Protein AF-A0A3M6UKH3-F1 (afdb_monomer_lite)

pLDDT: mean 84.62, std 15.56, range [28.66, 98.56]

InterPro domains:
  IPR002159 CD36 family [PF01130] (22-497)
  IPR002159 CD36 family [PF01130] (542-1011)
  IPR002159 CD36 family [PR01609] (586-607)
  IPR002159 CD36 family [PR01609] (612-624)
  IPR002159 CD36 family [PR01609] (640-659)
  IPR002159 CD36 family [PR01609] (793-817)
  IPR002159 CD36 family [PR01609] (868-892)
  IPR002159 CD36 family [PR01609] (916-937)
  IPR002159 CD36 family [PTHR11923] (18-507)
  IPR005428 CD36/scavenger receptor class B member 1 [PR01610] (11-32)
  IPR005428 CD36/scavenger receptor class B member 1 [PR01610] (76-98)
  IPR005428 CD36/scavenger receptor class B member 1 [PR01610] (381-399)
  IPR005428 CD36/scavenger receptor class B member 1 [PR01610] (472-494)

Sequence (1050 aa):
MESRRRCCGCCSRRVLIISFAITGVFLLVAGLVLDVGGVFSNIIKNKVDQSVELKPGGLVYEEWVKTSLPVYMKYYVFDLKNHEEVMTGKAVPAVEQKGPYSYRELRSNEVLNWTSDRSIVTFMPNRTYVFDPETSCEGCDDRNDTFMSVNIPLMTLALWVRNNNYDKKHEFCFLGMLIEAELYKVKLFQRKTVYDILWGYKDPFLEFLVKATQGIHIPIIDKNITCPGQDGLTDFVQLQYNNTYYGISAVNSGQTDINKLEQFTMWRGESHLSWWSDKYANMINGTDGTQFSPGVDKQATLYAFSPEVCRSLFFVYESDQTVKDIKLYRFTAPEKLYLNGDTYKPNKGFCMPSGCLPTGLLNISRCQPLNPPVVLSPPHFYQSDKSLLEAVHGLNPEKSKHETYVDIEPITGIVMRAAKRIQINIAVEPVKMFAPTNGKFSKVFLPVMYASESFVITDGKAADFRHKVYLPITITEVIQYFLMGLGALFILVALLLLILTANKKKNDLELRVNEGDGHVRDDERQPLVTDGRRVFITSLTVFGLILLVSGTILTASHVFSKLIKDKVNEDVQLKPGSTVYKEWVNSSVPFYKKFYMFNLTNPEEVMNGNATPNVEQIGPYSYRELRSNKVLKWTDDDSIVTFMPNRTYIFDPETSCAGCHDKNDTFVNVNIPLLTLALWLRNTNYTKEQPKVCSAGIKATVDKFKLKLFRRKTVYDILWGYQDEFLKFLLKISKLTGCPAREGITTFIQLQYNNTFYGISSVNTGRTDISKLEQFTMWRNESHLSWWSDKYANMINGTDATQFAPDVDKENKFYVFSPGICRSVHFTYEKEVTLKDIKLYRVTISDEVFKSGDVYPPNRGFCITPGCLPTGLLNISLCQPMNPPVVTSPPHFYQSDKSLLQTVHGLKPEKSEHETFLEIEPITGIVMRGAQRVQINIALESVDVLPQTKGSFEKVFLPFMFASEVAEITDEKASDFREKFSKMNTAMKITKMFEYSLIVIGAFLLGVVLLLPCFDNDKKVQENGTKIEEKDEKHPLIDSSRKTFAHQST

Foldseek 3Di:
DDDDDDDDPPVVLVCLLVVLQVLLVVLQVVLCCLVVVCPVVVVLLVVLLVQLFCDPPHPVVVCAQWNPFFWKKWKKFWFWDPVVCQQAANDFTATAIAKGFIWGKTKGWAWDDADPVRFKTKTWIWIATHTDQVPMPVPDDQQPDKGKDFPQVVQLQLVVCVVVVVCVVPVPVLVVLQVLCVVLVPARIDMDGNCCAAAKDFAPSLVVVVVLQVWDQDPVVRDTHRRDDQPPRDRIHHDYHHGDIQAMWMATRSPVPLQRHQWTCGGNNHRWADQWDDRLFGHRTAHQQQFGRFQDDQQDWHWHDDLSLPGIFIWHWDDWDADLNAIWTKTWRDLLRQQWCVVVVSCQRQQPDDGTDWGFWGAPLRSDPSSGQKIKGFALNASTDVVQPVSYHHRDDDCVPGIWIFIARRRNRGTAKTKDKMWIWGFQAASCSRVSRNGPHHTHGHTGMMIITITHHDNVRSVVCCVVNVVVVVVSVVSSVVSSVSSVVSSVVSVVSVVVVVVVVVVVVVVVVDDDDDDDDDDDDDDPPPPVVVVVLVVLLVLLVCLQVVLVCCVVVCVVVVVLLVVLLVQLFCDVPHPNVVCAQWNPFWKKKWKKFWFFDPVPCQQAANDFTETAIAKGFIWTKTKHWAWDDAPPLNFKTKTWIWIATHTDQVPMPVPDDQQPDKGKDFPLVVQLVLVVCVVVVLCPPDPVVLLVVLQVLCVVVVDFRIDMDGNCCQAAWDQQPSLVVSVVVCVVVVPDDDPQDDRIHHLYHHRDTQAMWMATRCSVPLQRHQWTCDGNNHRWADQWQDPVFGHRTAHCQQFGRFQDDQQDWHWHGDVSQPGIFTWHFDDWDADLNAIWTKTFTDLLRQQWCVRVVVCNRQADPPGTDFRFKGQSQRVDGSSTQKIKGFALSASTDPVQPVNYHDGDHDCVPGTWIFTARRGNRGTQKTKDKMWIWGQQAQRPSHPSRHGPHHTHGHTGMMMIIITHHDSVRVVVVCVVVVVSVVVVVVVNVSSVVSSVSSVVSVVVSVCVVVVVVVVVVPPDDDDDDDDDDDDDDDDDDDDDDDDDDD

Radius of gyration: 42.41 Å; chains: 1; bounding box: 104×118×140 Å

Secondary structure (DSSP, 8-state):
-------SSHHHHHHHHHHHHHHHHHHHHHHHHHHHT-HHHHHHHHHHHHHHS--TT-HHHHHHHB--S-EEEEEEEEEES-HHHHHHTSS--BEEEEEEEEEEEEEEEEEEEE-TTS-EEEEEEEEEEEE-GGGSPTT--TTT-EEEEE-HHHHHHHHHHHHHTHHHH-HHHHHHHHHHHHHTT--SEEEEEHHHHHH-EE-HHHHHHHHHHH-EEETTTTEEE-----TT--SEE-SS-SSEE---EEEE-SSS-GGGTT-EEEBTTBSB-SSSSSTTTTB--SB-SSB--SS--TT-EEEEEEGGGTEEEEEEEEEEEEETTEEEEEEE--HHHHS-TTTSGGGGGG-TTTSPPPTT-EE-GGGSTT---EEEESGGGTTS-HHHHHSSBT----HHHH--EEEE-TTT-BEEEEEEEEEEEEEE---TTSGGG--SPPPEEEEEEEEEEEEE--HHHHHHHIIIIIHHHHHHHHHHHHHHHHHHHHHHHHHHHHHHHHHHHHHHHHHTTT-------------TTSHHHHHHHHHHHHHHHHHHHHHHHHHHHTHHHHHHHHHHHHHHS--TTSHHHHHHHB--S-EEEEEEEEEES-HHHHHTTSS--BEEEEEEEEEEEEEEEEEEEE-TTS-EEEEEEEEEEEE-SSSSPTT--TTT-EEEEE-HHHHHHHHHHHHTTHHHHS-HHHHHHHHHHHHHTT--SEEEEEHHHHHH-EE-HHHHHHHHHHHHHTPPPPTT--SEE-SS-SSEE---EEEE-SSS-GGGTT-EEEBTTBSB-SSSSSTTTTB--SB-SSB--SS--TTS-EEEEEGGGTEEEEEEEEEEEEETTEEEEEEEE-TTTTS-TTTSGGGGGGPPSS-PPPTT-EE-GGGSTT--SEEEESGGGTTS-HHHHHSSBT----HHHH--EEEE-TTT-BEEEEEEEEEEEEEE---TTSGGG--S---EEEEEEEEEEEEE--HHHHHHHHHHHHHHHHHHHHHHHHHHHHHHHHHHHHHHHHHTTGGGTTTSSSS---------------------------

Organism: Pocillopora damicornis (NCBI:txid46731)

Structure (mmCIF, N/CA/C/O backbone):
data_AF-A0A3M6UKH3-F1
#
_entry.id   AF-A0A3M6UKH3-F1
#
loop_
_atom_site.group_PDB
_atom_site.id
_atom_site.type_symbol
_atom_site.label_atom_id
_atom_site.label_alt_id
_atom_site.label_comp_id
_atom_site.label_asym_id
_atom_site.label_entity_id
_atom_site.label_seq_id
_atom_site.pdbx_PDB_ins_code
_atom_site.Cartn_x
_atom_site.Cartn_y
_atom_site.Cartn_z
_atom_site.occupancy
_atom_site.B_iso_or_equiv
_atom_site.auth_seq_id
_atom_site.auth_comp_id
_atom_site.auth_asym_id
_atom_site.auth_atom_id
_atom_site.pdbx_PDB_model_num
ATOM 1 N N . MET A 1 1 ? -63.617 14.668 78.576 1.00 34.41 1 MET A N 1
ATOM 2 C CA . MET A 1 1 ? -63.605 14.321 77.139 1.00 34.41 1 MET A CA 1
ATOM 3 C C . MET A 1 1 ? -62.241 13.744 76.795 1.00 34.41 1 MET A C 1
ATOM 5 O O . MET A 1 1 ? -61.306 14.472 76.490 1.00 34.41 1 MET A O 1
ATOM 9 N N . GLU A 1 2 ? -62.122 12.429 76.945 1.00 39.44 2 GLU A N 1
ATOM 10 C CA . GLU A 1 2 ? -61.046 11.623 76.371 1.00 39.44 2 GLU A CA 1
ATOM 11 C C . GLU A 1 2 ? -61.156 11.647 74.845 1.00 39.44 2 GLU A C 1
ATOM 13 O O . GLU A 1 2 ? -62.263 11.510 74.331 1.00 39.44 2 GLU A O 1
ATOM 18 N N . SER A 1 3 ? -60.038 11.786 74.123 1.00 31.98 3 SER A N 1
ATOM 19 C CA . SER A 1 3 ? -59.843 11.186 72.790 1.00 31.98 3 SER A CA 1
ATOM 20 C C . SER A 1 3 ? -58.561 11.692 72.111 1.00 31.98 3 SER A C 1
ATOM 22 O O . SER A 1 3 ? -58.433 12.867 71.779 1.00 31.98 3 SER A O 1
ATOM 24 N N . ARG A 1 4 ? -57.691 10.725 71.780 1.00 35.38 4 ARG A N 1
ATOM 25 C CA . ARG A 1 4 ? -56.728 10.706 70.656 1.00 35.38 4 ARG A CA 1
ATOM 26 C C . ARG A 1 4 ? -55.446 11.545 70.753 1.00 35.38 4 ARG A C 1
ATOM 28 O O . ARG A 1 4 ? -55.263 12.523 70.039 1.00 35.38 4 ARG A O 1
ATOM 35 N N . ARG A 1 5 ? -54.443 10.976 71.432 1.00 37.19 5 ARG A N 1
ATOM 36 C CA . ARG A 1 5 ? -53.032 11.013 70.982 1.00 37.19 5 ARG A CA 1
ATOM 37 C C . ARG A 1 5 ? -52.329 9.676 71.240 1.00 37.19 5 ARG A C 1
ATOM 39 O O . ARG A 1 5 ? -51.478 9.572 72.109 1.00 37.19 5 ARG A O 1
ATOM 46 N N . ARG A 1 6 ? -52.674 8.633 70.481 1.00 42.78 6 ARG A N 1
ATOM 47 C CA . ARG A 1 6 ? -51.838 7.428 70.303 1.00 42.78 6 ARG A CA 1
ATOM 48 C C . ARG A 1 6 ? -52.151 6.806 68.948 1.00 42.78 6 ARG A C 1
ATOM 50 O O . ARG A 1 6 ? -53.141 6.101 68.838 1.00 42.78 6 ARG A O 1
ATOM 57 N N . CYS A 1 7 ? -51.330 7.086 67.938 1.00 36.28 7 CYS A N 1
ATOM 58 C CA . CYS A 1 7 ? -51.087 6.233 66.765 1.00 36.28 7 CYS A CA 1
ATOM 59 C C . CYS A 1 7 ? -50.076 6.933 65.845 1.00 36.28 7 CYS A C 1
ATOM 61 O O . CYS A 1 7 ? -50.459 7.778 65.050 1.00 36.28 7 CYS A O 1
ATOM 63 N N . CYS A 1 8 ? -48.789 6.591 65.948 1.00 37.31 8 CYS A N 1
ATOM 64 C CA . CYS A 1 8 ? -47.844 6.834 64.843 1.00 37.31 8 CYS A CA 1
ATOM 65 C C . CYS A 1 8 ? -46.693 5.804 64.782 1.00 37.31 8 CYS A C 1
ATOM 67 O O . CYS A 1 8 ? -46.130 5.580 63.721 1.00 37.31 8 CYS A O 1
ATOM 69 N N . GLY A 1 9 ? -46.396 5.069 65.867 1.00 41.28 9 GLY A N 1
ATOM 70 C CA . GLY A 1 9 ? -45.307 4.072 65.875 1.00 41.28 9 GLY A CA 1
ATOM 71 C C . GLY A 1 9 ? -45.646 2.654 65.372 1.00 41.28 9 GLY A C 1
ATOM 72 O O . GLY A 1 9 ? -44.752 1.939 64.930 1.00 41.28 9 GLY A O 1
ATOM 73 N N . CYS A 1 10 ? -46.914 2.215 65.412 1.00 39.84 10 CYS A N 1
ATOM 74 C CA . CYS A 1 10 ? -47.285 0.809 65.138 1.00 39.84 10 CYS A CA 1
ATOM 75 C C . CYS A 1 10 ? -47.646 0.512 63.666 1.00 39.84 10 CYS A C 1
ATOM 77 O O . CYS A 1 10 ? -47.487 -0.620 63.213 1.00 39.84 10 CYS A O 1
ATOM 79 N N . CYS A 1 11 ? -48.085 1.518 62.898 1.00 44.34 11 CYS A N 1
ATOM 80 C CA . CYS A 1 11 ? -48.412 1.356 61.473 1.00 44.34 11 CYS A CA 1
ATOM 81 C C . CYS A 1 11 ? -47.153 1.206 60.597 1.00 44.34 11 CYS A C 1
ATOM 83 O O . CYS A 1 11 ? -47.170 0.495 59.599 1.00 44.34 11 CYS A O 1
ATOM 85 N N . SER A 1 12 ? -46.030 1.797 61.016 1.00 56.88 12 SER A N 1
ATOM 86 C CA . SER A 1 12 ? -44.761 1.780 60.274 1.00 56.88 12 SER A CA 1
ATOM 87 C C . SER A 1 12 ? -44.159 0.367 60.126 1.00 56.88 12 SER A C 1
ATOM 89 O O . SER A 1 12 ? -43.700 0.005 59.046 1.00 56.88 12 SER A O 1
ATOM 91 N N . ARG A 1 13 ? -44.233 -0.491 61.157 1.00 57.28 13 ARG A N 1
ATOM 92 C CA . ARG A 1 13 ? -43.575 -1.818 61.140 1.00 57.28 13 ARG A CA 1
ATOM 93 C C . ARG A 1 13 ? -44.251 -2.872 60.262 1.00 57.28 13 ARG A C 1
ATOM 95 O O . ARG A 1 13 ? -43.552 -3.647 59.618 1.00 57.28 13 ARG A O 1
ATOM 102 N N . ARG A 1 14 ? -45.588 -2.929 60.228 1.00 61.56 14 ARG A N 1
ATOM 103 C CA . ARG A 1 14 ? -46.310 -3.879 59.354 1.00 61.56 14 ARG A CA 1
ATOM 104 C C . ARG A 1 14 ? -46.171 -3.502 57.883 1.00 61.56 14 ARG A C 1
ATOM 106 O O . ARG A 1 14 ? -45.972 -4.382 57.054 1.00 61.56 14 ARG A O 1
ATOM 113 N N . VAL A 1 15 ? -46.214 -2.202 57.590 1.00 67.50 15 VAL A N 1
ATOM 114 C CA . VAL A 1 15 ? -45.964 -1.665 56.247 1.00 67.50 15 VAL A CA 1
ATOM 115 C C . VAL A 1 15 ? -44.544 -2.006 55.790 1.00 67.50 15 VAL A C 1
ATO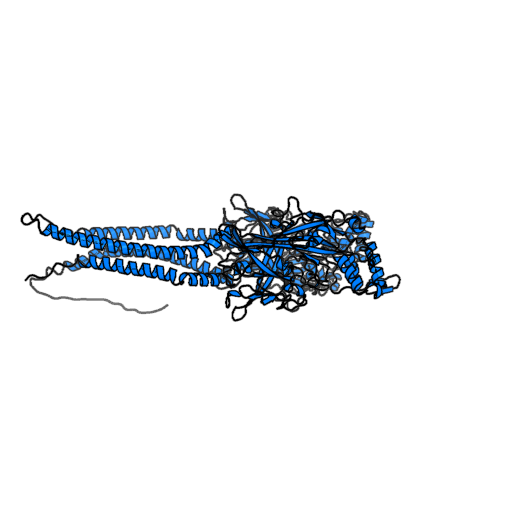M 117 O O . VAL A 1 15 ? -44.363 -2.425 54.652 1.00 67.50 15 VAL A O 1
ATOM 120 N N . LEU A 1 16 ? -43.556 -1.935 56.688 1.00 67.25 16 LEU A N 1
ATOM 121 C CA . LEU A 1 16 ? -42.174 -2.314 56.390 1.00 67.25 16 LEU A CA 1
ATOM 122 C C . LEU A 1 16 ? -42.037 -3.802 56.007 1.00 67.25 16 LEU A C 1
ATOM 124 O O . LEU A 1 16 ? -41.438 -4.109 54.983 1.00 67.25 16 LEU A O 1
ATOM 128 N N . ILE A 1 17 ? -42.622 -4.723 56.786 1.00 74.69 17 ILE A N 1
ATOM 129 C CA . ILE A 1 17 ? -42.556 -6.176 56.518 1.00 74.69 17 ILE A CA 1
ATOM 130 C C . ILE A 1 17 ? -43.223 -6.526 55.182 1.00 74.69 17 ILE A C 1
ATOM 132 O O . ILE A 1 17 ? -42.651 -7.265 54.383 1.00 74.69 17 ILE A O 1
ATOM 136 N N . ILE A 1 18 ? -44.416 -5.979 54.928 1.00 74.38 18 ILE A N 1
ATOM 137 C CA . ILE A 1 18 ? -45.152 -6.210 53.676 1.00 74.38 18 ILE A CA 1
ATOM 138 C C . ILE A 1 18 ? -44.373 -5.633 52.487 1.00 74.38 18 ILE A C 1
ATOM 140 O O . ILE A 1 18 ? -44.271 -6.288 51.454 1.00 74.38 18 ILE A O 1
ATOM 144 N N . SER A 1 19 ? -43.766 -4.453 52.650 1.00 72.06 19 SER A N 1
ATOM 145 C CA . SER A 1 19 ? -42.924 -3.833 51.624 1.00 72.06 19 SER A CA 1
ATOM 146 C C . SER A 1 19 ? -41.709 -4.701 51.274 1.00 72.06 19 SER A C 1
ATOM 148 O O . SER A 1 19 ? -41.485 -4.979 50.096 1.00 72.06 19 SER A O 1
ATOM 150 N N . PHE A 1 20 ? -40.974 -5.218 52.269 1.00 76.25 20 PHE A N 1
ATOM 151 C CA . PHE A 1 20 ? -39.838 -6.119 52.028 1.00 76.25 20 PHE A CA 1
ATOM 152 C C . PHE A 1 20 ? -40.259 -7.442 51.375 1.00 76.25 20 PHE A C 1
ATOM 154 O O . PHE A 1 20 ? -39.579 -7.902 50.461 1.00 76.25 20 PHE A O 1
ATOM 161 N N . ALA A 1 21 ? -41.390 -8.028 51.783 1.00 78.50 21 ALA A N 1
ATOM 162 C CA . ALA A 1 21 ? -41.890 -9.271 51.197 1.00 78.50 21 ALA A CA 1
ATOM 163 C C . ALA A 1 21 ? -42.322 -9.093 49.730 1.00 78.50 21 ALA A C 1
ATOM 165 O O . ALA A 1 21 ? -41.903 -9.869 48.874 1.00 78.50 21 ALA A O 1
ATOM 166 N N . ILE A 1 22 ? -43.110 -8.055 49.420 1.00 81.06 22 ILE A N 1
ATOM 167 C CA . ILE A 1 22 ? -43.567 -7.777 48.047 1.00 81.06 22 ILE A CA 1
ATOM 168 C C . ILE A 1 22 ? -42.379 -7.426 47.149 1.00 81.06 22 ILE A C 1
ATOM 170 O O . ILE A 1 22 ? -42.259 -7.969 46.053 1.00 81.06 22 ILE A O 1
ATOM 174 N N . THR A 1 23 ? -41.475 -6.566 47.626 1.00 78.75 23 THR A N 1
ATOM 175 C CA . THR A 1 23 ? -40.274 -6.180 46.871 1.00 78.75 23 THR A CA 1
ATOM 176 C C . THR A 1 23 ? -39.362 -7.385 46.645 1.00 78.75 23 THR A C 1
ATOM 178 O O . THR A 1 23 ? -38.864 -7.574 45.541 1.00 78.75 23 THR A O 1
ATOM 181 N N . GLY A 1 24 ? -39.187 -8.243 47.655 1.00 83.25 24 GLY A N 1
ATOM 182 C CA . GLY A 1 24 ? -38.393 -9.466 47.545 1.00 83.25 24 GLY A CA 1
ATOM 183 C C . GLY A 1 24 ? -38.959 -10.459 46.525 1.00 83.25 24 GLY A C 1
ATOM 184 O O . GLY A 1 24 ? -38.216 -10.943 45.674 1.00 83.25 24 GLY A O 1
ATOM 185 N N . VAL A 1 25 ? -40.275 -10.707 46.550 1.00 87.38 25 VAL A N 1
ATOM 186 C CA . VAL A 1 25 ? -40.952 -11.568 45.560 1.00 87.38 25 VAL A CA 1
ATOM 187 C C . VAL A 1 25 ? -40.855 -10.970 44.158 1.00 87.38 25 VAL A C 1
ATOM 189 O O . VAL A 1 25 ? -40.539 -11.693 43.219 1.00 87.38 25 VAL A O 1
ATOM 192 N N . PHE A 1 26 ? -41.066 -9.661 44.008 1.00 86.69 26 PHE A N 1
ATOM 193 C CA . PHE A 1 26 ? -40.937 -8.986 42.717 1.00 86.69 26 PHE A CA 1
ATOM 194 C C . PHE A 1 26 ? -39.525 -9.124 42.134 1.00 86.69 26 PHE A C 1
ATOM 196 O O . PHE A 1 26 ? -39.390 -9.508 40.978 1.00 86.69 26 PHE A O 1
ATOM 203 N N . LEU A 1 27 ? -38.478 -8.867 42.928 1.00 87.19 27 LEU A N 1
ATOM 204 C CA . LEU A 1 27 ? -37.083 -8.986 42.483 1.00 87.19 27 LEU A CA 1
ATOM 205 C C . LEU A 1 27 ? -36.710 -10.429 42.117 1.00 87.19 27 LEU A C 1
ATOM 207 O O . LEU A 1 27 ? -36.011 -10.646 41.129 1.00 87.19 27 LEU A O 1
ATOM 211 N N . LEU A 1 28 ? -37.209 -11.411 42.873 1.00 88.00 28 LEU A N 1
ATOM 212 C CA . LEU A 1 28 ? -36.952 -12.827 42.618 1.00 88.00 28 LEU A CA 1
ATOM 213 C C . LEU A 1 28 ? -37.675 -13.323 41.356 1.00 88.00 28 LEU A C 1
ATOM 215 O O . LEU A 1 28 ? -37.069 -14.007 40.535 1.00 88.00 28 LEU A O 1
ATOM 219 N N . VAL A 1 29 ? -38.936 -12.925 41.161 1.00 85.12 29 VAL A N 1
ATOM 220 C CA . VAL A 1 29 ? -39.689 -13.209 39.928 1.00 85.12 29 VAL A CA 1
ATOM 221 C C . VAL A 1 29 ? -39.062 -12.489 38.737 1.00 85.12 29 VAL A C 1
ATOM 223 O O . VAL A 1 29 ? -38.917 -13.100 37.685 1.00 85.12 29 VAL A O 1
ATOM 226 N N . ALA A 1 30 ? -38.636 -11.233 38.891 1.00 82.62 30 ALA A N 1
ATOM 227 C CA . ALA A 1 30 ? -37.924 -10.507 37.845 1.00 82.62 30 ALA A CA 1
ATOM 228 C C . ALA A 1 30 ? -36.629 -11.236 37.456 1.00 82.62 30 ALA A C 1
ATOM 230 O O . ALA A 1 30 ? -36.424 -11.494 36.276 1.00 82.62 30 ALA A O 1
ATOM 231 N N . GLY A 1 31 ? -35.806 -11.648 38.427 1.00 82.31 31 GLY A N 1
ATOM 232 C CA . GLY A 1 31 ? -34.600 -12.445 38.177 1.00 82.31 31 GLY A CA 1
ATOM 233 C C . GLY A 1 31 ? -34.882 -13.771 37.456 1.00 82.31 31 GLY A C 1
ATOM 234 O O . GLY A 1 31 ? -34.208 -14.083 36.481 1.00 82.31 31 GLY A O 1
ATOM 235 N N . LEU A 1 32 ? -35.922 -14.508 37.865 1.00 82.62 32 LEU A N 1
ATOM 236 C CA . LEU A 1 32 ? -36.320 -15.778 37.236 1.00 82.62 32 LEU A CA 1
ATOM 237 C C . LEU A 1 32 ? -36.911 -15.613 35.831 1.00 82.62 32 LEU A C 1
ATOM 239 O O . LEU A 1 32 ? -36.649 -16.438 34.964 1.00 82.62 32 LEU A O 1
ATOM 243 N N . VAL A 1 33 ? -37.711 -14.573 35.584 1.00 80.50 33 VAL A N 1
ATOM 244 C CA . VAL A 1 33 ? -38.248 -14.273 34.243 1.00 80.50 33 VAL A CA 1
ATOM 245 C C . VAL A 1 33 ? -37.119 -13.881 33.292 1.00 80.50 33 VAL A C 1
ATOM 247 O O . VAL A 1 33 ? -37.146 -14.245 32.118 1.00 80.50 33 VAL A O 1
ATOM 250 N N . LEU A 1 34 ? -36.119 -13.162 33.802 1.00 75.56 34 LEU A N 1
ATOM 251 C CA . LEU A 1 34 ? -34.928 -12.789 33.051 1.00 75.56 34 LEU A CA 1
ATOM 252 C C . LEU A 1 34 ? -34.055 -14.009 32.692 1.00 75.56 34 LEU A C 1
ATOM 254 O O . LEU A 1 34 ? -33.537 -14.040 31.576 1.00 75.56 34 LEU A O 1
ATOM 258 N N . ASP A 1 35 ? -33.969 -15.005 33.582 1.00 71.69 35 ASP A N 1
ATOM 259 C CA . ASP A 1 35 ? -33.216 -16.260 33.408 1.00 71.69 35 ASP A CA 1
ATOM 260 C C . ASP A 1 35 ? -33.978 -17.301 32.551 1.00 71.69 35 ASP A C 1
ATOM 262 O O . ASP A 1 35 ? -33.573 -17.643 31.440 1.00 71.69 35 ASP A O 1
ATOM 266 N N . VAL A 1 36 ? -35.159 -17.742 33.000 1.00 67.19 36 VAL A N 1
ATOM 267 C CA . VAL A 1 36 ? -35.959 -18.811 32.363 1.00 67.19 36 VAL A CA 1
ATOM 268 C C . VAL A 1 36 ? -36.706 -18.328 31.114 1.00 67.19 36 VAL A C 1
ATOM 270 O O . VAL A 1 36 ? -36.963 -19.108 30.198 1.00 67.19 36 VAL A O 1
ATOM 273 N N . GLY A 1 37 ? -37.061 -17.042 31.044 1.00 60.41 37 GLY A N 1
ATOM 274 C CA . GLY A 1 37 ? -37.818 -16.477 29.922 1.00 60.41 37 GLY A CA 1
ATOM 275 C C . GLY A 1 37 ? -36.991 -16.217 28.660 1.00 60.41 37 GLY A C 1
ATOM 276 O O . GLY A 1 37 ? -37.551 -15.772 27.659 1.00 60.41 37 GLY A O 1
ATOM 277 N N . GLY A 1 38 ? -35.670 -16.433 28.693 1.00 65.12 38 GLY A N 1
ATOM 278 C CA . GLY A 1 38 ? -34.781 -16.209 27.545 1.00 65.12 38 GLY A CA 1
ATOM 279 C C . GLY A 1 38 ? -34.694 -14.746 27.085 1.00 65.12 38 GLY A C 1
ATOM 280 O O . GLY A 1 38 ? -34.148 -14.468 26.018 1.00 65.12 38 GLY A O 1
ATOM 281 N N . VAL A 1 39 ? -35.218 -13.797 27.870 1.00 70.44 39 VAL A N 1
ATOM 282 C CA . VAL A 1 39 ? -35.303 -12.375 27.501 1.00 70.44 39 VAL A CA 1
ATOM 283 C C . VAL A 1 39 ? -33.908 -11.769 27.369 1.00 70.44 39 VAL A C 1
ATOM 285 O O . VAL A 1 39 ? -33.618 -11.147 26.348 1.00 70.44 39 VAL A O 1
ATOM 288 N N . PHE A 1 40 ? -33.013 -11.996 28.339 1.00 69.62 40 PHE A N 1
ATOM 289 C CA . PHE A 1 40 ? -31.629 -11.525 28.221 1.00 69.62 40 PHE A CA 1
ATOM 290 C C . PHE A 1 40 ? -30.872 -12.237 27.106 1.00 69.62 40 PHE A C 1
ATOM 292 O O . PHE A 1 40 ? -30.159 -11.572 26.367 1.00 69.62 40 PHE A O 1
ATOM 299 N N . SER A 1 41 ? -31.071 -13.545 26.928 1.00 71.12 41 SER A N 1
ATOM 300 C CA . SER A 1 41 ? -30.435 -14.293 25.837 1.00 71.12 41 SER A CA 1
ATOM 301 C C . SER A 1 41 ? -30.812 -13.723 24.462 1.00 71.12 41 SER A C 1
ATOM 303 O O . SER A 1 41 ? -29.930 -13.455 23.649 1.00 71.12 41 SER A O 1
ATOM 305 N N . ASN A 1 42 ? -32.094 -13.412 24.233 1.00 79.44 42 ASN A N 1
ATOM 306 C CA . ASN A 1 42 ? -32.548 -12.764 22.999 1.00 79.44 42 ASN A CA 1
ATOM 307 C C . ASN A 1 42 ? -32.041 -11.321 22.858 1.00 79.44 42 ASN A C 1
ATOM 309 O O . ASN A 1 42 ? -31.680 -10.913 21.757 1.00 79.44 42 ASN A O 1
ATOM 313 N N . ILE A 1 43 ? -31.990 -10.542 23.944 1.00 77.88 43 ILE A N 1
ATOM 314 C CA . ILE A 1 43 ? -31.432 -9.179 23.914 1.00 77.88 43 ILE A CA 1
ATOM 315 C C . ILE A 1 43 ? -29.938 -9.218 23.582 1.00 77.88 43 ILE A C 1
ATOM 317 O O . ILE A 1 43 ? -29.488 -8.445 22.739 1.00 77.88 43 ILE A O 1
ATOM 321 N N . ILE A 1 44 ? -29.182 -10.116 24.215 1.00 77.75 44 ILE A N 1
ATOM 322 C CA . ILE A 1 44 ? -27.751 -10.313 23.971 1.00 77.75 44 ILE A CA 1
ATOM 323 C C . ILE A 1 44 ? -27.541 -10.743 22.526 1.00 77.75 44 ILE A C 1
ATOM 325 O O . ILE A 1 44 ? -26.753 -10.106 21.836 1.00 77.75 44 ILE A O 1
ATOM 329 N N . LYS A 1 45 ? -28.286 -11.744 22.042 1.00 82.94 45 LYS A N 1
ATOM 330 C CA . LYS A 1 45 ? -28.215 -12.195 20.649 1.00 82.94 45 LYS A CA 1
ATOM 331 C C . LYS A 1 45 ? -28.490 -11.050 19.676 1.00 82.94 45 LYS A C 1
ATOM 333 O O . LYS A 1 45 ? -27.646 -10.755 18.844 1.00 82.94 45 LYS A O 1
ATOM 338 N N . ASN A 1 46 ? -29.595 -10.325 19.849 1.00 85.00 46 ASN A N 1
ATOM 339 C CA . ASN A 1 46 ? -29.914 -9.175 19.001 1.00 85.00 46 ASN A CA 1
ATOM 340 C C . ASN A 1 46 ? -28.833 -8.088 19.069 1.00 85.00 46 ASN A C 1
ATOM 342 O O . ASN A 1 46 ? -28.557 -7.423 18.073 1.00 85.00 46 ASN A O 1
ATOM 346 N N . LYS A 1 47 ? -28.219 -7.879 20.240 1.00 84.75 47 LYS A N 1
ATOM 347 C CA . LYS A 1 47 ? -27.161 -6.880 20.402 1.00 84.75 47 LYS A CA 1
ATOM 348 C C . LYS A 1 47 ? -25.855 -7.314 19.742 1.00 84.75 47 LYS A C 1
ATOM 350 O O . LYS A 1 47 ? -25.183 -6.466 19.158 1.00 84.75 47 LYS A O 1
ATOM 355 N N . VAL A 1 48 ? -25.525 -8.601 19.827 1.00 86.56 48 VAL A N 1
ATOM 356 C CA . VAL A 1 48 ? -24.410 -9.230 19.115 1.00 86.56 48 VAL A CA 1
ATOM 357 C C . VAL A 1 48 ? -24.633 -9.105 17.615 1.00 86.56 48 VAL A C 1
ATOM 359 O O . VAL A 1 48 ? -23.780 -8.514 16.958 1.00 86.56 48 VAL A O 1
ATOM 362 N N . ASP A 1 49 ? -25.787 -9.539 17.102 1.00 90.44 49 ASP A N 1
ATOM 363 C CA . ASP A 1 49 ? -26.150 -9.474 15.681 1.00 90.44 49 ASP A CA 1
ATOM 364 C C . ASP A 1 49 ? -25.999 -8.035 15.160 1.00 90.44 49 ASP A C 1
ATOM 366 O O . ASP A 1 49 ? -25.234 -7.777 14.232 1.00 90.44 49 ASP A O 1
ATOM 370 N N . GLN A 1 50 ? -26.584 -7.057 15.862 1.00 87.44 50 GLN A N 1
ATOM 371 C CA . GLN A 1 50 ? -26.445 -5.635 15.529 1.00 87.44 50 GLN A CA 1
ATOM 372 C C . GLN A 1 50 ? -25.009 -5.099 15.605 1.00 87.44 50 GLN A C 1
ATOM 374 O O . GLN A 1 50 ? -24.726 -4.057 15.008 1.00 87.44 50 GLN A O 1
ATOM 379 N N . SER A 1 51 ? -24.128 -5.716 16.394 1.00 85.88 51 SER A N 1
ATOM 380 C CA . SER A 1 51 ? -22.731 -5.282 16.527 1.00 85.88 51 SER A CA 1
ATOM 381 C C . SER A 1 51 ? -21.833 -5.811 15.410 1.00 85.88 51 SER A C 1
ATOM 383 O O . SER A 1 51 ? -20.862 -5.132 15.066 1.00 85.88 51 SER A O 1
ATOM 385 N N . VAL A 1 52 ? -22.169 -6.979 14.847 1.00 92.06 52 VAL A N 1
ATOM 386 C CA . VAL A 1 52 ? -21.395 -7.646 13.788 1.00 92.06 52 VAL A CA 1
ATOM 387 C C . VAL A 1 52 ? -21.920 -7.364 12.383 1.00 92.06 52 VAL A C 1
ATOM 389 O O . VAL A 1 52 ? -21.190 -7.578 11.423 1.00 92.06 52 VAL A O 1
ATOM 392 N N . GLU A 1 53 ? -23.144 -6.839 12.253 1.00 94.06 53 GLU A N 1
ATOM 393 C CA . GLU A 1 53 ? -23.642 -6.251 11.006 1.00 94.06 53 GLU A CA 1
ATOM 394 C C . GLU A 1 53 ? -22.586 -5.353 10.349 1.00 94.06 53 GLU A C 1
ATOM 396 O O . GLU A 1 53 ? -22.024 -4.442 10.973 1.00 94.06 53 GLU A O 1
ATOM 401 N N . LEU A 1 54 ? -22.375 -5.560 9.053 1.00 94.19 54 LEU A N 1
ATOM 402 C CA . LEU A 1 54 ? -21.476 -4.744 8.262 1.00 94.19 54 LEU A CA 1
ATOM 403 C C . LEU A 1 54 ? -22.166 -3.414 7.944 1.00 94.19 54 LEU A C 1
ATOM 405 O O . LEU A 1 54 ? -22.916 -3.279 6.973 1.00 94.19 54 LEU A O 1
ATOM 409 N N . LYS A 1 55 ? -21.934 -2.426 8.810 1.00 90.69 55 LYS A N 1
ATOM 410 C CA . LYS A 1 55 ? -22.470 -1.067 8.694 1.00 90.69 55 LYS A CA 1
ATOM 411 C C . LYS A 1 55 ? -21.451 -0.019 9.148 1.00 90.69 55 LYS A C 1
ATOM 413 O O . LYS A 1 55 ? -20.705 -0.296 10.088 1.00 90.69 55 LYS A O 1
ATOM 418 N N . PRO A 1 56 ? -21.454 1.187 8.551 1.00 84.31 56 PRO A N 1
ATOM 419 C CA . PRO A 1 56 ? -20.575 2.279 8.971 1.00 84.31 56 PRO A CA 1
ATOM 420 C C . PRO A 1 56 ? -20.613 2.524 10.487 1.00 84.31 56 PRO A C 1
ATOM 422 O O . PRO A 1 56 ? -21.695 2.597 11.076 1.00 84.31 56 PRO A O 1
ATOM 425 N N . GLY A 1 57 ? -19.438 2.604 11.121 1.00 78.69 57 GLY A N 1
ATOM 426 C CA . GLY A 1 57 ? -19.279 2.738 12.576 1.00 78.69 57 GLY A CA 1
ATOM 427 C C . GLY A 1 57 ? -19.526 1.462 13.401 1.00 78.69 57 GLY A C 1
ATOM 428 O O . GLY A 1 57 ? -19.471 1.512 14.632 1.00 78.69 57 GLY A O 1
ATOM 429 N N . GLY A 1 58 ? -19.820 0.323 12.761 1.00 81.38 58 GLY A N 1
ATOM 430 C CA . GLY A 1 58 ? -19.956 -0.989 13.405 1.00 81.38 58 GLY A CA 1
ATOM 431 C C . GLY A 1 58 ? -18.612 -1.602 13.822 1.00 81.38 58 GLY A C 1
ATOM 432 O O . GLY A 1 58 ? -17.558 -1.213 13.325 1.00 81.38 58 GLY A O 1
ATOM 433 N N . LEU A 1 59 ? -18.640 -2.595 14.723 1.00 82.25 59 LEU A N 1
ATOM 434 C CA . LEU A 1 59 ? -17.424 -3.227 15.265 1.00 82.25 59 LEU A CA 1
ATOM 435 C C . LEU A 1 59 ? -16.584 -3.905 14.173 1.00 82.25 59 LEU A C 1
ATOM 437 O O . LEU A 1 59 ? -15.363 -3.770 14.168 1.00 82.25 59 LEU A O 1
ATOM 441 N N . VAL A 1 60 ? -17.248 -4.636 13.274 1.00 87.38 60 VAL A N 1
ATOM 442 C CA . VAL A 1 60 ? -16.609 -5.419 12.204 1.00 87.38 60 VAL A CA 1
ATOM 443 C C . VAL A 1 60 ? -16.266 -4.541 10.997 1.00 87.38 60 VAL A C 1
ATOM 445 O O . VAL A 1 60 ? -15.233 -4.737 10.363 1.00 87.38 60 VAL A O 1
ATOM 448 N N . TYR A 1 61 ? -17.076 -3.512 10.725 1.00 90.00 61 TYR A N 1
ATOM 449 C CA . TYR A 1 61 ? -16.922 -2.646 9.553 1.00 90.00 61 TYR A CA 1
ATOM 450 C C . TYR A 1 61 ? -15.564 -1.950 9.477 1.00 90.00 61 TYR A C 1
ATOM 452 O O . TYR A 1 61 ? -14.948 -1.939 8.416 1.00 90.00 61 TYR A O 1
ATOM 460 N N . GLU A 1 62 ? -15.066 -1.417 10.593 1.00 86.38 62 GLU A N 1
ATOM 461 C CA . GLU A 1 62 ? -13.769 -0.730 10.618 1.00 86.38 62 GLU A CA 1
ATOM 462 C C . GLU A 1 62 ? -12.614 -1.667 10.227 1.00 86.38 62 GLU A C 1
ATOM 464 O O . GLU A 1 62 ? -11.747 -1.300 9.434 1.00 86.38 62 GLU A O 1
ATOM 469 N N . GLU A 1 63 ? -12.624 -2.906 10.729 1.00 87.81 63 GLU A N 1
ATOM 470 C CA . GLU A 1 63 ? -11.602 -3.903 10.385 1.00 87.81 63 GLU A CA 1
ATOM 471 C C . GLU A 1 63 ? -11.772 -4.443 8.961 1.00 87.81 63 GLU A C 1
ATOM 473 O O . GLU A 1 63 ? -10.775 -4.739 8.299 1.00 87.81 63 GLU A O 1
ATOM 478 N N . TRP A 1 64 ? -13.014 -4.538 8.479 1.00 91.88 64 TRP A N 1
ATOM 479 C CA . TRP A 1 64 ? -13.328 -4.958 7.116 1.00 91.88 64 TRP A CA 1
ATOM 480 C C . TRP A 1 64 ? -12.901 -3.911 6.077 1.00 91.88 64 TRP A C 1
ATOM 482 O O . TRP A 1 64 ? -12.310 -4.262 5.054 1.00 91.88 64 TRP A O 1
ATOM 492 N N . VAL A 1 65 ? -13.129 -2.617 6.338 1.00 89.25 65 VAL A N 1
ATOM 493 C CA . VAL A 1 65 ? -12.647 -1.522 5.478 1.00 89.25 65 VAL A CA 1
ATOM 494 C C . VAL A 1 65 ? -11.126 -1.477 5.482 1.00 89.25 65 VAL A C 1
ATOM 496 O O . VAL A 1 65 ? -10.513 -1.282 4.431 1.00 89.25 65 VAL A O 1
ATOM 499 N N . LYS A 1 66 ? -10.491 -1.636 6.647 1.00 87.12 66 LYS A N 1
ATOM 500 C CA . LYS A 1 66 ? -9.035 -1.553 6.763 1.00 87.12 66 LYS A CA 1
ATOM 501 C C . LYS A 1 66 ? -8.546 -2.293 7.995 1.00 87.12 66 LYS A C 1
ATOM 503 O O . LYS A 1 66 ? -8.615 -1.789 9.115 1.00 87.12 66 LYS A O 1
ATOM 508 N N . THR A 1 67 ? -7.967 -3.468 7.775 1.00 84.44 67 THR A N 1
ATOM 509 C CA . THR A 1 67 ? -7.537 -4.300 8.896 1.00 84.44 67 THR A CA 1
ATOM 510 C C . THR A 1 67 ? -6.376 -3.659 9.649 1.00 84.44 67 THR A C 1
ATOM 512 O O . THR A 1 67 ? -5.382 -3.206 9.069 1.00 84.44 67 THR A O 1
ATOM 515 N N . SER A 1 68 ? -6.493 -3.642 10.972 1.00 83.38 68 SER A N 1
ATOM 516 C CA . SER A 1 68 ? -5.418 -3.230 11.873 1.00 83.38 68 SER A CA 1
ATOM 517 C C . SER A 1 68 ? -4.572 -4.411 12.360 1.00 83.38 68 SER A C 1
ATOM 519 O O . SER A 1 68 ? -3.523 -4.207 12.981 1.00 83.38 68 SER A O 1
ATOM 521 N N . LEU A 1 69 ? -5.009 -5.644 12.079 1.00 87.50 69 LEU A N 1
ATOM 522 C CA . LEU A 1 69 ? -4.303 -6.858 12.460 1.00 87.50 69 LEU A CA 1
ATOM 523 C C . LEU A 1 69 ? -3.074 -7.080 11.563 1.00 87.50 69 LEU A C 1
ATOM 525 O O . LEU A 1 69 ? -3.134 -6.863 10.352 1.00 87.50 69 LEU A O 1
ATOM 529 N N . PRO A 1 70 ? -1.939 -7.520 12.131 1.00 87.19 70 PRO A N 1
ATOM 530 C CA . PRO A 1 70 ? -0.774 -7.877 11.340 1.00 87.19 70 PRO A CA 1
ATOM 531 C C . PRO A 1 70 ? -1.023 -9.224 10.647 1.00 87.19 70 PRO A C 1
ATOM 533 O O . PRO A 1 70 ? -0.877 -10.286 11.253 1.00 87.19 70 PRO A O 1
ATOM 536 N N . VAL A 1 71 ? -1.419 -9.168 9.376 1.00 93.12 71 VAL A N 1
ATOM 537 C CA . VAL A 1 71 ? -1.523 -10.343 8.505 1.00 93.12 71 VAL A CA 1
ATOM 538 C C . VAL A 1 71 ? -0.176 -10.568 7.826 1.00 93.12 71 VAL A C 1
ATOM 540 O O . VAL A 1 71 ? 0.405 -9.639 7.261 1.00 93.12 71 VAL A O 1
ATOM 543 N N . TYR A 1 72 ? 0.326 -11.799 7.890 1.00 95.50 72 TYR A N 1
ATOM 544 C CA . TYR A 1 72 ? 1.589 -12.183 7.268 1.00 95.50 72 TYR A CA 1
ATOM 545 C C . TYR A 1 72 ? 1.361 -13.231 6.189 1.00 95.50 72 TYR A C 1
ATOM 547 O O . TYR A 1 72 ? 0.820 -14.307 6.458 1.00 95.50 72 TYR A O 1
ATOM 555 N N . MET A 1 73 ? 1.848 -12.927 4.992 1.00 96.06 73 MET A N 1
ATOM 556 C CA . MET A 1 73 ? 1.980 -13.860 3.886 1.00 96.06 73 MET A CA 1
ATOM 557 C C . MET A 1 73 ? 3.414 -14.393 3.876 1.00 96.06 73 MET A C 1
ATOM 559 O O . MET A 1 73 ? 4.355 -13.671 3.542 1.00 96.06 73 MET A O 1
ATOM 563 N N . LYS A 1 74 ? 3.592 -15.651 4.283 1.00 97.75 74 LYS A N 1
ATOM 564 C CA . LYS A 1 74 ? 4.904 -16.303 4.383 1.00 97.75 74 LYS A CA 1
ATOM 565 C C . LYS A 1 74 ? 5.109 -17.276 3.235 1.00 97.75 74 LYS A C 1
ATOM 567 O O . LYS A 1 74 ? 4.303 -18.187 3.069 1.00 97.75 74 LYS A O 1
ATOM 572 N N . TYR A 1 75 ? 6.202 -17.128 2.500 1.00 97.94 75 TYR A N 1
ATOM 573 C CA . TYR A 1 75 ? 6.563 -18.017 1.401 1.00 97.94 75 TYR A CA 1
ATOM 574 C C . TYR A 1 75 ? 7.714 -18.938 1.789 1.00 97.94 75 TYR A C 1
ATOM 576 O O . TYR A 1 75 ? 8.713 -18.502 2.360 1.00 97.94 75 TYR A O 1
ATOM 584 N N . TYR A 1 76 ? 7.585 -20.209 1.439 1.00 98.06 76 TYR A N 1
ATOM 585 C CA . TYR A 1 76 ? 8.612 -21.225 1.610 1.00 98.06 76 TYR A CA 1
ATOM 586 C C . TYR A 1 76 ? 8.905 -21.821 0.240 1.00 98.06 76 TYR A C 1
ATOM 588 O O . TYR A 1 76 ? 8.021 -22.420 -0.369 1.00 98.06 76 TYR A O 1
ATOM 596 N N . VAL A 1 77 ? 10.114 -21.611 -0.273 1.00 98.12 77 VAL A N 1
ATOM 597 C CA . VAL A 1 77 ? 10.513 -22.031 -1.622 1.00 98.12 77 VAL A CA 1
ATOM 598 C C . VAL A 1 77 ? 11.187 -23.394 -1.591 1.00 98.12 77 VAL A C 1
ATOM 600 O O . VAL A 1 77 ? 11.905 -23.709 -0.645 1.00 98.12 77 VAL A O 1
ATOM 603 N N . PHE A 1 78 ? 10.979 -24.193 -2.631 1.00 98.38 78 PHE A N 1
ATOM 604 C CA . PHE A 1 78 ? 11.608 -25.501 -2.790 1.00 98.38 78 PHE A CA 1
ATOM 605 C C . PHE A 1 78 ? 12.776 -25.397 -3.777 1.00 98.38 78 PHE A C 1
ATOM 607 O O . PHE A 1 78 ? 12.580 -25.253 -4.981 1.00 98.38 78 PHE A O 1
ATOM 614 N N . ASP A 1 79 ? 14.005 -25.444 -3.261 1.00 98.19 79 ASP A N 1
ATOM 615 C CA . ASP A 1 79 ? 15.244 -25.379 -4.041 1.00 98.19 79 ASP A CA 1
ATOM 616 C C . ASP A 1 79 ? 15.596 -26.764 -4.600 1.00 98.19 79 ASP A C 1
ATOM 618 O O . ASP A 1 79 ? 15.969 -27.667 -3.845 1.00 98.19 79 ASP A O 1
ATOM 622 N N . LEU A 1 80 ? 15.480 -26.939 -5.919 1.00 98.19 80 LEU A N 1
ATOM 623 C CA . LEU A 1 80 ? 15.779 -28.198 -6.606 1.00 98.19 80 LEU A CA 1
ATOM 624 C C . LEU A 1 80 ? 17.292 -28.463 -6.667 1.00 98.19 80 LEU A C 1
ATOM 626 O O . LEU A 1 80 ? 18.041 -27.730 -7.317 1.00 98.19 80 LEU A O 1
ATOM 630 N N . LYS A 1 81 ? 17.747 -29.556 -6.046 1.00 97.88 81 LYS A N 1
ATOM 631 C CA . LYS A 1 81 ? 19.182 -29.847 -5.871 1.00 97.88 81 LYS A CA 1
ATOM 632 C C . LYS A 1 81 ? 19.810 -30.672 -6.983 1.00 97.88 81 LYS A C 1
ATOM 634 O O . LYS A 1 81 ? 20.980 -30.478 -7.289 1.00 97.88 81 LYS A O 1
ATOM 639 N N . ASN A 1 82 ? 19.048 -31.566 -7.603 1.00 96.94 82 ASN A N 1
ATOM 640 C CA . ASN A 1 82 ? 19.557 -32.564 -8.549 1.00 96.94 82 ASN A CA 1
ATOM 641 C C . ASN A 1 82 ? 18.996 -32.387 -9.974 1.00 96.94 82 ASN A C 1
ATOM 643 O O . ASN A 1 82 ? 18.736 -33.361 -10.678 1.00 96.94 82 ASN A O 1
ATOM 647 N N . HIS A 1 83 ? 18.814 -31.141 -10.426 1.00 95.38 83 HIS A N 1
ATOM 648 C CA . HIS A 1 83 ? 18.173 -30.820 -11.710 1.00 95.38 83 HIS A CA 1
ATOM 649 C C . HIS A 1 83 ? 18.811 -31.506 -12.940 1.00 95.38 83 HIS A C 1
ATOM 651 O O . HIS A 1 83 ? 18.090 -31.914 -13.848 1.00 95.38 83 HIS A O 1
ATOM 657 N N . GLU A 1 84 ? 20.136 -31.690 -12.974 1.00 94.75 84 GLU A N 1
ATOM 658 C CA . GLU A 1 84 ? 20.826 -32.397 -14.073 1.00 94.75 84 GLU A CA 1
ATOM 659 C C . GLU A 1 84 ? 20.524 -33.911 -14.088 1.00 94.75 84 GLU A C 1
ATOM 661 O O . GLU A 1 84 ? 20.324 -34.522 -15.144 1.00 94.75 84 GLU A O 1
ATOM 666 N N . GLU A 1 85 ? 20.443 -34.541 -12.913 1.00 95.56 85 GLU A N 1
ATOM 667 C CA . GLU A 1 85 ? 20.088 -35.961 -12.788 1.00 95.56 85 GLU A CA 1
ATOM 668 C C . GLU A 1 85 ? 18.629 -36.203 -13.177 1.00 95.56 85 GLU A C 1
ATOM 670 O O . GLU A 1 85 ? 18.331 -37.183 -13.866 1.00 95.56 85 GLU A O 1
ATOM 675 N N . VAL A 1 86 ? 17.745 -35.265 -12.820 1.00 94.94 86 VAL A N 1
ATOM 676 C CA . VAL A 1 86 ? 16.346 -35.258 -13.261 1.00 94.94 86 VAL A CA 1
ATOM 677 C C . VAL A 1 86 ? 16.281 -35.180 -14.787 1.00 94.94 86 VAL A C 1
ATOM 679 O O . VAL A 1 86 ? 15.661 -36.038 -15.410 1.00 94.94 86 VAL A O 1
ATOM 682 N N . MET A 1 87 ? 16.984 -34.235 -15.426 1.00 93.50 87 MET A N 1
ATOM 683 C CA . MET A 1 87 ? 16.985 -34.103 -16.895 1.00 93.50 87 MET A CA 1
ATOM 684 C C . MET A 1 87 ? 17.404 -35.388 -17.619 1.00 93.50 87 MET A C 1
ATOM 686 O O . MET A 1 87 ? 16.850 -35.725 -18.671 1.00 93.50 87 MET A O 1
ATOM 690 N N . THR A 1 88 ? 18.358 -36.127 -17.050 1.00 93.69 88 THR A N 1
ATOM 691 C CA . THR A 1 88 ? 18.873 -37.378 -17.626 1.00 93.69 88 THR A CA 1
ATOM 692 C C . THR A 1 88 ? 18.055 -38.620 -17.263 1.00 93.69 88 THR A C 1
ATOM 694 O O . THR A 1 88 ? 18.314 -39.686 -17.828 1.00 93.69 88 THR A O 1
ATOM 697 N N . GLY A 1 89 ? 17.055 -38.492 -16.383 1.00 91.38 89 GLY A N 1
ATOM 698 C CA . GLY A 1 89 ? 16.228 -39.602 -15.899 1.00 91.38 89 GLY A CA 1
ATOM 699 C C . GLY A 1 89 ? 16.959 -40.540 -14.932 1.00 91.38 89 GLY A C 1
ATOM 700 O O . GLY A 1 89 ? 16.547 -41.686 -14.773 1.00 91.38 89 GLY A O 1
ATOM 701 N N . LYS A 1 90 ? 18.062 -40.087 -14.318 1.00 93.00 90 LYS A N 1
ATOM 702 C CA . LYS A 1 90 ? 18.860 -40.885 -13.370 1.00 93.00 90 LYS A CA 1
ATOM 703 C C . LYS A 1 90 ? 18.284 -40.886 -11.954 1.00 93.00 90 LYS A C 1
ATOM 705 O O . LYS A 1 90 ? 18.533 -41.832 -11.215 1.00 93.00 90 LYS A O 1
ATOM 710 N N . ALA A 1 91 ? 17.542 -39.843 -11.588 1.00 94.25 91 ALA A N 1
ATOM 711 C CA . ALA A 1 91 ? 16.934 -39.684 -10.273 1.00 94.25 91 ALA A CA 1
ATOM 712 C C . ALA A 1 91 ? 15.598 -38.933 -10.371 1.00 94.25 91 ALA A C 1
ATOM 714 O O . ALA A 1 91 ? 15.354 -38.195 -11.330 1.00 94.25 91 ALA A O 1
ATOM 715 N N . VAL A 1 92 ? 14.746 -39.103 -9.358 1.00 95.31 92 VAL A N 1
ATOM 716 C CA . VAL A 1 92 ? 13.561 -38.256 -9.156 1.00 95.31 92 VAL A CA 1
ATOM 717 C C . VAL A 1 92 ? 13.970 -36.904 -8.546 1.00 95.31 92 VAL A C 1
ATOM 719 O O . VAL A 1 92 ? 15.040 -36.818 -7.936 1.00 95.31 92 VAL A O 1
ATOM 722 N N . PRO A 1 93 ? 13.167 -35.833 -8.693 1.00 97.31 93 PRO A N 1
ATOM 723 C CA . PRO A 1 93 ? 13.486 -34.529 -8.114 1.00 97.31 93 PRO A CA 1
ATOM 724 C C . PRO A 1 93 ? 13.700 -34.580 -6.598 1.00 97.31 93 PRO A C 1
ATOM 726 O O . PRO A 1 93 ? 12.894 -35.157 -5.873 1.00 97.31 93 PRO A O 1
ATOM 729 N N . ALA A 1 94 ? 14.767 -33.941 -6.124 1.00 97.88 94 ALA A N 1
ATOM 730 C CA . ALA A 1 94 ? 15.077 -33.751 -4.712 1.00 97.88 94 ALA A CA 1
ATOM 731 C C . ALA A 1 94 ? 15.096 -32.252 -4.390 1.00 97.88 94 ALA A C 1
ATOM 733 O O . ALA A 1 94 ? 15.882 -31.493 -4.968 1.00 97.88 94 ALA A O 1
ATOM 734 N N . VAL A 1 95 ? 14.224 -31.828 -3.477 1.00 98.06 95 VAL A N 1
ATOM 735 C CA . VAL A 1 95 ? 14.047 -30.421 -3.106 1.00 98.06 95 VAL A CA 1
ATOM 736 C C . VAL A 1 95 ? 14.439 -30.164 -1.656 1.00 98.06 95 VAL A C 1
ATOM 738 O O . VAL A 1 95 ? 14.271 -31.016 -0.788 1.00 98.06 95 VAL A O 1
ATOM 741 N N . GLU A 1 96 ? 14.930 -28.959 -1.388 1.00 97.94 96 GLU A N 1
ATOM 742 C CA . GLU A 1 96 ? 15.159 -28.452 -0.035 1.00 97.94 96 GLU A CA 1
ATOM 743 C C . GLU A 1 96 ? 14.306 -27.203 0.193 1.00 97.94 96 GLU A C 1
ATOM 745 O O . GLU A 1 96 ? 14.336 -26.269 -0.609 1.00 97.94 96 GLU A O 1
ATOM 750 N N . GLN A 1 97 ? 13.549 -27.170 1.285 1.00 97.38 97 GLN A N 1
ATOM 751 C CA . GLN A 1 97 ? 12.751 -26.003 1.647 1.00 97.38 97 GLN A CA 1
ATOM 752 C C . GLN A 1 97 ? 13.646 -24.872 2.186 1.00 97.38 97 GLN A C 1
ATOM 754 O O . GLN A 1 97 ? 14.420 -25.090 3.115 1.00 97.38 97 GLN A O 1
ATOM 759 N N . LYS A 1 98 ? 13.463 -23.644 1.690 1.00 96.88 98 LYS A N 1
ATOM 760 C CA . LYS A 1 98 ? 14.015 -22.405 2.267 1.00 96.88 98 LYS A CA 1
ATOM 761 C C . LYS A 1 98 ? 12.890 -21.447 2.648 1.00 96.88 98 LYS A C 1
ATOM 763 O O . LYS A 1 98 ? 11.890 -21.360 1.937 1.00 96.88 98 LYS A O 1
ATOM 768 N N . GLY A 1 99 ? 13.048 -20.715 3.746 1.00 95.44 99 GLY A N 1
ATOM 769 C CA . GLY A 1 99 ? 12.053 -19.758 4.234 1.00 95.44 99 GLY A CA 1
ATOM 770 C C . GLY A 1 99 ? 11.789 -19.871 5.743 1.00 95.44 99 GLY A C 1
ATOM 771 O O . GLY A 1 99 ? 12.413 -20.689 6.422 1.00 95.44 99 GLY A O 1
ATOM 772 N N . PRO A 1 100 ? 10.842 -19.081 6.278 1.00 97.62 100 PRO A N 1
ATOM 773 C CA . PRO A 1 100 ? 9.908 -18.243 5.527 1.00 97.62 100 PRO A CA 1
ATOM 774 C C . PRO A 1 100 ? 10.526 -16.946 4.997 1.00 97.62 100 PRO A C 1
ATOM 776 O O . PRO A 1 100 ? 11.254 -16.267 5.710 1.00 97.62 100 PRO A O 1
ATOM 779 N N . TYR A 1 101 ? 10.124 -16.552 3.794 1.00 97.75 101 TYR A N 1
ATOM 780 C CA . TYR A 1 101 ? 10.188 -15.175 3.308 1.00 97.75 101 TYR A CA 1
ATOM 781 C C . TYR A 1 101 ? 8.850 -14.513 3.631 1.00 97.75 101 TYR A C 1
ATOM 783 O O . TYR A 1 101 ? 7.825 -14.841 3.025 1.00 97.75 101 TYR A O 1
ATOM 791 N N . SER A 1 102 ? 8.834 -13.657 4.645 1.00 96.81 102 SER A N 1
ATOM 792 C CA . SER A 1 102 ? 7.616 -13.096 5.221 1.00 96.81 102 SER A CA 1
ATOM 793 C C . SER A 1 102 ? 7.317 -11.717 4.651 1.00 96.81 102 SER A C 1
ATOM 795 O O . SER A 1 102 ? 8.188 -10.856 4.565 1.00 96.81 102 SER A O 1
ATOM 797 N N . TYR A 1 103 ? 6.060 -11.498 4.280 1.00 94.06 103 TYR A N 1
ATOM 798 C CA . TYR A 1 103 ? 5.551 -10.207 3.844 1.00 94.06 103 TYR A CA 1
ATOM 799 C C . TYR A 1 103 ? 4.373 -9.818 4.720 1.00 94.06 103 TYR A C 1
ATOM 801 O O . TYR A 1 103 ? 3.428 -10.590 4.892 1.00 94.06 103 TYR A O 1
ATOM 809 N N . ARG A 1 104 ? 4.393 -8.591 5.232 1.00 91.31 104 ARG A N 1
ATOM 810 C CA . ARG A 1 104 ? 3.218 -7.981 5.837 1.00 91.31 104 ARG A CA 1
ATOM 811 C C . ARG A 1 104 ? 2.217 -7.644 4.741 1.00 91.31 104 ARG A C 1
ATOM 813 O O . ARG A 1 104 ? 2.524 -6.878 3.827 1.00 91.31 104 ARG A O 1
ATOM 820 N N . GLU A 1 105 ? 1.025 -8.201 4.859 1.00 89.25 105 GLU A N 1
ATOM 821 C CA . GLU A 1 105 ? -0.090 -7.934 3.964 1.00 89.25 105 GLU A CA 1
ATOM 822 C C . GLU A 1 105 ? -0.951 -6.803 4.536 1.00 89.25 105 GLU A C 1
ATOM 824 O O . GLU A 1 105 ? -1.439 -6.863 5.665 1.00 89.25 105 GLU A O 1
ATOM 829 N N . LEU A 1 106 ? -1.130 -5.751 3.746 1.00 85.31 106 LEU A N 1
ATOM 830 C CA . LEU A 1 106 ? -2.004 -4.626 4.039 1.00 85.31 106 LEU A CA 1
ATOM 831 C C . LEU A 1 106 ? -3.288 -4.800 3.235 1.00 85.31 106 LEU A C 1
ATOM 833 O O . LEU A 1 106 ? -3.256 -4.862 2.004 1.00 85.31 106 LEU A O 1
ATOM 837 N N . ARG A 1 107 ? -4.412 -4.881 3.948 1.00 86.75 107 ARG A N 1
ATOM 838 C CA . ARG A 1 107 ? -5.741 -5.102 3.380 1.00 86.75 107 ARG A CA 1
ATOM 839 C C . ARG A 1 107 ? -6.603 -3.868 3.560 1.00 86.75 107 ARG A C 1
ATOM 841 O O . ARG A 1 107 ? -6.727 -3.365 4.678 1.00 86.75 107 ARG A O 1
ATOM 848 N N . SER A 1 108 ? -7.241 -3.432 2.483 1.00 84.31 108 SER A N 1
ATOM 849 C CA . SER A 1 108 ? -8.327 -2.461 2.562 1.00 84.31 108 SER A CA 1
ATOM 850 C C . SER A 1 108 ? -9.426 -2.767 1.555 1.00 84.31 108 SER A C 1
ATOM 852 O O . SER A 1 108 ? -9.146 -3.296 0.481 1.00 84.31 108 SER A O 1
ATOM 854 N N . ASN A 1 109 ? -10.653 -2.392 1.886 1.00 86.19 109 ASN A N 1
ATOM 855 C CA . ASN A 1 109 ? -11.819 -2.469 1.022 1.00 86.19 109 ASN A CA 1
ATOM 856 C C . ASN A 1 109 ? -12.352 -1.051 0.811 1.00 86.19 109 ASN A C 1
ATOM 858 O O . ASN A 1 109 ? -12.728 -0.362 1.758 1.00 86.19 109 ASN A O 1
ATOM 862 N N . GLU A 1 110 ? -12.363 -0.606 -0.440 1.00 81.38 110 GLU A N 1
ATOM 863 C CA . GLU A 1 110 ? -12.961 0.668 -0.817 1.00 81.38 110 GLU A CA 1
ATOM 864 C C . GLU A 1 110 ? -14.444 0.462 -1.117 1.00 81.38 110 GLU A C 1
ATOM 866 O O . GLU A 1 110 ? -14.799 -0.260 -2.047 1.00 81.38 110 GLU A O 1
ATOM 871 N N . VAL A 1 111 ? -15.316 1.063 -0.311 1.00 86.56 111 VAL A N 1
ATOM 872 C CA . VAL A 1 111 ? -16.766 0.953 -0.493 1.00 86.56 111 VAL A CA 1
ATOM 873 C C . VAL A 1 111 ? -17.197 1.789 -1.691 1.00 86.56 111 VAL A C 1
ATOM 875 O O . VAL A 1 111 ? -16.923 2.983 -1.743 1.00 86.56 111 VAL A O 1
ATOM 878 N N . LEU A 1 112 ? -17.894 1.154 -2.632 1.00 74.50 112 LEU A N 1
ATOM 879 C CA . LEU A 1 112 ? -18.383 1.796 -3.850 1.00 74.50 112 LEU A CA 1
ATOM 880 C C . LEU A 1 112 ? -19.856 2.184 -3.721 1.00 74.50 112 LEU A C 1
ATOM 882 O O . LEU A 1 112 ? -20.227 3.315 -4.015 1.00 74.50 112 LEU A O 1
ATOM 886 N N . ASN A 1 113 ? -20.710 1.245 -3.301 1.00 82.00 113 ASN A N 1
ATOM 887 C CA . ASN A 1 113 ? -22.150 1.483 -3.202 1.00 82.00 113 ASN A CA 1
ATOM 888 C C . ASN A 1 113 ? -22.838 0.506 -2.235 1.00 82.00 113 ASN A C 1
ATOM 890 O O . ASN A 1 113 ? -22.331 -0.584 -1.970 1.00 82.00 113 ASN A O 1
ATOM 894 N N . TRP A 1 114 ? -24.034 0.875 -1.780 1.00 89.50 114 TRP A N 1
ATOM 895 C CA . TRP A 1 114 ? -24.960 0.027 -1.033 1.00 89.50 114 TRP A CA 1
ATOM 896 C C . TRP A 1 114 ? -26.273 -0.108 -1.803 1.00 89.50 114 TRP A C 1
ATOM 898 O O . TRP A 1 114 ? -26.709 0.826 -2.477 1.00 89.50 114 TRP A O 1
ATOM 908 N N . THR A 1 115 ? -26.944 -1.250 -1.685 1.00 88.25 115 THR A N 1
ATOM 909 C CA . THR A 1 115 ? -28.331 -1.360 -2.157 1.00 88.25 115 THR A CA 1
ATOM 910 C C . THR A 1 115 ? -29.260 -0.458 -1.340 1.00 88.25 115 THR A C 1
ATOM 912 O O . THR A 1 115 ? -28.958 -0.088 -0.204 1.00 88.25 115 THR A O 1
ATOM 915 N N . SER A 1 116 ? -30.417 -0.091 -1.901 1.00 87.62 116 SER A N 1
ATOM 916 C CA . SER A 1 116 ? -31.375 0.820 -1.250 1.00 87.62 116 SER A CA 1
ATOM 917 C C . SER A 1 116 ? -31.895 0.304 0.096 1.00 87.62 116 SER A C 1
ATOM 919 O O . SER A 1 116 ? -32.176 1.089 0.996 1.00 87.62 116 SER A O 1
ATOM 921 N N . ASP A 1 117 ? -32.004 -1.016 0.240 1.00 90.12 117 ASP A N 1
ATOM 922 C CA . ASP A 1 117 ? -32.381 -1.722 1.471 1.00 90.12 117 ASP A CA 1
ATOM 923 C C . ASP A 1 117 ? -31.184 -2.014 2.397 1.00 90.12 117 ASP A C 1
ATOM 925 O O . ASP A 1 117 ? -31.352 -2.638 3.442 1.00 90.12 117 ASP A O 1
ATOM 929 N N . ARG A 1 118 ? -29.974 -1.580 2.013 1.00 90.81 118 ARG A N 1
ATOM 930 C CA . ARG A 1 118 ? -28.692 -1.830 2.689 1.00 90.81 118 ARG A CA 1
ATOM 931 C C . ARG A 1 118 ? -28.330 -3.307 2.860 1.00 90.81 118 ARG A C 1
ATOM 933 O O . ARG A 1 118 ? -27.441 -3.607 3.653 1.00 90.81 118 ARG A O 1
ATOM 940 N N . SER A 1 119 ? -28.965 -4.229 2.135 1.00 93.06 119 SER A N 1
ATOM 941 C CA . SER A 1 119 ? -28.689 -5.668 2.247 1.00 93.06 119 SER A CA 1
ATOM 942 C C . SER A 1 119 ? -27.344 -6.085 1.653 1.00 93.06 119 SER A C 1
ATOM 944 O O . SER A 1 119 ? -26.741 -7.043 2.134 1.00 93.06 119 SER A O 1
ATOM 946 N N . ILE A 1 120 ? -26.851 -5.368 0.641 1.00 94.62 120 ILE A N 1
ATOM 947 C CA . ILE A 1 120 ? -25.616 -5.693 -0.078 1.00 94.62 120 ILE A CA 1
ATOM 948 C C . ILE A 1 120 ? -24.711 -4.462 -0.123 1.00 94.62 120 ILE A C 1
ATOM 950 O O . ILE A 1 120 ? -25.161 -3.352 -0.422 1.00 94.62 120 ILE A O 1
ATOM 954 N N . VAL A 1 121 ? -23.420 -4.682 0.124 1.00 94.12 121 VAL A N 1
ATOM 955 C CA . VAL A 1 121 ? -22.357 -3.698 -0.097 1.00 94.12 121 VAL A CA 1
ATOM 956 C C . VAL A 1 121 ? -21.509 -4.114 -1.291 1.00 94.12 121 VAL A C 1
ATOM 958 O O . VAL A 1 121 ? -21.079 -5.261 -1.400 1.00 94.12 121 VAL A O 1
ATOM 961 N N . THR A 1 122 ? -21.269 -3.169 -2.194 1.00 85.38 122 THR A N 1
ATOM 962 C CA . THR A 1 122 ? -20.343 -3.305 -3.321 1.00 85.38 122 THR A CA 1
ATOM 963 C C . THR A 1 122 ? -19.053 -2.573 -2.984 1.00 85.38 122 THR A C 1
ATOM 965 O O . THR A 1 122 ? -19.088 -1.427 -2.531 1.00 85.38 122 THR A O 1
ATOM 968 N N . PHE A 1 123 ? -17.915 -3.221 -3.201 1.00 85.69 123 PHE A N 1
ATOM 969 C CA . PHE A 1 123 ? -16.609 -2.722 -2.792 1.00 85.69 123 PHE A CA 1
ATOM 970 C C . PHE A 1 123 ? -15.496 -3.168 -3.742 1.00 85.69 123 PHE A C 1
ATOM 972 O O . PHE A 1 123 ? -15.656 -4.085 -4.552 1.00 85.69 123 PHE A O 1
ATOM 979 N N . MET A 1 124 ? -14.345 -2.514 -3.622 1.00 79.81 124 MET A N 1
ATOM 980 C CA . MET A 1 124 ? -13.135 -2.826 -4.363 1.00 79.81 124 MET A CA 1
ATOM 981 C C . MET A 1 124 ? -12.004 -3.178 -3.377 1.00 79.81 124 MET A C 1
ATOM 983 O O . MET A 1 124 ? -11.514 -2.300 -2.662 1.00 79.81 124 MET A O 1
ATOM 987 N N . PRO A 1 125 ? -11.584 -4.454 -3.298 1.00 81.88 125 PRO A N 1
ATOM 988 C CA . PRO A 1 125 ? -10.505 -4.871 -2.413 1.00 81.88 125 PRO A CA 1
ATOM 989 C C . PRO A 1 125 ? -9.145 -4.451 -2.971 1.00 81.88 125 PRO A C 1
ATOM 991 O O . PRO A 1 125 ? -8.861 -4.669 -4.149 1.00 81.88 125 PRO A O 1
ATOM 994 N N . ASN A 1 126 ? -8.285 -3.920 -2.105 1.00 79.31 126 ASN A N 1
ATOM 995 C CA . ASN A 1 126 ? -6.880 -3.628 -2.372 1.00 79.31 126 ASN A CA 1
ATOM 996 C C . ASN A 1 126 ? -5.989 -4.468 -1.445 1.00 79.31 126 ASN A C 1
ATOM 998 O O . ASN A 1 126 ? -6.302 -4.651 -0.255 1.00 79.31 126 ASN A O 1
ATOM 1002 N N . ARG A 1 127 ? -4.892 -4.990 -2.002 1.00 80.56 127 ARG A N 1
ATOM 1003 C CA . ARG A 1 127 ? -3.863 -5.738 -1.275 1.00 80.56 127 ARG A CA 1
ATOM 1004 C C . ARG A 1 127 ? -2.473 -5.226 -1.638 1.00 80.56 127 ARG A C 1
ATOM 1006 O O . ARG A 1 127 ? -2.109 -5.142 -2.815 1.00 80.56 127 ARG A O 1
ATOM 1013 N N . THR A 1 128 ? -1.683 -4.973 -0.601 1.00 80.69 128 THR A N 1
ATOM 1014 C CA . THR A 1 128 ? -0.277 -4.577 -0.713 1.00 80.69 128 THR A CA 1
ATOM 1015 C C . THR A 1 128 ? 0.575 -5.459 0.183 1.00 80.69 128 THR A C 1
ATOM 1017 O O . THR A 1 128 ? 0.222 -5.708 1.332 1.00 80.69 128 THR A O 1
ATOM 1020 N N . TYR A 1 129 ? 1.718 -5.900 -0.325 1.00 85.44 129 TYR A N 1
ATOM 1021 C CA . TYR A 1 129 ? 2.654 -6.765 0.380 1.00 85.44 129 TYR A CA 1
ATOM 1022 C C . TYR A 1 129 ? 3.974 -6.028 0.589 1.00 85.44 129 TYR A C 1
ATOM 1024 O O . TYR A 1 129 ? 4.560 -5.487 -0.353 1.00 85.44 129 TYR A O 1
ATOM 1032 N N . VAL A 1 130 ? 4.445 -6.012 1.834 1.00 83.88 130 VAL A N 1
ATOM 1033 C CA . VAL A 1 130 ? 5.701 -5.367 2.233 1.00 83.88 130 VAL A CA 1
ATOM 1034 C C . VAL A 1 130 ? 6.590 -6.409 2.887 1.00 83.88 130 VAL A C 1
ATOM 1036 O O . VAL A 1 130 ? 6.191 -6.986 3.894 1.00 83.88 130 VAL A O 1
ATOM 1039 N N . PHE A 1 131 ? 7.780 -6.645 2.331 1.00 87.31 131 PHE A N 1
ATOM 1040 C CA . PHE A 1 131 ? 8.730 -7.600 2.903 1.00 87.31 131 PHE A CA 1
ATOM 1041 C C . PHE A 1 131 ? 9.054 -7.230 4.355 1.00 87.31 131 PHE A C 1
ATOM 1043 O O . PHE A 1 131 ? 9.294 -6.058 4.675 1.00 87.31 131 PHE A O 1
ATOM 1050 N N . ASP A 1 132 ? 9.012 -8.229 5.230 1.00 85.75 132 ASP A N 1
ATOM 1051 C CA . ASP A 1 132 ? 9.247 -8.083 6.656 1.00 85.75 132 ASP A CA 1
ATOM 1052 C C . ASP A 1 132 ? 10.401 -8.995 7.104 1.00 85.75 132 ASP A C 1
ATOM 1054 O O . ASP A 1 132 ? 10.202 -10.200 7.307 1.00 85.75 132 ASP A O 1
ATOM 1058 N N . PRO A 1 133 ? 11.619 -8.444 7.252 1.00 83.31 133 PRO A N 1
ATOM 1059 C CA . PRO A 1 133 ? 12.788 -9.237 7.611 1.00 83.31 133 PRO A CA 1
ATOM 1060 C C . PRO A 1 133 ? 12.689 -9.815 9.029 1.00 83.31 133 PRO A C 1
ATOM 1062 O O . PRO A 1 133 ? 13.230 -10.886 9.275 1.00 83.31 133 PRO A O 1
ATOM 1065 N N . GLU A 1 134 ? 11.963 -9.169 9.948 1.00 88.25 134 GLU A N 1
ATOM 1066 C CA . GLU A 1 134 ? 11.857 -9.614 11.348 1.00 88.25 134 GLU A CA 1
ATOM 1067 C C . GLU A 1 134 ? 11.070 -10.919 11.496 1.00 88.25 134 GLU A C 1
ATOM 1069 O O . GLU A 1 134 ? 11.358 -11.736 12.368 1.00 88.25 134 GLU A O 1
ATOM 1074 N N . THR A 1 135 ? 10.065 -11.126 10.641 1.00 90.88 135 THR A N 1
ATOM 1075 C CA . THR A 1 135 ? 9.243 -12.345 10.644 1.00 90.88 135 THR A CA 1
ATOM 1076 C C . THR A 1 135 ? 9.663 -13.363 9.580 1.00 90.88 135 THR A C 1
ATOM 1078 O O . THR A 1 135 ? 9.020 -14.415 9.450 1.00 90.88 135 THR A O 1
ATOM 1081 N N . SER A 1 136 ? 10.733 -13.058 8.841 1.00 94.50 136 SER A N 1
ATOM 1082 C CA . SER A 1 136 ? 11.413 -13.960 7.908 1.00 94.50 136 SER A CA 1
ATOM 1083 C C . SER A 1 136 ? 12.457 -14.826 8.630 1.00 94.50 136 SER A C 1
ATOM 1085 O O . SER A 1 136 ? 12.742 -14.622 9.809 1.00 94.50 136 SER A O 1
ATOM 1087 N N . CYS A 1 137 ? 13.006 -15.836 7.953 1.00 93.94 137 CYS A N 1
ATOM 1088 C CA . CYS A 1 137 ? 14.139 -16.596 8.485 1.00 93.94 137 CYS A CA 1
ATOM 1089 C C . CYS A 1 137 ? 15.385 -15.715 8.675 1.00 93.94 137 CYS A C 1
ATOM 1091 O O . CYS A 1 137 ? 15.583 -14.732 7.963 1.00 93.94 137 CYS A O 1
ATOM 1093 N N . GLU A 1 138 ? 16.229 -16.074 9.645 1.00 93.12 138 GLU A N 1
ATOM 1094 C CA . GLU A 1 138 ? 17.455 -15.333 9.946 1.00 93.12 138 GLU A CA 1
ATOM 1095 C C . GLU A 1 138 ? 18.368 -15.266 8.712 1.00 93.12 138 GLU A C 1
ATOM 1097 O O . GLU A 1 138 ? 18.704 -16.290 8.118 1.00 93.12 138 GLU A O 1
ATOM 1102 N N . GLY A 1 139 ? 18.744 -14.046 8.316 1.00 88.75 139 GLY A N 1
ATOM 1103 C CA . GLY A 1 139 ? 19.578 -13.789 7.138 1.00 88.75 139 GLY A CA 1
ATOM 1104 C C . GLY A 1 139 ? 18.856 -13.862 5.788 1.00 88.75 139 GLY A C 1
ATOM 1105 O O . GLY A 1 139 ? 19.502 -13.636 4.770 1.00 88.75 139 GLY A O 1
ATOM 1106 N N . CYS A 1 140 ? 17.551 -14.145 5.759 1.00 91.88 140 CYS A N 1
ATOM 1107 C CA . CYS A 1 140 ? 16.803 -14.269 4.512 1.00 91.88 140 CYS A CA 1
ATOM 1108 C C . CYS A 1 140 ? 16.518 -12.908 3.865 1.00 91.88 140 CYS A C 1
ATOM 1110 O O . CYS A 1 140 ? 15.987 -11.994 4.501 1.00 91.88 140 CYS A O 1
ATOM 1112 N N . ASP A 1 141 ? 16.821 -12.805 2.574 1.00 90.12 141 ASP A N 1
ATOM 1113 C CA . ASP A 1 141 ? 16.640 -11.605 1.753 1.00 90.12 141 ASP A CA 1
ATOM 1114 C C . ASP A 1 141 ? 15.945 -12.006 0.450 1.00 90.12 141 ASP A C 1
ATOM 1116 O O . ASP A 1 141 ? 16.490 -12.755 -0.360 1.00 90.12 141 ASP A O 1
ATOM 1120 N N . ASP A 1 142 ? 14.724 -11.518 0.235 1.00 91.38 142 ASP A N 1
ATOM 1121 C CA . ASP A 1 142 ? 13.913 -11.887 -0.924 1.00 91.38 142 ASP A CA 1
ATOM 1122 C C . ASP A 1 142 ? 14.542 -11.481 -2.267 1.00 91.38 142 ASP A C 1
ATOM 1124 O O . ASP A 1 142 ? 14.299 -12.142 -3.283 1.00 91.38 142 ASP A O 1
ATOM 1128 N N . ARG A 1 143 ? 15.359 -10.425 -2.290 1.00 89.75 143 ARG A N 1
ATOM 1129 C CA . ARG A 1 143 ? 15.997 -9.891 -3.501 1.00 89.75 143 ARG A CA 1
ATOM 1130 C C . ARG A 1 143 ? 17.335 -10.540 -3.810 1.00 89.75 143 ARG A C 1
ATOM 1132 O O . ARG A 1 143 ? 17.736 -10.528 -4.971 1.00 89.75 143 ARG A O 1
ATOM 1139 N N . ASN A 1 144 ? 18.012 -11.092 -2.808 1.00 89.88 144 ASN A N 1
ATOM 1140 C CA . ASN A 1 144 ? 19.330 -11.703 -2.979 1.00 89.88 144 ASN A CA 1
ATOM 1141 C C . ASN A 1 144 ? 19.282 -13.235 -2.963 1.00 89.88 144 ASN A C 1
ATOM 1143 O O . ASN A 1 144 ? 20.036 -13.882 -3.698 1.00 89.88 144 ASN A O 1
ATOM 1147 N N . ASP A 1 145 ? 18.387 -13.830 -2.178 1.00 93.06 145 ASP A N 1
ATOM 1148 C CA . ASP A 1 145 ? 18.308 -15.277 -2.053 1.00 93.06 145 ASP A CA 1
ATOM 1149 C C . ASP A 1 145 ? 17.740 -15.904 -3.315 1.00 93.06 145 ASP A C 1
ATOM 1151 O O . ASP A 1 145 ? 16.630 -15.599 -3.756 1.00 93.06 145 ASP A O 1
ATOM 1155 N N . THR A 1 146 ? 18.498 -16.844 -3.875 1.00 96.56 146 THR A N 1
ATOM 1156 C CA . THR A 1 146 ? 18.095 -17.572 -5.074 1.00 96.56 146 THR A CA 1
ATOM 1157 C C . THR A 1 146 ? 17.825 -19.044 -4.804 1.00 96.56 146 THR A C 1
ATOM 1159 O O . THR A 1 146 ? 18.451 -19.697 -3.957 1.00 96.56 146 THR A O 1
ATOM 1162 N N . PHE A 1 147 ? 16.932 -19.603 -5.610 1.00 97.19 147 PHE A N 1
ATOM 1163 C CA . PHE A 1 147 ? 16.647 -21.029 -5.634 1.00 97.19 147 PHE A CA 1
ATOM 1164 C C . PHE A 1 147 ? 16.478 -21.516 -7.074 1.00 97.19 147 PHE A C 1
ATOM 1166 O O . PHE A 1 147 ? 16.160 -20.744 -7.984 1.00 97.19 147 PHE A O 1
ATOM 1173 N N . MET A 1 148 ? 16.783 -22.792 -7.287 1.00 97.94 148 MET A N 1
ATOM 1174 C CA . MET A 1 148 ? 16.589 -23.480 -8.552 1.00 97.94 148 MET A CA 1
ATOM 1175 C C . MET A 1 148 ? 15.142 -23.962 -8.633 1.00 97.94 148 MET A C 1
ATOM 1177 O O . MET A 1 148 ? 14.689 -24.718 -7.776 1.00 97.94 148 MET A O 1
ATOM 1181 N N . SER A 1 149 ? 14.437 -23.545 -9.679 1.00 95.50 149 SER A N 1
ATOM 1182 C CA . SER A 1 149 ? 13.041 -23.902 -9.926 1.00 95.50 149 SER A CA 1
ATOM 1183 C C . SER A 1 149 ? 12.815 -24.196 -11.407 1.00 95.50 149 SER A C 1
ATOM 1185 O O . SER A 1 149 ? 13.660 -23.909 -12.258 1.00 95.50 149 SER A O 1
ATOM 1187 N N . VAL A 1 150 ? 11.668 -24.781 -11.737 1.00 95.75 150 VAL A N 1
ATOM 1188 C CA . VAL A 1 150 ? 11.253 -24.947 -13.130 1.00 95.75 150 VAL A CA 1
ATOM 1189 C C . VAL A 1 150 ? 10.962 -23.590 -13.773 1.00 95.75 150 VAL A C 1
ATOM 1191 O O . VAL A 1 150 ? 10.389 -22.680 -13.173 1.00 95.75 150 VAL A O 1
ATOM 1194 N N . ASN A 1 151 ? 11.348 -23.455 -15.033 1.00 95.38 151 ASN A N 1
ATOM 1195 C CA . ASN A 1 151 ? 11.003 -22.335 -15.882 1.00 95.38 151 ASN A CA 1
ATOM 1196 C C . ASN A 1 151 ? 9.527 -22.454 -16.297 1.00 95.38 151 ASN A C 1
ATOM 1198 O O . ASN A 1 151 ? 9.188 -23.105 -17.286 1.00 95.38 151 ASN A O 1
ATOM 1202 N N . ILE A 1 152 ? 8.645 -21.863 -15.483 1.00 92.94 152 ILE A N 1
ATOM 1203 C CA . ILE A 1 152 ? 7.186 -21.917 -15.659 1.00 92.94 152 ILE A CA 1
ATOM 1204 C C . ILE A 1 152 ? 6.768 -21.399 -17.045 1.00 92.94 152 ILE A C 1
ATOM 1206 O O . ILE A 1 152 ? 6.069 -22.139 -17.737 1.00 92.94 152 ILE A O 1
ATOM 1210 N N . PRO A 1 153 ? 7.208 -20.207 -17.507 1.00 91.88 153 PRO A N 1
ATOM 1211 C CA . PRO A 1 153 ? 6.854 -19.728 -18.844 1.00 91.88 153 PRO A CA 1
ATOM 1212 C C . PRO A 1 153 ? 7.281 -20.672 -19.965 1.00 91.88 153 PRO A C 1
ATOM 1214 O O . PRO A 1 153 ? 6.509 -20.918 -20.890 1.00 91.88 153 PRO A O 1
ATOM 1217 N N . LEU A 1 154 ? 8.484 -21.244 -19.863 1.00 93.44 154 LEU A N 1
ATOM 1218 C CA . LEU A 1 154 ? 8.986 -22.191 -20.852 1.00 93.44 154 LEU A CA 1
ATOM 1219 C C . LEU A 1 154 ? 8.117 -23.444 -20.938 1.00 93.44 154 LEU A C 1
ATOM 1221 O O . LEU A 1 154 ? 7.803 -23.903 -22.035 1.00 93.44 154 LEU A O 1
ATOM 1225 N N . MET A 1 155 ? 7.721 -23.992 -19.787 1.00 94.81 155 MET A N 1
ATOM 1226 C CA . MET A 1 155 ? 6.856 -25.168 -19.743 1.00 94.81 155 MET A CA 1
ATOM 1227 C C . MET A 1 155 ? 5.462 -24.854 -20.295 1.00 94.81 155 MET A C 1
ATOM 1229 O O . MET A 1 155 ? 4.933 -25.629 -21.090 1.00 94.81 155 MET A O 1
ATOM 1233 N N . THR A 1 156 ? 4.898 -23.693 -19.953 1.00 93.00 156 THR A N 1
ATOM 1234 C CA . THR A 1 156 ? 3.634 -23.205 -20.529 1.00 93.00 156 THR A CA 1
ATOM 1235 C C . THR A 1 156 ? 3.713 -23.123 -22.051 1.00 93.00 156 THR A C 1
ATOM 1237 O O . THR A 1 156 ? 2.858 -23.677 -22.743 1.00 93.00 156 THR A O 1
ATOM 1240 N N . LEU A 1 157 ? 4.774 -22.507 -22.580 1.00 92.56 157 LEU A N 1
ATOM 1241 C CA . LEU A 1 157 ? 4.982 -22.362 -24.018 1.00 92.56 157 LEU A CA 1
ATOM 1242 C C . LEU A 1 157 ? 5.147 -23.718 -24.714 1.00 92.56 157 LEU A C 1
ATOM 1244 O O . LEU A 1 157 ? 4.502 -23.964 -25.730 1.00 92.56 157 LEU A O 1
ATOM 1248 N N . ALA A 1 158 ? 5.970 -24.615 -24.167 1.00 93.62 158 ALA A N 1
ATOM 1249 C CA . ALA A 1 158 ? 6.209 -25.931 -24.755 1.00 93.62 158 ALA A CA 1
ATOM 1250 C C . ALA A 1 158 ? 4.913 -26.759 -24.845 1.00 93.62 158 ALA A C 1
ATOM 1252 O O . ALA A 1 158 ? 4.626 -27.375 -25.877 1.00 93.62 158 ALA A O 1
ATOM 1253 N N . LEU A 1 159 ? 4.090 -26.732 -23.791 1.00 93.06 159 LEU A N 1
ATOM 1254 C CA . LEU A 1 159 ? 2.781 -27.387 -23.787 1.00 93.06 159 LEU A CA 1
ATOM 1255 C C . LEU A 1 159 ? 1.813 -26.727 -24.777 1.00 93.06 159 LEU A C 1
ATOM 1257 O O . LEU A 1 159 ? 1.096 -27.438 -25.483 1.00 93.06 159 LEU A O 1
ATOM 1261 N N . TRP A 1 160 ? 1.811 -25.394 -24.876 1.00 92.81 160 TRP A N 1
ATOM 1262 C CA . TRP A 1 160 ? 0.986 -24.662 -25.841 1.00 92.81 160 TRP A CA 1
ATOM 1263 C C . TRP A 1 160 ? 1.356 -25.002 -27.291 1.00 92.81 160 TRP A C 1
ATOM 1265 O O . TRP A 1 160 ? 0.463 -25.319 -28.081 1.00 92.81 160 TRP A O 1
ATOM 1275 N N . VAL A 1 161 ? 2.653 -25.023 -27.622 1.00 92.50 161 VAL A N 1
ATOM 1276 C CA . VAL A 1 161 ? 3.173 -25.418 -28.944 1.00 92.50 161 VAL A CA 1
ATOM 1277 C C . VAL A 1 161 ? 2.674 -26.811 -29.315 1.00 92.50 161 VAL A C 1
ATOM 1279 O O . VAL A 1 161 ? 2.100 -26.999 -30.391 1.00 92.50 161 VAL A O 1
ATOM 1282 N N . ARG A 1 162 ? 2.843 -27.777 -28.403 1.00 92.50 162 ARG A N 1
ATOM 1283 C CA . ARG A 1 162 ? 2.428 -29.167 -28.614 1.00 92.50 162 ARG A CA 1
ATOM 1284 C C . ARG A 1 162 ? 0.916 -29.285 -28.798 1.00 92.50 162 ARG A C 1
ATOM 1286 O O . ARG A 1 162 ? 0.462 -29.913 -29.749 1.00 92.50 162 ARG A O 1
ATOM 1293 N N . ASN A 1 163 ? 0.132 -28.676 -27.911 1.00 91.19 163 ASN A N 1
ATOM 1294 C CA . ASN A 1 163 ? -1.325 -28.822 -27.907 1.00 91.19 163 ASN A CA 1
ATOM 1295 C C . ASN A 1 163 ? -1.992 -28.141 -29.118 1.00 91.19 163 ASN A C 1
ATOM 1297 O O . ASN A 1 163 ? -3.065 -28.569 -29.539 1.00 91.19 163 ASN A O 1
ATOM 1301 N N . ASN A 1 164 ? -1.358 -27.121 -29.708 1.00 90.81 164 ASN A N 1
ATOM 1302 C CA . ASN A 1 164 ? -1.871 -26.427 -30.894 1.00 90.81 164 ASN A CA 1
ATOM 1303 C C . ASN A 1 164 ? -1.319 -26.966 -32.225 1.00 90.81 164 ASN A C 1
ATOM 1305 O O . ASN A 1 164 ? -1.749 -26.496 -33.286 1.00 90.81 164 ASN A O 1
ATOM 1309 N N . ASN A 1 165 ? -0.417 -27.958 -32.184 1.00 92.69 165 ASN A N 1
ATOM 1310 C CA . ASN A 1 165 ? 0.379 -28.419 -33.330 1.00 92.69 165 ASN A CA 1
ATOM 1311 C C . ASN A 1 165 ? 1.084 -27.244 -34.039 1.00 92.69 165 ASN A C 1
ATOM 1313 O O . ASN A 1 165 ? 1.039 -27.125 -35.267 1.00 92.69 165 ASN A O 1
ATOM 1317 N N . TYR A 1 166 ? 1.648 -26.320 -33.251 1.00 91.25 166 TYR A N 1
ATOM 1318 C CA . TYR A 1 166 ? 2.230 -25.074 -33.759 1.00 91.25 166 TYR A CA 1
ATOM 1319 C C . TYR A 1 166 ? 3.440 -25.328 -34.660 1.00 91.25 166 TYR A C 1
ATOM 1321 O O . TYR A 1 166 ? 3.594 -24.665 -35.681 1.00 91.25 166 TYR A O 1
ATOM 1329 N N . ASP A 1 167 ? 4.244 -26.336 -34.323 1.00 88.38 167 ASP A N 1
ATOM 1330 C CA . ASP A 1 167 ? 5.362 -26.819 -35.132 1.00 88.38 167 ASP A CA 1
ATOM 1331 C C . ASP A 1 167 ? 4.942 -27.151 -36.566 1.00 88.38 167 ASP A C 1
ATOM 1333 O O . ASP A 1 167 ? 5.632 -26.762 -37.497 1.00 88.38 167 ASP A O 1
ATOM 1337 N N . LYS A 1 168 ? 3.784 -27.798 -36.747 1.00 90.94 168 LYS A N 1
ATOM 1338 C CA . LYS A 1 168 ? 3.267 -28.194 -38.067 1.00 90.94 168 LYS A CA 1
ATOM 1339 C C . LYS A 1 168 ? 2.542 -27.065 -38.790 1.00 90.94 168 LYS A C 1
ATOM 1341 O O . LYS A 1 168 ? 2.554 -27.006 -40.013 1.00 90.94 168 LYS A O 1
ATOM 1346 N N . LYS A 1 169 ? 1.850 -26.193 -38.052 1.00 92.69 169 LYS A N 1
ATOM 1347 C CA . LYS A 1 169 ? 1.071 -25.089 -38.643 1.00 92.69 169 LYS A CA 1
ATOM 1348 C C . LYS A 1 169 ? 1.939 -23.887 -39.017 1.00 92.69 169 LYS A C 1
ATOM 1350 O O . LYS A 1 169 ? 1.602 -23.164 -39.951 1.00 92.69 169 LYS A O 1
ATOM 1355 N N . HIS A 1 170 ? 3.029 -23.664 -38.285 1.00 90.38 170 HIS A N 1
ATOM 1356 C CA . HIS A 1 170 ? 3.875 -22.477 -38.381 1.00 90.38 170 HIS A CA 1
ATOM 1357 C C . HIS A 1 170 ? 5.364 -22.849 -38.292 1.00 90.38 170 HIS A C 1
ATOM 1359 O O . HIS A 1 170 ? 6.107 -22.285 -37.488 1.00 90.38 170 HIS A O 1
ATOM 1365 N N . GLU A 1 171 ? 5.806 -23.780 -39.145 1.00 87.50 171 GLU A N 1
ATOM 1366 C CA . GLU A 1 171 ? 7.164 -24.356 -39.155 1.00 87.50 171 GLU A CA 1
ATOM 1367 C C . GLU A 1 171 ? 8.281 -23.303 -39.080 1.00 87.50 171 GLU A C 1
ATOM 1369 O O . GLU A 1 171 ? 9.195 -23.421 -38.266 1.00 87.50 171 GLU A O 1
ATOM 1374 N N . PHE A 1 172 ? 8.187 -22.232 -39.877 1.00 84.94 172 PHE A N 1
ATOM 1375 C CA . PHE A 1 172 ? 9.181 -21.154 -39.884 1.00 84.94 172 PHE A CA 1
ATOM 1376 C C . PHE A 1 172 ? 9.288 -20.438 -38.527 1.00 84.94 172 PHE A C 1
ATOM 1378 O O . PHE A 1 172 ? 10.384 -20.227 -38.009 1.00 84.94 172 PHE A O 1
ATOM 1385 N N . CYS A 1 173 ? 8.149 -20.085 -37.929 1.00 87.31 173 CYS A N 1
ATOM 1386 C CA . CYS A 1 173 ? 8.103 -19.412 -36.632 1.00 87.31 173 CYS A CA 1
ATOM 1387 C C . CYS A 1 173 ? 8.572 -20.326 -35.503 1.00 87.31 173 CYS A C 1
ATOM 1389 O O . CYS A 1 173 ? 9.256 -19.884 -34.580 1.00 87.31 173 CYS A O 1
ATOM 1391 N N . PHE A 1 174 ? 8.246 -21.613 -35.601 1.00 90.44 174 PHE A N 1
ATOM 1392 C CA . PHE A 1 174 ? 8.727 -22.618 -34.671 1.00 90.44 174 PHE A CA 1
ATOM 1393 C C . PHE A 1 174 ? 10.250 -22.797 -34.752 1.00 90.44 174 PHE A C 1
ATOM 1395 O O . PHE A 1 174 ? 10.918 -22.820 -33.720 1.00 90.44 174 PHE A O 1
ATOM 1402 N N . LEU A 1 175 ? 10.822 -22.833 -35.960 1.00 85.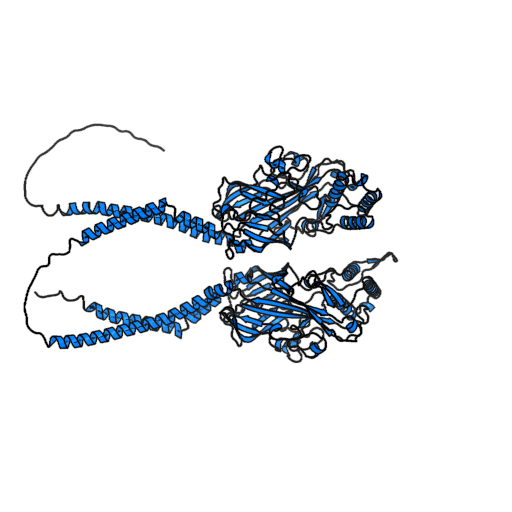19 175 LEU A N 1
ATOM 1403 C CA . LEU A 1 175 ? 12.273 -22.870 -36.148 1.00 85.19 175 LEU A CA 1
ATOM 1404 C C . LEU A 1 175 ? 12.953 -21.628 -35.550 1.00 85.19 175 LEU A C 1
ATOM 1406 O O . LEU A 1 175 ? 13.942 -21.767 -34.832 1.00 85.19 175 LEU A O 1
ATOM 1410 N N . GLY A 1 176 ? 12.402 -20.432 -35.786 1.00 85.19 176 GLY A N 1
ATOM 1411 C CA . GLY A 1 176 ? 12.897 -19.192 -35.179 1.00 85.19 176 GLY A CA 1
ATOM 1412 C C . GLY A 1 176 ? 12.872 -19.238 -33.648 1.00 85.19 176 GLY A C 1
ATOM 1413 O O . GLY A 1 176 ? 13.858 -18.894 -33.003 1.00 85.19 176 GLY A O 1
ATOM 1414 N N . MET A 1 177 ? 11.789 -19.758 -33.065 1.00 89.50 177 MET A N 1
ATOM 1415 C CA . MET A 1 177 ? 11.669 -19.964 -31.620 1.00 89.50 177 MET A CA 1
ATOM 1416 C C . MET A 1 177 ? 12.750 -20.908 -31.068 1.00 89.50 177 MET A C 1
ATOM 1418 O O . MET A 1 177 ? 13.308 -20.626 -30.010 1.00 89.50 177 MET A O 1
ATOM 1422 N N . LEU A 1 178 ? 13.067 -22.005 -31.766 1.00 88.50 178 LEU A N 1
ATOM 1423 C CA . LEU A 1 178 ? 14.121 -22.940 -31.349 1.00 88.50 178 LEU A CA 1
ATOM 1424 C C . LEU A 1 178 ? 15.519 -22.313 -31.420 1.00 88.50 178 LEU A C 1
ATOM 1426 O O . LEU A 1 178 ? 16.313 -22.499 -30.499 1.00 88.50 178 LEU A O 1
ATOM 1430 N N . ILE A 1 179 ? 15.808 -21.558 -32.485 1.00 84.31 179 ILE A N 1
ATOM 1431 C CA . ILE A 1 179 ? 17.084 -20.843 -32.643 1.00 84.31 179 ILE A CA 1
ATOM 1432 C C . ILE A 1 179 ? 17.268 -19.843 -31.500 1.00 84.31 179 ILE A C 1
ATOM 1434 O O . ILE A 1 179 ? 18.317 -19.816 -30.862 1.00 84.31 179 ILE A O 1
ATOM 1438 N N . GLU A 1 180 ? 16.241 -19.052 -31.202 1.00 87.31 180 GLU A N 1
ATOM 1439 C CA . GLU A 1 180 ? 16.309 -18.031 -30.154 1.00 87.31 180 GLU A CA 1
ATOM 1440 C C . GLU A 1 180 ? 16.382 -18.646 -28.757 1.00 87.31 180 GLU A C 1
ATOM 1442 O O . GLU A 1 180 ? 17.156 -18.182 -27.921 1.00 87.31 180 GLU A O 1
ATOM 1447 N N . ALA A 1 181 ? 15.664 -19.744 -28.506 1.00 90.38 181 ALA A N 1
ATOM 1448 C CA . ALA A 1 181 ? 15.803 -20.484 -27.254 1.00 90.38 181 ALA A CA 1
ATOM 1449 C C . ALA A 1 181 ? 17.257 -20.946 -27.020 1.00 90.38 181 ALA A C 1
ATOM 1451 O O . ALA A 1 181 ? 17.749 -20.862 -25.892 1.00 90.38 181 ALA A O 1
ATOM 1452 N N . GLU A 1 182 ? 17.962 -21.371 -28.073 1.00 86.06 182 GLU A N 1
ATOM 1453 C CA . GLU A 1 182 ? 19.381 -21.737 -28.005 1.00 86.06 182 GLU A CA 1
ATOM 1454 C C . GLU A 1 182 ? 20.287 -20.506 -27.809 1.00 86.06 182 GLU A C 1
ATOM 1456 O O . GLU A 1 182 ? 21.174 -20.522 -26.951 1.00 86.06 182 GLU A O 1
ATOM 1461 N N . LEU A 1 183 ? 20.036 -19.402 -28.527 1.00 85.94 183 LEU A N 1
ATOM 1462 C CA . LEU A 1 183 ? 20.796 -18.148 -28.394 1.00 85.94 183 LEU A CA 1
ATOM 1463 C C . LEU A 1 183 ? 20.717 -17.567 -26.976 1.00 85.94 183 LEU A C 1
ATOM 1465 O O . LEU A 1 183 ? 21.737 -17.169 -26.405 1.00 85.94 183 LEU A O 1
ATOM 1469 N N . TYR A 1 184 ? 19.521 -17.567 -26.387 1.00 88.25 184 TYR A N 1
ATOM 1470 C CA . TYR A 1 184 ? 19.289 -17.139 -25.007 1.00 88.25 184 TYR A CA 1
ATOM 1471 C C . TYR A 1 184 ? 19.661 -18.210 -23.969 1.00 88.25 184 TYR A C 1
ATOM 1473 O O . TYR A 1 184 ? 19.589 -17.939 -22.768 1.00 88.25 184 TYR A O 1
ATOM 1481 N N . LYS A 1 185 ? 20.099 -19.403 -24.403 1.00 91.19 185 LYS A N 1
ATOM 1482 C CA . LYS A 1 185 ? 20.453 -20.551 -23.548 1.00 91.19 185 LYS A CA 1
ATOM 1483 C C . LYS A 1 185 ? 19.343 -20.899 -22.555 1.00 91.19 185 LYS A C 1
ATOM 1485 O O . LYS A 1 185 ? 19.598 -21.127 -21.368 1.00 91.19 185 LYS A O 1
ATOM 1490 N N . VAL A 1 186 ? 18.106 -20.906 -23.039 1.00 93.06 186 VAL A N 1
ATOM 1491 C CA . VAL A 1 186 ? 16.914 -21.162 -22.233 1.00 93.06 186 VAL A CA 1
ATOM 1492 C C . VAL A 1 186 ? 16.925 -22.613 -21.751 1.00 93.06 186 VAL A C 1
ATOM 1494 O O . VAL A 1 186 ? 17.113 -23.544 -22.532 1.00 93.06 186 VAL A O 1
ATOM 1497 N N . LYS A 1 187 ? 16.715 -22.818 -20.449 1.00 94.06 187 LYS A N 1
ATOM 1498 C CA . LYS A 1 187 ? 16.723 -24.139 -19.804 1.00 94.06 187 LYS A CA 1
ATOM 1499 C C . LYS A 1 187 ? 15.412 -24.414 -19.077 1.00 94.06 187 LYS A C 1
ATOM 1501 O O . LYS A 1 187 ? 14.774 -23.483 -18.581 1.00 94.06 187 LYS A O 1
ATOM 1506 N N . LEU A 1 188 ? 15.062 -25.701 -18.957 1.00 95.12 188 LEU A N 1
ATOM 1507 C CA . LEU A 1 188 ? 13.912 -26.160 -18.169 1.00 95.12 188 LEU A CA 1
ATOM 1508 C C . LEU A 1 188 ? 13.991 -25.729 -16.707 1.00 95.12 188 LEU A C 1
ATOM 1510 O O . LEU A 1 188 ? 12.975 -25.362 -16.132 1.00 95.12 188 LEU A O 1
ATOM 1514 N N . PHE A 1 189 ? 15.176 -25.777 -16.109 1.00 96.19 189 PHE A N 1
ATOM 1515 C CA . PHE A 1 189 ? 15.399 -25.335 -14.739 1.00 96.19 189 PHE A CA 1
ATOM 1516 C C . PHE A 1 189 ? 16.206 -24.044 -14.746 1.00 96.19 189 PHE A C 1
ATOM 1518 O O . PHE A 1 189 ? 17.191 -23.920 -15.479 1.00 96.19 189 PHE A O 1
ATOM 1525 N N . GLN A 1 190 ? 15.770 -23.080 -13.944 1.00 94.62 190 GLN A N 1
ATOM 1526 C CA . GLN A 1 190 ? 16.373 -21.762 -13.847 1.00 94.62 190 GLN A CA 1
ATOM 1527 C C . GLN A 1 190 ? 16.520 -21.323 -12.395 1.00 94.62 190 GLN A C 1
ATOM 1529 O O . GLN A 1 190 ? 15.734 -21.689 -11.520 1.00 94.62 190 GLN A O 1
ATOM 1534 N N . ARG A 1 191 ? 17.532 -20.489 -12.161 1.00 96.00 191 ARG A N 1
ATOM 1535 C CA . ARG A 1 191 ? 17.766 -19.842 -10.876 1.00 96.00 191 ARG A CA 1
ATOM 1536 C C . ARG A 1 191 ? 17.144 -18.452 -10.893 1.00 96.00 191 ARG A C 1
ATOM 1538 O O . ARG A 1 191 ? 17.435 -17.666 -11.794 1.00 96.00 191 ARG A O 1
ATOM 1545 N N . LYS A 1 192 ? 16.312 -18.159 -9.900 1.00 94.69 192 LYS A N 1
ATOM 1546 C CA . LYS A 1 192 ? 15.688 -16.845 -9.700 1.00 94.69 192 LYS A CA 1
ATOM 1547 C C . LYS A 1 192 ? 15.693 -16.483 -8.225 1.00 94.69 192 LYS A C 1
ATOM 1549 O O . LYS A 1 192 ? 15.845 -17.363 -7.375 1.00 94.69 192 LYS A O 1
ATOM 1554 N N . THR A 1 193 ? 15.560 -15.192 -7.950 1.00 96.56 193 THR A N 1
ATOM 1555 C CA . THR A 1 193 ? 15.348 -14.697 -6.591 1.00 96.56 193 THR A CA 1
ATOM 1556 C C . THR A 1 193 ? 13.900 -14.949 -6.172 1.00 96.56 193 THR A C 1
ATOM 1558 O O . THR A 1 193 ? 13.023 -15.181 -7.015 1.00 96.56 193 THR A O 1
ATOM 1561 N N . VAL A 1 194 ? 13.635 -14.918 -4.867 1.00 95.06 194 VAL A N 1
ATOM 1562 C CA . VAL A 1 194 ? 12.261 -15.014 -4.350 1.00 95.06 194 VAL A CA 1
ATOM 1563 C C . VAL A 1 194 ? 11.428 -13.819 -4.822 1.00 95.06 194 VAL A C 1
ATOM 1565 O O . VAL A 1 194 ? 10.293 -14.000 -5.263 1.00 95.06 194 VAL A O 1
ATOM 1568 N N . TYR A 1 195 ? 12.018 -12.622 -4.807 1.00 93.62 195 TYR A N 1
ATOM 1569 C CA . TYR A 1 195 ? 11.407 -11.383 -5.277 1.00 93.62 195 TYR A CA 1
ATOM 1570 C C . TYR A 1 195 ? 11.006 -11.471 -6.754 1.00 93.62 195 TYR A C 1
ATOM 1572 O O . TYR A 1 195 ? 9.855 -11.192 -7.085 1.00 93.62 195 TYR A O 1
ATOM 1580 N N . ASP A 1 196 ? 11.919 -11.917 -7.624 1.00 93.19 196 ASP A N 1
ATOM 1581 C CA . ASP A 1 196 ? 11.671 -12.024 -9.064 1.00 93.19 196 ASP A CA 1
ATOM 1582 C C . ASP A 1 196 ? 10.506 -12.973 -9.356 1.00 93.19 196 ASP A C 1
ATOM 1584 O O . ASP A 1 196 ? 9.636 -12.655 -10.159 1.00 93.19 196 ASP A O 1
ATOM 1588 N N . ILE A 1 197 ? 10.458 -14.145 -8.713 1.00 91.88 197 ILE A N 1
ATOM 1589 C CA . ILE A 1 197 ? 9.380 -15.115 -8.958 1.00 91.88 197 ILE A CA 1
ATOM 1590 C C . ILE A 1 197 ? 8.023 -14.596 -8.463 1.00 91.88 197 ILE A C 1
ATOM 1592 O O . ILE A 1 197 ? 7.013 -14.808 -9.137 1.00 91.88 197 ILE A O 1
ATOM 1596 N N . LEU A 1 198 ? 7.982 -13.930 -7.305 1.00 91.25 198 LEU A N 1
ATOM 1597 C CA . LEU A 1 198 ? 6.733 -13.434 -6.727 1.00 91.25 198 LEU A CA 1
ATOM 1598 C C . LEU A 1 198 ? 6.222 -12.188 -7.453 1.00 91.25 198 LEU A C 1
ATOM 1600 O O . LEU A 1 198 ? 5.115 -12.210 -7.983 1.00 91.25 198 LEU A O 1
ATOM 1604 N N . TRP A 1 199 ? 7.023 -11.125 -7.487 1.00 87.88 199 TRP A N 1
ATOM 1605 C CA . TRP A 1 199 ? 6.608 -9.779 -7.916 1.00 87.88 199 TRP A CA 1
ATOM 1606 C C . TRP A 1 199 ? 6.950 -9.469 -9.364 1.00 87.88 199 TRP A C 1
ATOM 1608 O O . TRP A 1 199 ? 6.422 -8.527 -9.949 1.00 87.88 199 TRP A O 1
ATOM 1618 N N . GLY A 1 200 ? 7.819 -10.289 -9.932 1.00 86.94 200 GLY A N 1
ATOM 1619 C CA . GLY A 1 200 ? 7.970 -10.443 -11.351 1.00 86.94 200 GLY A CA 1
ATOM 1620 C C . GLY A 1 200 ? 9.328 -10.052 -11.899 1.00 86.94 200 GLY A C 1
ATOM 1621 O O . GLY A 1 200 ? 10.073 -9.254 -11.332 1.00 86.94 200 GLY A O 1
ATOM 1622 N N . TYR A 1 201 ? 9.634 -10.629 -13.053 1.00 88.50 201 TYR A N 1
ATOM 1623 C CA . TYR A 1 201 ? 10.833 -10.347 -13.823 1.00 88.50 201 TYR A CA 1
ATOM 1624 C C . TYR A 1 201 ? 10.502 -10.260 -15.305 1.00 88.50 201 TYR A C 1
ATOM 1626 O O . TYR A 1 201 ? 9.551 -10.868 -15.802 1.00 88.50 201 TYR A O 1
ATOM 1634 N N . LYS A 1 202 ? 11.345 -9.523 -16.026 1.00 87.81 202 LYS A N 1
ATOM 1635 C CA . LYS A 1 202 ? 11.313 -9.495 -17.481 1.00 87.81 202 LYS A CA 1
ATOM 1636 C C . LYS A 1 202 ? 12.097 -10.678 -18.047 1.00 87.81 202 LYS A C 1
ATOM 1638 O O . LYS A 1 202 ? 13.262 -10.866 -17.687 1.00 87.81 202 LYS A O 1
ATOM 1643 N N . ASP A 1 203 ? 11.477 -11.459 -18.924 1.00 87.94 203 ASP A N 1
ATOM 1644 C CA . ASP A 1 203 ? 12.108 -12.599 -19.584 1.00 87.94 203 ASP A CA 1
ATOM 1645 C C . ASP A 1 203 ? 12.568 -12.226 -21.010 1.00 87.94 203 ASP A C 1
ATOM 1647 O O . ASP A 1 203 ? 11.735 -11.882 -21.853 1.00 87.94 203 ASP A O 1
ATOM 1651 N N . PRO A 1 204 ? 13.882 -12.276 -21.312 1.00 88.56 204 PRO A N 1
ATOM 1652 C CA . PRO A 1 204 ? 14.401 -11.894 -22.627 1.00 88.56 204 PRO A CA 1
ATOM 1653 C C . PRO A 1 204 ? 13.890 -12.764 -23.781 1.00 88.56 204 PRO A C 1
ATOM 1655 O O . PRO A 1 204 ? 13.729 -12.266 -24.895 1.00 88.56 204 PRO A O 1
ATOM 1658 N N . PHE A 1 205 ? 13.634 -14.049 -23.524 1.00 89.88 205 PHE A N 1
ATOM 1659 C CA . PHE A 1 205 ? 13.128 -14.964 -24.538 1.00 89.88 205 PHE A CA 1
ATOM 1660 C C . PHE A 1 205 ? 11.654 -14.667 -24.835 1.00 89.88 205 PHE A C 1
ATOM 1662 O O . PHE A 1 205 ? 11.276 -14.568 -26.001 1.00 89.88 205 PHE A O 1
ATOM 1669 N N . LEU A 1 206 ? 10.835 -14.406 -23.812 1.00 89.94 206 LEU A N 1
ATOM 1670 C CA . LEU A 1 206 ? 9.459 -13.943 -24.028 1.00 89.94 206 LEU A CA 1
ATOM 1671 C C . LEU A 1 206 ? 9.403 -12.567 -24.708 1.00 89.94 206 LEU A C 1
ATOM 1673 O O . LEU A 1 206 ? 8.543 -12.361 -25.560 1.00 89.94 206 LEU A O 1
ATOM 1677 N N . GLU A 1 207 ? 10.325 -11.647 -24.402 1.00 89.25 207 GLU A N 1
ATOM 1678 C CA . GLU A 1 207 ? 10.420 -10.351 -25.097 1.00 89.25 207 GLU A CA 1
ATOM 1679 C C . GLU A 1 207 ? 10.631 -10.528 -26.603 1.00 89.25 207 GLU A C 1
ATOM 1681 O O . GLU A 1 207 ? 9.988 -9.846 -27.407 1.00 89.25 207 GLU A O 1
ATOM 1686 N N . PHE A 1 208 ? 11.507 -11.455 -26.998 1.00 88.12 208 PHE A N 1
ATOM 1687 C CA . PHE A 1 208 ? 11.666 -11.810 -28.403 1.00 88.12 208 PHE A CA 1
ATOM 1688 C C . PHE A 1 208 ? 10.351 -12.338 -28.995 1.00 88.12 208 PHE A C 1
ATOM 1690 O O . PHE A 1 208 ? 9.932 -11.877 -30.058 1.00 88.12 208 PHE A O 1
ATOM 1697 N N . LEU A 1 209 ? 9.667 -13.255 -28.302 1.00 88.62 209 LEU A N 1
ATOM 1698 C CA . LEU A 1 209 ? 8.417 -13.837 -28.797 1.00 88.62 209 LEU A CA 1
ATOM 1699 C C . LEU A 1 209 ? 7.311 -12.790 -28.960 1.00 88.62 209 LEU A C 1
ATOM 1701 O O . LEU A 1 209 ? 6.630 -12.795 -29.980 1.00 88.62 209 LEU A O 1
ATOM 1705 N N . VAL A 1 210 ? 7.173 -11.850 -28.021 1.00 88.62 210 VAL A N 1
ATOM 1706 C CA . VAL A 1 210 ? 6.228 -10.725 -28.135 1.00 88.62 210 VAL A CA 1
ATOM 1707 C C . VAL A 1 210 ? 6.565 -9.839 -29.338 1.00 88.62 210 VAL A C 1
ATOM 1709 O O . VAL A 1 210 ? 5.670 -9.403 -30.057 1.00 88.62 210 VAL A O 1
ATOM 1712 N N . LYS A 1 211 ? 7.846 -9.600 -29.633 1.00 86.75 211 LYS A N 1
ATOM 1713 C CA . LYS A 1 211 ? 8.232 -8.872 -30.856 1.00 86.75 211 LYS A CA 1
ATOM 1714 C C . LYS A 1 211 ? 7.915 -9.675 -32.117 1.00 86.75 211 LYS A C 1
ATOM 1716 O O . LYS A 1 211 ? 7.465 -9.104 -33.106 1.00 86.75 211 LYS A O 1
ATOM 1721 N N . ALA A 1 212 ? 8.090 -10.995 -32.079 1.00 85.88 212 ALA A N 1
ATOM 1722 C CA . ALA A 1 212 ? 7.748 -11.879 -33.189 1.00 85.88 212 ALA A CA 1
ATOM 1723 C C . ALA A 1 212 ? 6.253 -11.834 -33.538 1.00 85.88 212 ALA A C 1
ATOM 1725 O O . ALA A 1 212 ? 5.911 -11.872 -34.723 1.00 85.88 212 ALA A O 1
ATOM 1726 N N . THR A 1 213 ? 5.368 -11.673 -32.547 1.00 84.62 213 THR A N 1
ATOM 1727 C CA . THR A 1 213 ? 3.923 -11.497 -32.791 1.00 84.62 213 THR A CA 1
ATOM 1728 C C . THR A 1 213 ? 3.554 -10.125 -33.348 1.00 84.62 213 THR A C 1
ATOM 1730 O O . THR A 1 213 ? 2.505 -9.987 -33.972 1.00 84.62 213 THR A O 1
ATOM 1733 N N . GLN A 1 214 ? 4.416 -9.122 -33.178 1.00 84.31 214 GLN A N 1
ATOM 1734 C CA . GLN A 1 214 ? 4.224 -7.764 -33.701 1.00 84.31 214 GLN A CA 1
ATOM 1735 C C . GLN A 1 214 ? 4.848 -7.561 -35.093 1.00 84.31 214 GLN A C 1
ATOM 1737 O O . GLN A 1 214 ? 4.535 -6.585 -35.773 1.00 84.31 214 GLN A O 1
ATOM 1742 N N . GLY A 1 215 ? 5.680 -8.504 -35.541 1.00 81.50 215 GLY A N 1
ATOM 1743 C CA . GLY A 1 215 ? 6.363 -8.480 -36.830 1.00 81.50 215 GLY A CA 1
ATOM 1744 C C . GLY A 1 215 ? 7.855 -8.192 -36.682 1.00 81.50 215 GLY A C 1
ATOM 1745 O O . GLY A 1 215 ? 8.258 -7.156 -36.156 1.00 81.50 215 GLY A O 1
ATOM 1746 N N . ILE A 1 216 ? 8.687 -9.101 -37.191 1.00 74.75 216 ILE A N 1
ATOM 1747 C CA . ILE A 1 216 ? 10.146 -8.949 -37.227 1.00 74.75 216 ILE A CA 1
ATOM 1748 C C . ILE A 1 216 ? 10.583 -8.739 -38.673 1.00 74.75 216 ILE A C 1
ATOM 1750 O O . ILE A 1 216 ? 10.231 -9.516 -39.562 1.00 74.75 216 ILE A O 1
ATOM 1754 N N . HIS A 1 217 ? 11.378 -7.695 -38.895 1.00 74.75 217 HIS A N 1
ATOM 1755 C CA . HIS A 1 217 ? 12.042 -7.469 -40.169 1.00 74.75 217 HIS A CA 1
ATOM 1756 C C . HIS A 1 217 ? 13.246 -8.403 -40.305 1.00 74.75 217 HIS A C 1
ATOM 1758 O O . HIS A 1 217 ? 14.162 -8.341 -39.482 1.00 74.75 217 HIS A O 1
ATOM 1764 N N . ILE A 1 218 ? 13.258 -9.253 -41.334 1.00 66.38 218 ILE A N 1
ATOM 1765 C CA . ILE A 1 218 ? 14.372 -10.164 -41.616 1.00 66.38 218 ILE A CA 1
ATOM 1766 C C . ILE A 1 218 ? 15.209 -9.586 -42.763 1.00 66.38 218 ILE A C 1
ATOM 1768 O O . ILE A 1 218 ? 14.788 -9.683 -43.919 1.00 66.38 218 ILE A O 1
ATOM 1772 N N . PRO A 1 219 ? 16.413 -9.044 -42.486 1.00 54.47 219 PRO A N 1
ATOM 1773 C CA . PRO A 1 219 ? 17.198 -8.304 -43.478 1.00 54.47 219 PRO A CA 1
ATOM 1774 C C . PRO A 1 219 ? 17.604 -9.129 -44.705 1.00 54.47 219 PRO A C 1
ATOM 1776 O O . PRO A 1 219 ? 17.790 -8.586 -45.784 1.00 54.47 219 PRO A O 1
ATOM 1779 N N . ILE A 1 220 ? 17.742 -10.449 -44.547 1.00 56.69 220 ILE A N 1
ATOM 1780 C CA . ILE A 1 220 ? 18.219 -11.357 -45.604 1.00 56.69 220 ILE A CA 1
ATOM 1781 C C . ILE A 1 220 ? 17.174 -11.531 -46.717 1.00 56.69 220 ILE A C 1
ATOM 1783 O O . ILE A 1 220 ? 17.530 -11.784 -47.864 1.00 56.69 220 ILE A O 1
ATOM 1787 N N . ILE A 1 221 ? 15.888 -11.402 -46.386 1.00 60.19 221 ILE A N 1
ATOM 1788 C CA . ILE A 1 221 ? 14.771 -11.613 -47.320 1.00 60.19 221 ILE A CA 1
ATOM 1789 C C . ILE A 1 221 ? 13.905 -10.361 -47.501 1.00 60.19 221 ILE A C 1
ATOM 1791 O O . ILE A 1 221 ? 12.873 -10.452 -48.161 1.00 60.19 221 ILE A O 1
ATOM 1795 N N . ASP A 1 222 ? 14.306 -9.235 -46.899 1.00 65.00 222 ASP A N 1
ATOM 1796 C CA . ASP A 1 222 ? 13.615 -7.936 -46.918 1.00 65.00 222 ASP A CA 1
ATOM 1797 C C . ASP A 1 222 ? 12.096 -8.055 -46.687 1.00 65.00 222 ASP A C 1
ATOM 1799 O O . ASP A 1 222 ? 11.262 -7.477 -47.384 1.00 65.00 222 ASP A O 1
ATOM 1803 N N . LYS A 1 223 ? 11.714 -8.894 -45.716 1.00 71.00 223 LYS A N 1
ATOM 1804 C CA . LYS A 1 223 ? 10.313 -9.157 -45.372 1.00 71.00 223 LYS A CA 1
ATOM 1805 C C . LYS A 1 223 ? 10.080 -9.009 -43.883 1.00 71.00 223 LYS A C 1
ATOM 1807 O O . LYS A 1 223 ? 10.865 -9.486 -43.063 1.00 71.00 223 LYS A O 1
ATOM 1812 N N . ASN A 1 224 ? 8.943 -8.404 -43.557 1.00 77.94 224 ASN A N 1
ATOM 1813 C CA . ASN A 1 224 ? 8.380 -8.451 -42.218 1.00 77.94 224 ASN A CA 1
ATOM 1814 C C . ASN A 1 224 ? 7.578 -9.742 -42.080 1.00 77.94 224 ASN A C 1
ATOM 1816 O O . ASN A 1 224 ? 6.614 -9.957 -42.817 1.00 77.94 224 ASN A O 1
ATOM 1820 N N . ILE A 1 225 ? 7.992 -10.602 -41.153 1.00 78.31 225 ILE A N 1
ATOM 1821 C CA . ILE A 1 225 ? 7.279 -11.835 -40.823 1.00 78.31 225 ILE A CA 1
ATOM 1822 C C . ILE A 1 225 ? 6.638 -11.665 -39.454 1.00 78.31 225 ILE A C 1
ATOM 1824 O O . ILE A 1 225 ? 7.310 -11.307 -38.487 1.00 78.31 225 ILE A O 1
ATOM 1828 N N . THR A 1 226 ? 5.341 -11.947 -39.383 1.00 85.94 226 THR A N 1
ATOM 1829 C CA . THR A 1 226 ? 4.574 -11.969 -38.140 1.00 85.94 226 THR A CA 1
ATOM 1830 C C . THR A 1 226 ? 4.305 -13.413 -37.753 1.00 85.94 226 THR A C 1
ATOM 1832 O O . THR A 1 226 ? 3.736 -14.175 -38.537 1.00 85.94 226 THR A O 1
ATOM 1835 N N . CYS A 1 227 ? 4.714 -13.791 -36.548 1.00 86.06 227 CYS A N 1
ATOM 1836 C CA . CYS A 1 227 ? 4.518 -15.131 -36.018 1.00 86.06 227 CYS A CA 1
ATOM 1837 C C . CYS A 1 227 ? 3.331 -15.149 -35.058 1.00 86.06 227 CYS A C 1
ATOM 1839 O O . CYS A 1 227 ? 3.382 -14.447 -34.051 1.00 86.06 227 CYS A O 1
ATOM 1841 N N . PRO A 1 228 ? 2.272 -15.939 -35.312 1.00 86.94 228 PRO A N 1
ATOM 1842 C CA . PRO A 1 228 ? 1.161 -16.050 -34.373 1.00 86.94 228 PRO A CA 1
ATOM 1843 C C . PRO A 1 228 ? 1.677 -16.515 -33.010 1.00 86.94 228 PRO A C 1
ATOM 1845 O O . PRO A 1 228 ? 2.442 -17.476 -32.943 1.00 86.94 228 PRO A O 1
ATOM 1848 N N . GLY A 1 229 ? 1.289 -15.832 -31.939 1.00 82.62 229 GLY A N 1
ATOM 1849 C CA . GLY A 1 229 ? 1.633 -16.212 -30.570 1.00 82.62 229 GLY A CA 1
ATOM 1850 C C . GLY A 1 229 ? 0.393 -16.573 -29.771 1.00 82.62 229 GLY A C 1
ATOM 1851 O O . GLY A 1 229 ? -0.729 -16.482 -30.262 1.00 82.62 229 GLY A O 1
ATOM 1852 N N . GLN A 1 230 ? 0.600 -16.989 -28.527 1.00 83.31 230 GLN A N 1
ATOM 1853 C CA . GLN A 1 230 ? -0.497 -17.178 -27.590 1.00 83.31 230 GLN A CA 1
ATOM 1854 C C . GLN A 1 230 ? -1.126 -15.822 -27.234 1.00 83.31 230 GLN A C 1
ATOM 1856 O O . GLN A 1 230 ? -0.410 -14.867 -26.927 1.00 83.31 230 GLN A O 1
ATOM 1861 N N . ASP A 1 231 ? -2.456 -15.737 -27.247 1.00 77.62 231 ASP A N 1
ATOM 1862 C CA . ASP A 1 231 ? -3.166 -14.516 -26.858 1.00 77.62 231 ASP A CA 1
ATOM 1863 C C . ASP A 1 231 ? -2.828 -14.113 -25.420 1.00 77.62 231 ASP A C 1
ATOM 1865 O O . ASP A 1 231 ? -2.849 -14.940 -24.507 1.00 77.62 231 ASP A O 1
ATOM 1869 N N . GLY A 1 232 ? -2.526 -12.827 -25.223 1.00 74.12 232 GLY A N 1
ATOM 1870 C CA . GLY A 1 232 ? -2.133 -12.277 -23.925 1.00 74.12 232 GLY A CA 1
ATOM 1871 C C . GLY A 1 232 ? -0.687 -12.570 -23.518 1.00 74.12 232 GLY A C 1
ATOM 1872 O O . GLY A 1 232 ? -0.352 -12.357 -22.356 1.00 74.12 232 GLY A O 1
ATOM 1873 N N . LEU A 1 233 ? 0.162 -13.078 -24.424 1.00 82.25 233 LEU A N 1
ATOM 1874 C CA . LEU A 1 233 ? 1.585 -13.291 -24.149 1.00 82.25 233 LEU A CA 1
ATOM 1875 C C . LEU A 1 233 ? 2.254 -11.975 -23.724 1.00 82.25 233 LEU A C 1
ATOM 1877 O O . LEU A 1 233 ? 2.177 -10.970 -24.431 1.00 82.25 233 LEU A O 1
ATOM 1881 N N . THR A 1 234 ? 2.947 -12.006 -22.589 1.00 83.38 234 THR A N 1
ATOM 1882 C CA . THR A 1 234 ? 3.711 -10.881 -22.044 1.00 83.38 234 THR A CA 1
ATOM 1883 C C . THR A 1 234 ? 5.176 -11.263 -21.885 1.00 83.38 234 THR A C 1
ATOM 1885 O O . THR A 1 234 ? 5.519 -12.433 -21.723 1.00 83.38 234 THR A O 1
ATOM 1888 N N . ASP A 1 235 ? 6.050 -10.260 -21.896 1.00 85.44 235 ASP A N 1
ATOM 1889 C CA . ASP A 1 235 ? 7.472 -10.415 -21.580 1.00 85.44 235 ASP A CA 1
ATOM 1890 C C . ASP A 1 235 ? 7.766 -10.306 -20.073 1.00 85.44 235 ASP A C 1
ATOM 1892 O O . ASP A 1 235 ? 8.899 -10.508 -19.640 1.00 85.44 235 ASP A O 1
ATOM 1896 N N . PHE A 1 236 ? 6.741 -10.012 -19.270 1.00 83.06 236 PHE A N 1
ATOM 1897 C CA . PHE A 1 236 ? 6.799 -9.920 -17.817 1.00 83.06 236 PHE A CA 1
ATOM 1898 C C . PHE A 1 236 ? 6.097 -11.114 -17.164 1.00 83.06 236 PHE A C 1
ATOM 1900 O O . PHE A 1 236 ? 4.956 -11.428 -17.508 1.00 83.06 236 PHE A O 1
ATOM 1907 N N . VAL A 1 237 ? 6.776 -11.762 -16.218 1.00 84.50 237 VAL A N 1
ATOM 1908 C CA . VAL A 1 237 ? 6.330 -12.986 -15.536 1.00 84.50 237 VAL A CA 1
ATOM 1909 C C . VAL A 1 237 ? 6.242 -12.700 -14.048 1.00 84.50 237 VAL A C 1
ATOM 1911 O O . VAL A 1 237 ? 7.242 -12.278 -13.490 1.00 84.50 237 VAL A O 1
ATOM 1914 N N . GLN A 1 238 ? 5.107 -12.978 -13.404 1.00 85.19 238 GLN A N 1
ATOM 1915 C CA . GLN A 1 238 ? 4.920 -12.838 -11.952 1.00 85.19 238 GLN A CA 1
ATOM 1916 C C . GLN A 1 238 ? 3.929 -13.888 -11.429 1.00 85.19 238 GLN A C 1
ATOM 1918 O O . GLN A 1 238 ? 3.035 -14.304 -12.169 1.00 85.19 238 GLN A O 1
ATOM 1923 N N . LEU A 1 239 ? 4.074 -14.310 -10.168 1.00 85.12 239 LEU A N 1
ATOM 1924 C CA . LEU A 1 239 ? 3.123 -15.213 -9.499 1.00 85.12 239 LEU A CA 1
ATOM 1925 C C . LEU A 1 239 ? 2.162 -14.488 -8.553 1.00 85.12 239 LEU A C 1
ATOM 1927 O O . LEU A 1 239 ? 1.128 -15.049 -8.195 1.00 85.12 239 LEU A O 1
ATOM 1931 N N . GLN A 1 240 ? 2.498 -13.268 -8.139 1.00 84.19 240 GLN A N 1
ATOM 1932 C CA . GLN A 1 240 ? 1.704 -12.477 -7.216 1.00 84.19 240 GLN A CA 1
ATOM 1933 C C . GLN A 1 240 ? 1.607 -11.023 -7.676 1.00 84.19 240 GLN A C 1
ATOM 1935 O O . GLN A 1 240 ? 2.493 -10.490 -8.342 1.00 84.19 240 GLN A O 1
ATOM 1940 N N . TYR A 1 241 ? 0.508 -10.376 -7.300 1.00 75.50 241 TYR A N 1
ATOM 1941 C CA . TYR A 1 241 ? 0.226 -8.993 -7.650 1.00 75.50 241 TYR A CA 1
ATOM 1942 C C . TYR A 1 241 ? 0.375 -8.105 -6.416 1.00 75.50 241 TYR A C 1
ATOM 1944 O O . TYR A 1 241 ? -0.296 -8.309 -5.402 1.00 75.50 241 TYR A O 1
ATOM 1952 N N . ASN A 1 242 ? 1.247 -7.100 -6.502 1.00 70.94 242 ASN A N 1
ATOM 1953 C CA . ASN A 1 242 ? 1.445 -6.132 -5.426 1.00 70.94 242 ASN A CA 1
ATOM 1954 C C . ASN A 1 242 ? 0.791 -4.791 -5.759 1.00 70.94 242 ASN A C 1
ATOM 1956 O O . ASN A 1 242 ? 0.906 -4.324 -6.890 1.00 70.94 242 ASN A O 1
ATOM 1960 N N . ASN A 1 243 ? 0.161 -4.162 -4.763 1.00 64.69 243 ASN A N 1
ATOM 1961 C CA . ASN A 1 243 ? -0.522 -2.875 -4.894 1.00 64.69 243 ASN A CA 1
ATOM 1962 C C . ASN A 1 243 ? -1.581 -2.910 -6.007 1.00 64.69 243 ASN A C 1
ATOM 1964 O O . ASN A 1 243 ? -1.570 -2.104 -6.939 1.00 64.69 243 ASN A O 1
ATOM 1968 N N . THR A 1 244 ? -2.457 -3.913 -5.940 1.00 53.69 244 THR A N 1
ATOM 1969 C CA . THR A 1 244 ? -3.471 -4.145 -6.971 1.00 53.69 244 THR A CA 1
ATOM 1970 C C . THR A 1 244 ? -4.865 -4.225 -6.384 1.00 53.69 244 THR A C 1
ATOM 1972 O O . THR A 1 244 ? -5.085 -4.746 -5.289 1.00 53.69 244 THR A O 1
ATOM 1975 N N . TYR A 1 245 ? -5.819 -3.723 -7.163 1.00 62.53 245 TYR A N 1
ATOM 1976 C CA . TYR A 1 245 ? -7.231 -3.908 -6.900 1.00 62.53 245 TYR A CA 1
ATOM 1977 C C . TYR A 1 245 ? -7.692 -5.250 -7.463 1.00 62.53 245 TYR A C 1
ATOM 1979 O O . TYR A 1 245 ? -7.436 -5.583 -8.620 1.00 62.53 245 TYR A O 1
ATOM 1987 N N . TYR A 1 246 ? -8.407 -6.019 -6.647 1.00 63.22 246 TYR A N 1
ATOM 1988 C CA . TYR A 1 246 ? -8.820 -7.386 -6.977 1.00 63.22 246 TYR A CA 1
ATOM 1989 C C . TYR A 1 246 ? -10.161 -7.443 -7.727 1.00 63.22 246 TYR A C 1
ATOM 1991 O O . TYR A 1 246 ? -10.684 -8.532 -7.960 1.00 63.22 246 TYR A O 1
ATOM 1999 N N . GLY A 1 247 ? -10.652 -6.287 -8.186 1.00 65.19 247 GLY A N 1
ATOM 2000 C CA . GLY A 1 247 ? -11.874 -6.105 -8.967 1.00 65.19 247 GLY A CA 1
ATOM 2001 C C . GLY A 1 247 ? -13.134 -5.932 -8.116 1.00 65.19 247 GLY A C 1
ATOM 2002 O O . GLY A 1 247 ? -13.177 -6.307 -6.945 1.00 65.19 247 GLY A O 1
ATOM 2003 N N . ILE A 1 248 ? -14.164 -5.334 -8.720 1.00 74.25 248 ILE A N 1
ATOM 2004 C CA . ILE A 1 248 ? -15.418 -4.982 -8.041 1.00 74.25 248 ILE A CA 1
ATOM 2005 C C . ILE A 1 248 ? -16.119 -6.250 -7.548 1.00 74.25 248 ILE A C 1
ATOM 2007 O O . ILE A 1 248 ? -16.396 -7.163 -8.326 1.00 74.25 248 ILE A O 1
ATOM 2011 N N . SER A 1 249 ? -16.403 -6.295 -6.251 1.00 86.50 249 SER A N 1
ATOM 2012 C CA . SER A 1 249 ? -17.027 -7.430 -5.569 1.00 86.50 249 SER A CA 1
ATOM 2013 C C . SER A 1 249 ? -18.198 -6.950 -4.715 1.00 86.50 249 SER A C 1
ATOM 2015 O O . SER A 1 249 ? -18.297 -5.764 -4.400 1.00 86.50 249 SER A O 1
ATOM 2017 N N . ALA A 1 250 ? -19.098 -7.857 -4.350 1.00 89.38 250 ALA A N 1
ATOM 2018 C CA . ALA A 1 250 ? -20.211 -7.542 -3.469 1.00 89.38 250 ALA A CA 1
ATOM 2019 C C . ALA A 1 250 ? -20.473 -8.668 -2.467 1.00 89.38 250 ALA A C 1
ATOM 2021 O O . ALA A 1 250 ? -20.367 -9.853 -2.800 1.00 89.38 250 ALA A O 1
ATOM 2022 N N . VAL A 1 251 ? -20.807 -8.276 -1.237 1.00 96.88 251 VAL A N 1
ATOM 2023 C CA . VAL A 1 251 ? -21.140 -9.178 -0.126 1.00 96.88 251 VAL A CA 1
ATOM 2024 C C . VAL A 1 251 ? -22.414 -8.704 0.568 1.00 96.88 251 VAL A C 1
ATOM 2026 O O . VAL A 1 251 ? -22.781 -7.527 0.501 1.00 96.88 251 VAL A O 1
ATOM 2029 N N . ASN A 1 252 ? -23.098 -9.619 1.245 1.00 97.75 252 ASN A N 1
ATOM 2030 C CA . ASN A 1 252 ? -24.241 -9.277 2.085 1.00 97.75 252 ASN A CA 1
ATOM 2031 C C . ASN A 1 252 ? -23.772 -8.549 3.354 1.00 97.75 252 ASN A C 1
ATOM 2033 O O . ASN A 1 252 ? -22.815 -8.961 4.007 1.00 97.75 252 ASN A O 1
ATOM 2037 N N . SER A 1 253 ? -24.485 -7.499 3.746 1.00 95.75 253 SER A N 1
ATOM 2038 C CA . SER A 1 253 ? -24.151 -6.693 4.922 1.00 95.75 253 SER A CA 1
ATOM 2039 C C . SER A 1 253 ? -24.594 -7.313 6.251 1.00 95.75 253 SER A C 1
ATOM 2041 O O . SER A 1 253 ? -24.184 -6.861 7.315 1.00 95.75 253 SER A O 1
ATOM 2043 N N . GLY A 1 254 ? -25.489 -8.303 6.208 1.00 95.25 254 GLY A N 1
ATOM 2044 C CA . GLY A 1 254 ? -26.124 -8.877 7.396 1.00 95.25 254 GLY A CA 1
ATOM 2045 C C . GLY A 1 254 ? -27.224 -8.014 8.032 1.00 95.25 254 GLY A C 1
ATOM 2046 O O . GLY A 1 254 ? -27.876 -8.492 8.951 1.00 95.25 254 GLY A O 1
ATOM 2047 N N . GLN A 1 255 ? -27.486 -6.793 7.539 1.00 93.25 255 GLN A N 1
ATOM 2048 C CA . GLN A 1 255 ? -28.499 -5.886 8.119 1.00 93.25 255 GLN A CA 1
ATOM 2049 C C . GLN A 1 255 ? -29.947 -6.359 7.898 1.00 93.25 255 GLN A C 1
ATOM 2051 O O . GLN A 1 255 ? -30.833 -6.025 8.679 1.00 93.25 255 GLN A O 1
ATOM 2056 N N . THR A 1 256 ? -30.206 -7.116 6.827 1.00 93.25 256 THR A N 1
ATOM 2057 C CA . THR A 1 256 ? -31.531 -7.697 6.540 1.00 93.25 256 THR A CA 1
ATOM 2058 C C . THR A 1 256 ? -31.631 -9.168 6.940 1.00 93.25 256 THR A C 1
ATOM 2060 O O . THR A 1 256 ? -32.684 -9.611 7.389 1.00 93.25 256 THR A O 1
ATOM 2063 N N . ASP A 1 257 ? -30.543 -9.925 6.785 1.00 94.69 257 ASP A N 1
ATOM 2064 C CA . ASP A 1 257 ? -30.435 -11.333 7.169 1.00 94.69 257 ASP A CA 1
ATOM 2065 C C . ASP A 1 257 ? -29.023 -11.620 7.688 1.00 94.69 257 ASP A C 1
ATOM 2067 O O . ASP A 1 257 ? -28.068 -11.758 6.917 1.00 94.69 257 ASP A O 1
ATOM 2071 N N . ILE A 1 258 ? -28.896 -11.724 9.011 1.00 94.69 258 ILE A N 1
ATOM 2072 C CA . ILE A 1 258 ? -27.611 -11.921 9.689 1.00 94.69 258 ILE A CA 1
ATOM 2073 C C . ILE A 1 258 ? -26.951 -13.266 9.336 1.00 94.69 258 ILE A C 1
ATOM 2075 O O . ILE A 1 258 ? -25.725 -13.397 9.357 1.00 94.69 258 ILE A O 1
ATOM 2079 N N . ASN A 1 259 ? -27.739 -14.257 8.902 1.00 94.94 259 ASN A N 1
ATOM 2080 C CA . ASN A 1 259 ? -27.226 -15.564 8.475 1.00 94.94 259 ASN A CA 1
ATOM 2081 C C . ASN A 1 259 ? -26.509 -15.505 7.121 1.00 94.94 259 ASN A C 1
ATOM 2083 O O . ASN A 1 259 ? -25.905 -16.491 6.700 1.00 94.94 259 ASN A O 1
ATOM 2087 N N . LYS A 1 260 ? -26.587 -14.365 6.426 1.00 95.81 260 LYS A N 1
ATOM 2088 C CA . LYS A 1 260 ? -25.859 -14.107 5.183 1.00 95.81 260 LYS A CA 1
ATOM 2089 C C . LYS A 1 260 ? -24.672 -13.176 5.368 1.00 95.81 260 LYS A C 1
ATOM 2091 O O . LYS A 1 260 ? -24.008 -12.912 4.376 1.00 95.81 260 LYS A O 1
ATOM 2096 N N . LEU A 1 261 ? -24.407 -12.682 6.580 1.00 96.38 261 LEU A N 1
ATOM 2097 C CA . LEU A 1 261 ? -23.332 -11.725 6.862 1.00 96.38 261 LEU A CA 1
ATOM 2098 C C . LEU A 1 261 ? -22.033 -12.078 6.117 1.00 96.38 261 LEU A C 1
ATOM 2100 O O . LEU A 1 261 ? -21.528 -13.193 6.225 1.00 96.38 261 LEU A O 1
ATOM 2104 N N . GLU A 1 262 ? -21.544 -11.115 5.335 1.00 95.75 262 GLU A N 1
ATOM 2105 C CA . GLU A 1 262 ? -20.326 -11.168 4.520 1.00 95.75 262 GLU A CA 1
ATOM 2106 C C . GLU A 1 262 ? -20.256 -12.278 3.462 1.00 95.75 262 GLU A C 1
ATOM 2108 O O . GLU A 1 262 ? -19.229 -12.451 2.806 1.00 95.75 262 GLU A O 1
ATOM 2113 N N . GLN A 1 263 ? -21.347 -13.006 3.214 1.00 97.25 263 GLN A N 1
ATOM 2114 C CA . GLN A 1 263 ? -21.379 -13.973 2.123 1.00 97.25 263 GLN A CA 1
ATOM 2115 C C . GLN A 1 263 ? -21.340 -13.248 0.780 1.00 97.25 263 GLN A C 1
ATOM 2117 O O . GLN A 1 263 ? -22.110 -12.304 0.555 1.00 97.25 263 GLN A O 1
ATOM 2122 N N . PHE A 1 264 ? -20.470 -13.712 -0.115 1.00 95.94 264 PHE A N 1
ATOM 2123 C CA . PHE A 1 264 ? -20.330 -13.159 -1.455 1.00 95.94 264 PHE A CA 1
ATOM 2124 C C . PHE A 1 264 ? -21.631 -13.288 -2.251 1.00 95.94 264 PHE A C 1
ATOM 2126 O O . PHE A 1 264 ? -22.270 -14.339 -2.285 1.00 95.94 264 PHE A O 1
ATOM 2133 N N . THR A 1 265 ? -21.994 -12.211 -2.940 1.00 94.69 265 THR A N 1
ATOM 2134 C CA . THR A 1 265 ? -23.033 -12.205 -3.981 1.00 94.69 265 THR A CA 1
ATOM 2135 C C . THR A 1 265 ? -22.424 -12.079 -5.373 1.00 94.69 265 THR A C 1
ATOM 2137 O O . THR A 1 265 ? -23.016 -12.535 -6.350 1.00 94.69 265 THR A O 1
ATOM 2140 N N . MET A 1 266 ? -21.237 -11.469 -5.463 1.00 88.69 266 MET A N 1
ATOM 2141 C CA . MET A 1 266 ? -20.537 -11.203 -6.713 1.00 88.69 266 MET A CA 1
ATOM 2142 C C . MET A 1 266 ? -19.028 -11.068 -6.478 1.00 88.69 266 MET A C 1
ATOM 2144 O O . MET A 1 266 ? -18.597 -10.433 -5.514 1.00 88.69 266 MET A O 1
ATOM 2148 N N . TRP A 1 267 ? -18.221 -11.586 -7.400 1.00 84.81 267 TRP A N 1
ATOM 2149 C CA . TRP A 1 267 ? -16.775 -11.385 -7.454 1.00 84.81 267 TRP A CA 1
ATOM 2150 C C . TRP A 1 267 ? -16.354 -10.996 -8.873 1.00 84.81 267 TRP A C 1
ATOM 2152 O O . TRP A 1 267 ? -16.710 -11.669 -9.837 1.00 84.81 267 TRP A O 1
ATOM 2162 N N . ARG A 1 268 ? -15.601 -9.898 -9.007 1.00 75.81 268 ARG A N 1
ATOM 2163 C CA . ARG A 1 268 ? -15.172 -9.326 -10.301 1.00 75.81 268 ARG A CA 1
ATOM 2164 C C . ARG A 1 268 ? -16.310 -9.125 -11.310 1.00 75.81 268 ARG A C 1
ATOM 2166 O O . ARG A 1 268 ? -16.134 -9.360 -12.499 1.00 75.81 268 ARG A O 1
ATOM 2173 N N . GLY A 1 269 ? -17.466 -8.671 -10.832 1.00 75.81 269 GLY A N 1
ATOM 2174 C CA . GLY A 1 269 ? -18.650 -8.464 -11.673 1.00 75.81 269 GLY A CA 1
ATOM 2175 C C . GLY A 1 269 ? -19.475 -9.726 -11.956 1.00 75.81 269 GLY A C 1
ATOM 2176 O O . GLY A 1 269 ? -20.557 -9.613 -12.521 1.00 75.81 269 GLY A O 1
ATOM 2177 N N . GLU A 1 270 ? -19.015 -10.906 -11.532 1.00 81.06 270 GLU A N 1
ATOM 2178 C CA . GLU A 1 270 ? -19.664 -12.186 -11.820 1.00 81.06 270 GLU A CA 1
ATOM 2179 C C . GLU A 1 270 ? -20.277 -12.814 -10.562 1.00 81.06 270 GLU A C 1
ATOM 2181 O O . GLU A 1 270 ? -19.698 -12.784 -9.477 1.00 81.06 270 GLU A O 1
ATOM 2186 N N . SER A 1 271 ? -21.458 -13.416 -10.702 1.00 87.00 271 SER A N 1
ATOM 2187 C CA . SER A 1 271 ? -22.164 -14.113 -9.606 1.00 87.00 271 SER A CA 1
ATOM 2188 C C . SER A 1 271 ? -21.746 -15.579 -9.440 1.00 87.00 271 SER A C 1
ATOM 2190 O O . SER A 1 271 ? -22.122 -16.241 -8.474 1.00 87.00 271 SER A O 1
ATOM 2192 N N . HIS A 1 272 ? -20.989 -16.106 -10.401 1.00 91.50 272 HIS A N 1
ATOM 2193 C CA . HIS A 1 272 ? -20.482 -17.471 -10.428 1.00 91.50 272 HIS A CA 1
ATOM 2194 C C . HIS A 1 272 ? -19.184 -17.520 -11.238 1.00 91.50 272 HIS A C 1
ATOM 2196 O O . HIS A 1 272 ? -18.892 -16.634 -12.036 1.00 91.50 272 HIS A O 1
ATOM 2202 N N . LEU A 1 273 ? -18.393 -18.565 -11.027 1.00 92.62 273 LEU A N 1
ATOM 2203 C CA . LEU A 1 273 ? -17.170 -18.811 -11.785 1.00 92.62 273 LEU A CA 1
ATOM 2204 C C . LEU A 1 273 ? -17.500 -19.469 -13.134 1.00 92.62 273 LEU A C 1
ATOM 2206 O O . LEU A 1 273 ? -18.584 -20.013 -13.333 1.00 92.62 273 LEU A O 1
ATOM 2210 N N . SER A 1 274 ? -16.547 -19.461 -14.063 1.00 90.81 274 SER A N 1
ATOM 2211 C CA . SER A 1 274 ? -16.701 -20.070 -15.397 1.00 90.81 274 SER A CA 1
ATOM 2212 C C . SER A 1 274 ? -15.603 -21.088 -15.734 1.00 90.81 274 SER A C 1
ATOM 2214 O O . SER A 1 274 ? -15.477 -21.550 -16.871 1.00 90.81 274 SER A O 1
ATOM 2216 N N . TRP A 1 275 ? -14.785 -21.457 -14.746 1.00 90.81 275 TRP A N 1
ATOM 2217 C CA . TRP A 1 275 ? -13.595 -22.287 -14.952 1.00 90.81 275 TRP A CA 1
ATOM 2218 C C . TRP A 1 275 ? -13.871 -23.791 -14.856 1.00 90.81 275 TRP A C 1
ATOM 2220 O O . TRP A 1 275 ? -13.144 -24.590 -15.461 1.00 90.81 275 TRP A O 1
ATOM 2230 N N . TRP A 1 276 ? -14.916 -24.183 -14.130 1.00 94.62 276 TRP A N 1
ATOM 2231 C CA . TRP A 1 276 ? -15.205 -25.575 -13.783 1.00 94.62 276 TRP A CA 1
ATOM 2232 C C . TRP A 1 276 ? -16.313 -26.171 -14.659 1.00 94.62 276 TRP A C 1
ATOM 2234 O O . TRP A 1 276 ? -17.019 -25.440 -15.354 1.00 94.62 276 TRP A O 1
ATOM 2244 N N . SER A 1 277 ? -16.445 -27.500 -14.685 1.00 91.69 277 SER A N 1
ATOM 2245 C CA . SER A 1 277 ? -17.354 -28.182 -15.625 1.00 91.69 277 SER A CA 1
ATOM 2246 C C . SER A 1 277 ? -18.807 -28.256 -15.172 1.00 91.69 277 SER A C 1
ATOM 2248 O O . SER A 1 277 ? -19.686 -28.427 -16.015 1.00 91.69 277 SER A O 1
ATOM 2250 N N . ASP A 1 278 ? -19.074 -28.132 -13.873 1.00 90.19 278 ASP A N 1
ATOM 2251 C CA . ASP A 1 278 ? -20.426 -28.203 -13.328 1.00 90.19 278 ASP A CA 1
ATOM 2252 C C . ASP A 1 278 ? -20.832 -26.916 -12.595 1.00 90.19 278 ASP A C 1
ATOM 2254 O O . ASP A 1 278 ? -20.014 -26.052 -12.265 1.00 90.19 278 ASP A O 1
ATOM 2258 N N . LYS A 1 279 ? -22.141 -26.766 -12.370 1.00 93.06 279 LYS A N 1
ATOM 2259 C CA . LYS A 1 279 ? -22.706 -25.583 -11.713 1.00 93.06 279 LYS A CA 1
ATOM 2260 C C . LYS A 1 279 ? -22.252 -25.465 -10.257 1.00 93.06 279 LYS A C 1
ATOM 2262 O O . LYS A 1 279 ? -22.047 -24.351 -9.797 1.00 93.06 279 LYS A O 1
ATOM 2267 N N . TYR A 1 280 ? -22.104 -26.587 -9.552 1.00 93.25 280 TYR A N 1
ATOM 2268 C CA . TYR A 1 280 ? -21.735 -26.621 -8.136 1.00 93.25 280 TYR A CA 1
ATOM 2269 C C . TYR A 1 280 ? -20.308 -26.103 -7.912 1.00 93.25 280 TYR A C 1
ATOM 2271 O O . TYR A 1 280 ? -20.079 -25.250 -7.061 1.00 93.25 280 TYR A O 1
ATOM 2279 N N . ALA A 1 281 ? -19.360 -26.562 -8.722 1.00 94.38 281 ALA A N 1
ATOM 2280 C CA . ALA A 1 281 ? -17.960 -26.181 -8.676 1.00 94.38 281 ALA A CA 1
ATOM 2281 C C . ALA A 1 281 ? -17.738 -24.705 -9.016 1.00 94.38 281 ALA A C 1
ATOM 2283 O O . ALA A 1 281 ? -16.794 -24.088 -8.529 1.00 94.38 281 ALA A O 1
ATOM 2284 N N . ASN A 1 282 ? -18.638 -24.133 -9.814 1.00 95.31 282 ASN A N 1
ATOM 2285 C CA . ASN A 1 282 ? -18.640 -22.723 -10.170 1.00 95.31 282 ASN A CA 1
ATOM 2286 C C . ASN A 1 282 ? -19.371 -21.817 -9.159 1.00 95.31 282 ASN A C 1
ATOM 2288 O O . ASN A 1 282 ? -19.415 -20.605 -9.365 1.00 95.31 282 ASN A O 1
ATOM 2292 N N . MET A 1 283 ? -19.941 -22.351 -8.073 1.00 96.06 283 MET A N 1
ATOM 2293 C CA . MET A 1 283 ? -20.582 -21.518 -7.051 1.00 96.06 283 MET A CA 1
ATOM 2294 C C . MET A 1 283 ? -19.546 -20.734 -6.240 1.00 96.06 283 MET A C 1
ATOM 2296 O O . MET A 1 283 ? -18.541 -21.285 -5.789 1.00 96.06 283 MET A O 1
ATOM 2300 N N . ILE A 1 284 ? -19.845 -19.459 -5.996 1.00 95.44 284 ILE A N 1
ATOM 2301 C CA . ILE A 1 284 ? -19.127 -18.614 -5.041 1.00 95.44 284 ILE A CA 1
ATOM 2302 C C . ILE A 1 284 ? -19.883 -18.712 -3.712 1.00 95.44 284 ILE A C 1
ATOM 2304 O O . ILE A 1 284 ? -20.838 -17.984 -3.466 1.00 95.44 284 ILE A O 1
ATOM 2308 N N . ASN A 1 285 ? -19.497 -19.680 -2.883 1.00 95.19 285 ASN A N 1
ATOM 2309 C CA . ASN A 1 285 ? -20.126 -19.945 -1.591 1.00 95.19 285 ASN A CA 1
ATOM 2310 C C . ASN A 1 285 ? -19.335 -19.331 -0.435 1.00 95.19 285 ASN A C 1
ATOM 2312 O O . ASN A 1 285 ? -18.110 -19.488 -0.369 1.00 95.19 285 ASN A O 1
ATOM 2316 N N . GLY A 1 286 ? -20.074 -18.772 0.524 1.00 95.31 286 GLY A N 1
ATOM 2317 C CA . GLY A 1 286 ? -19.549 -18.347 1.816 1.00 95.31 286 GLY A CA 1
ATOM 2318 C C . GLY A 1 286 ? -18.941 -16.950 1.825 1.00 95.31 286 GLY A C 1
ATOM 2319 O O . GLY A 1 286 ? -19.198 -16.145 0.930 1.00 95.31 286 GLY A O 1
ATOM 2320 N N . THR A 1 287 ? -18.170 -16.668 2.873 1.00 95.75 287 THR A N 1
ATOM 2321 C CA . THR A 1 287 ? -17.497 -15.378 3.098 1.00 95.75 287 THR A CA 1
ATOM 2322 C C . THR A 1 287 ? -16.067 -15.409 2.547 1.00 95.75 287 THR A C 1
ATOM 2324 O O . THR A 1 287 ? -15.712 -16.319 1.796 1.00 95.75 287 THR A O 1
ATOM 2327 N N . ASP A 1 288 ? -15.219 -14.443 2.896 1.00 92.62 288 ASP A N 1
ATOM 2328 C CA . ASP A 1 288 ? -13.776 -14.500 2.608 1.00 92.62 288 ASP A CA 1
ATOM 2329 C C . ASP A 1 288 ? -12.971 -15.274 3.676 1.00 92.62 288 ASP A C 1
ATOM 2331 O O . ASP A 1 288 ? -11.750 -15.408 3.570 1.00 92.62 288 ASP A O 1
ATOM 2335 N N . GLY A 1 289 ? -13.653 -15.807 4.698 1.00 93.06 289 GLY A N 1
ATOM 2336 C CA . GLY A 1 289 ? -13.052 -16.549 5.803 1.00 93.06 289 GLY A CA 1
ATOM 2337 C C . GLY A 1 289 ? -12.502 -15.687 6.943 1.00 93.06 289 GLY A C 1
ATOM 2338 O O . GLY A 1 289 ? -11.834 -16.237 7.818 1.00 93.06 289 GLY A O 1
ATOM 2339 N N . THR A 1 290 ? -12.752 -14.372 6.957 1.00 92.50 290 THR A N 1
ATOM 2340 C CA . THR A 1 290 ? -12.382 -13.478 8.078 1.00 92.50 290 THR A CA 1
ATOM 2341 C C . THR A 1 290 ? -13.523 -13.252 9.075 1.00 92.50 290 THR A C 1
ATOM 2343 O O . THR A 1 290 ? -13.277 -13.085 10.272 1.00 92.50 290 THR A O 1
ATOM 2346 N N . GLN A 1 291 ? -14.763 -13.338 8.599 1.00 95.00 291 GLN A N 1
ATOM 2347 C CA . GLN A 1 291 ? -15.994 -13.247 9.375 1.00 95.00 291 GLN A CA 1
ATOM 2348 C C . GLN A 1 291 ? -16.962 -14.338 8.905 1.00 95.00 291 GLN A C 1
ATOM 2350 O O . GLN A 1 291 ? -17.060 -14.621 7.710 1.00 95.00 291 GLN A O 1
ATOM 2355 N N . PHE A 1 292 ? -17.692 -14.945 9.835 1.00 96.62 292 PHE A N 1
ATOM 2356 C CA . PHE A 1 292 ? -18.836 -15.816 9.558 1.00 96.62 292 PHE A CA 1
ATOM 2357 C C . PHE A 1 292 ? -20.085 -15.279 10.264 1.00 96.62 292 PHE A C 1
ATOM 2359 O O . PHE A 1 292 ? -20.009 -14.355 11.070 1.00 96.62 292 PHE A O 1
ATOM 2366 N N . SER A 1 293 ? -21.255 -15.842 9.978 1.00 95.00 293 SER A N 1
ATOM 2367 C CA . SER A 1 293 ? -22.469 -15.476 10.711 1.00 95.00 293 SER A CA 1
ATOM 2368 C C . SER A 1 293 ? -22.344 -15.787 12.216 1.00 95.00 293 SER A C 1
ATOM 2370 O O . SER A 1 293 ? -21.706 -16.782 12.574 1.00 95.00 293 SER A O 1
ATOM 2372 N N . PRO A 1 294 ? -22.939 -14.959 13.097 1.00 94.88 294 PRO A N 1
ATOM 2373 C CA . PRO A 1 294 ? -22.917 -15.169 14.544 1.00 94.88 294 PRO A CA 1
ATOM 2374 C C . PRO A 1 294 ? -23.661 -16.449 14.950 1.00 94.88 294 PRO A C 1
ATOM 2376 O O . PRO A 1 294 ? -24.517 -16.950 14.219 1.00 94.88 294 PRO A O 1
ATOM 2379 N N . GLY A 1 295 ? -23.350 -16.975 16.138 1.00 93.81 295 GLY A N 1
ATOM 2380 C CA . GLY A 1 295 ? -23.935 -18.224 16.638 1.00 93.81 295 GLY A CA 1
ATOM 2381 C C . GLY A 1 295 ? -23.415 -19.468 15.911 1.00 93.81 295 GLY A C 1
ATOM 2382 O O . GLY A 1 295 ? -24.200 -20.318 15.489 1.00 93.81 295 GLY A O 1
ATOM 2383 N N . VAL A 1 296 ? -22.095 -19.573 15.752 1.00 96.19 296 VAL A N 1
ATOM 2384 C CA . VAL A 1 296 ? -21.438 -20.679 15.046 1.00 96.19 296 VAL A CA 1
ATOM 2385 C C . VAL A 1 296 ? -21.623 -21.992 15.807 1.00 96.19 296 VAL A C 1
ATOM 2387 O O . VAL A 1 296 ? -21.149 -22.153 16.932 1.00 96.19 296 VAL A O 1
ATOM 2390 N N . ASP A 1 297 ? -22.273 -22.956 15.158 1.00 94.75 297 ASP A N 1
ATOM 2391 C CA . ASP A 1 297 ? -22.513 -24.294 15.699 1.00 94.75 297 ASP A CA 1
ATOM 2392 C C . ASP A 1 297 ? -21.381 -25.274 15.342 1.00 94.75 297 ASP A C 1
ATOM 2394 O O . ASP A 1 297 ? -20.816 -25.227 14.248 1.00 94.75 297 ASP A O 1
ATOM 2398 N N . LYS A 1 298 ? -21.071 -26.217 16.241 1.00 96.88 298 LYS A N 1
ATOM 2399 C CA . LYS A 1 298 ? -20.022 -27.233 16.022 1.00 96.88 298 LYS A CA 1
ATOM 2400 C C . LYS A 1 298 ? -20.352 -28.227 14.896 1.00 96.88 298 LYS A C 1
ATOM 2402 O O . LYS A 1 298 ? -19.455 -28.885 14.385 1.00 96.88 298 LYS A O 1
ATOM 2407 N N . GLN A 1 299 ? -21.614 -28.363 14.503 1.00 96.88 299 GLN A N 1
ATOM 2408 C CA . GLN A 1 299 ? -22.064 -29.209 13.392 1.00 96.88 299 GLN A CA 1
ATOM 2409 C C . GLN A 1 299 ? -22.118 -28.440 12.063 1.00 96.88 299 GLN A C 1
ATOM 2411 O O . GLN A 1 299 ? -22.368 -29.042 11.016 1.00 96.88 299 GLN A O 1
ATOM 2416 N N . ALA A 1 300 ? -21.887 -27.122 12.080 1.00 94.06 300 ALA A N 1
ATOM 2417 C CA . ALA A 1 300 ? -21.924 -26.304 10.880 1.00 94.06 300 ALA A CA 1
ATOM 2418 C C . ALA A 1 300 ? -20.797 -26.680 9.905 1.00 94.06 300 ALA A C 1
ATOM 2420 O O . ALA A 1 300 ? -19.677 -27.011 10.291 1.00 94.06 300 ALA A O 1
ATOM 2421 N N . THR A 1 301 ? -21.093 -26.587 8.609 1.00 96.62 301 THR A N 1
ATOM 2422 C CA . THR A 1 301 ? -20.075 -26.569 7.554 1.00 96.62 301 THR A CA 1
ATOM 2423 C C . THR A 1 301 ? -19.936 -25.135 7.074 1.00 96.62 301 THR A C 1
ATOM 2425 O O . THR A 1 301 ? -20.886 -24.568 6.534 1.00 96.62 301 THR A O 1
ATOM 2428 N N . LEU A 1 302 ? -18.766 -24.543 7.292 1.00 97.50 302 LEU A N 1
ATOM 2429 C CA . LEU A 1 302 ? -18.513 -23.139 6.981 1.00 97.50 302 LEU A CA 1
ATOM 2430 C C . LEU A 1 302 ? -17.825 -23.027 5.628 1.00 97.50 302 LEU A C 1
ATOM 2432 O O . LEU A 1 302 ? -16.824 -23.697 5.397 1.00 97.50 302 LEU A O 1
ATOM 2436 N N . TYR A 1 303 ? -18.345 -22.185 4.740 1.00 97.31 303 TYR A N 1
ATOM 2437 C CA . TYR A 1 303 ? -17.782 -21.978 3.407 1.00 97.31 303 TYR A CA 1
ATOM 2438 C C . TYR A 1 303 ? -16.996 -20.670 3.350 1.00 97.31 303 TYR A C 1
ATOM 2440 O O . TYR A 1 303 ? -17.441 -19.663 3.897 1.00 97.31 303 TYR A O 1
ATOM 2448 N N . ALA A 1 304 ? -15.868 -20.676 2.642 1.00 96.88 304 ALA A N 1
ATOM 2449 C CA . ALA A 1 304 ? -15.136 -19.460 2.303 1.00 96.88 304 ALA A CA 1
ATOM 2450 C C . ALA A 1 304 ? -14.671 -19.505 0.847 1.00 96.88 304 ALA A C 1
ATOM 2452 O O . ALA A 1 304 ? -14.127 -20.514 0.390 1.00 96.88 304 ALA A O 1
ATOM 2453 N N . PHE A 1 305 ? -14.864 -18.417 0.115 1.00 95.88 305 PHE A N 1
ATOM 2454 C CA . PHE A 1 305 ? -14.371 -18.268 -1.245 1.00 95.88 305 PHE A CA 1
ATOM 2455 C C . PHE A 1 305 ? -12.940 -17.720 -1.244 1.00 95.88 305 PHE A C 1
ATOM 2457 O O . PHE A 1 305 ? -12.675 -16.663 -0.678 1.00 95.88 305 PHE A O 1
ATOM 2464 N N . SER A 1 306 ? -12.014 -18.430 -1.899 1.00 93.06 306 SER A N 1
ATOM 2465 C CA . SER A 1 306 ? -10.627 -17.982 -2.074 1.00 93.06 306 SER A CA 1
ATOM 2466 C C . SER A 1 306 ? -10.322 -17.810 -3.564 1.00 93.06 306 SER A C 1
ATOM 2468 O O . SER A 1 306 ? -10.217 -18.809 -4.288 1.00 93.06 306 SER A O 1
ATOM 2470 N N . PRO A 1 307 ? -10.139 -16.561 -4.035 1.00 87.56 307 PRO A N 1
ATOM 2471 C CA . PRO A 1 307 ? -9.740 -16.281 -5.410 1.00 87.56 307 PRO A CA 1
ATOM 2472 C C . PRO A 1 307 ? -8.431 -16.969 -5.809 1.00 87.56 307 PRO A C 1
ATOM 2474 O O . PRO A 1 307 ? -8.297 -17.410 -6.946 1.00 87.56 307 PRO A O 1
ATOM 2477 N N . GLU A 1 308 ? -7.489 -17.119 -4.873 1.00 86.88 308 GLU A N 1
ATOM 2478 C CA . GLU A 1 308 ? -6.178 -17.732 -5.126 1.00 86.88 308 GLU A CA 1
ATOM 2479 C C . GLU A 1 308 ? -6.273 -19.238 -5.414 1.00 86.88 308 GLU A C 1
ATOM 2481 O O . GLU A 1 308 ? -5.435 -19.789 -6.125 1.00 86.88 308 GLU A O 1
ATOM 2486 N N . VAL A 1 309 ? -7.300 -19.905 -4.875 1.00 92.25 309 VAL A N 1
ATOM 2487 C CA . VAL A 1 309 ? -7.575 -21.337 -5.099 1.00 92.25 309 VAL A CA 1
ATOM 2488 C C . VAL A 1 309 ? -8.608 -21.545 -6.214 1.00 92.25 309 VAL A C 1
ATOM 2490 O O . VAL A 1 309 ? -8.873 -22.674 -6.627 1.00 92.25 309 VAL A O 1
ATOM 2493 N N . CYS A 1 310 ? -9.181 -20.458 -6.736 1.00 91.56 310 CYS A N 1
ATOM 2494 C CA . CYS A 1 310 ? -10.169 -20.452 -7.811 1.00 91.56 310 CYS A CA 1
ATOM 2495 C C . CYS A 1 310 ? -11.460 -21.230 -7.506 1.00 91.56 310 CYS A C 1
ATOM 2497 O O . CYS A 1 310 ? -12.143 -21.679 -8.426 1.00 91.56 310 CYS A O 1
ATOM 2499 N N . ARG A 1 311 ? -11.811 -21.407 -6.226 1.00 95.06 311 ARG A N 1
ATOM 2500 C CA . ARG A 1 311 ? -13.056 -22.061 -5.786 1.00 95.06 311 ARG A CA 1
ATOM 2501 C C . ARG A 1 311 ? -13.390 -21.718 -4.337 1.00 95.06 311 ARG A C 1
ATOM 2503 O O . ARG A 1 311 ? -12.536 -21.252 -3.583 1.00 95.06 311 ARG A O 1
ATOM 2510 N N . SER A 1 312 ? -14.612 -22.041 -3.925 1.00 95.81 312 SER A N 1
ATOM 2511 C CA . SER A 1 312 ? -14.961 -22.088 -2.506 1.00 95.81 312 SER A CA 1
ATOM 2512 C C . SER A 1 312 ? -14.402 -23.331 -1.816 1.00 95.81 312 SER A C 1
ATOM 2514 O O . SER A 1 312 ? -14.433 -24.450 -2.349 1.00 95.81 312 SER A O 1
ATOM 2516 N N . LEU A 1 313 ? -13.896 -23.101 -0.609 1.00 95.44 313 LEU A N 1
ATOM 2517 C CA . LEU A 1 313 ? -13.451 -24.084 0.367 1.00 95.44 313 LEU A CA 1
ATOM 2518 C C . LEU A 1 313 ? -14.543 -24.270 1.421 1.00 95.44 313 LEU A C 1
ATOM 2520 O O . LEU A 1 313 ? -15.418 -23.416 1.577 1.00 95.44 313 LEU A O 1
ATOM 2524 N N . PHE A 1 314 ? -14.478 -25.378 2.153 1.00 96.56 314 PHE A N 1
ATOM 2525 C CA . PHE A 1 314 ? -15.343 -25.609 3.301 1.00 96.56 314 PHE A CA 1
ATOM 2526 C C . PHE A 1 314 ? -14.551 -26.151 4.485 1.00 96.56 314 PHE A C 1
ATOM 2528 O O . PHE A 1 314 ? -13.566 -26.870 4.307 1.00 96.56 314 PHE A O 1
ATOM 2535 N N . PHE A 1 315 ? -15.005 -25.804 5.683 1.00 97.75 315 PHE A N 1
ATOM 2536 C CA . PHE A 1 315 ? -14.371 -26.145 6.944 1.00 97.75 315 PHE A CA 1
ATOM 2537 C C . PHE A 1 315 ? -15.362 -26.832 7.878 1.00 97.75 315 PHE A C 1
ATOM 2539 O O . PHE A 1 315 ? -16.557 -26.520 7.873 1.00 97.75 315 PHE A O 1
ATOM 2546 N N . VAL A 1 316 ? -14.850 -27.750 8.694 1.00 98.06 316 VAL A N 1
ATOM 2547 C CA . VAL A 1 316 ? -15.621 -28.489 9.703 1.00 98.06 316 VAL A CA 1
ATOM 2548 C C . VAL A 1 316 ? -14.957 -28.358 11.066 1.00 98.06 316 VAL A C 1
ATOM 2550 O O . VAL A 1 316 ? -13.736 -28.225 11.148 1.00 98.06 316 VAL A O 1
ATOM 2553 N N . TYR A 1 317 ? -15.759 -28.374 12.128 1.00 98.38 317 TYR A N 1
ATOM 2554 C CA . TYR A 1 317 ? -15.259 -28.279 13.494 1.00 98.38 317 TYR A CA 1
ATOM 2555 C C . TYR A 1 317 ? -14.336 -29.456 13.831 1.00 98.38 317 TYR A C 1
ATOM 2557 O O . TYR A 1 317 ? -14.623 -30.609 13.502 1.00 98.38 317 TYR A O 1
ATOM 2565 N N . GLU A 1 318 ? -13.263 -29.159 14.554 1.00 96.94 318 GLU A N 1
ATOM 2566 C CA . GLU A 1 318 ? -12.325 -30.149 15.070 1.00 96.94 318 GLU A CA 1
ATOM 2567 C C . GLU A 1 318 ? -12.222 -30.101 16.598 1.00 96.94 318 GLU A C 1
ATOM 2569 O O . GLU A 1 318 ? -12.344 -31.130 17.263 1.00 96.94 318 GLU A O 1
ATOM 2574 N N . SER A 1 319 ? -11.954 -28.925 17.173 1.00 97.69 319 SER A N 1
ATOM 2575 C CA . SER A 1 319 ? -11.624 -28.806 18.597 1.00 97.69 319 SER A CA 1
ATOM 2576 C C . SER A 1 319 ? -11.913 -27.422 19.176 1.00 97.69 319 SER A C 1
ATOM 2578 O O . SER A 1 319 ? -12.009 -26.433 18.452 1.00 97.69 319 SER A O 1
ATOM 2580 N N . ASP A 1 320 ? -12.006 -27.349 20.503 1.00 98.00 320 ASP A N 1
ATOM 2581 C CA . ASP A 1 320 ? -12.030 -26.082 21.231 1.00 98.00 320 ASP A CA 1
ATOM 2582 C C . ASP A 1 320 ? -10.596 -25.570 21.426 1.00 98.00 320 ASP A C 1
ATOM 2584 O O . ASP A 1 320 ? -9.673 -26.336 21.713 1.00 98.00 320 ASP A O 1
ATOM 2588 N N . GLN A 1 321 ? -10.408 -24.264 21.278 1.00 97.12 321 GLN A N 1
ATOM 2589 C CA . GLN A 1 321 ? -9.132 -23.574 21.438 1.00 97.12 321 GLN A CA 1
ATOM 2590 C C . GLN A 1 321 ? -9.295 -22.399 22.401 1.00 97.12 321 GLN A C 1
ATOM 2592 O O . GLN A 1 321 ? -10.366 -21.806 22.502 1.00 97.12 321 GLN A O 1
ATOM 2597 N N . THR A 1 322 ? -8.209 -22.016 23.065 1.00 96.81 322 THR A N 1
ATOM 2598 C CA . THR A 1 322 ? -8.160 -20.779 23.851 1.00 96.81 322 THR A CA 1
ATOM 2599 C C . THR A 1 322 ? -6.987 -19.941 23.376 1.00 96.81 322 THR A C 1
ATOM 2601 O O . THR A 1 322 ? -5.844 -20.401 23.383 1.00 96.81 322 THR A O 1
ATOM 2604 N N . VAL A 1 323 ? -7.259 -18.707 22.956 1.00 95.19 323 VAL A N 1
ATOM 2605 C CA . VAL A 1 323 ? -6.241 -17.749 22.507 1.00 95.19 323 VAL A CA 1
ATOM 2606 C C . VAL A 1 323 ? -6.482 -16.437 23.230 1.00 95.19 323 VAL A C 1
ATOM 2608 O O . VAL A 1 323 ? -7.559 -15.865 23.106 1.00 95.19 323 VAL A O 1
ATOM 2611 N N . LYS A 1 324 ? -5.487 -15.962 23.991 1.00 94.81 324 LYS A N 1
ATOM 2612 C CA . LYS A 1 324 ? -5.564 -14.692 24.740 1.00 94.81 324 LYS A CA 1
ATOM 2613 C C . LYS A 1 324 ? -6.841 -14.603 25.589 1.00 94.81 324 LYS A C 1
ATOM 2615 O O . LYS A 1 324 ? -7.594 -13.639 25.508 1.00 94.81 324 LYS A O 1
ATOM 2620 N N . ASP A 1 325 ? -7.110 -15.666 26.346 1.00 93.69 325 ASP A N 1
ATOM 2621 C CA . ASP A 1 325 ? -8.301 -15.879 27.188 1.00 93.69 325 ASP A CA 1
ATOM 2622 C C . ASP A 1 325 ? -9.656 -15.765 26.464 1.00 93.69 325 ASP A C 1
ATOM 2624 O O . ASP A 1 325 ? -10.688 -15.531 27.092 1.00 93.69 325 ASP A O 1
ATOM 2628 N N . ILE A 1 326 ? -9.675 -15.940 25.142 1.00 95.62 326 ILE A N 1
ATOM 2629 C CA . ILE A 1 326 ? -10.895 -16.038 24.341 1.00 95.62 326 ILE A CA 1
ATOM 2630 C C . ILE A 1 326 ? -11.057 -17.496 23.911 1.00 95.62 326 ILE A C 1
ATOM 2632 O O . ILE A 1 326 ? -10.137 -18.089 23.343 1.00 95.62 326 ILE A O 1
ATOM 2636 N N . LYS A 1 327 ? -12.221 -18.081 24.214 1.00 96.00 327 LYS A N 1
ATOM 2637 C CA . LYS A 1 327 ? -12.601 -19.425 23.761 1.00 96.00 327 LYS A CA 1
ATOM 2638 C C . LYS A 1 327 ? -13.014 -19.368 22.294 1.00 96.00 327 LYS A C 1
ATOM 2640 O O . LYS A 1 327 ? -13.847 -18.545 21.932 1.00 96.00 327 LYS A O 1
ATOM 2645 N N . LEU A 1 328 ? -12.443 -20.246 21.482 1.00 98.00 328 LEU A N 1
ATOM 2646 C CA . LEU A 1 328 ? -12.634 -20.305 20.038 1.00 98.00 328 LEU A CA 1
ATOM 2647 C C . LEU A 1 328 ? -12.957 -21.737 19.609 1.00 98.00 328 LEU A C 1
ATOM 2649 O O . LEU A 1 328 ? -12.504 -22.699 20.231 1.00 98.00 328 LEU A O 1
ATOM 2653 N N . TYR A 1 329 ? -13.680 -21.877 18.507 1.00 98.56 329 TYR A N 1
ATOM 2654 C CA . TYR A 1 329 ? -13.876 -23.143 17.810 1.00 98.56 329 TYR A CA 1
ATOM 2655 C C . TYR A 1 329 ? -12.905 -23.235 16.639 1.00 98.56 329 TYR A C 1
ATOM 2657 O O . TYR A 1 329 ? -12.894 -22.367 15.765 1.00 98.56 329 TYR A O 1
ATOM 2665 N N . ARG A 1 330 ? -12.094 -24.295 16.617 1.00 98.38 330 ARG A N 1
ATOM 2666 C CA . ARG A 1 330 ? -11.219 -24.613 15.492 1.00 98.38 330 ARG A CA 1
ATOM 2667 C C . ARG A 1 330 ? -12.005 -25.336 14.418 1.00 98.38 330 ARG A C 1
ATOM 2669 O O . ARG A 1 330 ? -12.501 -26.438 14.649 1.00 98.38 330 ARG A O 1
ATOM 2676 N N . PHE A 1 331 ? -12.026 -24.739 13.238 1.00 98.50 331 PHE A N 1
ATOM 2677 C CA . PHE A 1 331 ? -12.530 -25.333 12.014 1.00 98.50 331 PHE A CA 1
ATOM 2678 C C . PHE A 1 331 ? -11.363 -25.589 11.057 1.00 98.50 331 PHE A C 1
ATOM 2680 O O . PHE A 1 331 ? -10.538 -24.703 10.819 1.00 98.50 331 PHE A O 1
ATOM 2687 N N . THR A 1 332 ? -11.278 -26.797 10.505 1.00 97.75 332 THR A N 1
ATOM 2688 C CA . THR A 1 332 ? -10.189 -27.209 9.607 1.00 97.75 332 THR A CA 1
ATOM 2689 C C . THR A 1 332 ? -10.724 -27.615 8.242 1.00 97.75 332 THR A C 1
ATOM 2691 O O . THR A 1 332 ? -11.896 -27.970 8.090 1.00 97.75 332 THR A O 1
ATOM 2694 N N . ALA A 1 333 ? -9.867 -27.523 7.227 1.00 96.19 333 ALA A N 1
ATOM 2695 C CA . ALA A 1 333 ? -10.159 -28.051 5.902 1.00 96.19 333 ALA A CA 1
ATOM 2696 C C . ALA A 1 333 ? -10.133 -29.596 5.952 1.00 96.19 333 ALA A C 1
ATOM 2698 O O . ALA A 1 333 ? -9.059 -30.170 6.159 1.00 96.19 333 ALA A O 1
ATOM 2699 N N . PRO A 1 334 ? -11.276 -30.288 5.781 1.00 95.94 334 PRO A N 1
ATOM 2700 C CA . PRO A 1 334 ? -11.339 -31.734 5.959 1.00 95.94 334 PRO A CA 1
ATOM 2701 C C . PRO A 1 334 ? -10.743 -32.487 4.768 1.00 95.94 334 PRO A C 1
ATOM 2703 O O . PRO A 1 334 ? -10.764 -31.997 3.643 1.00 95.94 334 PRO A O 1
ATOM 2706 N N . GLU A 1 335 ? -10.360 -33.749 4.980 1.00 94.38 335 GLU A N 1
ATOM 2707 C CA . GLU A 1 335 ? -9.828 -34.640 3.932 1.00 94.38 335 GLU A CA 1
ATOM 2708 C C . GLU A 1 335 ? -10.723 -34.692 2.679 1.00 94.38 335 GLU A C 1
ATOM 2710 O O . GLU A 1 335 ? -10.235 -34.657 1.551 1.00 94.38 335 GLU A O 1
ATOM 2715 N N . LYS A 1 336 ? -12.054 -34.675 2.863 1.00 95.38 336 LYS A N 1
ATOM 2716 C CA . LYS A 1 336 ? -13.042 -34.669 1.768 1.00 95.38 336 LYS A CA 1
ATOM 2717 C C . LYS A 1 336 ? -12.869 -33.509 0.784 1.00 95.38 336 LYS A C 1
ATOM 2719 O O . LYS A 1 336 ? -13.244 -33.654 -0.377 1.00 95.38 336 LYS A O 1
ATOM 2724 N N . LEU A 1 337 ? -12.324 -32.373 1.223 1.00 95.00 337 LEU A N 1
ATOM 2725 C CA . LEU A 1 337 ? -12.028 -31.237 0.348 1.00 95.00 337 LEU A CA 1
ATOM 2726 C C . LEU A 1 337 ? -10.981 -31.610 -0.712 1.00 95.00 337 LEU A C 1
ATOM 2728 O O . LEU A 1 337 ? -11.090 -31.166 -1.853 1.00 95.00 337 LEU A O 1
ATOM 2732 N N . TYR A 1 338 ? -10.018 -32.457 -0.344 1.00 95.12 338 TYR A N 1
ATOM 2733 C CA . TYR A 1 338 ? -8.850 -32.814 -1.150 1.00 95.12 338 TYR A CA 1
ATOM 2734 C C . TYR A 1 338 ? -9.013 -34.116 -1.946 1.00 95.12 338 TYR A C 1
ATOM 2736 O O . TYR A 1 338 ? -8.203 -34.392 -2.832 1.00 95.12 338 TYR A O 1
ATOM 2744 N N . LEU A 1 339 ? -10.043 -34.919 -1.661 1.00 96.19 339 LEU A N 1
ATOM 2745 C CA . LEU A 1 339 ? -10.292 -36.180 -2.363 1.00 96.19 339 LEU A CA 1
ATOM 2746 C C . LEU A 1 339 ? -10.499 -35.978 -3.870 1.00 96.19 339 LEU A C 1
ATOM 2748 O O . LEU A 1 339 ? -11.217 -35.076 -4.308 1.00 96.19 339 LEU A O 1
ATOM 2752 N N . ASN A 1 340 ? -9.923 -36.885 -4.659 1.00 93.81 340 ASN A N 1
ATOM 2753 C CA . ASN A 1 340 ? -10.165 -36.987 -6.096 1.00 93.81 340 ASN A CA 1
ATOM 2754 C C . ASN A 1 340 ? -11.677 -37.146 -6.399 1.00 93.81 340 ASN A C 1
ATOM 2756 O O . ASN A 1 340 ? -12.400 -37.826 -5.668 1.00 93.81 340 ASN A O 1
ATOM 2760 N N . GLY A 1 341 ? -12.156 -36.530 -7.488 1.00 92.88 341 GLY A N 1
ATOM 2761 C CA . GLY A 1 341 ? -13.571 -36.529 -7.887 1.00 92.88 341 GLY A CA 1
ATOM 2762 C C . GLY A 1 341 ? -14.168 -37.887 -8.288 1.00 92.88 341 GLY A C 1
ATOM 2763 O O . GLY A 1 341 ? -15.387 -38.044 -8.269 1.00 92.88 341 GLY A O 1
ATOM 2764 N N . ASP A 1 342 ? -13.340 -38.872 -8.629 1.00 92.50 342 ASP A N 1
ATOM 2765 C CA . ASP A 1 342 ? -13.727 -40.275 -8.819 1.00 92.50 342 ASP A CA 1
ATOM 2766 C C . ASP A 1 342 ? -14.038 -40.962 -7.483 1.00 92.50 342 ASP A C 1
ATOM 2768 O O . ASP A 1 342 ? -14.964 -41.770 -7.403 1.00 92.50 342 ASP A O 1
ATOM 2772 N N . THR A 1 343 ? -13.320 -40.591 -6.418 1.00 93.69 343 THR A N 1
ATOM 2773 C CA . THR A 1 343 ? -13.542 -41.091 -5.053 1.00 93.69 343 THR A CA 1
ATOM 2774 C C . THR A 1 343 ? -14.677 -40.336 -4.361 1.00 93.69 343 THR A C 1
ATOM 2776 O O . THR A 1 343 ? -15.573 -40.939 -3.770 1.00 93.69 343 THR A O 1
ATOM 2779 N N . TYR A 1 344 ? -14.670 -39.004 -4.448 1.00 95.19 344 TYR A N 1
ATOM 2780 C CA . TYR A 1 344 ? -15.686 -38.129 -3.873 1.00 95.19 344 TYR A CA 1
ATOM 2781 C C . TYR A 1 344 ? -16.422 -37.379 -4.982 1.00 95.19 344 TYR A C 1
ATOM 2783 O O . TYR A 1 344 ? -15.994 -36.316 -5.428 1.00 95.19 344 T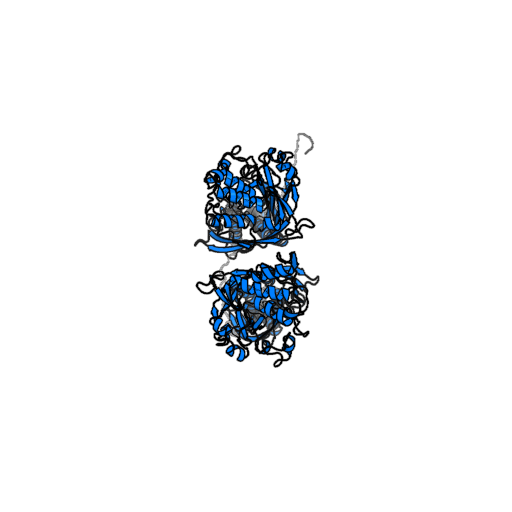YR A O 1
ATOM 2791 N N . LYS A 1 345 ? -17.564 -37.934 -5.409 1.00 94.75 345 LYS A N 1
ATOM 2792 C CA . LYS A 1 345 ? -18.358 -37.442 -6.552 1.00 94.75 345 LYS A CA 1
ATOM 2793 C C . LYS A 1 345 ? -18.604 -35.921 -6.580 1.00 94.75 345 LYS A C 1
ATOM 2795 O O . LYS A 1 345 ? -18.523 -35.363 -7.671 1.00 94.75 345 LYS A O 1
ATOM 2800 N N . PRO A 1 346 ? -18.857 -35.214 -5.456 1.00 93.62 346 PRO A N 1
ATOM 2801 C CA . PRO A 1 346 ? -19.015 -33.755 -5.478 1.00 93.62 346 PRO A CA 1
ATOM 2802 C C . PRO A 1 346 ? -17.784 -32.978 -5.970 1.00 93.62 346 PRO A C 1
ATOM 2804 O O . PRO A 1 346 ? -17.918 -31.828 -6.374 1.00 93.62 346 PRO A O 1
ATOM 2807 N N . ASN A 1 347 ? -16.591 -33.583 -5.969 1.00 95.31 347 ASN A N 1
ATOM 2808 C CA . ASN A 1 347 ? -15.384 -32.962 -6.512 1.00 95.31 347 ASN A CA 1
ATOM 2809 C C . ASN A 1 347 ? -15.206 -33.177 -8.029 1.00 95.31 347 ASN A C 1
ATOM 2811 O O . ASN A 1 347 ? -14.250 -32.659 -8.607 1.00 95.31 347 ASN A O 1
ATOM 2815 N N . LYS A 1 348 ? -16.110 -33.907 -8.700 1.00 94.50 348 LYS A N 1
ATOM 2816 C CA . LYS A 1 348 ? -15.981 -34.235 -10.130 1.00 94.50 348 LYS A CA 1
ATOM 2817 C C . LYS A 1 348 ? -15.951 -32.992 -11.032 1.00 94.50 348 LYS A C 1
ATOM 2819 O O . LYS A 1 348 ? -15.205 -32.987 -12.010 1.00 94.50 348 LYS A O 1
ATOM 2824 N N . GLY A 1 349 ? -16.671 -31.926 -10.670 1.00 93.62 349 GLY A N 1
ATOM 2825 C CA . GLY A 1 349 ? -16.675 -30.642 -11.383 1.00 93.62 349 GLY A CA 1
ATOM 2826 C C . GLY A 1 349 ? -15.324 -29.930 -11.469 1.00 93.62 349 GLY A C 1
ATOM 2827 O O . GLY A 1 349 ? -15.089 -29.141 -12.385 1.00 93.62 349 GLY A O 1
ATOM 2828 N N . PHE A 1 350 ? -14.408 -30.234 -10.545 1.00 94.25 350 PHE A N 1
ATOM 2829 C CA . PHE A 1 350 ? -13.071 -29.634 -10.491 1.00 94.25 350 PHE A CA 1
ATOM 2830 C C . PHE A 1 350 ? -12.033 -30.389 -11.337 1.00 94.25 350 PHE A C 1
ATOM 2832 O O . PHE A 1 350 ? -10.881 -29.972 -11.438 1.00 94.25 350 PHE A O 1
ATOM 2839 N N . CYS A 1 351 ? -12.426 -31.497 -11.971 1.00 92.38 351 CYS A N 1
ATOM 2840 C CA . CYS A 1 351 ? -11.548 -32.348 -12.771 1.00 92.38 351 CYS A CA 1
ATOM 2841 C C . CYS A 1 351 ? -11.425 -31.851 -14.223 1.00 92.38 351 CYS A C 1
ATOM 2843 O O . CYS A 1 351 ? -11.866 -32.523 -15.157 1.00 92.38 351 CYS A O 1
ATOM 2845 N N . MET A 1 352 ? -10.850 -30.659 -14.413 1.00 87.38 352 MET A N 1
ATOM 2846 C CA . MET A 1 352 ? -10.668 -30.022 -15.725 1.00 87.38 352 MET A CA 1
ATOM 2847 C C . MET A 1 352 ? -9.190 -29.709 -16.015 1.00 87.38 352 MET A C 1
ATOM 2849 O O . MET A 1 352 ? -8.437 -29.414 -15.087 1.00 87.38 352 MET A O 1
ATOM 2853 N N . PRO A 1 353 ? -8.743 -29.724 -17.290 1.00 80.56 353 PRO A N 1
ATOM 2854 C CA . PRO A 1 353 ? -9.454 -30.179 -18.494 1.00 80.56 353 PRO A CA 1
ATOM 2855 C C . PRO A 1 353 ? -9.352 -31.699 -18.749 1.00 80.56 353 PRO A C 1
ATOM 2857 O O . PRO A 1 353 ? -10.075 -32.218 -19.593 1.00 80.56 353 PRO A O 1
ATOM 2860 N N . SER A 1 354 ? -8.463 -32.411 -18.047 1.00 71.25 354 SER A N 1
ATOM 2861 C CA . SER A 1 354 ? -8.015 -33.764 -18.417 1.00 71.25 354 SER A CA 1
ATOM 2862 C C . SER A 1 354 ? -8.184 -34.770 -17.275 1.00 71.25 354 SER A C 1
ATOM 2864 O O . SER A 1 354 ? -7.198 -35.222 -16.697 1.00 71.25 354 SER A O 1
ATOM 2866 N N . GLY A 1 355 ? -9.429 -35.126 -16.947 1.00 86.69 355 GLY A N 1
ATOM 2867 C CA . GLY A 1 355 ? -9.727 -36.096 -15.887 1.00 86.69 355 GLY A CA 1
ATOM 2868 C C . GLY A 1 355 ? -9.337 -35.616 -14.483 1.00 86.69 355 GLY A C 1
ATOM 2869 O O . GLY A 1 355 ? -8.870 -34.493 -14.291 1.00 86.69 355 GLY A O 1
ATOM 2870 N N . CYS A 1 356 ? -9.587 -36.450 -13.472 1.00 92.50 356 CYS A N 1
ATOM 2871 C CA . CYS A 1 356 ? -9.277 -36.098 -12.089 1.00 92.50 356 CYS A CA 1
ATOM 2872 C C . CYS A 1 356 ? -7.797 -36.361 -11.779 1.00 92.50 356 CYS A C 1
ATOM 2874 O O . CYS A 1 356 ? -7.287 -37.450 -12.036 1.00 92.50 356 CYS A O 1
ATOM 2876 N N . LEU A 1 357 ? -7.117 -35.366 -11.203 1.00 94.75 357 LEU A N 1
ATOM 2877 C CA . LEU A 1 357 ? -5.765 -35.530 -10.663 1.00 94.75 357 LEU A CA 1
ATOM 2878 C C . LEU A 1 357 ? -5.790 -36.366 -9.369 1.00 94.75 357 LEU A C 1
ATOM 2880 O O . LEU A 1 357 ? -6.841 -36.444 -8.728 1.00 94.75 357 LEU A O 1
ATOM 2884 N N . PRO A 1 358 ? -4.666 -36.983 -8.958 1.00 95.38 358 PRO A N 1
ATOM 2885 C CA . PRO A 1 358 ? -4.564 -37.668 -7.668 1.00 95.38 358 PRO A CA 1
ATOM 2886 C C . PRO A 1 358 ? -5.084 -36.833 -6.487 1.00 95.38 358 PRO A C 1
ATOM 2888 O O . PRO A 1 358 ? -5.028 -35.602 -6.512 1.00 95.38 358 PRO A O 1
ATOM 2891 N N . THR A 1 359 ? -5.578 -37.509 -5.444 1.00 96.81 359 THR A N 1
ATOM 2892 C CA . THR A 1 359 ? -6.038 -36.866 -4.200 1.00 96.81 359 THR A CA 1
ATOM 2893 C C . THR A 1 359 ? -4.981 -35.897 -3.670 1.00 96.81 359 THR A C 1
ATOM 2895 O O . THR A 1 359 ? -3.797 -36.231 -3.616 1.00 96.81 359 THR A O 1
ATOM 2898 N N . GLY A 1 360 ? -5.418 -34.701 -3.275 1.00 95.44 360 GLY A N 1
ATOM 2899 C CA . GLY A 1 360 ? -4.554 -33.613 -2.819 1.00 95.44 360 GLY A CA 1
ATOM 2900 C C . GLY A 1 360 ? -4.214 -32.571 -3.881 1.00 95.44 360 GLY A C 1
ATOM 2901 O O . GLY A 1 360 ? -3.695 -31.518 -3.521 1.00 95.44 360 GLY A O 1
ATOM 2902 N N . LEU A 1 361 ? -4.518 -32.819 -5.160 1.00 96.56 361 LEU A N 1
ATOM 2903 C CA . LEU A 1 361 ? -4.185 -31.911 -6.260 1.00 96.56 361 LEU A CA 1
ATOM 2904 C C . LEU A 1 361 ? -5.415 -31.217 -6.857 1.00 96.56 361 LEU A C 1
ATOM 2906 O O . LEU A 1 361 ? -6.422 -31.854 -7.164 1.00 96.56 361 LEU A O 1
ATOM 2910 N N . LEU A 1 362 ? -5.292 -29.914 -7.116 1.00 95.69 362 LEU A N 1
ATOM 2911 C CA . LEU A 1 362 ? -6.283 -29.111 -7.832 1.00 95.69 362 LEU A CA 1
ATOM 2912 C C . LEU A 1 362 ? -5.629 -28.404 -9.020 1.00 95.69 362 LEU A C 1
ATOM 2914 O O . LEU A 1 362 ? -4.743 -27.570 -8.844 1.00 95.69 362 LEU A O 1
ATOM 2918 N N . ASN A 1 363 ? -6.076 -28.714 -10.236 1.00 95.19 363 ASN A N 1
ATOM 2919 C CA . ASN A 1 363 ? -5.598 -28.026 -11.432 1.00 95.19 363 ASN A CA 1
ATOM 2920 C C . ASN A 1 363 ? -6.249 -26.643 -11.540 1.00 95.19 363 ASN A C 1
ATOM 2922 O O . ASN A 1 363 ? -7.458 -26.551 -11.745 1.00 95.19 363 ASN A O 1
ATOM 2926 N N . ILE A 1 364 ? -5.446 -25.584 -11.441 1.00 94.12 364 ILE A N 1
ATOM 2927 C CA . ILE A 1 364 ? -5.929 -24.202 -11.529 1.00 94.12 364 ILE A CA 1
ATOM 2928 C C . ILE A 1 364 ? -5.520 -23.508 -12.829 1.00 94.12 364 ILE A C 1
ATOM 2930 O O . ILE A 1 364 ? -5.766 -22.316 -12.976 1.00 94.12 364 ILE A O 1
ATOM 2934 N N . SER A 1 365 ? -4.941 -24.222 -13.804 1.00 91.88 365 SER A N 1
ATOM 2935 C CA . SER A 1 365 ? -4.491 -23.633 -15.072 1.00 91.88 365 SER A CA 1
ATOM 2936 C C . SER A 1 365 ? -5.535 -22.699 -15.689 1.00 91.88 365 SER A C 1
ATOM 2938 O O . SER A 1 365 ? -5.210 -21.576 -16.043 1.00 91.88 365 SER A O 1
ATOM 2940 N N . ARG A 1 366 ? -6.807 -23.118 -15.748 1.00 90.06 366 ARG A N 1
ATOM 2941 C CA . ARG A 1 366 ? -7.880 -22.371 -16.433 1.00 90.06 366 ARG A CA 1
ATOM 2942 C C . ARG A 1 366 ? -8.238 -21.018 -15.819 1.00 90.06 366 ARG A C 1
ATOM 2944 O O . ARG A 1 366 ? -8.817 -20.193 -16.519 1.00 90.06 366 ARG A O 1
ATOM 2951 N N . CYS A 1 367 ? -7.960 -20.812 -14.534 1.00 86.75 367 CYS A N 1
ATOM 2952 C CA . CYS A 1 367 ? -8.225 -19.531 -13.876 1.00 86.75 367 CYS A CA 1
ATOM 2953 C C . CYS A 1 367 ? -7.000 -18.608 -13.867 1.00 86.75 367 CYS A C 1
ATOM 2955 O O . CYS A 1 367 ? -7.089 -17.482 -13.382 1.00 86.75 367 CYS A O 1
ATOM 2957 N N . GLN A 1 368 ? -5.866 -19.073 -14.399 1.00 86.06 368 GLN A N 1
ATOM 2958 C CA . GLN A 1 368 ? -4.634 -18.306 -14.499 1.00 86.06 368 GLN A CA 1
ATOM 2959 C C . GLN A 1 368 ? -4.456 -17.757 -15.924 1.00 86.06 368 GLN A C 1
ATOM 2961 O O . GLN A 1 368 ? -4.759 -18.457 -16.898 1.00 86.06 368 GLN A O 1
ATOM 2966 N N . PRO A 1 369 ? -3.938 -16.526 -16.090 1.00 78.25 369 PRO A N 1
ATOM 2967 C CA . PRO A 1 369 ? -3.606 -15.988 -17.408 1.00 78.25 369 PRO A CA 1
ATOM 2968 C C . PRO A 1 369 ? -2.676 -16.940 -18.164 1.00 78.25 369 PRO A C 1
ATOM 2970 O O . PRO A 1 369 ? -1.751 -17.480 -17.570 1.00 78.25 369 PRO A O 1
ATOM 2973 N N . LEU A 1 370 ? -2.903 -17.139 -19.466 1.00 82.50 370 LEU A N 1
ATOM 2974 C CA . LEU A 1 370 ? -2.126 -18.043 -20.338 1.00 82.50 370 LEU A CA 1
ATOM 2975 C C . LEU A 1 370 ? -2.229 -19.548 -20.030 1.00 82.50 370 LEU A C 1
ATOM 2977 O O . LEU A 1 370 ? -1.560 -20.344 -20.687 1.00 82.50 370 LEU A O 1
ATOM 2981 N N . ASN A 1 371 ? -3.092 -19.967 -19.104 1.00 88.69 371 ASN A N 1
ATOM 2982 C CA . ASN A 1 371 ? -3.282 -21.372 -18.735 1.00 88.69 371 ASN A CA 1
ATOM 2983 C C . ASN A 1 371 ? -1.985 -22.146 -18.388 1.00 88.69 371 ASN A C 1
ATOM 2985 O O . ASN A 1 371 ? -1.798 -23.261 -18.887 1.00 88.69 371 ASN A O 1
ATOM 2989 N N . PRO A 1 372 ? -1.075 -21.604 -17.552 1.00 91.81 372 PRO A N 1
ATOM 2990 C CA . PRO A 1 372 ? 0.145 -22.295 -17.154 1.00 91.81 372 PRO A CA 1
ATOM 2991 C C . PRO A 1 372 ? -0.185 -23.601 -16.419 1.00 91.81 372 PRO A C 1
ATOM 2993 O O . PRO A 1 372 ? -1.236 -23.685 -15.780 1.00 91.81 372 PRO A O 1
ATOM 2996 N N . PRO A 1 373 ? 0.696 -24.616 -16.441 1.00 94.50 373 PRO A N 1
ATOM 2997 C CA . PRO A 1 373 ? 0.453 -25.935 -15.846 1.00 94.50 373 PRO A CA 1
ATOM 2998 C C . PRO A 1 373 ? 0.566 -25.934 -14.305 1.00 94.50 373 PRO A C 1
ATOM 3000 O O . PRO A 1 373 ? 1.272 -26.755 -13.722 1.00 94.50 373 PRO A O 1
ATOM 3003 N N . VAL A 1 374 ? -0.103 -24.989 -13.640 1.00 94.81 374 VAL A N 1
ATOM 3004 C CA . VAL A 1 374 ? -0.098 -24.797 -12.187 1.00 94.81 374 VAL A CA 1
ATOM 3005 C C . VAL A 1 374 ? -1.140 -25.693 -11.522 1.00 94.81 374 VAL A C 1
ATOM 3007 O O . VAL A 1 374 ? -2.317 -25.707 -11.891 1.00 94.81 374 VAL A O 1
ATOM 3010 N N . VAL A 1 375 ? -0.699 -26.414 -10.495 1.00 96.38 375 VAL A N 1
ATOM 3011 C CA . VAL A 1 375 ? -1.508 -27.338 -9.703 1.00 96.38 375 VAL A CA 1
ATOM 3012 C C . VAL A 1 375 ? -1.308 -27.029 -8.224 1.00 96.38 375 VAL A C 1
ATOM 3014 O O . VAL A 1 375 ? -0.181 -27.024 -7.727 1.00 96.38 375 VAL A O 1
ATOM 3017 N N . LEU A 1 376 ? -2.398 -26.785 -7.505 1.00 97.06 376 LEU A N 1
ATOM 3018 C CA . LEU A 1 376 ? -2.360 -26.527 -6.071 1.00 97.06 376 LEU A CA 1
ATOM 3019 C C . LEU A 1 376 ? -2.418 -27.820 -5.264 1.00 97.06 376 LEU A C 1
ATOM 3021 O O . LEU A 1 376 ? -3.032 -28.797 -5.693 1.00 97.06 376 LEU A O 1
ATOM 3025 N N . SER A 1 377 ? -1.818 -27.796 -4.079 1.00 97.75 377 SER A N 1
ATOM 3026 C CA . SER A 1 377 ? -1.949 -28.840 -3.061 1.00 97.75 377 SER A CA 1
ATOM 3027 C C . SER A 1 377 ? -1.829 -28.254 -1.654 1.00 97.75 377 SER A C 1
ATOM 3029 O O . SER A 1 377 ? -1.443 -27.094 -1.504 1.00 97.75 377 SER A O 1
ATOM 3031 N N . PRO A 1 378 ? -2.088 -29.024 -0.591 1.00 97.44 378 PRO A N 1
ATOM 3032 C CA . PRO A 1 378 ? -1.584 -28.684 0.735 1.00 97.44 378 PRO A CA 1
ATOM 3033 C C . PRO A 1 378 ? -0.042 -28.727 0.772 1.00 97.44 378 PRO A C 1
ATOM 3035 O O . PRO A 1 378 ? 0.570 -29.453 -0.027 1.00 97.44 378 PRO A O 1
ATOM 3038 N N . PRO A 1 379 ? 0.611 -27.985 1.688 1.00 98.19 379 PRO A N 1
ATOM 3039 C CA . PRO A 1 379 ? 2.063 -28.018 1.837 1.00 98.19 379 PRO A CA 1
ATOM 3040 C C . PRO A 1 379 ? 2.609 -29.420 2.098 1.00 98.19 379 PRO A C 1
ATOM 3042 O O . PRO A 1 379 ? 2.028 -30.206 2.849 1.00 98.19 379 PRO A O 1
ATOM 3045 N N . HIS A 1 380 ? 3.739 -29.723 1.462 1.00 98.12 380 HIS A N 1
ATOM 3046 C CA . HIS A 1 380 ? 4.435 -31.009 1.505 1.00 98.12 380 HIS A CA 1
ATOM 3047 C C . HIS A 1 380 ? 3.535 -32.185 1.106 1.00 98.12 380 HIS A C 1
ATOM 3049 O O . HIS A 1 380 ? 3.748 -33.301 1.571 1.00 98.12 380 HIS A O 1
ATOM 3055 N N . PHE A 1 381 ? 2.511 -31.931 0.281 1.00 97.88 381 PHE A N 1
ATOM 3056 C CA . PHE A 1 381 ? 1.484 -32.915 -0.068 1.00 97.88 381 PHE A CA 1
ATOM 3057 C C . PHE A 1 381 ? 0.781 -33.515 1.167 1.00 97.88 381 PHE A C 1
ATOM 3059 O O . PHE A 1 381 ? 0.398 -34.686 1.191 1.00 97.88 381 PHE A O 1
ATOM 3066 N N . TYR A 1 382 ? 0.582 -32.707 2.215 1.00 97.25 382 TYR A N 1
ATOM 3067 C CA . TYR A 1 382 ? -0.246 -33.080 3.364 1.00 97.25 382 TYR A CA 1
ATOM 3068 C C . TYR A 1 382 ? -1.652 -33.526 2.903 1.00 97.25 382 TYR A C 1
ATOM 3070 O O . TYR A 1 382 ? -2.220 -32.936 1.990 1.00 97.25 382 TYR A O 1
ATOM 3078 N N . GLN A 1 383 ? -2.190 -34.607 3.485 1.00 94.31 383 GLN A N 1
ATOM 3079 C CA . GLN A 1 383 ? -3.467 -35.242 3.084 1.00 94.31 383 GLN A CA 1
ATOM 3080 C C . GLN A 1 383 ? -3.577 -35.625 1.590 1.00 94.31 383 GLN A C 1
ATOM 3082 O O . GLN A 1 383 ? -4.676 -35.706 1.045 1.00 94.31 383 GLN A O 1
ATOM 3087 N N . SER A 1 384 ? -2.451 -35.848 0.911 1.00 96.19 384 SER A N 1
ATOM 3088 C CA . SER A 1 384 ? -2.431 -36.191 -0.515 1.00 96.19 384 SER A CA 1
ATOM 3089 C C . SER A 1 384 ? -2.035 -37.653 -0.755 1.00 96.19 384 SER A C 1
ATOM 3091 O O . SER A 1 384 ? -1.624 -38.367 0.163 1.00 96.19 384 SER A O 1
ATOM 3093 N N . ASP A 1 385 ? -2.166 -38.106 -2.002 1.00 95.75 385 ASP A N 1
ATOM 3094 C CA . ASP A 1 385 ? -1.796 -39.463 -2.411 1.00 95.75 385 ASP A CA 1
ATOM 3095 C C . ASP A 1 385 ? -0.298 -39.761 -2.177 1.00 95.75 385 ASP A C 1
ATOM 3097 O O . ASP A 1 385 ? 0.569 -38.933 -2.474 1.00 95.75 385 ASP A O 1
ATOM 3101 N N . LYS A 1 386 ? 0.022 -40.961 -1.670 1.00 94.38 386 LYS A N 1
ATOM 3102 C CA . LYS A 1 386 ? 1.404 -41.370 -1.350 1.00 94.38 386 LYS A CA 1
ATOM 3103 C C . LYS A 1 386 ? 2.327 -41.356 -2.570 1.00 94.38 386 LYS A C 1
ATOM 3105 O O . LYS A 1 386 ? 3.504 -41.035 -2.424 1.00 94.38 386 LYS A O 1
ATOM 3110 N N . SER A 1 387 ? 1.791 -41.615 -3.763 1.00 95.44 387 SER A N 1
ATOM 3111 C CA . SER A 1 387 ? 2.557 -41.568 -5.016 1.00 95.44 387 SER A CA 1
ATOM 3112 C C . SER A 1 387 ? 3.203 -40.201 -5.281 1.00 95.44 387 SER A C 1
ATOM 3114 O O . SER A 1 387 ? 4.247 -40.130 -5.926 1.00 95.44 387 SER A O 1
ATOM 3116 N N . LEU A 1 388 ? 2.639 -39.109 -4.749 1.00 95.94 388 LEU A N 1
ATOM 3117 C CA . LEU A 1 388 ? 3.200 -37.759 -4.884 1.00 95.94 388 LEU A CA 1
ATOM 3118 C C . LEU A 1 388 ? 4.445 -37.558 -4.012 1.00 95.94 388 LEU A C 1
ATOM 3120 O O . LEU A 1 388 ? 5.367 -36.853 -4.416 1.00 95.94 388 LEU A O 1
ATOM 3124 N N . LEU A 1 389 ? 4.487 -38.200 -2.840 1.00 94.38 389 LEU A N 1
ATOM 3125 C CA . LEU A 1 389 ? 5.643 -38.187 -1.936 1.00 94.38 389 LEU A CA 1
ATOM 3126 C C . LEU A 1 389 ? 6.777 -39.076 -2.459 1.00 94.38 389 LEU A C 1
ATOM 3128 O O . LEU A 1 389 ? 7.947 -38.767 -2.266 1.00 94.38 389 LEU A O 1
ATOM 3132 N N . GLU A 1 390 ? 6.438 -40.167 -3.146 1.00 94.25 390 GLU A N 1
ATOM 3133 C CA . GLU A 1 390 ? 7.414 -41.052 -3.794 1.00 94.25 390 GLU A CA 1
ATOM 3134 C C . GLU A 1 390 ? 8.037 -40.408 -5.044 1.00 94.25 390 GLU A C 1
ATOM 3136 O O . GLU A 1 390 ? 9.178 -40.704 -5.396 1.00 94.25 390 GLU A O 1
ATOM 3141 N N . ALA A 1 391 ? 7.313 -39.495 -5.700 1.00 95.50 391 ALA A N 1
ATOM 3142 C CA . ALA A 1 391 ? 7.771 -38.811 -6.906 1.00 95.50 391 ALA A CA 1
ATOM 3143 C C . ALA A 1 391 ? 8.746 -37.646 -6.644 1.00 95.50 391 ALA A C 1
ATOM 3145 O O . ALA A 1 391 ? 9.385 -37.186 -7.592 1.00 95.50 391 ALA A O 1
ATOM 3146 N N . VAL A 1 392 ? 8.853 -37.144 -5.404 1.00 96.69 392 VAL A N 1
ATOM 3147 C CA . VAL A 1 392 ? 9.721 -36.009 -5.039 1.00 96.69 392 VAL A CA 1
ATOM 3148 C C . VAL A 1 392 ? 10.345 -36.224 -3.656 1.00 96.69 392 VAL A C 1
ATOM 3150 O O . VAL A 1 392 ? 9.654 -36.240 -2.640 1.00 96.69 392 VAL A O 1
ATOM 3153 N N . HIS A 1 393 ? 11.673 -36.309 -3.596 1.00 97.00 393 HIS A N 1
ATOM 3154 C CA . HIS A 1 393 ? 12.413 -36.406 -2.337 1.00 97.00 393 HIS A CA 1
ATOM 3155 C C . HIS A 1 393 ? 12.551 -35.046 -1.635 1.00 97.00 393 HIS A C 1
ATOM 3157 O O . HIS A 1 393 ? 12.696 -34.010 -2.282 1.00 97.00 393 HIS A O 1
ATOM 3163 N N . GLY A 1 394 ? 12.569 -35.063 -0.297 1.00 95.94 394 GLY A N 1
ATOM 3164 C CA . GLY A 1 394 ? 12.759 -33.871 0.547 1.00 95.94 394 GLY A CA 1
ATOM 3165 C C . GLY A 1 394 ? 11.474 -33.276 1.135 1.00 95.94 394 GLY A C 1
ATOM 3166 O O . GLY A 1 394 ? 11.535 -32.326 1.912 1.00 95.94 394 GLY A O 1
ATOM 3167 N N . LEU A 1 395 ? 10.311 -33.852 0.817 1.00 97.38 395 LEU A N 1
ATOM 3168 C CA . LEU A 1 395 ? 9.025 -33.459 1.393 1.00 97.38 395 LEU A CA 1
ATOM 3169 C C . LEU A 1 395 ? 8.754 -34.195 2.711 1.00 97.38 395 LEU A C 1
ATOM 3171 O O . LEU A 1 395 ? 9.043 -35.379 2.858 1.00 97.38 395 LEU A O 1
ATOM 3175 N N . ASN A 1 396 ? 8.166 -33.481 3.666 1.00 96.31 396 ASN A N 1
ATOM 3176 C CA . ASN A 1 396 ? 7.857 -33.982 5.009 1.00 96.31 396 ASN A CA 1
ATOM 3177 C C . ASN A 1 396 ? 6.505 -33.431 5.501 1.00 96.31 396 ASN A C 1
ATOM 3179 O O . ASN A 1 396 ? 6.490 -32.353 6.096 1.00 96.31 396 ASN A O 1
ATOM 3183 N N . PRO A 1 397 ? 5.366 -34.076 5.194 1.00 96.81 397 PRO A N 1
ATOM 3184 C CA . PRO A 1 397 ? 4.047 -33.583 5.579 1.00 96.81 397 PRO A CA 1
ATOM 3185 C C . PRO A 1 397 ? 3.808 -33.681 7.091 1.00 96.81 397 PRO A C 1
ATOM 3187 O O . PRO A 1 397 ? 3.802 -34.768 7.660 1.00 96.81 397 PRO A O 1
ATOM 3190 N N . GLU A 1 398 ? 3.517 -32.550 7.738 1.00 96.81 398 GLU A N 1
ATOM 3191 C CA . GLU A 1 398 ? 3.202 -32.479 9.165 1.00 96.81 398 GLU A CA 1
ATOM 3192 C C . GLU A 1 398 ? 1.910 -31.684 9.392 1.00 96.81 398 GLU A C 1
ATOM 3194 O O . GLU A 1 398 ? 1.798 -30.531 8.974 1.00 96.81 398 GLU A O 1
ATOM 3199 N N . LYS A 1 399 ? 0.935 -32.276 10.096 1.00 95.31 399 LYS A N 1
ATOM 3200 C CA . LYS A 1 399 ? -0.379 -31.657 10.344 1.00 95.31 399 LYS A CA 1
ATOM 3201 C C . LYS A 1 399 ? -0.263 -30.270 10.992 1.00 95.31 399 LYS A C 1
ATOM 3203 O O . LYS A 1 399 ? -0.792 -29.298 10.466 1.00 95.31 399 LYS A O 1
ATOM 3208 N N . SER A 1 400 ? 0.501 -30.156 12.079 1.00 94.44 400 SER A N 1
ATOM 3209 C CA . SER A 1 400 ? 0.687 -28.907 12.841 1.00 94.44 400 SER A CA 1
ATOM 3210 C C . SER A 1 400 ? 1.181 -27.731 11.970 1.00 94.44 400 SER A C 1
ATOM 3212 O O . SER A 1 400 ? 0.764 -26.579 12.152 1.00 94.44 400 SER A O 1
ATOM 3214 N N . LYS A 1 401 ? 2.036 -28.022 10.982 1.00 95.31 401 LYS A N 1
ATOM 3215 C CA . LYS A 1 401 ? 2.678 -27.032 10.110 1.00 95.31 401 LYS A CA 1
ATOM 3216 C C . LYS A 1 401 ? 1.949 -26.797 8.796 1.00 95.31 401 LYS A C 1
ATOM 3218 O O . LYS A 1 401 ? 2.090 -25.709 8.248 1.00 95.31 401 LYS A O 1
ATOM 3223 N N . HIS A 1 402 ? 1.197 -27.773 8.290 1.00 97.19 402 HIS A N 1
ATOM 3224 C CA . HIS A 1 402 ? 0.668 -27.746 6.919 1.00 97.19 402 HIS A CA 1
ATOM 3225 C C . HIS A 1 402 ? -0.859 -27.751 6.831 1.00 97.19 402 HIS A C 1
ATOM 3227 O O . HIS A 1 402 ? -1.403 -27.528 5.753 1.00 97.19 402 HIS A O 1
ATOM 3233 N N . GLU A 1 403 ? -1.567 -27.943 7.942 1.00 96.75 403 GLU A N 1
ATOM 3234 C CA . GLU A 1 403 ? -3.027 -27.865 7.963 1.00 96.75 403 GLU A CA 1
ATOM 3235 C C . GLU A 1 403 ? -3.529 -26.427 7.782 1.00 96.75 403 GLU A C 1
ATOM 3237 O O . GLU A 1 403 ? -2.943 -25.480 8.313 1.00 96.75 403 GLU A O 1
ATOM 3242 N N . THR A 1 404 ? -4.628 -26.276 7.045 1.00 97.12 404 THR A N 1
ATOM 3243 C CA . THR A 1 404 ? -5.354 -25.012 6.902 1.00 97.12 404 THR A CA 1
ATOM 3244 C C . THR A 1 404 ? -6.509 -24.979 7.898 1.00 97.12 404 THR A C 1
ATOM 3246 O O . THR A 1 404 ? -7.324 -25.905 7.926 1.00 97.12 404 THR A O 1
ATOM 3249 N N . TYR A 1 405 ? -6.577 -23.924 8.713 1.00 97.38 405 TYR A N 1
ATOM 3250 C CA . TYR A 1 405 ? -7.571 -23.790 9.779 1.00 97.38 405 TYR A CA 1
ATOM 3251 C C . TYR A 1 405 ? -7.985 -22.335 10.021 1.00 97.38 405 TYR A C 1
ATOM 3253 O O . TYR A 1 405 ? -7.235 -21.395 9.734 1.00 97.38 405 TYR A O 1
ATOM 3261 N N . VAL A 1 406 ? -9.160 -22.178 10.624 1.00 97.81 406 VAL A N 1
ATOM 3262 C CA . VAL A 1 406 ? -9.686 -20.925 11.168 1.00 97.81 406 VAL A CA 1
ATOM 3263 C C . VAL A 1 406 ? -10.185 -21.178 12.591 1.00 97.81 406 VAL A C 1
ATOM 3265 O O . VAL A 1 406 ? -10.869 -22.165 12.853 1.00 97.81 406 VAL A O 1
ATOM 3268 N N . ASP A 1 407 ? -9.819 -20.304 13.522 1.00 98.31 407 ASP A N 1
ATOM 3269 C CA . ASP A 1 407 ? -10.288 -20.336 14.904 1.00 98.31 407 ASP A CA 1
ATOM 3270 C C . ASP A 1 407 ? -11.250 -19.167 15.123 1.00 98.31 407 ASP A C 1
ATOM 3272 O O . ASP A 1 407 ? -10.870 -17.993 15.020 1.00 98.31 407 ASP A O 1
ATOM 3276 N N . ILE A 1 408 ? -12.501 -19.513 15.404 1.00 98.19 408 ILE A N 1
ATOM 3277 C CA . ILE A 1 408 ? -13.651 -18.613 15.330 1.00 98.19 408 ILE A CA 1
ATOM 3278 C C . ILE A 1 408 ? -14.228 -18.411 16.725 1.00 98.19 408 ILE A C 1
ATOM 3280 O O . ILE A 1 408 ? -14.406 -19.379 17.466 1.00 98.19 408 ILE A O 1
ATOM 3284 N N . GLU A 1 409 ? -14.541 -17.172 17.091 1.00 97.00 409 GLU A N 1
ATOM 3285 C CA . GLU A 1 409 ? -15.303 -16.904 18.307 1.00 97.00 409 GLU A CA 1
ATOM 3286 C C . GLU A 1 409 ? -16.787 -17.227 18.052 1.00 97.00 409 GLU A C 1
ATOM 3288 O O . GLU A 1 409 ? -17.389 -16.652 17.142 1.00 97.00 409 GLU A O 1
ATOM 3293 N N . PRO A 1 410 ? -17.383 -18.176 18.794 1.00 95.44 410 PRO A N 1
ATOM 3294 C CA . PRO A 1 410 ? -18.659 -18.774 18.411 1.00 95.44 410 PRO A CA 1
ATOM 3295 C C . PRO A 1 410 ? -19.866 -17.840 18.522 1.00 95.44 410 PRO A C 1
ATOM 3297 O O . PRO A 1 410 ? -20.836 -18.026 17.789 1.00 95.44 410 PRO A O 1
ATOM 3300 N N . ILE A 1 411 ? -19.841 -16.846 19.412 1.00 92.94 411 ILE A N 1
ATOM 3301 C CA . ILE A 1 411 ? -20.974 -15.935 19.610 1.00 92.94 411 ILE A CA 1
ATOM 3302 C C . ILE A 1 411 ? -21.072 -14.962 18.431 1.00 92.94 411 ILE A C 1
ATOM 3304 O O . ILE A 1 411 ? -22.144 -14.798 17.854 1.00 92.94 411 ILE A O 1
ATOM 3308 N N . THR A 1 412 ? -19.954 -14.353 18.047 1.00 94.25 412 THR A N 1
ATOM 3309 C CA . THR A 1 412 ? -19.885 -13.290 17.032 1.00 94.25 412 THR A CA 1
ATOM 3310 C C . THR A 1 412 ? -19.589 -13.791 15.623 1.00 94.25 412 THR A C 1
ATOM 3312 O O . THR A 1 412 ? -19.881 -13.082 14.664 1.00 94.25 412 THR A O 1
ATOM 3315 N N . GLY A 1 413 ? -18.990 -14.975 15.474 1.00 95.38 413 GLY A N 1
ATOM 3316 C CA . GLY A 1 413 ? -18.517 -15.488 14.185 1.00 95.38 413 GLY A CA 1
ATOM 3317 C C . GLY A 1 413 ? -17.208 -14.856 13.690 1.00 95.38 413 GLY A C 1
ATOM 3318 O O . GLY A 1 413 ? -16.780 -15.155 12.574 1.00 95.38 413 GLY A O 1
ATOM 3319 N N . ILE A 1 414 ? -16.550 -14.010 14.496 1.00 95.62 414 ILE A N 1
ATOM 3320 C CA . ILE A 1 414 ? -15.278 -13.357 14.146 1.00 95.62 414 ILE A CA 1
ATOM 3321 C C . ILE A 1 414 ? -14.135 -14.380 14.165 1.00 95.62 414 ILE A C 1
ATOM 3323 O O . ILE A 1 414 ? -13.941 -15.100 15.151 1.00 95.62 414 ILE A O 1
ATOM 3327 N N . VAL A 1 415 ? -13.314 -14.402 13.112 1.00 96.62 415 VAL A N 1
ATOM 3328 C CA . VAL A 1 415 ? -12.095 -15.222 13.072 1.00 96.62 415 VAL A CA 1
ATOM 3329 C C . VAL A 1 415 ? -10.948 -14.488 13.763 1.00 96.62 415 VAL A C 1
ATOM 3331 O O . VAL A 1 415 ? -10.552 -13.395 13.365 1.00 96.62 415 VAL A O 1
ATOM 3334 N N . MET A 1 416 ? -10.378 -15.092 14.808 1.00 96.06 416 MET A N 1
ATOM 3335 C CA . MET A 1 416 ? -9.356 -14.443 15.649 1.00 96.06 416 MET A CA 1
ATOM 3336 C C . MET A 1 416 ? -7.944 -14.989 15.451 1.00 96.06 416 MET A C 1
ATOM 3338 O O . MET A 1 416 ? -6.956 -14.357 15.841 1.00 96.06 416 MET A O 1
ATOM 3342 N N . ARG A 1 417 ? -7.838 -16.173 14.857 1.00 97.25 417 ARG A N 1
ATOM 3343 C CA . ARG A 1 417 ? -6.576 -16.779 14.444 1.00 97.25 417 ARG A CA 1
ATOM 3344 C C . ARG A 1 417 ? -6.851 -17.657 13.237 1.00 97.25 417 ARG A C 1
ATOM 3346 O O . ARG A 1 417 ? -7.771 -18.463 13.267 1.00 97.25 417 ARG A O 1
ATOM 3353 N N . ALA A 1 418 ? -6.044 -17.531 12.196 1.00 96.75 418 ALA A N 1
ATOM 3354 C CA . ALA A 1 418 ? -6.187 -18.357 11.006 1.00 96.75 418 ALA A CA 1
ATOM 3355 C C . ALA A 1 418 ? -4.832 -18.642 10.369 1.00 96.75 418 ALA A C 1
ATOM 3357 O O . ALA A 1 418 ? -3.889 -17.852 10.495 1.00 96.75 418 ALA A O 1
ATOM 3358 N N . ALA A 1 419 ? -4.761 -19.764 9.660 1.00 96.81 419 ALA A N 1
ATOM 3359 C CA . ALA A 1 419 ? -3.674 -20.068 8.746 1.00 96.81 419 ALA A CA 1
ATOM 3360 C C . ALA A 1 419 ? -4.243 -20.733 7.488 1.00 96.81 419 ALA A C 1
ATOM 3362 O O . ALA A 1 419 ? -4.705 -21.873 7.543 1.00 96.81 419 ALA A O 1
ATOM 3363 N N . LYS A 1 420 ? -4.183 -20.031 6.354 1.00 96.19 420 LYS A N 1
ATOM 3364 C CA . LYS A 1 420 ? -4.459 -20.570 5.019 1.00 96.19 420 LYS A CA 1
ATOM 3365 C C . LYS A 1 420 ? -3.131 -20.967 4.387 1.00 96.19 420 LYS A C 1
ATOM 3367 O O . LYS A 1 420 ? -2.259 -20.121 4.185 1.00 96.19 420 LYS A O 1
ATOM 3372 N N . ARG A 1 421 ? -2.958 -22.256 4.103 1.00 96.94 421 ARG A N 1
ATOM 3373 C CA . ARG A 1 421 ? -1.691 -22.824 3.631 1.00 96.94 421 ARG A CA 1
ATOM 3374 C C . ARG A 1 421 ? -1.892 -23.576 2.325 1.00 96.94 421 ARG A C 1
ATOM 3376 O O . ARG A 1 421 ? -2.653 -24.540 2.272 1.00 96.94 421 ARG A O 1
ATOM 3383 N N . ILE A 1 422 ? -1.209 -23.123 1.279 1.00 96.75 422 ILE A N 1
ATOM 3384 C CA . ILE A 1 422 ? -1.383 -23.609 -0.093 1.00 96.75 422 ILE A CA 1
ATOM 3385 C C . ILE A 1 422 ? -0.006 -23.779 -0.728 1.00 96.75 422 ILE A C 1
ATOM 3387 O O . ILE A 1 422 ? 0.825 -22.877 -0.676 1.00 96.75 422 ILE A O 1
ATOM 3391 N N . GLN A 1 423 ? 0.229 -24.923 -1.356 1.00 98.19 423 GLN A N 1
ATOM 3392 C CA . GLN A 1 423 ? 1.420 -25.220 -2.138 1.00 98.19 423 GLN A CA 1
ATOM 3393 C C . GLN A 1 423 ? 1.145 -25.087 -3.629 1.00 98.19 423 GLN A C 1
ATOM 3395 O O . GLN A 1 423 ? 0.123 -25.549 -4.134 1.00 98.19 423 GLN A O 1
ATOM 3400 N N . ILE A 1 424 ? 2.094 -24.466 -4.320 1.00 97.50 424 ILE A N 1
ATOM 3401 C CA . ILE A 1 424 ? 2.106 -24.260 -5.760 1.00 97.50 424 ILE A CA 1
ATOM 3402 C C . ILE A 1 424 ? 3.050 -25.296 -6.363 1.00 97.50 424 ILE A C 1
ATOM 3404 O O . ILE A 1 424 ? 4.252 -25.319 -6.074 1.00 97.50 424 ILE A O 1
ATOM 3408 N N . ASN A 1 425 ? 2.494 -26.139 -7.224 1.00 97.94 425 ASN A N 1
ATOM 3409 C CA . ASN A 1 425 ? 3.220 -27.151 -7.972 1.00 97.94 425 ASN A CA 1
ATOM 3410 C C . ASN A 1 425 ? 3.073 -26.877 -9.465 1.00 97.94 425 ASN A C 1
ATOM 3412 O O . ASN A 1 425 ? 2.063 -26.337 -9.918 1.00 97.94 425 ASN A O 1
ATOM 3416 N N . ILE A 1 426 ? 4.063 -27.294 -10.241 1.00 97.38 426 ILE A N 1
ATOM 3417 C CA . ILE A 1 426 ? 4.046 -27.185 -11.697 1.00 97.38 426 ILE A CA 1
ATOM 3418 C C . ILE A 1 426 ? 4.038 -28.596 -12.266 1.00 97.38 426 ILE A C 1
ATOM 3420 O O . ILE A 1 426 ? 4.888 -29.413 -11.914 1.00 97.38 426 ILE A O 1
ATOM 3424 N N . ALA A 1 427 ? 3.075 -28.902 -13.132 1.00 96.12 427 ALA A N 1
ATOM 3425 C CA . ALA A 1 427 ? 3.065 -30.166 -13.853 1.00 96.12 427 ALA A CA 1
ATOM 3426 C C . ALA A 1 427 ? 4.147 -30.123 -14.941 1.00 96.12 427 ALA A C 1
ATOM 3428 O O . ALA A 1 427 ? 4.009 -29.431 -15.950 1.00 96.12 427 ALA A O 1
ATOM 3429 N N . VAL A 1 428 ? 5.235 -30.854 -14.713 1.00 95.56 428 VAL A N 1
ATOM 3430 C CA . VAL A 1 428 ? 6.389 -30.929 -15.609 1.00 95.56 428 VAL A CA 1
ATOM 3431 C C . VAL A 1 428 ? 6.348 -32.267 -16.336 1.00 95.56 428 VAL A C 1
ATOM 3433 O O . VAL A 1 428 ? 6.277 -33.322 -15.709 1.00 95.56 428 VAL A O 1
ATOM 3436 N N . GLU A 1 429 ? 6.397 -32.238 -17.665 1.00 94.06 429 GLU A N 1
ATOM 3437 C CA . GLU A 1 429 ? 6.483 -33.435 -18.505 1.00 94.06 429 GLU A CA 1
ATOM 3438 C C . GLU A 1 429 ? 7.376 -33.177 -19.729 1.00 94.06 429 GLU A C 1
ATOM 3440 O O . GLU A 1 429 ? 7.459 -32.034 -20.186 1.00 94.06 429 GLU A O 1
ATOM 3445 N N . PRO A 1 430 ? 8.056 -34.202 -20.276 1.00 94.38 430 PRO A N 1
ATOM 3446 C CA . PRO A 1 430 ? 8.909 -34.007 -21.442 1.00 94.38 430 PRO A CA 1
ATOM 3447 C C . PRO A 1 430 ? 8.112 -33.595 -22.681 1.00 94.38 430 PRO A C 1
ATOM 3449 O O . PRO A 1 430 ? 7.145 -34.258 -23.073 1.00 94.38 430 PRO A O 1
ATOM 3452 N N . VAL A 1 431 ? 8.574 -32.547 -23.364 1.00 94.25 431 VAL A N 1
ATOM 3453 C CA . VAL A 1 431 ? 8.030 -32.111 -24.656 1.00 94.25 431 VAL A CA 1
ATOM 3454 C C . VAL A 1 431 ? 9.115 -32.289 -25.718 1.00 94.25 431 VAL A C 1
ATOM 3456 O O . VAL A 1 431 ? 9.946 -31.419 -25.951 1.00 94.25 431 VAL A O 1
ATOM 3459 N N . LYS A 1 432 ? 9.117 -33.464 -26.363 1.00 89.81 432 LYS A N 1
ATOM 3460 C CA . LYS A 1 432 ? 10.205 -33.920 -27.254 1.00 89.81 432 LYS A CA 1
ATOM 3461 C C . LYS A 1 432 ? 10.531 -32.964 -28.401 1.00 89.81 432 LYS A C 1
ATOM 3463 O O . LYS A 1 432 ? 11.683 -32.861 -28.799 1.00 89.81 432 LYS A O 1
ATOM 3468 N N . MET A 1 433 ? 9.518 -32.285 -28.931 1.00 84.81 433 MET A N 1
ATOM 3469 C CA . MET A 1 433 ? 9.674 -31.340 -30.039 1.00 84.81 433 MET A CA 1
ATOM 3470 C C . MET A 1 433 ? 10.398 -30.049 -29.638 1.00 84.81 433 MET A C 1
ATOM 3472 O O . MET A 1 433 ? 10.859 -29.326 -30.509 1.00 84.81 433 MET A O 1
ATOM 3476 N N . PHE A 1 434 ? 10.517 -29.753 -28.342 1.00 83.38 434 PHE A N 1
ATOM 3477 C CA . PHE A 1 434 ? 11.083 -28.506 -27.849 1.00 83.38 434 PHE A CA 1
ATOM 3478 C C . PHE A 1 434 ? 12.353 -28.790 -27.037 1.00 83.38 434 PHE A C 1
ATOM 3480 O O . PHE A 1 434 ? 12.290 -29.269 -25.901 1.00 83.38 434 PHE A O 1
ATOM 3487 N N . ALA A 1 435 ? 13.519 -28.531 -27.643 1.00 85.31 435 ALA A N 1
ATOM 3488 C CA . ALA A 1 435 ? 14.820 -29.006 -27.160 1.00 85.31 435 ALA A CA 1
ATOM 3489 C C . ALA A 1 435 ? 15.112 -28.701 -25.672 1.00 85.31 435 ALA A C 1
ATOM 3491 O O . ALA A 1 435 ? 15.490 -29.639 -24.965 1.00 85.31 435 ALA A O 1
ATOM 3492 N N . PRO A 1 436 ? 14.837 -27.489 -25.137 1.00 88.56 436 PRO A N 1
ATOM 3493 C CA . PRO A 1 436 ? 15.040 -27.184 -23.714 1.00 88.56 436 PRO A CA 1
ATOM 3494 C C . PRO A 1 436 ? 14.271 -28.079 -22.731 1.00 88.56 436 PRO A C 1
ATOM 3496 O O . PRO A 1 436 ? 14.627 -28.158 -21.558 1.00 88.56 436 PRO A O 1
ATOM 3499 N N . THR A 1 437 ? 13.207 -28.738 -23.195 1.00 91.06 437 THR A N 1
ATOM 3500 C CA . THR A 1 437 ? 12.295 -29.568 -22.389 1.00 91.06 437 THR A CA 1
ATOM 3501 C C . THR A 1 437 ? 12.356 -31.058 -22.744 1.00 91.06 437 THR A C 1
ATOM 3503 O O . THR A 1 437 ? 11.607 -31.865 -22.190 1.00 91.06 437 THR A O 1
ATOM 3506 N N . ASN A 1 438 ? 13.248 -31.448 -23.659 1.00 88.44 438 ASN A N 1
ATOM 3507 C CA . ASN A 1 438 ? 13.400 -32.820 -24.146 1.00 88.44 438 ASN A CA 1
ATOM 3508 C C . ASN A 1 438 ? 14.299 -33.665 -23.216 1.00 88.44 438 ASN A C 1
ATOM 3510 O O . ASN A 1 438 ? 15.375 -34.119 -23.605 1.00 88.44 438 ASN A O 1
ATOM 3514 N N . GLY A 1 439 ? 13.876 -33.834 -21.960 1.00 87.94 439 GLY A N 1
ATOM 3515 C CA . GLY A 1 439 ? 14.549 -34.690 -20.975 1.00 87.94 439 GLY A CA 1
ATOM 3516 C C . GLY A 1 439 ? 14.016 -36.128 -20.943 1.00 87.94 439 GLY A C 1
ATOM 3517 O O . GLY A 1 439 ? 13.011 -36.456 -21.574 1.00 87.94 439 GLY A O 1
ATOM 3518 N N . LYS A 1 440 ? 14.682 -36.997 -20.171 1.00 91.06 440 LYS A N 1
ATOM 3519 C CA . LYS A 1 440 ? 14.279 -38.403 -19.943 1.00 91.06 440 LYS A CA 1
ATOM 3520 C C . LYS A 1 440 ? 13.507 -38.617 -18.629 1.00 91.06 440 LYS A C 1
ATOM 3522 O O . LYS A 1 440 ? 13.379 -39.750 -18.178 1.00 91.06 440 LYS A O 1
ATOM 3527 N N . PHE A 1 441 ? 13.022 -37.548 -18.002 1.00 91.00 441 PHE A N 1
ATOM 3528 C CA . PHE A 1 441 ? 12.250 -37.623 -16.760 1.00 91.00 441 PHE A CA 1
ATOM 3529 C C . PHE A 1 441 ? 10.798 -38.053 -17.002 1.00 91.00 441 PHE A C 1
ATOM 3531 O O . PHE A 1 441 ? 10.230 -37.830 -18.070 1.00 91.00 441 PHE A O 1
ATOM 3538 N N . SER A 1 442 ? 10.176 -38.638 -15.982 1.00 90.25 442 SER A N 1
ATOM 3539 C CA . SER A 1 442 ? 8.738 -38.919 -15.969 1.00 90.25 442 SER A CA 1
ATOM 3540 C C . SER A 1 442 ? 7.936 -37.669 -15.615 1.00 90.25 442 SER A C 1
ATOM 3542 O O . SER A 1 442 ? 8.446 -36.752 -14.973 1.00 90.25 442 SER A O 1
ATOM 3544 N N . LYS A 1 443 ? 6.656 -37.644 -16.003 1.00 93.31 443 LYS A N 1
ATOM 3545 C CA . LYS A 1 443 ? 5.726 -36.591 -15.582 1.00 93.31 443 LYS A CA 1
ATOM 3546 C C . LYS A 1 443 ? 5.699 -36.478 -14.055 1.00 93.31 443 LYS A C 1
ATOM 3548 O O . LYS A 1 443 ? 5.498 -37.483 -13.378 1.00 93.31 443 LYS A O 1
ATOM 3553 N N . VAL A 1 444 ? 5.859 -35.264 -13.537 1.00 95.75 444 VAL A N 1
ATOM 3554 C CA . VAL A 1 444 ? 5.911 -34.981 -12.097 1.00 95.75 444 VAL A CA 1
ATOM 3555 C C . VAL A 1 444 ? 5.218 -33.657 -11.783 1.00 95.75 444 VAL A C 1
ATOM 3557 O O . VAL A 1 444 ? 5.276 -32.713 -12.570 1.00 95.75 444 VAL A O 1
ATOM 3560 N N . PHE A 1 445 ? 4.558 -33.573 -10.629 1.00 97.31 445 PHE A N 1
ATOM 3561 C CA . PHE A 1 445 ? 4.057 -32.311 -10.082 1.00 97.31 445 PHE A CA 1
ATOM 3562 C C . PHE A 1 445 ? 5.138 -31.729 -9.180 1.00 97.31 445 PHE A C 1
ATOM 3564 O O . PHE A 1 445 ? 5.229 -32.089 -8.012 1.00 97.31 445 PHE A O 1
ATOM 3571 N N . LEU A 1 446 ? 6.003 -30.889 -9.745 1.00 97.81 446 LEU A N 1
ATOM 3572 C CA . LEU A 1 446 ? 7.166 -30.363 -9.041 1.00 97.81 446 LEU A CA 1
ATOM 3573 C C . LEU A 1 446 ? 6.751 -29.207 -8.113 1.00 97.81 446 LEU A C 1
ATOM 3575 O O . LEU A 1 446 ? 6.266 -28.191 -8.623 1.00 97.81 446 LEU A O 1
ATOM 3579 N N . PRO A 1 447 ? 6.947 -29.313 -6.786 1.00 97.88 447 PRO A N 1
ATOM 3580 C CA . PRO A 1 447 ? 6.705 -28.214 -5.859 1.00 97.88 447 PRO A CA 1
ATOM 3581 C C . PRO A 1 447 ? 7.665 -27.056 -6.130 1.00 97.88 447 PRO A C 1
ATOM 3583 O O . PRO A 1 447 ? 8.872 -27.263 -6.242 1.00 97.88 447 PRO A O 1
ATOM 3586 N N . VAL A 1 448 ? 7.135 -25.836 -6.214 1.00 97.25 448 VAL A N 1
ATOM 3587 C CA . VAL A 1 448 ? 7.939 -24.613 -6.390 1.00 97.25 448 VAL A CA 1
ATOM 3588 C C . VAL A 1 448 ? 8.026 -23.834 -5.087 1.00 97.25 448 VAL A C 1
ATOM 3590 O O . VAL A 1 448 ? 9.100 -23.386 -4.692 1.00 97.25 448 VAL A O 1
ATOM 3593 N N . MET A 1 449 ? 6.893 -23.681 -4.408 1.00 97.62 449 MET A N 1
ATOM 3594 C CA . MET A 1 449 ? 6.804 -23.035 -3.104 1.00 97.62 449 MET A CA 1
ATOM 3595 C C . MET A 1 449 ? 5.479 -23.378 -2.433 1.00 97.62 449 MET A C 1
ATOM 3597 O O . MET A 1 449 ? 4.534 -23.796 -3.103 1.00 97.62 449 MET A O 1
ATOM 3601 N N . TYR A 1 450 ? 5.371 -23.131 -1.133 1.00 97.62 450 TYR A N 1
ATOM 3602 C CA . TYR A 1 450 ? 4.075 -22.964 -0.488 1.00 97.62 450 TYR A CA 1
ATOM 3603 C C . TYR A 1 450 ? 3.969 -21.608 0.204 1.00 97.62 450 TYR A C 1
ATOM 3605 O O . TYR A 1 450 ? 4.950 -21.056 0.704 1.00 97.62 450 TYR A O 1
ATOM 3613 N N . ALA A 1 451 ? 2.755 -21.073 0.206 1.00 97.19 451 ALA A N 1
ATOM 3614 C CA . ALA A 1 451 ? 2.379 -19.849 0.882 1.00 97.19 451 ALA A CA 1
ATOM 3615 C C . ALA A 1 451 ? 1.575 -20.187 2.143 1.00 97.19 451 ALA A C 1
ATOM 3617 O O . ALA A 1 451 ? 0.720 -21.075 2.136 1.00 97.19 451 ALA A O 1
ATOM 3618 N N . SER A 1 452 ? 1.860 -19.475 3.228 1.00 97.31 452 SER A N 1
ATOM 3619 C CA . SER A 1 452 ? 1.132 -19.518 4.492 1.00 97.31 452 SER A CA 1
ATOM 3620 C C . SER A 1 452 ? 0.685 -18.106 4.834 1.00 97.31 452 SER A C 1
ATOM 3622 O O . SER A 1 452 ? 1.461 -17.305 5.357 1.00 97.31 452 SER A O 1
ATOM 3624 N N . GLU A 1 453 ? -0.577 -17.821 4.563 1.00 95.62 453 GLU A N 1
ATOM 3625 C CA . GLU A 1 453 ? -1.248 -16.600 4.982 1.00 95.62 453 GLU A CA 1
ATOM 3626 C C . GLU A 1 453 ? -1.794 -16.811 6.392 1.00 95.62 453 GLU A C 1
ATOM 3628 O O . GLU A 1 453 ? -2.582 -17.728 6.630 1.00 95.62 453 GLU A O 1
ATOM 3633 N N . SER A 1 454 ? -1.336 -16.016 7.354 1.00 95.56 454 SER A N 1
ATOM 3634 C CA . SER A 1 454 ? -1.710 -16.220 8.752 1.00 95.56 454 SER A CA 1
ATOM 3635 C C . SER A 1 454 ? -1.775 -14.924 9.537 1.00 95.56 454 SER A C 1
ATOM 3637 O O . SER A 1 454 ? -1.030 -13.977 9.278 1.00 95.56 454 SER A O 1
ATOM 3639 N N . PHE A 1 455 ? -2.650 -14.911 10.536 1.00 94.94 455 PHE A N 1
ATOM 3640 C CA . PHE A 1 455 ? -2.731 -13.838 11.514 1.00 94.94 455 PHE A CA 1
ATOM 3641 C C . PHE A 1 455 ? -3.158 -14.388 12.873 1.00 94.94 455 PHE A C 1
ATOM 3643 O O . PHE A 1 455 ? -3.755 -15.464 12.986 1.00 94.94 455 PHE A O 1
ATOM 3650 N N . VAL A 1 456 ? -2.852 -13.618 13.912 1.00 95.00 456 VAL A N 1
ATOM 3651 C CA . VAL A 1 456 ? -3.326 -13.839 15.277 1.00 95.00 456 VAL A CA 1
ATOM 3652 C C . VAL A 1 456 ? -3.764 -12.489 15.829 1.00 95.00 456 VAL A C 1
ATOM 3654 O O . VAL A 1 456 ? -3.062 -11.491 15.653 1.00 95.00 456 VAL A O 1
ATOM 3657 N N . ILE A 1 457 ? -4.904 -12.450 16.513 1.00 94.38 457 ILE A N 1
ATOM 3658 C CA . ILE A 1 457 ? -5.375 -11.254 17.211 1.00 94.38 457 ILE A CA 1
ATOM 3659 C C . ILE A 1 457 ? -4.305 -10.707 18.180 1.00 94.38 457 ILE A C 1
ATOM 3661 O O . ILE A 1 457 ? -3.648 -11.449 18.915 1.00 94.38 457 ILE A O 1
ATOM 3665 N N . THR A 1 458 ? -4.094 -9.389 18.184 1.00 92.81 458 THR A N 1
ATOM 3666 C CA . THR A 1 458 ? -3.120 -8.727 19.074 1.00 92.81 458 THR A CA 1
ATOM 3667 C C . THR A 1 458 ? -3.667 -8.599 20.499 1.00 92.81 458 THR A C 1
ATOM 3669 O O . THR A 1 458 ? -4.875 -8.670 20.707 1.00 92.81 458 THR A O 1
ATOM 3672 N N . ASP A 1 459 ? -2.802 -8.420 21.503 1.00 92.31 459 ASP A N 1
ATOM 3673 C CA . ASP A 1 459 ? -3.240 -8.363 22.913 1.00 92.31 459 ASP A CA 1
ATOM 3674 C C . ASP A 1 459 ? -4.182 -7.189 23.174 1.00 92.31 459 ASP A C 1
ATOM 3676 O O . ASP A 1 459 ? -5.218 -7.356 23.813 1.00 92.31 459 ASP A O 1
ATOM 3680 N N . GLY A 1 460 ? -3.879 -6.026 22.587 1.00 91.31 460 GLY A N 1
ATOM 3681 C CA . GLY A 1 460 ? -4.753 -4.857 22.657 1.00 91.31 460 GLY A CA 1
ATOM 3682 C C . GLY A 1 460 ? -6.130 -5.113 22.040 1.00 91.31 460 GLY A C 1
ATOM 3683 O O . GLY A 1 460 ? -7.139 -4.750 22.635 1.00 91.31 460 GLY A O 1
ATOM 3684 N N . LYS A 1 461 ? -6.195 -5.792 20.886 1.00 90.69 461 LYS A N 1
ATOM 3685 C CA . LYS A 1 461 ? -7.469 -6.112 20.220 1.00 90.69 461 LYS A CA 1
ATOM 3686 C C . LYS A 1 461 ? -8.258 -7.193 20.951 1.00 90.69 461 LYS A C 1
ATOM 3688 O O . LYS A 1 461 ? -9.472 -7.073 21.060 1.00 90.69 461 LYS A O 1
ATOM 3693 N N . ALA A 1 462 ? -7.585 -8.199 21.506 1.00 93.81 462 ALA A N 1
ATOM 3694 C CA . ALA A 1 462 ? -8.225 -9.214 22.338 1.00 93.81 462 ALA A CA 1
ATOM 3695 C C . ALA A 1 462 ? -8.804 -8.602 23.627 1.00 93.81 462 ALA A C 1
ATOM 3697 O O . ALA A 1 462 ? -9.926 -8.920 24.019 1.00 93.81 462 ALA A O 1
ATOM 3698 N N . ALA A 1 463 ? -8.078 -7.681 24.270 1.00 92.94 463 ALA A N 1
ATOM 3699 C CA . ALA A 1 463 ? -8.580 -6.943 25.427 1.00 92.94 463 ALA A CA 1
ATOM 3700 C C . ALA A 1 463 ? -9.798 -6.075 25.073 1.00 92.94 463 ALA A C 1
ATOM 3702 O O . ALA A 1 463 ? -10.808 -6.136 25.775 1.00 92.94 463 ALA A O 1
ATOM 3703 N N . ASP A 1 464 ? -9.725 -5.331 23.967 1.00 90.19 464 ASP A N 1
ATOM 3704 C CA . ASP A 1 464 ? -10.820 -4.482 23.488 1.00 90.19 464 ASP A CA 1
ATOM 3705 C C . ASP A 1 464 ? -12.065 -5.316 23.130 1.00 90.19 464 ASP A C 1
ATOM 3707 O O . ASP A 1 464 ? -13.179 -4.961 23.510 1.00 90.19 464 ASP A O 1
ATOM 3711 N N . PHE A 1 465 ? -11.882 -6.485 22.504 1.00 91.12 465 PHE A N 1
ATOM 3712 C CA . PHE A 1 465 ? -12.962 -7.441 22.243 1.00 91.12 465 PHE A CA 1
ATOM 3713 C C . PHE A 1 465 ? -13.625 -7.928 23.539 1.00 91.12 465 PHE A C 1
ATOM 3715 O O . PHE A 1 465 ? -14.843 -7.827 23.682 1.00 91.12 465 PHE A O 1
ATOM 3722 N N . ARG A 1 466 ? -12.842 -8.399 24.522 1.00 92.50 466 ARG A N 1
ATOM 3723 C CA . ARG A 1 466 ? -13.382 -8.859 25.817 1.00 92.50 466 ARG A CA 1
ATOM 3724 C C . ARG A 1 466 ? -14.156 -7.751 26.532 1.00 92.50 466 ARG A C 1
ATOM 3726 O O . ARG A 1 466 ? -15.213 -8.015 27.095 1.00 92.50 466 ARG A O 1
ATOM 3733 N N . HIS A 1 467 ? -13.668 -6.513 26.475 1.00 87.81 467 HIS A N 1
ATOM 3734 C CA . HIS A 1 467 ? -14.348 -5.362 27.068 1.00 87.81 467 HIS A CA 1
ATOM 3735 C C . HIS A 1 467 ? -15.640 -4.984 26.324 1.00 87.81 467 HIS A C 1
ATOM 3737 O O . HIS A 1 467 ? -16.631 -4.627 26.954 1.00 87.81 467 HIS A O 1
ATOM 3743 N N . LYS A 1 468 ? -15.654 -5.048 24.989 1.00 85.31 468 LYS A N 1
ATOM 3744 C CA . LYS A 1 468 ? -16.816 -4.646 24.180 1.00 85.31 468 LYS A CA 1
ATOM 3745 C C . LYS A 1 468 ? -17.898 -5.719 24.083 1.00 85.31 468 LYS A C 1
ATOM 3747 O O . LYS A 1 468 ? -19.066 -5.364 23.963 1.00 85.31 468 LYS A O 1
ATOM 3752 N N . VAL A 1 469 ? -17.519 -6.996 24.130 1.00 86.81 469 VAL A N 1
ATOM 3753 C CA . VAL A 1 469 ? -18.431 -8.126 23.896 1.00 86.81 469 VAL A CA 1
ATOM 3754 C C . VAL A 1 469 ? -18.685 -8.912 25.179 1.00 86.81 469 VAL A C 1
ATOM 3756 O O . VAL A 1 469 ? -19.829 -9.006 25.613 1.00 86.81 469 VAL A O 1
ATOM 3759 N N . TYR A 1 470 ? -17.646 -9.434 25.836 1.00 88.81 470 TYR A N 1
ATOM 3760 C CA . TYR A 1 470 ? -17.832 -10.314 27.000 1.00 88.81 470 TYR A CA 1
ATOM 3761 C C . TYR A 1 470 ? -18.236 -9.568 28.270 1.00 88.81 470 TYR A C 1
ATOM 3763 O O . TYR A 1 470 ? -19.091 -10.053 28.999 1.00 88.81 470 TYR A O 1
ATOM 3771 N N . LEU A 1 471 ? -17.685 -8.381 28.538 1.00 85.69 471 LEU A N 1
ATOM 3772 C CA . LEU A 1 471 ? -18.005 -7.637 29.759 1.00 85.69 471 LEU A CA 1
ATOM 3773 C C . LEU A 1 471 ? -19.504 -7.291 29.875 1.00 85.69 471 LEU A C 1
ATOM 3775 O O . LEU A 1 471 ? -20.065 -7.560 30.936 1.00 85.69 471 LEU A O 1
ATOM 3779 N N . PRO A 1 472 ? -20.192 -6.765 28.838 1.00 81.81 472 PRO A N 1
ATOM 3780 C CA . PRO A 1 472 ? -21.639 -6.566 28.898 1.00 81.81 472 PRO A CA 1
ATOM 3781 C C . PRO A 1 472 ? -22.417 -7.857 29.172 1.00 81.81 472 PRO A C 1
ATOM 3783 O O . PRO A 1 472 ? -23.322 -7.837 30.002 1.00 81.81 472 PRO A O 1
ATOM 3786 N N . ILE A 1 473 ? -22.032 -8.971 28.533 1.00 82.50 473 ILE A N 1
ATOM 3787 C CA . ILE A 1 473 ? -22.658 -10.290 28.727 1.00 82.50 473 ILE A CA 1
ATOM 3788 C C . ILE A 1 473 ? -22.498 -10.735 30.188 1.00 82.50 473 ILE A C 1
ATOM 3790 O O . ILE A 1 473 ? -23.486 -11.018 30.867 1.00 82.50 473 ILE A O 1
ATOM 3794 N N . THR A 1 474 ? -21.276 -10.680 30.719 1.00 82.62 474 THR A N 1
ATOM 3795 C CA . THR A 1 474 ? -20.996 -11.021 32.118 1.00 82.62 474 THR A CA 1
ATOM 3796 C C . THR A 1 474 ? -21.737 -10.100 33.089 1.00 82.62 474 THR A C 1
ATOM 3798 O O . THR A 1 474 ? -22.271 -10.574 34.085 1.00 82.62 474 THR A O 1
ATOM 3801 N N . ILE A 1 475 ? -21.819 -8.789 32.826 1.00 80.12 475 ILE A N 1
ATOM 3802 C CA . ILE A 1 475 ? -22.571 -7.852 33.679 1.00 80.12 475 ILE A CA 1
ATOM 3803 C C . ILE A 1 475 ? -24.052 -8.231 33.708 1.00 80.12 475 ILE A C 1
ATOM 3805 O O . ILE A 1 475 ? -24.645 -8.252 34.787 1.00 80.12 475 ILE A O 1
ATOM 3809 N N . THR A 1 476 ? -24.651 -8.557 32.559 1.00 76.06 476 THR A N 1
ATOM 3810 C CA . THR A 1 476 ? -26.054 -8.989 32.518 1.00 76.06 476 THR A CA 1
ATOM 3811 C C . THR A 1 476 ? -26.275 -10.287 33.292 1.00 76.06 476 THR A C 1
ATOM 3813 O O . THR A 1 476 ? -27.238 -10.370 34.056 1.00 76.06 476 THR A O 1
ATOM 3816 N N . GLU A 1 477 ? -25.339 -11.237 33.205 1.00 77.56 477 GLU A N 1
ATOM 3817 C CA . GLU A 1 477 ? -25.366 -12.471 33.996 1.00 77.56 477 GLU A CA 1
ATOM 3818 C C . GLU A 1 477 ? -25.182 -12.215 35.501 1.00 77.56 477 GLU A C 1
ATOM 3820 O O . GLU A 1 477 ? -25.823 -12.841 36.340 1.00 77.56 477 GLU A O 1
ATOM 3825 N N . VAL A 1 478 ? -24.341 -11.261 35.889 1.00 82.25 478 VAL A N 1
ATOM 3826 C CA . VAL A 1 478 ? -24.172 -10.902 37.303 1.00 82.25 478 VAL A CA 1
ATOM 3827 C C . VAL A 1 478 ? -25.421 -10.200 37.837 1.00 82.25 478 VAL A C 1
ATOM 3829 O O . VAL A 1 478 ? -25.853 -10.502 38.949 1.00 82.25 478 VAL A O 1
ATOM 3832 N N . ILE A 1 479 ? -26.041 -9.306 37.057 1.00 80.69 479 ILE A N 1
ATOM 3833 C CA . ILE A 1 479 ? -27.264 -8.590 37.453 1.00 80.69 479 ILE A CA 1
ATOM 3834 C C . ILE A 1 479 ? -28.414 -9.569 37.707 1.00 80.69 479 ILE A C 1
ATOM 3836 O O . ILE A 1 479 ? -29.103 -9.418 38.716 1.00 80.69 479 ILE A O 1
ATOM 3840 N N . GLN A 1 480 ? -28.615 -10.584 36.858 1.00 79.69 480 GLN A N 1
ATOM 3841 C CA . GLN A 1 480 ? -29.675 -11.581 37.086 1.00 79.69 480 GLN A CA 1
ATOM 3842 C C . GLN A 1 480 ? -29.476 -12.324 38.417 1.00 79.69 480 GLN A C 1
ATOM 3844 O O . GLN A 1 480 ? -30.401 -12.376 39.230 1.00 79.69 480 GLN A O 1
ATOM 3849 N N . TYR A 1 481 ? -28.267 -12.824 38.701 1.00 83.69 481 TYR A N 1
ATOM 3850 C CA . TYR A 1 481 ? -27.988 -13.558 39.939 1.00 83.69 481 TYR A CA 1
ATOM 3851 C C . TYR A 1 481 ? -28.026 -12.638 41.159 1.00 83.69 481 TYR A C 1
ATOM 3853 O O . TYR A 1 481 ? -28.479 -13.042 42.231 1.00 83.69 481 TYR A O 1
ATOM 3861 N N . PHE A 1 482 ? -27.624 -11.377 40.991 1.00 86.00 482 PHE A N 1
ATOM 3862 C CA . PHE A 1 482 ? -27.739 -10.358 42.024 1.00 86.00 482 PHE A CA 1
ATOM 3863 C C . PHE A 1 482 ? -29.202 -10.056 42.373 1.00 86.00 482 PHE A C 1
ATOM 3865 O O . PHE A 1 482 ? -29.542 -10.028 43.555 1.00 86.00 482 PHE A O 1
ATOM 3872 N N . LEU A 1 483 ? -30.083 -9.882 41.380 1.00 84.50 483 LEU A N 1
ATOM 3873 C CA . LEU A 1 483 ? -31.519 -9.658 41.602 1.00 84.50 483 LEU A CA 1
ATOM 3874 C C . LEU A 1 483 ? -32.170 -10.848 42.319 1.00 84.50 483 LEU A C 1
ATOM 3876 O O . LEU A 1 483 ? -32.927 -10.647 43.271 1.00 84.50 483 LEU A O 1
ATOM 3880 N N . MET A 1 484 ? -31.820 -12.076 41.921 1.00 87.38 484 MET A N 1
ATOM 3881 C CA . MET A 1 484 ? -32.277 -13.296 42.594 1.00 87.38 484 MET A CA 1
ATOM 3882 C C . MET A 1 484 ? -31.793 -13.359 44.051 1.00 87.38 484 MET A C 1
ATOM 3884 O O . MET A 1 484 ? -32.591 -13.601 44.960 1.00 87.38 484 MET A O 1
ATOM 3888 N N . GLY A 1 485 ? -30.506 -13.084 44.292 1.00 88.19 485 GLY A N 1
ATOM 3889 C CA . GLY A 1 485 ? -29.913 -13.082 45.631 1.00 88.19 485 GLY A CA 1
ATOM 3890 C C . GLY A 1 485 ? -30.501 -12.004 46.545 1.00 88.19 485 GLY A C 1
ATOM 3891 O O . GLY A 1 485 ? -30.840 -12.281 47.698 1.00 88.19 485 GLY A O 1
ATOM 3892 N N . LEU A 1 486 ? -30.688 -10.787 46.027 1.00 86.38 486 LEU A N 1
ATOM 3893 C CA . LEU A 1 486 ? -31.289 -9.673 46.762 1.00 86.38 486 LEU A CA 1
ATOM 3894 C C . LEU A 1 486 ? -32.767 -9.942 47.084 1.00 86.38 486 LEU A C 1
ATOM 3896 O O . LEU A 1 486 ? -33.209 -9.682 48.206 1.00 86.38 486 LEU A O 1
ATOM 3900 N N . GLY A 1 487 ? -33.513 -10.516 46.135 1.00 89.31 487 GLY A N 1
ATOM 3901 C CA . GLY A 1 487 ? -34.896 -10.943 46.345 1.00 89.31 487 GLY A CA 1
ATOM 3902 C C . GLY A 1 487 ? -35.019 -11.986 47.459 1.00 89.31 487 GLY A C 1
ATOM 3903 O O . GLY A 1 487 ? -35.816 -11.813 48.385 1.00 89.31 487 GLY A O 1
ATOM 3904 N N . ALA A 1 488 ? -34.169 -13.019 47.435 1.00 90.62 488 ALA A N 1
ATOM 3905 C CA . ALA A 1 488 ? -34.123 -14.047 48.477 1.00 90.62 488 ALA A CA 1
ATOM 3906 C C . ALA A 1 488 ? -33.752 -13.470 49.857 1.00 90.62 488 ALA A C 1
ATOM 3908 O O . ALA A 1 488 ? -34.378 -13.814 50.864 1.00 90.62 488 ALA A O 1
ATOM 3909 N N . LEU A 1 489 ? -32.789 -12.542 49.909 1.00 88.94 489 LEU A N 1
ATOM 3910 C CA . LEU A 1 489 ? -32.397 -11.856 51.141 1.00 88.94 489 LEU A CA 1
ATOM 3911 C C . LEU A 1 489 ? -33.556 -11.045 51.737 1.00 88.94 489 LEU A C 1
ATOM 3913 O O . LEU A 1 489 ? -33.791 -11.104 52.943 1.00 88.94 489 LEU A O 1
ATOM 3917 N N . PHE A 1 490 ? -34.306 -10.308 50.916 1.00 84.88 490 PHE A N 1
ATOM 3918 C CA . PHE A 1 490 ? -35.445 -9.512 51.388 1.00 84.88 490 PHE A CA 1
ATOM 3919 C C . PHE A 1 490 ? -36.581 -10.386 51.927 1.00 84.88 490 PHE A C 1
ATOM 3921 O O . PHE A 1 490 ? -37.190 -10.040 52.942 1.00 84.88 490 PHE A O 1
ATOM 3928 N N . ILE A 1 491 ? -36.813 -11.550 51.313 1.00 88.25 491 ILE A N 1
ATOM 3929 C CA . ILE A 1 491 ? -37.761 -12.551 51.821 1.00 88.25 491 ILE A CA 1
ATOM 3930 C C . ILE A 1 491 ? -37.287 -13.099 53.177 1.00 88.25 491 ILE A C 1
ATOM 3932 O O . ILE A 1 491 ? -38.080 -13.166 54.119 1.00 88.25 491 ILE A O 1
ATOM 3936 N N . LEU A 1 492 ? -35.995 -13.419 53.320 1.00 87.00 492 LEU A N 1
ATOM 3937 C CA . LEU A 1 492 ? -35.407 -13.863 54.589 1.00 87.00 492 LEU A CA 1
ATOM 3938 C C . LEU A 1 492 ? -35.535 -12.803 55.688 1.00 87.00 492 LEU A C 1
ATOM 3940 O O . LEU A 1 492 ? -35.966 -13.125 56.792 1.00 87.00 492 LEU A O 1
ATOM 3944 N N . VAL A 1 493 ? -35.225 -11.537 55.393 1.00 82.94 493 VAL A N 1
ATOM 3945 C CA . VAL A 1 493 ? -35.371 -10.424 56.349 1.00 82.94 493 VAL A CA 1
ATOM 3946 C C . VAL A 1 493 ? -36.835 -10.236 56.750 1.00 82.94 493 VAL A C 1
ATOM 3948 O O . VAL A 1 493 ? -37.121 -10.061 57.935 1.00 82.94 493 VAL A O 1
ATOM 3951 N N . ALA A 1 494 ? -37.777 -10.330 55.806 1.00 80.31 494 ALA A N 1
ATOM 3952 C CA . ALA A 1 494 ? -39.205 -10.259 56.108 1.00 80.31 494 ALA A CA 1
ATOM 3953 C C . ALA A 1 494 ? -39.657 -11.405 57.036 1.00 80.31 494 ALA A C 1
ATOM 3955 O O . ALA A 1 494 ? -40.372 -11.153 58.009 1.00 80.31 494 ALA A O 1
ATOM 3956 N N . LEU A 1 495 ? -39.193 -12.638 56.792 1.00 83.19 495 LEU A N 1
ATOM 3957 C CA . LEU A 1 495 ? -39.448 -13.803 57.651 1.00 83.19 495 LEU A CA 1
ATOM 3958 C C . LEU A 1 495 ? -38.844 -13.629 59.051 1.00 83.19 495 LEU A C 1
ATOM 3960 O O . LEU A 1 495 ? -39.503 -13.902 60.053 1.00 83.19 495 LEU A O 1
ATOM 3964 N N . LEU A 1 496 ? -37.617 -13.118 59.140 1.00 81.12 496 LEU A N 1
ATOM 3965 C CA . LEU A 1 496 ? -36.915 -12.901 60.405 1.00 81.12 496 LEU A CA 1
ATOM 3966 C C . LEU A 1 496 ? -37.599 -11.802 61.236 1.00 81.12 496 LEU A C 1
ATOM 3968 O O . LEU A 1 496 ? -37.828 -11.977 62.432 1.00 81.12 496 LEU A O 1
ATOM 3972 N N . LEU A 1 497 ? -38.029 -10.707 60.599 1.00 79.56 497 LEU A N 1
ATOM 3973 C CA . LEU A 1 497 ? -38.834 -9.658 61.235 1.00 79.56 497 LEU A CA 1
ATOM 3974 C C . LEU A 1 497 ? -40.220 -10.167 61.673 1.00 79.56 497 LEU A C 1
ATOM 3976 O O . LEU A 1 497 ? -40.713 -9.756 62.729 1.00 79.56 497 LEU A O 1
ATOM 3980 N N . LEU A 1 498 ? -40.838 -11.081 60.917 1.00 78.00 498 LEU A N 1
ATOM 3981 C CA . LEU A 1 498 ? -42.074 -11.771 61.313 1.00 78.00 498 LEU A CA 1
ATOM 3982 C C . LEU A 1 498 ? -41.865 -12.637 62.564 1.00 78.00 498 LEU A C 1
ATOM 3984 O O . LEU A 1 498 ? -42.641 -12.531 63.514 1.00 78.00 498 LEU A O 1
ATOM 3988 N N . ILE A 1 499 ? -40.790 -13.428 62.614 1.00 77.06 499 ILE A N 1
ATOM 3989 C CA . ILE A 1 499 ? -40.447 -14.268 63.774 1.00 77.06 499 ILE A CA 1
ATOM 3990 C C . ILE A 1 499 ? -40.146 -13.399 65.004 1.00 77.06 499 ILE A C 1
ATOM 3992 O O . ILE A 1 499 ? -40.676 -13.648 66.087 1.00 77.06 499 ILE A O 1
ATOM 3996 N N . LEU A 1 500 ? -39.352 -12.333 64.851 1.00 71.75 500 LEU A N 1
ATOM 3997 C CA . LEU A 1 500 ? -39.018 -11.418 65.948 1.00 71.75 500 LEU A CA 1
ATOM 3998 C C . LEU A 1 500 ? -40.246 -10.667 66.477 1.00 71.75 500 LEU A C 1
ATOM 4000 O O . LEU A 1 500 ? -40.363 -10.454 67.684 1.00 71.75 500 LEU A O 1
ATOM 4004 N N . THR A 1 501 ? -41.184 -10.278 65.609 1.00 67.44 501 THR A N 1
ATOM 4005 C CA . THR A 1 501 ? -42.438 -9.642 66.046 1.00 67.44 501 THR A CA 1
ATOM 4006 C C . THR A 1 501 ? -43.404 -10.632 66.696 1.00 67.44 501 THR A C 1
ATOM 4008 O O . THR A 1 501 ? -44.078 -10.251 67.655 1.00 67.44 501 THR A O 1
ATOM 4011 N N . ALA A 1 502 ? -43.430 -11.895 66.262 1.00 62.72 502 ALA A N 1
ATOM 4012 C CA . ALA A 1 502 ? -44.177 -12.964 66.925 1.00 62.72 502 ALA A CA 1
ATOM 4013 C C . ALA A 1 502 ? -43.612 -13.276 68.326 1.00 62.72 502 ALA A C 1
ATOM 4015 O O . ALA A 1 502 ? -44.375 -13.343 69.290 1.00 62.72 502 ALA A O 1
ATOM 4016 N N . ASN A 1 503 ? -42.283 -13.349 68.464 1.00 58.59 503 ASN A N 1
ATOM 4017 C CA . ASN A 1 503 ? -41.607 -13.568 69.748 1.00 58.59 503 ASN A CA 1
ATOM 4018 C C . ASN A 1 503 ? -41.760 -12.375 70.701 1.00 58.59 503 ASN A C 1
ATOM 4020 O O . ASN A 1 503 ? -42.009 -12.570 71.886 1.00 58.59 503 ASN A O 1
ATOM 4024 N N . LYS A 1 504 ? -41.706 -11.129 70.207 1.00 55.03 504 LYS A N 1
ATOM 4025 C CA . LYS A 1 504 ? -41.934 -9.947 71.057 1.00 55.03 504 LYS A CA 1
ATOM 4026 C C . LYS A 1 504 ? -43.376 -9.867 71.564 1.00 55.03 504 LYS A C 1
ATOM 4028 O O . LYS A 1 504 ? -43.595 -9.449 72.690 1.00 55.03 504 LYS A O 1
ATOM 4033 N N . LYS A 1 505 ? -44.350 -10.318 70.764 1.00 52.38 505 LYS A N 1
ATOM 4034 C CA . LYS A 1 505 ? -45.758 -10.419 71.177 1.00 52.38 505 LYS A CA 1
ATOM 4035 C C . LYS A 1 505 ? -45.987 -11.526 72.216 1.00 52.38 505 LYS A C 1
ATOM 4037 O O . LYS A 1 505 ? -46.937 -11.421 72.981 1.00 52.38 505 LYS A O 1
ATOM 4042 N N . LYS A 1 506 ? -45.122 -12.549 72.244 1.00 48.78 506 LYS A N 1
ATOM 4043 C CA . LYS A 1 506 ? -45.080 -13.600 73.272 1.00 48.78 506 LYS A CA 1
ATOM 4044 C C . LYS A 1 506 ? -44.448 -13.079 74.575 1.00 48.78 506 LYS A C 1
ATOM 4046 O O . LYS A 1 506 ? -45.059 -13.216 75.626 1.00 48.78 506 LYS A O 1
ATOM 4051 N N . ASN A 1 507 ? -43.324 -12.361 74.485 1.00 49.47 507 ASN A N 1
ATOM 4052 C CA . ASN A 1 507 ? -42.632 -11.782 75.646 1.00 49.47 507 ASN A CA 1
ATOM 4053 C C . ASN A 1 507 ? -43.382 -10.588 76.279 1.00 49.47 507 ASN A C 1
ATOM 4055 O O . ASN A 1 507 ? -43.393 -10.473 77.497 1.00 49.47 507 ASN A O 1
ATOM 4059 N N . ASP A 1 508 ? -44.055 -9.727 75.499 1.00 49.12 508 ASP A N 1
ATOM 4060 C CA . ASP A 1 508 ? -44.937 -8.662 76.033 1.00 49.12 508 ASP A CA 1
ATOM 4061 C C . ASP A 1 508 ? -46.205 -9.238 76.697 1.00 49.12 508 ASP A C 1
ATOM 4063 O O . ASP A 1 508 ? -46.827 -8.566 77.522 1.00 49.12 508 ASP A O 1
ATOM 4067 N N . LEU A 1 509 ? -46.610 -10.465 76.338 1.00 46.44 509 LEU A N 1
ATOM 4068 C CA . LEU A 1 509 ? -47.693 -11.181 77.018 1.00 46.44 509 LEU A CA 1
ATOM 4069 C C . LEU A 1 509 ? -47.222 -11.761 78.360 1.00 46.44 509 LEU A C 1
ATOM 4071 O O . LEU A 1 509 ? -47.989 -11.731 79.314 1.00 46.44 509 LEU A O 1
ATOM 4075 N N . GLU A 1 510 ? -45.974 -12.231 78.447 1.00 45.53 510 GLU A N 1
ATOM 4076 C CA . GLU A 1 510 ? -45.358 -12.715 79.694 1.00 45.53 510 GLU A CA 1
ATOM 4077 C C . GLU A 1 510 ? -44.978 -11.564 80.654 1.00 45.53 510 GLU A C 1
ATOM 4079 O O . GLU A 1 510 ? -45.166 -11.690 81.860 1.00 45.53 510 GLU A O 1
ATOM 4084 N N . LEU A 1 511 ? -44.549 -10.399 80.147 1.00 43.53 511 LEU A N 1
ATOM 4085 C CA . LEU A 1 511 ? -44.232 -9.206 80.959 1.00 43.53 511 LEU A CA 1
ATOM 4086 C C . LEU A 1 511 ? -45.468 -8.478 81.516 1.00 43.53 511 LEU A C 1
ATOM 4088 O O . LEU A 1 511 ? -45.377 -7.819 82.547 1.00 43.53 511 LEU A O 1
ATOM 4092 N N . ARG A 1 512 ? -46.642 -8.612 80.886 1.00 43.56 512 ARG A N 1
ATOM 4093 C CA . ARG A 1 512 ? -47.904 -8.044 81.408 1.00 43.56 512 ARG A CA 1
ATOM 4094 C C . ARG A 1 512 ? -48.522 -8.839 82.557 1.00 43.56 512 ARG A C 1
ATOM 4096 O O . ARG A 1 512 ? -49.503 -8.378 83.132 1.00 43.56 512 ARG A O 1
ATOM 4103 N N . VAL A 1 513 ? -47.966 -10.003 82.885 1.00 49.22 513 VAL A N 1
ATOM 4104 C CA . VAL A 1 513 ? -48.416 -10.825 84.015 1.00 49.22 513 VAL A CA 1
ATOM 4105 C C . VAL A 1 513 ? -47.686 -10.456 85.316 1.00 49.22 513 VAL A C 1
ATOM 4107 O O . VAL A 1 513 ? -48.214 -10.759 86.380 1.00 49.22 513 VAL A O 1
ATOM 4110 N N . ASN A 1 514 ? -46.542 -9.750 85.271 1.00 42.03 514 ASN A N 1
ATOM 4111 C CA . ASN A 1 514 ? -45.627 -9.709 86.423 1.00 42.03 514 ASN A CA 1
ATOM 4112 C C . ASN A 1 514 ? -45.366 -8.377 87.145 1.00 42.03 514 ASN A C 1
ATOM 4114 O O . ASN A 1 514 ? -44.786 -8.449 88.219 1.00 42.03 514 ASN A O 1
ATOM 4118 N N . GLU A 1 515 ? -45.788 -7.195 86.689 1.00 38.88 515 GLU A N 1
ATOM 4119 C CA . GLU A 1 515 ? -45.525 -5.967 87.472 1.00 38.88 515 GLU A CA 1
ATOM 4120 C C . GLU A 1 515 ? -46.736 -5.037 87.532 1.00 38.88 515 GLU A C 1
ATOM 4122 O O . GLU A 1 515 ? -47.026 -4.255 86.624 1.00 38.88 515 GLU A O 1
ATOM 4127 N N . GLY A 1 516 ? -47.453 -5.163 88.649 1.00 40.28 516 GLY A N 1
ATOM 4128 C CA . GLY A 1 516 ? -48.274 -4.112 89.218 1.00 40.28 516 GLY A CA 1
ATOM 4129 C C . GLY A 1 516 ? -47.495 -3.346 90.292 1.00 40.28 516 GLY A C 1
ATOM 4130 O O . GLY A 1 516 ? -46.695 -3.928 91.015 1.00 40.28 516 GLY A O 1
ATOM 4131 N N . ASP A 1 517 ? -47.856 -2.068 90.398 1.00 37.31 517 ASP A N 1
ATOM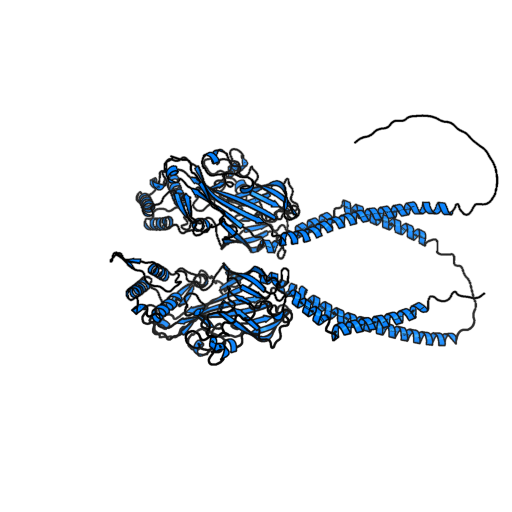 4132 C CA . ASP A 1 517 ? -47.619 -1.129 91.501 1.00 37.31 517 ASP A CA 1
ATOM 4133 C C . ASP A 1 517 ? -46.244 -0.430 91.602 1.00 37.31 517 ASP A C 1
ATOM 4135 O O . ASP A 1 517 ? -45.189 -1.044 91.472 1.00 37.31 517 ASP A O 1
ATOM 4139 N N . GLY A 1 518 ? -46.272 0.886 91.866 1.00 31.84 518 GLY A N 1
ATOM 4140 C CA . GLY A 1 518 ? -45.078 1.674 92.212 1.00 31.84 518 GLY A CA 1
ATOM 4141 C C . GLY A 1 518 ? -44.953 3.064 91.569 1.00 31.84 518 GLY A C 1
ATOM 4142 O O . GLY A 1 518 ? -44.705 3.211 90.380 1.00 31.84 518 GLY A O 1
ATOM 4143 N N . HIS A 1 519 ? -45.081 4.092 92.403 1.00 34.44 519 HIS A N 1
ATOM 4144 C CA . HIS A 1 519 ? -45.065 5.539 92.147 1.00 34.44 519 HIS A CA 1
ATOM 4145 C C . HIS A 1 519 ? -43.631 6.125 91.966 1.00 34.44 519 HIS A C 1
ATOM 4147 O O . HIS A 1 519 ? -42.682 5.496 92.424 1.00 34.44 519 HIS A O 1
ATOM 4153 N N . VAL A 1 520 ? -43.493 7.357 91.416 1.00 33.97 520 VAL A N 1
ATOM 4154 C CA . VAL A 1 520 ? -42.607 8.490 91.857 1.00 33.97 520 VAL A CA 1
ATOM 4155 C C . VAL A 1 520 ? -41.909 9.322 90.733 1.00 33.97 520 VAL A C 1
ATOM 4157 O O . VAL A 1 520 ? -41.214 8.786 89.878 1.00 33.97 520 VAL A O 1
ATOM 4160 N N . ARG A 1 521 ? -42.036 10.660 90.905 1.00 30.00 521 ARG A N 1
ATOM 4161 C CA . ARG A 1 521 ? -41.240 11.858 90.496 1.00 30.00 521 ARG A CA 1
ATOM 4162 C C . ARG A 1 521 ? -41.265 12.415 89.063 1.00 30.00 521 ARG A C 1
ATOM 4164 O O . ARG A 1 521 ? -40.644 11.885 88.150 1.00 30.00 521 ARG A O 1
ATOM 4171 N N . ASP A 1 522 ? -41.856 13.610 88.975 1.00 34.09 522 ASP A N 1
ATOM 4172 C CA . ASP A 1 522 ? -41.561 14.653 87.993 1.00 34.09 522 ASP A CA 1
ATOM 4173 C C . ASP A 1 522 ? -40.268 15.388 88.378 1.00 34.09 522 ASP A C 1
ATOM 4175 O O . ASP A 1 522 ? -40.147 15.864 89.507 1.00 34.09 522 ASP A O 1
ATOM 4179 N N . ASP A 1 523 ? -39.340 15.508 87.426 1.00 32.41 523 ASP A N 1
ATOM 4180 C CA . ASP A 1 523 ? -38.287 16.524 87.434 1.00 32.41 523 ASP A CA 1
ATOM 4181 C C . ASP A 1 523 ? -38.092 17.107 86.021 1.00 32.41 523 ASP A C 1
ATOM 4183 O O . ASP A 1 523 ? -38.264 16.436 84.998 1.00 32.41 523 ASP A O 1
ATOM 4187 N N . GLU A 1 524 ? -37.786 18.400 86.030 1.00 43.25 524 GLU A N 1
ATOM 4188 C CA . GLU A 1 524 ? -37.632 19.412 84.977 1.00 43.25 524 GLU A CA 1
ATOM 4189 C C . GLU A 1 524 ? -37.312 18.982 83.524 1.00 43.25 524 GLU A C 1
ATOM 4191 O O . GLU A 1 524 ? -36.331 18.296 83.236 1.00 43.25 524 GLU A O 1
ATOM 4196 N N . ARG A 1 525 ? -38.034 19.582 82.556 1.00 38.00 525 ARG A N 1
ATOM 4197 C CA . ARG A 1 525 ? -37.496 19.902 81.214 1.00 38.00 525 ARG A CA 1
ATOM 4198 C C . ARG A 1 525 ? -37.974 21.263 80.705 1.00 38.00 525 ARG A C 1
ATOM 4200 O O . ARG A 1 525 ? -39.151 21.449 80.404 1.00 38.00 525 ARG A O 1
ATOM 4207 N N . GLN A 1 526 ? -37.022 22.176 80.521 1.00 33.94 526 GLN A N 1
ATOM 4208 C CA . GLN A 1 526 ? -37.154 23.368 79.677 1.00 33.94 526 GLN A CA 1
ATOM 4209 C C . GLN A 1 526 ? -37.151 23.006 78.170 1.00 33.94 526 GLN A C 1
ATOM 4211 O O . GLN A 1 526 ? -36.626 21.952 77.794 1.00 33.94 526 GLN A O 1
ATOM 4216 N N . PRO A 1 527 ? -37.711 23.853 77.278 1.00 39.78 527 PRO A N 1
ATOM 4217 C CA . PRO A 1 527 ? -37.852 23.536 75.858 1.00 39.78 527 PRO A CA 1
ATOM 4218 C C . PRO A 1 527 ? -36.597 23.862 75.023 1.00 39.78 527 PRO A C 1
ATOM 4220 O O . PRO A 1 527 ? -36.121 24.991 74.967 1.00 39.78 527 PRO A O 1
ATOM 4223 N N . LEU A 1 528 ? -36.141 22.855 74.276 1.00 40.91 528 LEU A N 1
ATOM 4224 C CA . LEU A 1 528 ? -34.987 22.798 73.360 1.00 40.91 528 LEU A CA 1
ATOM 4225 C C . LEU A 1 528 ? -35.187 23.511 71.994 1.00 40.91 528 LEU A C 1
ATOM 4227 O O . LEU A 1 528 ? -34.634 23.088 70.982 1.00 40.91 528 LEU A O 1
ATOM 4231 N N . VAL A 1 529 ? -36.008 24.565 71.910 1.00 46.16 529 VAL A N 1
ATOM 4232 C CA . VAL A 1 529 ? -36.454 25.119 70.603 1.00 46.16 529 VAL A CA 1
ATOM 4233 C C . VAL A 1 529 ? -35.619 26.321 70.116 1.00 46.16 529 VAL A C 1
ATOM 4235 O O . VAL A 1 529 ? -35.690 26.692 68.946 1.00 46.16 529 VAL A O 1
ATOM 4238 N N . THR A 1 530 ? -34.760 26.910 70.951 1.00 45.25 530 THR A N 1
ATOM 4239 C CA . THR A 1 530 ? -33.966 28.107 70.600 1.00 45.25 530 THR A CA 1
ATOM 4240 C C . THR A 1 530 ? -32.599 27.823 69.961 1.00 45.25 530 THR A C 1
ATOM 4242 O O . THR A 1 530 ? -32.035 28.725 69.340 1.00 45.25 530 THR A O 1
ATOM 4245 N N . ASP A 1 531 ? -32.090 26.588 70.019 1.00 51.25 531 ASP A N 1
ATOM 4246 C CA . ASP A 1 531 ? -30.735 26.255 69.539 1.00 51.25 531 ASP A CA 1
ATOM 4247 C C . ASP A 1 531 ? -30.683 25.918 68.034 1.00 51.25 531 ASP A C 1
ATOM 4249 O O . ASP A 1 531 ? -29.752 26.288 67.316 1.00 51.25 531 ASP A O 1
ATOM 4253 N N . GLY A 1 532 ? -31.752 25.321 67.492 1.00 52.94 532 GLY A N 1
ATOM 4254 C CA . GLY A 1 532 ? -31.811 24.922 66.080 1.00 52.94 532 GLY A CA 1
ATOM 4255 C C . GLY A 1 532 ? -31.731 26.091 65.088 1.00 52.94 532 GLY A C 1
ATOM 4256 O O . GLY A 1 532 ? -31.149 25.948 64.015 1.00 52.94 532 GLY A O 1
ATOM 4257 N N . ARG A 1 533 ? -32.259 27.276 65.441 1.00 53.72 533 ARG A N 1
ATOM 4258 C CA . ARG A 1 533 ? -32.287 28.453 64.544 1.00 53.72 533 ARG A CA 1
ATOM 4259 C C . ARG A 1 533 ? -30.919 29.134 64.433 1.00 53.72 533 ARG A C 1
ATOM 4261 O O . ARG A 1 533 ? -30.557 29.577 63.346 1.00 53.72 533 ARG A O 1
ATOM 4268 N N . ARG A 1 534 ? -30.141 29.185 65.524 1.00 53.81 534 ARG A N 1
ATOM 4269 C CA . ARG A 1 534 ? -28.766 29.718 65.504 1.00 53.81 534 ARG A CA 1
ATOM 4270 C C . ARG A 1 534 ? -27.828 28.790 64.742 1.00 53.81 534 ARG A C 1
ATOM 4272 O O . ARG A 1 534 ? -27.087 29.279 63.899 1.00 53.81 534 ARG A O 1
ATOM 4279 N N . VAL A 1 535 ? -27.940 27.479 64.966 1.00 57.41 535 VAL A N 1
ATOM 4280 C CA . VAL A 1 535 ? -27.186 26.453 64.224 1.00 57.41 535 VAL A CA 1
ATOM 4281 C C . VAL A 1 535 ? -27.528 26.476 62.731 1.00 57.41 535 VAL A C 1
ATOM 4283 O O . VAL A 1 535 ? -26.641 26.328 61.893 1.00 57.41 535 VAL A O 1
ATOM 4286 N N . PHE A 1 536 ? -28.794 26.717 62.377 1.00 62.19 536 PHE A N 1
ATOM 4287 C CA . PHE A 1 536 ? -29.220 26.827 60.983 1.00 62.19 536 PHE A CA 1
ATOM 4288 C C . PHE A 1 536 ? -28.637 28.066 60.285 1.00 62.19 536 PHE A C 1
ATOM 4290 O O . PHE A 1 536 ? -28.098 27.943 59.187 1.00 62.19 536 PHE A O 1
ATOM 4297 N N . ILE A 1 537 ? -28.684 29.241 60.928 1.00 69.06 537 ILE A N 1
ATOM 4298 C CA . ILE A 1 537 ? -28.126 30.479 60.360 1.00 69.06 537 ILE A CA 1
ATOM 4299 C C . ILE A 1 537 ? -26.609 30.361 60.209 1.00 69.06 537 ILE A C 1
ATOM 4301 O O . ILE A 1 537 ? -26.107 30.608 59.120 1.00 69.06 537 ILE A O 1
ATOM 4305 N N . THR A 1 538 ? -25.881 29.923 61.244 1.00 68.00 538 THR A N 1
ATOM 4306 C CA . THR A 1 538 ? -24.416 29.785 61.165 1.00 68.00 538 THR A CA 1
ATOM 4307 C C . THR A 1 538 ? -23.988 28.774 60.105 1.00 68.00 538 THR A C 1
ATOM 4309 O O . THR A 1 538 ? -23.037 29.039 59.370 1.00 68.00 538 THR A O 1
ATOM 4312 N N . SER A 1 539 ? -24.719 27.665 59.956 1.00 68.06 539 SER A N 1
ATOM 4313 C CA . SER A 1 539 ? -24.464 26.680 58.897 1.00 68.06 539 SER A CA 1
ATOM 4314 C C . SER A 1 539 ? -24.682 27.269 57.500 1.00 68.06 539 SER A C 1
ATOM 4316 O O . SER A 1 539 ? -23.874 27.027 56.606 1.00 68.06 539 SER A O 1
ATOM 4318 N N . LEU A 1 540 ? -25.725 28.088 57.310 1.00 71.94 540 LEU A N 1
ATOM 4319 C CA . LEU A 1 540 ? -26.028 28.720 56.023 1.00 71.94 540 LEU A CA 1
ATOM 4320 C C . LEU A 1 540 ? -24.997 29.799 55.648 1.00 71.94 540 LEU A C 1
ATOM 4322 O O . LEU A 1 540 ? -24.597 29.873 54.487 1.00 71.94 540 LEU A O 1
ATOM 4326 N N . THR A 1 541 ? -24.521 30.592 56.617 1.00 74.69 541 THR A N 1
ATOM 4327 C CA . THR A 1 541 ? -23.484 31.613 56.381 1.00 74.69 541 THR A CA 1
ATOM 4328 C C . THR A 1 541 ? -22.142 30.978 56.037 1.00 74.69 541 THR A C 1
ATOM 4330 O O . THR A 1 541 ? -21.493 31.406 55.085 1.00 74.69 541 THR A O 1
ATOM 4333 N N . VAL A 1 542 ? -21.737 29.936 56.775 1.00 76.81 542 VAL A N 1
ATOM 4334 C CA . VAL A 1 542 ? -20.492 29.197 56.509 1.00 76.81 542 VAL A CA 1
ATOM 4335 C C . VAL A 1 542 ? -20.557 28.530 55.137 1.00 76.81 542 VAL A C 1
ATOM 4337 O O . VAL A 1 542 ? -19.624 28.660 54.349 1.00 76.81 542 VAL A O 1
ATOM 4340 N N . PHE A 1 543 ? -21.678 27.888 54.805 1.00 76.94 543 PHE A N 1
ATOM 4341 C CA . PHE A 1 543 ? -21.866 27.251 53.504 1.00 76.94 543 PHE A CA 1
ATOM 4342 C C . PHE A 1 543 ? -21.876 28.269 52.349 1.00 76.94 543 PHE A C 1
ATOM 4344 O O . PHE A 1 543 ? -21.198 28.060 51.345 1.00 76.94 543 PHE A O 1
ATOM 4351 N N . GLY A 1 544 ? -22.559 29.410 52.509 1.00 79.25 544 GLY A N 1
ATOM 4352 C CA . GLY A 1 544 ? -22.566 30.497 51.523 1.00 79.25 544 GLY A CA 1
ATOM 4353 C C . GLY A 1 544 ? -21.180 31.116 51.284 1.00 79.25 544 GLY A C 1
ATOM 4354 O O . GLY A 1 544 ? -20.794 31.323 50.134 1.00 79.25 544 GLY A O 1
ATOM 4355 N N . LEU A 1 545 ? -20.398 31.340 52.350 1.00 82.19 545 LEU A N 1
ATOM 4356 C CA . LEU A 1 545 ? -19.007 31.814 52.267 1.00 82.19 545 LEU A CA 1
ATOM 4357 C C . LEU A 1 545 ? -18.095 30.808 51.560 1.00 82.19 545 LEU A C 1
ATOM 4359 O O . LEU A 1 545 ? -17.310 31.205 50.701 1.00 82.19 545 LEU A O 1
ATOM 4363 N N . ILE A 1 546 ? -18.220 29.515 51.874 1.00 83.38 546 ILE A N 1
ATOM 4364 C CA . ILE A 1 546 ? -17.447 28.456 51.213 1.00 83.38 546 ILE A CA 1
ATOM 4365 C C . ILE A 1 546 ? -17.744 28.434 49.710 1.00 83.38 546 ILE A C 1
ATOM 4367 O O . ILE A 1 546 ? -16.810 28.372 48.912 1.00 83.38 546 ILE A O 1
ATOM 4371 N N . LEU A 1 547 ? -19.013 28.530 49.301 1.00 82.62 547 LEU A N 1
ATOM 4372 C CA . LEU A 1 547 ? -19.396 28.547 47.883 1.00 82.62 547 LEU A CA 1
ATOM 4373 C C . LEU A 1 547 ? -18.880 29.796 47.147 1.00 82.62 547 LEU A C 1
ATOM 4375 O O . LEU A 1 547 ? -18.369 29.682 46.035 1.00 82.62 547 LEU A O 1
ATOM 4379 N N . LEU A 1 548 ? -18.938 30.974 47.777 1.00 85.81 548 LEU A N 1
ATOM 4380 C CA . LEU A 1 548 ? -18.461 32.222 47.171 1.00 85.81 548 LEU A CA 1
ATOM 4381 C C . LEU A 1 548 ? -16.929 32.258 47.048 1.00 85.81 548 LEU A C 1
ATOM 4383 O O . LEU A 1 548 ? -16.393 32.634 46.003 1.00 85.81 548 LEU A O 1
ATOM 4387 N N . VAL A 1 549 ? -16.214 31.832 48.092 1.00 85.88 549 VAL A N 1
ATOM 4388 C CA . VAL A 1 549 ? -14.743 31.772 48.097 1.00 85.88 549 VAL A CA 1
ATOM 4389 C C . VAL A 1 549 ? -14.242 30.685 47.143 1.00 85.88 549 VAL A C 1
ATOM 4391 O O . VAL A 1 549 ? -13.327 30.930 46.365 1.00 85.88 549 VAL A O 1
ATOM 4394 N N . SER A 1 550 ? -14.866 29.504 47.126 1.00 79.00 550 SER A N 1
ATOM 4395 C CA . SER A 1 550 ? -14.498 28.449 46.170 1.00 79.00 550 SER A CA 1
ATOM 4396 C C . SER A 1 550 ? -14.786 28.855 44.722 1.00 79.00 550 SER A C 1
ATOM 4398 O O . SER A 1 550 ? -13.919 28.676 43.871 1.00 79.00 550 SER A O 1
ATOM 4400 N N . GLY A 1 551 ? -15.933 29.483 44.438 1.00 82.81 551 GLY A N 1
ATOM 4401 C CA . GLY A 1 551 ? -16.254 30.012 43.108 1.00 82.81 551 GLY A CA 1
ATOM 4402 C C . GLY A 1 551 ? -15.257 31.077 42.629 1.00 82.81 551 GLY A C 1
ATOM 4403 O O . GLY A 1 551 ? -14.751 31.001 41.509 1.00 82.81 551 GLY A O 1
ATOM 4404 N N . THR A 1 552 ? -14.900 32.041 43.486 1.00 83.69 552 THR A N 1
ATOM 4405 C CA . THR A 1 552 ? -13.917 33.089 43.140 1.00 83.69 552 THR A CA 1
ATOM 4406 C C . THR A 1 552 ? -12.503 32.533 42.958 1.00 83.69 552 THR A C 1
ATOM 4408 O O . THR A 1 552 ? -11.837 32.888 41.988 1.00 83.69 552 THR A O 1
ATOM 4411 N N . ILE A 1 553 ? -12.061 31.599 43.805 1.00 84.06 553 ILE A N 1
ATOM 4412 C CA . ILE A 1 553 ? -10.766 30.921 43.636 1.00 84.06 553 ILE A CA 1
ATOM 4413 C C . ILE A 1 553 ? -10.734 30.108 42.334 1.00 84.06 553 ILE A C 1
ATOM 4415 O O . ILE A 1 553 ? -9.753 30.189 41.596 1.00 84.06 553 ILE A O 1
ATOM 4419 N N . LEU A 1 554 ? -11.789 29.352 42.011 1.00 78.75 554 LEU A N 1
ATOM 4420 C CA . LEU A 1 554 ? -11.857 28.550 40.781 1.00 78.75 554 LEU A CA 1
ATOM 4421 C C . LEU A 1 554 ? -11.822 29.424 39.516 1.00 78.75 554 LEU A C 1
ATOM 4423 O O . LEU A 1 554 ? -11.049 29.130 38.605 1.00 78.75 554 LEU A O 1
ATOM 4427 N N . THR A 1 555 ? -12.570 30.535 39.491 1.00 79.50 555 THR A N 1
ATOM 4428 C CA . THR A 1 555 ? -12.540 31.489 38.361 1.00 79.50 555 THR A CA 1
ATOM 4429 C C . THR A 1 555 ? -11.179 32.176 38.202 1.00 79.50 555 THR A C 1
ATOM 4431 O O . THR A 1 555 ? -10.655 32.241 37.089 1.00 79.50 555 THR A O 1
ATOM 4434 N N . ALA A 1 556 ? -10.575 32.652 39.299 1.00 77.12 556 ALA A N 1
ATOM 4435 C CA . ALA A 1 556 ? -9.293 33.361 39.279 1.00 77.12 556 ALA A CA 1
ATOM 4436 C C . ALA A 1 556 ? -8.099 32.448 38.954 1.00 77.12 556 ALA A C 1
ATOM 4438 O O . ALA A 1 556 ? -7.100 32.903 38.403 1.00 77.12 556 ALA A O 1
ATOM 4439 N N . SER A 1 557 ? -8.192 31.158 39.286 1.00 73.50 557 SER A N 1
ATOM 4440 C CA . SER A 1 557 ? -7.117 30.182 39.064 1.00 73.50 557 SER A CA 1
ATOM 4441 C C . SER A 1 557 ? -7.121 29.548 37.668 1.00 73.50 557 SER A C 1
ATOM 4443 O O . SER A 1 557 ? -6.176 28.837 37.330 1.00 73.50 557 SER A O 1
ATOM 4445 N N . HIS A 1 558 ? -8.157 29.783 36.851 1.00 76.69 558 HIS A N 1
ATOM 4446 C CA . HIS A 1 558 ? -8.311 29.213 35.503 1.00 76.69 558 HIS A CA 1
ATOM 4447 C C . HIS A 1 558 ? -8.120 27.681 35.426 1.00 76.69 558 HIS A C 1
ATOM 4449 O O . HIS A 1 558 ? -7.764 27.148 34.372 1.00 76.69 558 HIS A O 1
ATOM 4455 N N . VAL A 1 559 ? -8.373 26.953 36.522 1.00 76.56 559 VAL A N 1
ATOM 4456 C CA . VAL A 1 559 ? -8.066 25.516 36.650 1.00 76.56 559 VAL A CA 1
ATOM 4457 C C . VAL A 1 559 ? -8.759 24.683 35.573 1.00 76.56 559 VAL A C 1
ATOM 4459 O O . VAL A 1 559 ? -8.111 23.864 34.930 1.00 76.56 559 VAL A O 1
ATOM 4462 N N . PHE A 1 560 ? -10.046 24.920 35.309 1.00 69.94 560 PHE A N 1
ATOM 4463 C CA . PHE A 1 560 ? -10.780 24.168 34.288 1.00 69.94 560 PHE A CA 1
ATOM 4464 C C . PHE A 1 560 ? -10.324 24.497 32.864 1.00 69.94 560 PHE A C 1
ATOM 4466 O O . PHE A 1 560 ? -10.181 23.588 32.050 1.00 69.94 560 PHE A O 1
ATOM 4473 N N . SER A 1 561 ? -10.025 25.766 32.566 1.00 71.69 561 SER A N 1
ATOM 4474 C CA . SER A 1 561 ? -9.451 26.161 31.271 1.00 71.69 561 SER A CA 1
ATOM 4475 C C . SER A 1 561 ? -8.098 25.488 31.032 1.00 71.69 561 SER A C 1
ATOM 4477 O O . SER A 1 561 ? -7.837 25.006 29.932 1.00 71.69 561 SER A O 1
ATOM 4479 N N . LYS A 1 562 ? -7.260 25.407 32.074 1.00 80.06 562 LYS A N 1
ATOM 4480 C CA . LYS A 1 562 ? -5.973 24.712 32.017 1.00 80.06 562 LYS A CA 1
ATOM 4481 C C . LYS A 1 562 ? -6.151 23.208 31.808 1.00 80.06 562 LYS A C 1
ATOM 4483 O O . LYS A 1 562 ? -5.539 22.673 30.898 1.00 80.06 562 LYS A O 1
ATOM 4488 N N . LEU A 1 563 ? -7.042 22.555 32.557 1.00 78.50 563 LEU A N 1
ATOM 4489 C CA . LEU A 1 563 ? -7.336 21.125 32.392 1.00 78.50 563 LEU A CA 1
ATOM 4490 C C . LEU A 1 563 ? -7.833 20.784 30.982 1.00 78.50 563 LEU A C 1
ATOM 4492 O O . LEU A 1 563 ? -7.451 19.762 30.424 1.00 78.50 563 LEU A O 1
ATOM 4496 N N . ILE A 1 564 ? -8.673 21.639 30.394 1.00 76.38 564 ILE A N 1
ATOM 4497 C CA . ILE A 1 564 ? -9.171 21.442 29.028 1.00 76.38 564 ILE A CA 1
ATOM 4498 C C . ILE A 1 564 ? -8.047 21.651 28.011 1.00 76.38 564 ILE A C 1
ATOM 4500 O O . ILE A 1 564 ? -7.921 20.848 27.092 1.00 76.38 564 ILE A O 1
ATOM 4504 N N . LYS A 1 565 ? -7.197 22.669 28.191 1.00 81.25 565 LYS A N 1
ATOM 4505 C CA . LYS A 1 565 ? -6.020 22.886 27.336 1.00 81.25 565 LYS A CA 1
ATOM 4506 C C . LYS A 1 565 ? -5.034 21.720 27.424 1.00 81.25 565 LYS A C 1
ATOM 4508 O O . LYS A 1 565 ? -4.581 21.230 26.397 1.00 81.25 565 LYS A O 1
ATOM 4513 N N . ASP A 1 566 ? -4.762 21.235 28.631 1.00 84.12 566 ASP A N 1
ATOM 4514 C CA . ASP A 1 566 ? -3.923 20.060 28.866 1.00 84.12 566 ASP A CA 1
ATOM 4515 C C . ASP A 1 566 ? -4.539 18.820 28.204 1.00 84.12 566 ASP A C 1
ATOM 4517 O O . ASP A 1 566 ? -3.819 18.022 27.605 1.00 84.12 566 ASP A O 1
ATOM 4521 N N . LYS A 1 567 ? -5.874 18.698 28.224 1.00 84.75 567 LYS A N 1
ATOM 4522 C CA . LYS A 1 567 ? -6.572 17.604 27.550 1.00 84.75 567 LYS A CA 1
ATOM 4523 C C . LYS A 1 567 ? -6.489 17.690 26.025 1.00 84.75 567 LYS A C 1
ATOM 4525 O O . LYS A 1 567 ? -6.224 16.678 25.386 1.00 84.75 567 LYS A O 1
ATOM 4530 N N . VAL A 1 568 ? -6.659 18.881 25.446 1.00 85.56 568 VAL A N 1
ATOM 4531 C CA . VAL A 1 568 ? -6.450 19.109 24.006 1.00 85.56 568 VAL A CA 1
ATOM 4532 C C . VAL A 1 568 ? -5.021 18.747 23.624 1.00 85.56 568 VAL A C 1
ATOM 4534 O O . VAL A 1 568 ? -4.831 17.975 22.691 1.00 85.56 568 VAL A O 1
ATOM 4537 N N . ASN A 1 569 ? -4.034 19.248 24.372 1.00 88.88 569 ASN A N 1
ATOM 4538 C CA . ASN A 1 569 ? -2.622 18.950 24.145 1.00 88.88 569 ASN A CA 1
ATOM 4539 C C . ASN A 1 569 ? -2.354 17.439 24.188 1.00 88.88 569 ASN A C 1
ATOM 4541 O O . ASN A 1 569 ? -1.642 16.931 23.330 1.00 88.88 569 ASN A O 1
ATOM 4545 N N . GLU A 1 570 ? -2.948 16.713 25.139 1.00 86.88 570 GLU A N 1
ATOM 4546 C CA . GLU A 1 570 ? -2.837 15.253 25.210 1.00 86.88 570 GLU A CA 1
ATOM 4547 C C . GLU A 1 570 ? -3.475 14.558 23.993 1.00 86.88 570 GLU A C 1
ATOM 4549 O O . GLU A 1 570 ? -2.902 13.615 23.446 1.00 86.88 570 GLU A O 1
ATOM 4554 N N . ASP A 1 571 ? -4.652 15.012 23.556 1.00 86.81 571 ASP A N 1
ATOM 4555 C CA . ASP A 1 571 ? -5.414 14.369 22.480 1.00 86.81 571 ASP A CA 1
ATOM 4556 C C . ASP A 1 571 ? -4.790 14.592 21.089 1.00 86.81 571 ASP A C 1
ATOM 4558 O O . ASP A 1 571 ? -4.968 13.749 20.204 1.00 86.81 571 ASP A O 1
ATOM 4562 N N . VAL A 1 572 ? -4.041 15.687 20.900 1.00 90.56 572 VAL A N 1
ATOM 4563 C CA . VAL A 1 572 ? -3.361 16.010 19.631 1.00 90.56 572 VAL A CA 1
ATOM 4564 C C . VAL A 1 572 ? -1.942 15.443 19.515 1.00 90.56 572 VAL A C 1
ATOM 4566 O O . VAL A 1 572 ? -1.370 15.471 18.428 1.00 90.56 572 VAL A O 1
ATOM 4569 N N . GLN A 1 573 ? -1.365 14.921 20.602 1.00 92.50 573 GLN A N 1
ATOM 4570 C CA . GLN A 1 573 ? -0.030 14.316 20.593 1.00 92.50 573 GLN A CA 1
ATOM 4571 C C . GLN A 1 573 ? 0.040 13.047 19.729 1.00 92.50 573 GLN A C 1
ATOM 4573 O O . GLN A 1 573 ? -0.874 12.208 19.704 1.00 92.50 573 GLN A O 1
ATOM 4578 N N . LEU A 1 574 ? 1.204 12.836 19.105 1.00 91.56 574 LEU A N 1
ATOM 4579 C CA . LEU A 1 574 ? 1.544 11.574 18.450 1.00 91.56 574 LEU A CA 1
ATOM 4580 C C . LEU A 1 574 ? 1.880 10.516 19.504 1.00 91.56 574 LEU A C 1
ATOM 4582 O O . LEU A 1 574 ? 3.037 10.268 19.837 1.00 91.56 574 LEU A O 1
ATOM 4586 N N . LYS A 1 575 ? 0.834 9.884 20.031 1.00 88.06 575 LYS A N 1
ATOM 4587 C CA . LYS A 1 575 ? 0.916 8.853 21.067 1.00 88.06 575 LYS A CA 1
ATOM 4588 C C . LYS A 1 575 ? 0.487 7.495 20.502 1.00 88.06 575 LYS A C 1
ATOM 4590 O O . LYS A 1 575 ? -0.601 7.412 19.927 1.00 88.06 575 LYS A O 1
ATOM 4595 N N . PRO A 1 576 ? 1.266 6.411 20.687 1.00 81.25 576 PRO A N 1
ATOM 4596 C CA . PRO A 1 576 ? 0.882 5.080 20.225 1.00 81.25 576 PRO A CA 1
ATOM 4597 C C . PRO A 1 576 ? -0.547 4.705 20.645 1.00 81.25 576 PRO A C 1
ATOM 4599 O O . PRO A 1 576 ? -0.902 4.742 21.821 1.00 81.25 576 PRO A O 1
ATOM 4602 N N . GLY A 1 577 ? -1.383 4.362 19.664 1.00 76.75 577 GLY A N 1
ATOM 4603 C CA . GLY A 1 577 ? -2.789 4.000 19.873 1.00 76.75 577 GLY A CA 1
ATOM 4604 C C . GLY A 1 577 ? -3.791 5.164 19.869 1.00 76.75 577 GLY A C 1
ATOM 4605 O O . GLY A 1 577 ? -4.992 4.888 19.777 1.00 76.75 577 GLY A O 1
ATOM 4606 N N . SER A 1 578 ? -3.340 6.427 19.895 1.00 83.19 578 SER A N 1
ATOM 4607 C CA . SER A 1 578 ? -4.220 7.598 19.752 1.00 83.19 578 SER A CA 1
ATOM 4608 C C . SER A 1 578 ? -4.839 7.675 18.352 1.00 83.19 578 SER A C 1
ATOM 4610 O O . SER A 1 578 ? -4.348 7.073 17.393 1.00 83.19 578 SER A O 1
ATOM 4612 N N . THR A 1 579 ? -5.946 8.408 18.222 1.00 82.00 579 THR A N 1
ATOM 4613 C CA . THR A 1 579 ? -6.611 8.621 16.926 1.00 82.00 579 THR A CA 1
ATOM 4614 C C . THR A 1 579 ? -5.704 9.370 15.951 1.00 82.00 579 THR A C 1
ATOM 4616 O O . THR A 1 579 ? -5.597 8.965 14.796 1.00 82.00 579 THR A O 1
ATOM 4619 N N . VAL A 1 580 ? -4.991 10.393 16.433 1.00 85.75 580 VAL A N 1
ATOM 4620 C CA . VAL A 1 580 ? -4.025 11.163 15.634 1.00 85.75 580 VAL A CA 1
ATOM 4621 C C . VAL A 1 580 ? -2.896 10.266 15.139 1.00 85.75 580 VAL A C 1
ATOM 4623 O O . VAL A 1 580 ? -2.603 10.254 13.949 1.00 85.75 580 VAL A O 1
ATOM 4626 N N . TYR A 1 581 ? -2.341 9.408 16.002 1.00 87.12 581 TYR A N 1
ATOM 4627 C CA . TYR A 1 581 ? -1.312 8.452 15.594 1.00 87.12 581 TYR A CA 1
ATOM 4628 C C . TYR A 1 581 ? -1.802 7.473 14.517 1.00 87.12 581 TYR A C 1
ATOM 4630 O O . TYR A 1 581 ? -1.066 7.170 13.581 1.00 87.12 581 TYR A O 1
ATOM 4638 N N . LYS A 1 582 ? -3.043 6.978 14.610 1.00 85.88 582 LYS A N 1
ATOM 4639 C CA . LYS A 1 582 ? -3.613 6.076 13.592 1.00 85.88 582 LYS A CA 1
ATOM 4640 C C . LYS A 1 582 ? -3.738 6.758 12.229 1.00 85.88 582 LYS A C 1
ATOM 4642 O O . LYS A 1 582 ? -3.352 6.162 11.225 1.00 85.88 582 LYS A O 1
ATOM 4647 N N . GLU A 1 583 ? -4.229 7.996 12.203 1.00 85.88 583 GLU A N 1
ATOM 4648 C CA . GLU A 1 583 ? -4.321 8.794 10.975 1.00 85.88 583 GLU A CA 1
ATOM 4649 C C . GLU A 1 583 ? -2.938 9.171 10.429 1.00 85.88 583 GLU A C 1
ATOM 4651 O O . GLU A 1 583 ? -2.723 9.121 9.221 1.00 85.88 583 GLU A O 1
ATOM 4656 N N . TRP A 1 584 ? -1.973 9.462 11.298 1.00 89.00 584 TRP A N 1
ATOM 4657 C CA . TRP A 1 584 ? -0.597 9.748 10.900 1.00 89.00 584 TRP A CA 1
ATOM 4658 C C . TRP A 1 584 ? 0.116 8.510 10.327 1.00 89.00 584 TRP A C 1
ATOM 4660 O O . TRP A 1 584 ? 0.833 8.600 9.329 1.00 89.00 584 TRP A O 1
ATOM 4670 N N . VAL A 1 585 ? -0.102 7.323 10.909 1.00 83.25 585 VAL A N 1
ATOM 4671 C CA . VAL A 1 585 ? 0.437 6.054 10.385 1.00 83.25 585 VAL A CA 1
ATOM 4672 C C . VAL A 1 585 ? -0.206 5.699 9.052 1.00 83.25 585 VAL A C 1
ATOM 4674 O O . VAL A 1 585 ? 0.475 5.178 8.168 1.00 83.25 585 VAL A O 1
ATOM 4677 N N . ASN A 1 586 ? -1.510 5.919 8.894 1.00 83.00 586 ASN A N 1
ATOM 4678 C CA . ASN A 1 586 ? -2.199 5.555 7.667 1.00 83.00 586 ASN A CA 1
ATOM 4679 C C . ASN A 1 586 ? -3.439 6.423 7.435 1.00 83.00 586 ASN A C 1
ATOM 4681 O O . ASN A 1 586 ? -4.551 6.057 7.831 1.00 83.00 586 ASN A O 1
ATOM 4685 N N . SER A 1 587 ? -3.228 7.543 6.749 1.00 83.75 587 SER A N 1
ATOM 4686 C CA . SER A 1 587 ? -4.234 8.589 6.602 1.00 83.75 587 SER A CA 1
ATOM 4687 C C . SER A 1 587 ? -5.439 8.096 5.816 1.00 83.75 587 SER A C 1
ATOM 4689 O O . SER A 1 587 ? -5.303 7.441 4.779 1.00 83.75 587 SER A O 1
ATOM 4691 N N . SER A 1 588 ? -6.631 8.422 6.310 1.00 81.62 588 SER A N 1
ATOM 4692 C CA . SER A 1 588 ? -7.878 8.211 5.575 1.00 81.62 588 SER A CA 1
ATOM 4693 C C . SER A 1 588 ? -8.398 9.499 4.918 1.00 81.62 588 SER A C 1
ATOM 4695 O O . SER A 1 588 ? -9.469 9.495 4.319 1.00 81.62 588 SER A O 1
ATOM 4697 N N . VAL A 1 589 ? -7.659 10.617 5.010 1.00 85.25 589 VAL A N 1
ATOM 4698 C CA . VAL A 1 589 ? -7.969 11.854 4.269 1.00 85.25 589 VAL A CA 1
ATOM 4699 C C . VAL A 1 589 ? -7.623 11.657 2.785 1.00 85.25 589 VAL A C 1
ATOM 4701 O O . VAL A 1 589 ? -6.531 11.175 2.479 1.00 85.25 589 VAL A O 1
ATOM 4704 N N . PRO A 1 590 ? -8.519 12.009 1.846 1.00 83.88 590 PRO A N 1
ATOM 4705 C CA . PRO A 1 590 ? -8.228 11.904 0.424 1.00 83.88 590 PRO A CA 1
ATOM 4706 C C . PRO A 1 590 ? -7.296 13.042 -0.019 1.00 83.88 590 PRO A C 1
ATOM 4708 O O . PRO A 1 590 ? -7.718 14.188 -0.168 1.00 83.88 590 PRO A O 1
ATOM 4711 N N . PHE A 1 591 ? -6.024 12.718 -0.246 1.00 91.50 591 PHE A N 1
ATOM 4712 C CA . PHE A 1 591 ? -5.075 13.618 -0.898 1.00 91.50 591 PHE A CA 1
ATOM 4713 C C . PHE A 1 591 ? -5.157 13.423 -2.413 1.00 91.50 591 PHE A C 1
ATOM 4715 O O . PHE A 1 591 ? -5.135 12.291 -2.899 1.00 91.50 591 PHE A O 1
ATOM 4722 N N . TYR A 1 592 ? -5.211 14.519 -3.165 1.00 93.94 592 TYR A N 1
ATOM 4723 C CA . TYR A 1 592 ? -5.124 14.500 -4.621 1.00 93.94 592 TYR A CA 1
ATOM 4724 C C . TYR A 1 592 ? -3.933 15.321 -5.081 1.00 93.94 592 TYR A C 1
ATOM 4726 O O . TYR A 1 592 ? -3.823 16.509 -4.780 1.00 93.94 592 TYR A O 1
ATOM 4734 N N . LYS A 1 593 ? -3.067 14.701 -5.874 1.00 94.06 593 LYS A N 1
ATOM 4735 C CA . LYS A 1 593 ? -1.958 15.364 -6.545 1.00 94.06 593 LYS A CA 1
ATOM 4736 C C . LYS A 1 593 ? -2.322 15.572 -8.006 1.00 94.06 593 LYS A C 1
ATOM 4738 O O . LYS A 1 593 ? -2.428 14.619 -8.775 1.00 94.06 593 LYS A O 1
ATOM 4743 N N . LYS A 1 594 ? -2.559 16.827 -8.368 1.00 96.62 594 LYS A N 1
ATOM 4744 C CA . LYS A 1 594 ? -2.975 17.241 -9.707 1.00 96.62 594 LYS A CA 1
ATOM 4745 C C . LYS A 1 594 ? -1.792 17.822 -10.455 1.00 96.62 594 LYS A C 1
ATOM 4747 O O . LYS A 1 594 ? -1.101 18.688 -9.924 1.00 96.62 594 LYS A O 1
ATOM 4752 N N . PHE A 1 595 ? -1.572 17.377 -11.682 1.00 97.12 595 PHE A N 1
ATOM 4753 C CA . PHE A 1 595 ? -0.481 17.862 -12.517 1.00 97.12 595 PHE A CA 1
ATOM 4754 C C . PHE A 1 595 ? -1.004 18.585 -13.752 1.00 97.12 595 PHE A C 1
ATOM 4756 O O . PHE A 1 595 ? -1.923 18.113 -14.415 1.00 97.12 595 PHE A O 1
ATOM 4763 N N . TYR A 1 596 ? -0.381 19.708 -14.078 1.00 97.50 596 TYR A N 1
ATOM 4764 C CA . TYR A 1 596 ? -0.709 20.539 -15.227 1.00 97.50 596 TYR A CA 1
ATOM 4765 C C . TYR A 1 596 ? 0.562 20.719 -16.049 1.00 97.50 596 TYR A C 1
ATOM 4767 O O . TYR A 1 596 ? 1.555 21.239 -15.542 1.00 97.50 596 TYR A O 1
ATOM 4775 N N . MET A 1 597 ? 0.559 20.244 -17.289 1.00 97.38 597 MET A N 1
ATOM 4776 C CA . MET A 1 597 ? 1.701 20.338 -18.198 1.00 97.38 597 MET A CA 1
ATOM 4777 C C . MET A 1 597 ? 1.639 21.639 -18.989 1.00 97.38 597 MET A C 1
ATOM 4779 O O . MET A 1 597 ? 0.554 22.083 -19.356 1.00 97.38 597 MET A O 1
ATOM 4783 N N . PHE A 1 598 ? 2.794 22.212 -19.316 1.00 98.06 598 PHE A N 1
ATOM 4784 C CA . PHE A 1 598 ? 2.884 23.323 -20.260 1.00 98.06 598 PHE A CA 1
ATOM 4785 C C . PHE A 1 598 ? 3.384 22.803 -21.608 1.00 98.06 598 PHE A C 1
ATOM 4787 O O . PHE A 1 598 ? 4.532 22.380 -21.745 1.00 98.06 598 PHE A O 1
ATOM 4794 N N . ASN A 1 599 ? 2.513 22.805 -22.611 1.00 97.88 599 ASN A N 1
ATOM 4795 C CA . ASN A 1 599 ? 2.823 22.381 -23.968 1.00 97.88 599 ASN A CA 1
ATOM 4796 C C . ASN A 1 599 ? 3.347 23.563 -24.788 1.00 97.88 599 ASN A C 1
ATOM 4798 O O . ASN A 1 599 ? 2.629 24.537 -24.997 1.00 97.88 599 ASN A O 1
ATOM 4802 N N . LEU A 1 600 ? 4.586 23.479 -25.269 1.00 97.88 600 LEU A N 1
ATOM 4803 C CA . LEU A 1 600 ? 5.191 24.492 -26.128 1.00 97.88 600 LEU A CA 1
ATOM 4804 C C . LEU A 1 600 ? 4.653 24.366 -27.560 1.00 97.88 600 LEU A C 1
ATOM 4806 O O . LEU A 1 600 ? 4.856 23.350 -28.227 1.00 97.88 600 LEU A O 1
ATOM 4810 N N . THR A 1 601 ? 3.996 25.419 -28.040 1.00 97.75 601 THR A N 1
ATOM 4811 C CA . THR A 1 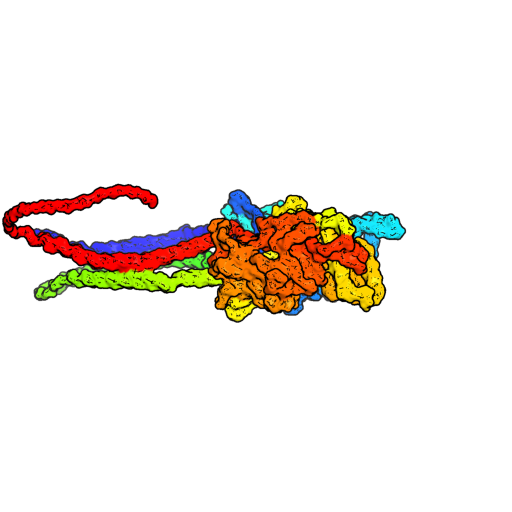601 ? 3.278 25.412 -29.329 1.00 97.75 601 THR A CA 1
ATOM 4812 C C . THR A 1 601 ? 4.133 25.865 -30.515 1.00 97.75 601 THR A C 1
ATOM 4814 O O . THR A 1 601 ? 3.872 25.446 -31.640 1.00 97.75 601 THR A O 1
ATOM 4817 N N . ASN A 1 602 ? 5.192 26.647 -30.275 1.00 96.50 602 ASN A N 1
ATOM 4818 C CA . ASN A 1 602 ? 6.065 27.217 -31.309 1.00 96.50 602 ASN A CA 1
ATOM 4819 C C . ASN A 1 602 ? 7.569 26.866 -31.143 1.00 96.50 602 ASN A C 1
ATOM 4821 O O . ASN A 1 602 ? 8.422 27.752 -31.217 1.00 96.50 602 ASN A O 1
ATOM 4825 N N . PRO A 1 603 ? 7.948 25.586 -30.941 1.00 95.31 603 PRO A N 1
ATOM 4826 C CA . PRO A 1 603 ? 9.330 25.199 -30.623 1.00 95.31 603 PRO A CA 1
ATOM 4827 C C . PRO A 1 603 ? 10.367 25.595 -31.687 1.00 95.31 603 PRO A C 1
ATOM 4829 O O . PRO A 1 603 ? 11.481 25.978 -31.342 1.00 95.31 603 PRO A O 1
ATOM 4832 N N . GLU A 1 604 ? 10.027 25.510 -32.975 1.00 94.25 604 GLU A N 1
ATOM 4833 C CA . GLU A 1 604 ? 10.968 25.811 -34.068 1.00 94.25 604 GLU A CA 1
ATOM 4834 C C . GLU A 1 604 ? 11.203 27.331 -34.218 1.00 94.25 604 GLU A C 1
ATOM 4836 O O . GLU A 1 604 ? 12.320 27.765 -34.493 1.00 94.25 604 GLU A O 1
ATOM 4841 N N . GLU A 1 605 ? 10.186 28.165 -33.970 1.00 94.25 605 GLU A N 1
ATOM 4842 C CA . GLU A 1 605 ? 10.331 29.631 -33.968 1.00 94.25 605 GLU A CA 1
ATOM 4843 C C . GLU A 1 605 ? 11.205 30.108 -32.806 1.00 94.25 605 GLU A C 1
ATOM 4845 O O . GLU A 1 605 ? 12.058 30.979 -32.994 1.00 94.25 605 GLU A O 1
ATOM 4850 N N . VAL A 1 606 ? 11.034 29.484 -31.633 1.00 93.56 606 VAL A N 1
ATOM 4851 C CA . VAL A 1 606 ? 11.871 29.727 -30.452 1.00 93.56 606 VAL A CA 1
ATOM 4852 C C . VAL A 1 606 ? 13.321 29.349 -30.742 1.00 93.56 606 VAL A C 1
ATOM 4854 O O . VAL A 1 606 ? 14.207 30.159 -30.489 1.00 93.56 606 VAL A O 1
ATOM 4857 N N . MET A 1 607 ? 13.587 28.173 -31.332 1.00 92.19 607 MET A N 1
ATOM 4858 C CA . MET A 1 607 ? 14.955 27.768 -31.707 1.00 92.19 607 MET A CA 1
ATOM 4859 C C . MET A 1 607 ? 15.649 28.802 -32.601 1.00 92.19 607 MET A C 1
ATOM 4861 O O . MET A 1 607 ? 16.841 29.065 -32.427 1.00 92.19 607 MET A O 1
ATOM 4865 N N . ASN A 1 608 ? 14.902 29.395 -33.533 1.00 90.88 608 ASN A N 1
ATOM 4866 C CA . ASN A 1 608 ? 15.420 30.356 -34.503 1.00 90.88 608 ASN A CA 1
ATOM 4867 C C . ASN A 1 608 ? 15.528 31.790 -33.967 1.00 90.88 608 ASN A C 1
ATOM 4869 O O . ASN A 1 608 ? 16.082 32.634 -34.665 1.00 90.88 608 ASN A O 1
ATOM 4873 N N . GLY A 1 609 ? 15.034 32.074 -32.755 1.00 86.69 609 GLY A N 1
ATOM 4874 C CA . GLY A 1 609 ? 15.030 33.429 -32.194 1.00 86.69 609 GLY A CA 1
ATOM 4875 C C . GLY A 1 609 ? 13.964 34.356 -32.775 1.00 86.69 609 GLY A C 1
ATOM 4876 O O . GLY A 1 609 ? 14.030 35.565 -32.576 1.00 86.69 609 GLY A O 1
ATOM 4877 N N . ASN A 1 610 ? 12.994 33.807 -33.508 1.00 87.25 610 ASN A N 1
ATOM 4878 C CA . ASN A 1 610 ? 12.015 34.594 -34.261 1.00 87.25 610 ASN A CA 1
ATOM 4879 C C . ASN A 1 610 ? 10.757 34.926 -33.444 1.00 87.25 610 ASN A C 1
ATOM 4881 O O . ASN A 1 610 ? 9.981 35.787 -33.855 1.00 87.25 610 ASN A O 1
ATOM 4885 N N . ALA A 1 611 ? 10.532 34.237 -32.321 1.00 89.69 611 ALA A N 1
ATOM 4886 C CA . ALA A 1 611 ? 9.358 34.430 -31.478 1.00 89.69 611 ALA A CA 1
ATOM 4887 C C . ALA A 1 611 ? 9.630 34.093 -30.006 1.00 89.69 611 ALA A C 1
ATOM 4889 O O . ALA A 1 611 ? 10.440 33.221 -29.682 1.00 89.69 611 ALA A O 1
ATOM 4890 N N . THR A 1 612 ? 8.880 34.747 -29.119 1.00 93.00 612 THR A N 1
ATOM 4891 C CA . THR A 1 612 ? 8.790 34.404 -27.694 1.00 93.00 612 THR A CA 1
ATOM 4892 C C . THR A 1 612 ? 8.117 33.031 -27.519 1.00 93.00 612 THR A C 1
ATOM 4894 O O . THR A 1 612 ? 7.153 32.737 -28.237 1.00 93.00 612 THR A O 1
ATOM 4897 N N . PRO A 1 613 ? 8.562 32.176 -26.575 1.00 96.25 613 PRO A N 1
ATOM 4898 C CA . PRO A 1 613 ? 7.903 30.903 -26.294 1.00 96.25 613 PRO A CA 1
ATOM 4899 C C . PRO A 1 613 ? 6.423 31.066 -25.941 1.00 96.25 613 PRO A C 1
ATOM 4901 O O . PRO A 1 613 ? 6.075 31.869 -25.076 1.00 96.25 613 PRO A O 1
ATOM 4904 N N . ASN A 1 614 ? 5.560 30.276 -26.579 1.00 97.06 614 ASN A N 1
ATOM 4905 C CA . ASN A 1 614 ? 4.122 30.253 -26.331 1.00 97.06 614 ASN A CA 1
ATOM 4906 C C . ASN A 1 614 ? 3.690 28.884 -25.798 1.00 97.06 614 ASN A C 1
ATOM 4908 O O . ASN A 1 614 ? 3.792 27.872 -26.506 1.00 97.06 614 ASN A O 1
ATOM 4912 N N . VAL A 1 615 ? 3.201 28.855 -24.558 1.00 97.62 615 VAL A N 1
ATOM 4913 C CA . VAL A 1 615 ? 2.796 27.621 -23.879 1.00 97.62 615 VAL A CA 1
ATOM 4914 C C . VAL A 1 615 ? 1.288 27.538 -23.678 1.00 97.62 615 VAL A C 1
ATOM 4916 O O . VAL A 1 615 ? 0.623 28.527 -23.385 1.00 97.62 615 VAL A O 1
ATOM 4919 N N . GLU A 1 616 ? 0.756 26.328 -23.782 1.00 97.25 616 GLU A N 1
ATOM 4920 C CA . GLU A 1 616 ? -0.631 26.003 -23.463 1.00 97.25 616 GLU A CA 1
ATOM 4921 C C . GLU A 1 616 ? -0.675 25.046 -22.268 1.00 97.25 616 GLU A C 1
ATOM 4923 O O . GLU A 1 616 ? 0.038 24.042 -22.239 1.00 97.25 616 GLU A O 1
ATOM 4928 N N . GLN A 1 617 ? -1.496 25.357 -21.264 1.00 96.44 617 GLN A N 1
ATOM 4929 C CA . GLN A 1 617 ? -1.689 24.482 -20.110 1.00 96.44 617 GLN A CA 1
ATOM 4930 C C . GLN A 1 617 ? -2.580 23.289 -20.483 1.00 96.44 617 GLN A C 1
ATOM 4932 O O . GLN A 1 617 ? -3.700 23.477 -20.948 1.00 96.44 617 GLN A O 1
ATOM 4937 N N . ILE A 1 618 ? -2.127 22.072 -20.180 1.00 95.38 618 ILE A N 1
ATOM 4938 C CA . ILE A 1 618 ? -2.885 20.826 -20.340 1.00 95.38 618 ILE A CA 1
ATOM 4939 C C . ILE A 1 618 ? -3.025 20.152 -18.971 1.00 95.38 618 ILE A C 1
ATOM 4941 O O . ILE A 1 618 ? -2.022 19.872 -18.314 1.00 95.38 618 ILE A O 1
ATOM 4945 N N . GLY A 1 619 ? -4.251 19.877 -18.527 1.00 93.94 619 GLY A N 1
ATOM 4946 C CA . GLY A 1 619 ? -4.523 19.251 -17.230 1.00 93.94 619 GLY A CA 1
ATOM 4947 C C . GLY A 1 619 ? -5.841 19.722 -16.596 1.00 93.94 619 GLY A C 1
ATOM 4948 O O . GLY A 1 619 ? -6.555 20.527 -17.196 1.00 93.94 619 GLY A O 1
ATOM 4949 N N . PRO A 1 620 ? -6.162 19.257 -15.374 1.00 97.00 620 PRO A N 1
ATOM 4950 C CA . PRO A 1 620 ? -5.305 18.441 -14.514 1.00 97.00 620 PRO A CA 1
ATOM 4951 C C . PRO A 1 620 ? -5.257 16.961 -14.903 1.00 97.00 620 PRO A C 1
ATOM 4953 O O . PRO A 1 620 ? -6.270 16.371 -15.259 1.00 97.00 620 PRO A O 1
ATOM 4956 N N . TYR A 1 621 ? -4.095 16.344 -14.713 1.00 96.56 621 TYR A N 1
ATOM 4957 C CA . TYR A 1 621 ? -3.949 14.898 -14.544 1.00 96.56 621 TYR A CA 1
ATOM 4958 C C . TYR A 1 621 ? -3.911 14.613 -13.045 1.00 96.56 621 TYR A C 1
ATOM 4960 O O . TYR A 1 621 ? -2.925 14.936 -12.374 1.00 96.56 621 TYR A O 1
ATOM 4968 N N . SER A 1 622 ? -5.005 14.087 -12.514 1.00 95.12 622 SER A N 1
ATOM 4969 C CA . SER A 1 622 ? -5.215 13.913 -11.080 1.00 95.12 622 SER A CA 1
ATOM 4970 C C . SER A 1 622 ? -4.837 12.509 -10.632 1.00 95.12 622 SER A C 1
ATOM 4972 O O . SER A 1 622 ? -5.167 11.519 -11.277 1.00 95.12 622 SER A O 1
ATOM 4974 N N . TYR A 1 623 ? -4.138 12.431 -9.505 1.00 90.50 623 TYR A N 1
ATOM 4975 C CA . TYR A 1 623 ? -3.774 11.180 -8.859 1.00 90.50 623 TYR A CA 1
ATOM 4976 C C . TYR A 1 623 ? -4.202 11.223 -7.403 1.00 90.50 623 TYR A C 1
ATOM 4978 O O . TYR A 1 623 ? -3.838 12.148 -6.676 1.00 90.50 623 TYR A O 1
ATOM 4986 N N . ARG A 1 624 ? -4.918 10.199 -6.953 1.00 88.12 624 ARG A N 1
ATOM 4987 C CA . ARG A 1 624 ? -5.157 9.974 -5.534 1.00 88.12 624 ARG A CA 1
ATOM 4988 C C . ARG A 1 624 ? -3.858 9.530 -4.873 1.00 88.12 624 ARG A C 1
ATOM 4990 O O . ARG A 1 624 ? -3.234 8.559 -5.299 1.00 88.12 624 ARG A O 1
ATOM 4997 N N . GLU A 1 625 ? -3.454 10.251 -3.838 1.00 85.31 625 GLU A N 1
ATOM 4998 C CA . GLU A 1 625 ? -2.266 9.966 -3.048 1.00 85.31 625 GLU A CA 1
ATOM 4999 C C . GLU A 1 625 ? -2.654 9.231 -1.760 1.00 85.31 625 GLU A C 1
ATOM 5001 O O . GLU A 1 625 ? -3.399 9.741 -0.924 1.00 85.31 625 GLU A O 1
ATOM 5006 N N . LEU A 1 626 ? -2.120 8.024 -1.583 1.00 80.75 626 LEU A N 1
ATOM 5007 C CA . LEU A 1 626 ? -2.237 7.253 -0.351 1.00 80.75 626 LEU A CA 1
ATOM 5008 C C . LEU A 1 626 ? -0.990 7.481 0.504 1.00 80.75 626 LEU A C 1
ATOM 5010 O O . LEU A 1 626 ? 0.137 7.241 0.056 1.00 80.75 626 LEU A O 1
ATOM 5014 N N . ARG A 1 627 ? -1.193 7.929 1.747 1.00 83.50 627 ARG A N 1
ATOM 5015 C CA . ARG A 1 627 ? -0.120 8.238 2.701 1.00 83.50 627 ARG A CA 1
ATOM 5016 C C . ARG A 1 627 ? -0.083 7.223 3.831 1.00 83.50 627 ARG A C 1
ATOM 5018 O O . ARG A 1 627 ? -1.052 7.079 4.572 1.00 83.50 627 ARG A O 1
ATOM 5025 N N . SER A 1 628 ? 1.063 6.570 4.000 1.00 80.69 628 SER A N 1
ATOM 5026 C CA . SER A 1 628 ? 1.333 5.751 5.181 1.00 80.69 628 SER A CA 1
ATOM 5027 C C . SER A 1 628 ? 2.749 5.965 5.707 1.00 80.69 628 SER A C 1
ATOM 5029 O O . SER A 1 628 ? 3.660 6.291 4.948 1.00 80.69 628 SER A O 1
ATOM 5031 N N . ASN A 1 629 ? 2.937 5.792 7.010 1.00 82.88 629 ASN A N 1
ATOM 5032 C CA . ASN A 1 629 ? 4.214 5.933 7.695 1.00 82.88 629 ASN A CA 1
ATOM 5033 C C . ASN A 1 629 ? 4.519 4.626 8.441 1.00 82.88 629 ASN A C 1
ATOM 5035 O O . ASN A 1 629 ? 3.773 4.209 9.328 1.00 82.88 629 ASN A O 1
ATOM 5039 N N . LYS A 1 630 ? 5.628 3.963 8.089 1.00 78.06 630 LYS A N 1
ATOM 5040 C CA . LYS A 1 630 ? 6.125 2.790 8.822 1.00 78.06 630 LYS A CA 1
ATOM 5041 C C . LYS A 1 630 ? 6.988 3.270 9.983 1.00 78.06 630 LYS A C 1
ATOM 5043 O O . LYS A 1 630 ? 8.080 3.781 9.756 1.00 78.06 630 LYS A O 1
ATOM 5048 N N . VAL A 1 631 ? 6.516 3.102 11.212 1.00 82.94 631 VAL A N 1
ATOM 5049 C CA . VAL A 1 631 ? 7.302 3.422 12.411 1.00 82.94 631 VAL A CA 1
ATOM 5050 C C . VAL A 1 631 ? 8.478 2.459 12.537 1.00 82.94 631 VAL A C 1
ATOM 5052 O O . VAL A 1 631 ? 8.314 1.257 12.341 1.00 82.94 631 VAL A O 1
ATOM 5055 N N . LEU A 1 632 ? 9.656 3.004 12.838 1.00 72.94 632 LEU A N 1
ATOM 5056 C CA . LEU A 1 632 ? 10.892 2.246 13.026 1.00 72.94 632 LEU A CA 1
ATOM 5057 C C . LEU A 1 632 ? 11.282 2.182 14.502 1.00 72.94 632 LEU A C 1
ATOM 5059 O O . LEU A 1 632 ? 11.569 1.106 15.009 1.00 72.94 632 LEU A O 1
ATOM 5063 N N . LYS A 1 633 ? 11.296 3.328 15.194 1.00 83.25 633 LYS A N 1
ATOM 5064 C CA . LYS A 1 633 ? 11.652 3.406 16.618 1.00 83.25 633 LYS A CA 1
ATOM 5065 C C . LYS A 1 633 ? 11.135 4.685 17.269 1.00 83.25 633 LYS A C 1
ATOM 5067 O O . LYS A 1 633 ? 10.867 5.668 16.579 1.00 83.25 633 LYS A O 1
ATOM 5072 N N . TRP A 1 634 ? 11.069 4.664 18.592 1.00 88.69 634 TRP A N 1
ATOM 5073 C CA . TRP A 1 634 ? 10.824 5.820 19.453 1.00 88.69 634 TRP A CA 1
ATOM 5074 C C . TRP A 1 634 ? 12.059 6.063 20.319 1.00 88.69 634 TRP A C 1
ATOM 5076 O O . TRP A 1 634 ? 12.870 5.151 20.504 1.00 88.69 634 TRP A O 1
ATOM 5086 N N . THR A 1 635 ? 12.233 7.282 20.816 1.00 89.56 635 THR A N 1
ATOM 5087 C CA . THR A 1 635 ? 13.174 7.545 21.914 1.00 89.56 635 THR A CA 1
ATOM 5088 C C . THR A 1 635 ? 12.626 7.000 23.233 1.00 89.56 635 THR A C 1
ATOM 5090 O O . THR A 1 635 ? 11.419 6.829 23.369 1.00 89.56 635 THR A O 1
ATOM 5093 N N . ASP A 1 636 ? 13.495 6.755 24.219 1.00 86.75 636 ASP A N 1
ATOM 5094 C CA . ASP A 1 636 ? 13.098 6.174 25.517 1.00 86.75 636 ASP A CA 1
ATOM 5095 C C . ASP A 1 636 ? 12.061 7.021 26.280 1.00 86.75 636 ASP A C 1
ATOM 5097 O O . ASP A 1 636 ? 11.293 6.508 27.091 1.00 86.75 636 ASP A O 1
ATOM 5101 N N . ASP A 1 637 ? 12.031 8.329 26.021 1.00 88.88 637 ASP A N 1
ATOM 5102 C CA . ASP A 1 637 ? 11.078 9.284 26.592 1.00 88.88 637 ASP A CA 1
ATOM 5103 C C . ASP A 1 637 ? 9.832 9.519 25.713 1.00 88.88 637 ASP A C 1
ATOM 5105 O O . ASP A 1 637 ? 9.000 10.368 26.043 1.00 88.88 637 ASP A O 1
ATOM 5109 N N . ASP A 1 638 ? 9.705 8.790 24.598 1.00 88.94 638 ASP A N 1
ATOM 5110 C CA . ASP A 1 638 ? 8.685 8.942 23.556 1.00 88.94 638 ASP A CA 1
ATOM 5111 C C . ASP A 1 638 ? 8.577 10.373 22.980 1.00 88.94 638 ASP A C 1
ATOM 5113 O O . ASP A 1 638 ? 7.517 10.767 22.483 1.00 88.94 638 ASP A O 1
ATOM 5117 N N . SER A 1 639 ? 9.634 11.192 23.058 1.00 92.19 639 SER A N 1
ATOM 5118 C CA . SER A 1 639 ? 9.635 12.573 22.542 1.00 92.19 639 SER A CA 1
ATOM 5119 C C . SER A 1 639 ? 9.814 12.665 21.025 1.00 92.19 639 SER A C 1
ATOM 5121 O O . SER A 1 639 ? 9.334 13.618 20.404 1.00 92.19 639 SER A O 1
ATOM 5123 N N . ILE A 1 640 ? 10.477 11.677 20.418 1.00 93.62 640 ILE A N 1
ATOM 5124 C CA . ILE A 1 640 ? 10.761 11.626 18.982 1.00 93.62 640 ILE A CA 1
ATOM 5125 C C . ILE A 1 640 ? 10.356 10.258 18.436 1.00 93.62 640 ILE A C 1
ATOM 5127 O O . ILE A 1 640 ? 10.704 9.216 18.993 1.00 93.62 640 ILE A O 1
ATOM 5131 N N . VAL A 1 641 ? 9.675 10.271 17.290 1.00 92.81 641 VAL A N 1
ATOM 5132 C CA . VAL A 1 641 ? 9.362 9.069 16.512 1.00 92.81 641 VAL A CA 1
ATOM 5133 C C . VAL A 1 641 ? 10.163 9.071 15.215 1.00 92.81 641 VAL A C 1
ATOM 5135 O O . VAL A 1 641 ? 10.136 10.038 14.454 1.00 92.81 641 VAL A O 1
ATOM 5138 N N . THR A 1 642 ? 10.874 7.976 14.952 1.00 86.62 642 THR A N 1
ATOM 5139 C CA . THR A 1 642 ? 11.567 7.710 13.688 1.00 86.62 642 THR A CA 1
ATOM 5140 C C . THR A 1 642 ? 10.719 6.778 12.832 1.00 86.62 642 THR A C 1
ATOM 5142 O O . THR A 1 642 ? 10.260 5.729 13.292 1.00 86.62 642 THR A O 1
ATOM 5145 N N . PHE A 1 643 ? 10.532 7.133 11.567 1.00 83.69 643 PHE A N 1
ATOM 5146 C CA . PHE A 1 643 ? 9.643 6.444 10.644 1.00 83.69 643 PHE A CA 1
ATOM 5147 C C . PHE A 1 643 ? 10.146 6.510 9.203 1.00 83.69 643 PHE A C 1
ATOM 5149 O O . PHE A 1 643 ? 11.055 7.260 8.851 1.00 83.69 643 PHE A O 1
ATOM 5156 N N . MET A 1 644 ? 9.518 5.708 8.354 1.00 77.25 644 MET A N 1
ATOM 5157 C CA . MET A 1 644 ? 9.754 5.666 6.923 1.00 77.25 644 MET A CA 1
ATOM 5158 C C . MET A 1 644 ? 8.432 5.956 6.190 1.00 77.25 644 MET A C 1
ATOM 5160 O O . MET A 1 644 ? 7.521 5.121 6.226 1.00 77.25 644 MET A O 1
ATOM 5164 N N . PRO A 1 645 ? 8.288 7.133 5.553 1.00 78.19 645 PRO A N 1
ATOM 5165 C CA . PRO A 1 645 ? 7.095 7.485 4.801 1.00 78.19 645 PRO A CA 1
ATOM 5166 C C . PRO A 1 645 ? 7.014 6.700 3.489 1.00 78.19 645 PRO A C 1
ATOM 5168 O O . PRO A 1 645 ? 7.989 6.601 2.739 1.00 78.19 645 PRO A O 1
ATOM 5171 N N . ASN A 1 646 ? 5.822 6.184 3.208 1.00 75.69 646 ASN A N 1
ATOM 5172 C CA . ASN A 1 646 ? 5.431 5.562 1.952 1.00 75.69 646 ASN A CA 1
ATOM 5173 C C . ASN A 1 646 ? 4.307 6.387 1.309 1.00 75.69 646 ASN A C 1
ATOM 5175 O O . ASN A 1 646 ? 3.356 6.801 1.988 1.00 75.69 646 ASN A O 1
ATOM 5179 N N . ARG A 1 647 ? 4.439 6.645 0.007 1.00 76.12 647 ARG A N 1
ATOM 5180 C CA . ARG A 1 647 ? 3.455 7.369 -0.801 1.00 76.12 647 ARG A CA 1
ATOM 5181 C C . ARG A 1 647 ? 3.139 6.556 -2.049 1.00 76.12 647 ARG A C 1
ATOM 5183 O O . ARG A 1 647 ? 4.038 6.061 -2.733 1.00 76.12 647 ARG A O 1
ATOM 5190 N N . THR A 1 648 ? 1.855 6.410 -2.337 1.00 75.81 648 THR A N 1
ATOM 5191 C CA . THR A 1 648 ? 1.357 5.702 -3.520 1.00 75.81 648 THR A CA 1
ATOM 5192 C C . THR A 1 648 ? 0.418 6.616 -4.280 1.00 75.81 648 THR A C 1
ATOM 5194 O O . THR A 1 648 ? -0.421 7.272 -3.673 1.00 75.81 648 THR A O 1
ATOM 5197 N N . TYR A 1 649 ? 0.559 6.652 -5.598 1.00 78.81 649 TYR A N 1
ATOM 5198 C CA . TYR A 1 649 ? -0.206 7.511 -6.489 1.00 78.81 649 TYR A CA 1
ATOM 5199 C C . TYR A 1 649 ? -1.026 6.653 -7.448 1.00 78.81 649 TYR A C 1
ATOM 5201 O O . TYR A 1 649 ? -0.481 5.791 -8.144 1.00 78.81 649 TYR A O 1
ATOM 5209 N N . ILE A 1 650 ? -2.335 6.888 -7.476 1.00 80.88 650 ILE A N 1
ATOM 5210 C CA . ILE A 1 650 ? -3.299 6.154 -8.300 1.00 80.88 650 ILE A CA 1
ATOM 5211 C C . ILE A 1 650 ? -3.979 7.164 -9.214 1.00 80.88 650 ILE A C 1
ATOM 5213 O O . ILE A 1 650 ? -4.570 8.117 -8.717 1.00 80.88 650 ILE A O 1
ATOM 5217 N N . PHE A 1 651 ? -3.870 6.984 -10.530 1.00 83.69 651 PHE A N 1
ATOM 5218 C CA . PHE A 1 651 ? -4.505 7.886 -11.491 1.00 83.69 651 PHE A CA 1
ATOM 5219 C C . PHE A 1 651 ? -6.023 7.880 -11.296 1.00 83.69 651 PHE A C 1
ATOM 5221 O O . PHE A 1 651 ? -6.635 6.813 -11.249 1.00 83.69 651 PHE A O 1
ATOM 5228 N N . ASP A 1 652 ? -6.606 9.068 -11.176 1.00 83.50 652 ASP A N 1
ATOM 5229 C CA . ASP A 1 652 ? -8.035 9.271 -10.989 1.00 83.50 652 ASP A CA 1
ATOM 5230 C C . ASP A 1 652 ? -8.617 9.998 -12.214 1.00 83.50 652 ASP A C 1
ATOM 5232 O O . ASP A 1 652 ? -8.424 11.213 -12.370 1.00 83.50 652 ASP A O 1
ATOM 5236 N N . PRO A 1 653 ? -9.315 9.275 -13.107 1.00 82.69 653 PRO A N 1
ATOM 5237 C CA . PRO A 1 653 ? -9.893 9.865 -14.305 1.00 82.69 653 PRO A CA 1
ATOM 5238 C C . PRO A 1 653 ? -11.061 10.814 -14.002 1.00 82.69 653 PRO A C 1
ATOM 5240 O O . PRO A 1 653 ? -11.304 11.717 -14.798 1.00 82.69 653 PRO A O 1
ATOM 5243 N N . GLU A 1 654 ? -11.767 10.658 -12.877 1.00 86.19 654 GLU A N 1
ATOM 5244 C CA . GLU A 1 654 ? -12.960 11.461 -12.567 1.00 86.19 654 GLU A CA 1
ATOM 5245 C C . GLU A 1 654 ? -12.599 12.889 -12.163 1.00 86.19 654 GLU A C 1
ATOM 5247 O O . GLU A 1 654 ? -13.279 13.846 -12.536 1.00 86.19 654 GLU A O 1
ATOM 5252 N N . THR A 1 655 ? -11.502 13.048 -11.420 1.00 87.75 655 THR A N 1
ATOM 5253 C CA . THR A 1 655 ? -11.005 14.367 -11.004 1.00 87.75 655 THR A CA 1
ATOM 5254 C C . THR A 1 655 ? -9.961 14.951 -11.960 1.00 87.75 655 THR A C 1
ATOM 5256 O O . THR A 1 655 ? -9.423 16.036 -11.692 1.00 87.75 655 THR A O 1
ATOM 5259 N N . SER A 1 656 ? -9.658 14.254 -13.059 1.00 92.38 656 SER A N 1
ATOM 5260 C CA . SER A 1 656 ? -8.826 14.735 -14.170 1.00 92.38 656 SER A CA 1
ATOM 5261 C C . SER A 1 656 ? -9.643 15.561 -15.177 1.00 92.38 656 SER A C 1
ATOM 5263 O O . SER A 1 656 ? -10.870 15.615 -15.112 1.00 92.38 656 SER A O 1
ATOM 5265 N N . CYS A 1 657 ? -8.980 16.247 -16.113 1.00 91.38 657 CYS A N 1
ATOM 5266 C CA . CYS A 1 657 ? -9.675 16.923 -17.210 1.00 91.38 657 CYS A CA 1
ATOM 5267 C C . CYS A 1 657 ? -10.431 15.934 -18.112 1.00 91.38 657 CYS A C 1
ATOM 5269 O O . CYS A 1 657 ? -10.026 14.785 -18.288 1.00 91.38 657 CYS A O 1
ATOM 5271 N N . ALA A 1 658 ? -11.544 16.388 -18.696 1.00 89.94 658 ALA A N 1
ATOM 5272 C CA . ALA A 1 658 ? -12.383 15.553 -19.549 1.00 89.94 658 ALA A CA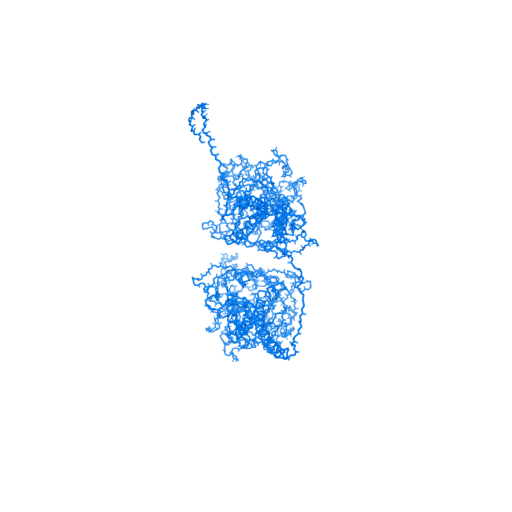 1
ATOM 5273 C C . ALA A 1 658 ? -11.588 15.011 -20.751 1.00 89.94 658 ALA A C 1
ATOM 5275 O O . ALA A 1 658 ? -11.045 15.783 -21.538 1.00 89.94 658 ALA A O 1
ATOM 5276 N N . GLY A 1 659 ? -11.540 13.682 -20.886 1.00 84.31 659 GLY A N 1
ATOM 5277 C CA . GLY A 1 659 ? -10.803 12.990 -21.949 1.00 84.31 659 GLY A CA 1
ATOM 5278 C C . GLY A 1 659 ? -9.297 12.846 -21.711 1.00 84.31 659 GLY A C 1
ATOM 5279 O O . GLY A 1 659 ? -8.613 12.316 -22.582 1.00 84.31 659 GLY A O 1
ATOM 5280 N N . CYS A 1 660 ? -8.781 13.288 -20.561 1.00 88.88 660 CYS A N 1
ATOM 5281 C CA . CYS A 1 660 ? -7.357 13.218 -20.261 1.00 88.88 660 CYS A CA 1
ATOM 5282 C C . CYS A 1 660 ? -6.930 11.812 -19.822 1.00 88.88 660 CYS A C 1
ATOM 5284 O O . CYS A 1 660 ? -7.484 11.227 -18.888 1.00 88.88 660 CYS A O 1
ATOM 5286 N N . HIS A 1 661 ? -5.893 11.293 -20.472 1.00 86.81 661 HIS A N 1
ATOM 5287 C CA . HIS A 1 661 ? -5.300 9.986 -20.223 1.00 86.81 661 HIS A CA 1
ATOM 5288 C C . HIS A 1 661 ? -3.778 10.115 -20.150 1.00 86.81 661 HIS A C 1
ATOM 5290 O O . HIS A 1 661 ? -3.094 10.244 -21.164 1.00 86.81 661 HIS A O 1
ATOM 5296 N N . ASP A 1 662 ? -3.231 10.013 -18.940 1.00 87.38 662 ASP A N 1
ATOM 5297 C CA . ASP A 1 662 ? -1.804 10.185 -18.640 1.00 87.38 662 ASP A CA 1
ATOM 5298 C C . ASP A 1 662 ? -0.848 9.374 -19.542 1.00 87.38 662 ASP A C 1
ATOM 5300 O O . ASP A 1 662 ? 0.218 9.862 -19.928 1.00 87.38 662 ASP A O 1
ATOM 5304 N N . LYS A 1 663 ? -1.217 8.141 -19.902 1.00 86.56 663 LYS A N 1
ATOM 5305 C CA . LYS A 1 663 ? -0.404 7.245 -20.743 1.00 86.56 663 LYS A CA 1
ATOM 5306 C C . LYS A 1 663 ? -0.398 7.612 -22.226 1.00 86.56 663 LYS A C 1
ATOM 5308 O O . LYS A 1 663 ? 0.572 7.289 -22.910 1.00 86.56 663 LYS A O 1
ATOM 5313 N N . ASN A 1 664 ? -1.449 8.267 -22.713 1.00 87.88 664 ASN A N 1
ATOM 5314 C CA . ASN A 1 664 ? -1.634 8.544 -24.140 1.00 87.88 664 ASN A CA 1
ATOM 5315 C C . ASN A 1 664 ? -1.358 10.009 -24.478 1.00 87.88 664 ASN A C 1
ATOM 5317 O O . ASN A 1 664 ? -0.828 10.305 -25.552 1.00 87.88 664 ASN A O 1
ATOM 5321 N N . ASP A 1 665 ? -1.683 10.918 -23.564 1.00 92.44 665 ASP A N 1
ATOM 5322 C CA . ASP A 1 665 ? -1.565 12.345 -23.806 1.00 92.44 665 ASP A CA 1
ATOM 5323 C C . ASP A 1 665 ? -0.100 12.756 -23.838 1.00 92.44 665 ASP A C 1
ATOM 5325 O O . ASP A 1 665 ? 0.698 12.412 -22.960 1.00 92.44 665 ASP A O 1
ATOM 5329 N N . THR A 1 666 ? 0.263 13.501 -24.882 1.00 95.75 666 THR A N 1
ATOM 5330 C CA . THR A 1 666 ? 1.630 13.973 -25.090 1.00 95.75 666 THR A CA 1
ATOM 5331 C C . THR A 1 666 ? 1.697 15.483 -25.125 1.00 95.75 666 THR A C 1
ATOM 5333 O O . THR A 1 666 ? 0.801 16.150 -25.637 1.00 95.75 666 THR A O 1
ATOM 5336 N N . PHE A 1 667 ? 2.822 16.018 -24.671 1.00 96.25 667 PHE A N 1
ATOM 5337 C CA . PHE A 1 667 ? 3.145 17.433 -24.785 1.00 96.25 667 PHE A CA 1
ATOM 5338 C C . PHE A 1 667 ? 4.579 17.602 -25.291 1.00 96.25 667 PHE A C 1
ATOM 5340 O O . PHE A 1 667 ? 5.407 16.687 -25.202 1.00 96.25 667 PHE A O 1
ATOM 5347 N N . VAL A 1 668 ? 4.856 18.757 -25.888 1.00 97.62 668 VAL A N 1
ATOM 5348 C CA . VAL A 1 668 ? 6.181 19.152 -26.365 1.00 97.62 668 VAL A CA 1
ATOM 5349 C C . VAL A 1 668 ? 6.781 20.123 -25.360 1.00 97.62 668 VAL A C 1
ATOM 5351 O O . VAL A 1 668 ? 6.178 21.144 -25.049 1.00 97.62 668 VAL A O 1
ATOM 5354 N N . ASN A 1 669 ? 7.974 19.819 -24.856 1.00 95.69 669 ASN A N 1
ATOM 5355 C CA . ASN A 1 669 ? 8.737 20.737 -24.009 1.00 95.69 669 ASN A CA 1
ATOM 5356 C C . ASN A 1 669 ? 10.242 20.394 -24.081 1.00 95.69 669 ASN A C 1
ATOM 5358 O O . ASN A 1 669 ? 10.665 19.593 -24.921 1.00 95.69 669 ASN A O 1
ATOM 5362 N N . VAL A 1 670 ? 11.073 21.025 -23.249 1.00 95.38 670 VAL A N 1
ATOM 5363 C CA . VAL A 1 670 ? 12.531 20.866 -23.248 1.00 95.38 670 VAL A CA 1
ATOM 5364 C C . VAL A 1 670 ? 12.927 19.419 -22.972 1.00 95.38 670 VAL A C 1
ATOM 5366 O O . VAL A 1 670 ? 12.471 18.771 -22.031 1.00 95.38 670 VAL A O 1
ATOM 5369 N N . ASN A 1 671 ? 13.862 18.929 -23.771 1.00 94.38 671 ASN A N 1
ATOM 5370 C CA . ASN A 1 671 ? 14.591 17.697 -23.552 1.00 94.38 671 ASN A CA 1
ATOM 5371 C C . ASN A 1 671 ? 15.624 17.907 -22.430 1.00 94.38 671 ASN A C 1
ATOM 5373 O O . ASN A 1 671 ? 16.795 18.200 -22.688 1.00 94.38 671 ASN A O 1
ATOM 5377 N N . ILE A 1 672 ? 15.168 17.787 -21.177 1.00 91.50 672 ILE A N 1
ATOM 5378 C CA . ILE A 1 672 ? 15.970 18.029 -19.965 1.00 91.50 672 ILE A CA 1
ATOM 5379 C C . ILE A 1 672 ? 17.299 17.245 -19.977 1.00 91.50 672 ILE A C 1
ATOM 5381 O O . ILE A 1 672 ? 18.331 17.870 -19.712 1.00 91.50 672 ILE A O 1
ATOM 5385 N N . PRO A 1 673 ? 17.345 15.938 -20.330 1.00 91.00 673 PRO A N 1
ATOM 5386 C CA . PRO A 1 673 ? 18.606 15.197 -20.432 1.00 91.00 673 PRO A CA 1
ATOM 5387 C C . PRO A 1 673 ? 19.620 15.815 -21.400 1.00 91.00 673 PRO A C 1
ATOM 5389 O O . PRO A 1 673 ? 20.793 15.963 -21.054 1.00 91.00 673 PRO A O 1
ATOM 5392 N N . LEU A 1 674 ? 19.172 16.206 -22.599 1.00 92.62 674 LEU A N 1
ATOM 5393 C CA . LEU A 1 674 ? 20.046 16.786 -23.620 1.00 92.62 674 LEU A CA 1
ATOM 5394 C C . LEU A 1 674 ? 20.597 18.144 -23.178 1.00 92.62 674 LEU A C 1
ATOM 5396 O O . LEU A 1 674 ? 21.802 18.376 -23.287 1.00 92.62 674 LEU A O 1
ATOM 5400 N N . LEU A 1 675 ? 19.736 19.022 -22.655 1.00 93.62 675 LEU A N 1
ATOM 5401 C CA . LEU A 1 675 ? 20.158 20.342 -22.183 1.00 93.62 675 LEU A CA 1
ATOM 5402 C C . LEU A 1 675 ? 21.126 20.221 -20.996 1.00 93.62 675 LEU A C 1
ATOM 5404 O O . LEU A 1 675 ? 22.161 20.882 -20.971 1.00 93.62 675 LEU A O 1
ATOM 5408 N N . THR A 1 676 ? 20.839 19.319 -20.052 1.00 91.69 676 THR A N 1
ATOM 5409 C CA . THR A 1 676 ? 21.710 19.057 -18.893 1.00 91.69 676 THR A CA 1
ATOM 5410 C C . THR A 1 676 ? 23.088 18.567 -19.328 1.00 91.69 676 THR A C 1
ATOM 5412 O O . THR A 1 676 ? 24.102 19.018 -18.791 1.00 91.69 676 THR A O 1
ATOM 5415 N N . LEU A 1 677 ? 23.147 17.678 -20.326 1.00 90.38 677 LEU A N 1
ATOM 5416 C CA . LEU A 1 677 ? 24.415 17.231 -20.891 1.00 90.38 677 LEU A CA 1
ATOM 5417 C C . LEU A 1 677 ? 25.174 18.390 -21.546 1.00 90.38 677 LEU A C 1
ATOM 5419 O O . LEU A 1 677 ? 26.357 18.561 -21.267 1.00 90.38 677 LEU A O 1
ATOM 5423 N N . ALA A 1 678 ? 24.515 19.193 -22.383 1.00 91.94 678 ALA A N 1
ATOM 5424 C CA . ALA A 1 678 ? 25.158 20.316 -23.066 1.00 91.94 678 ALA A CA 1
ATOM 5425 C C . ALA A 1 678 ? 25.763 21.323 -22.072 1.00 91.94 678 ALA A C 1
ATOM 5427 O O . ALA A 1 678 ? 26.919 21.727 -22.221 1.00 91.94 678 ALA A O 1
ATOM 5428 N N . LEU A 1 679 ? 25.015 21.667 -21.019 1.00 91.19 679 LEU A N 1
ATOM 5429 C CA . LEU A 1 679 ? 25.478 22.546 -19.943 1.00 91.19 679 LEU A CA 1
ATOM 5430 C C . LEU A 1 679 ? 26.657 21.949 -19.177 1.00 91.19 679 LEU A C 1
ATOM 5432 O O . LEU A 1 679 ? 27.624 22.654 -18.894 1.00 91.19 679 LEU A O 1
ATOM 5436 N N . TRP A 1 680 ? 26.616 20.650 -18.880 1.00 90.12 680 TRP A N 1
ATOM 5437 C CA . TRP A 1 680 ? 27.730 19.968 -18.229 1.00 90.12 680 TRP A CA 1
ATOM 5438 C C . TRP A 1 680 ? 28.993 19.988 -19.097 1.00 90.12 680 TRP A C 1
ATOM 5440 O O . TRP A 1 680 ? 30.061 20.345 -18.598 1.00 90.12 680 TRP A O 1
ATOM 5450 N N . LEU A 1 681 ? 28.877 19.696 -20.398 1.00 89.88 681 LEU A N 1
ATOM 5451 C CA . LEU A 1 681 ? 30.009 19.731 -21.332 1.00 89.88 681 LEU A CA 1
ATOM 5452 C C . LEU A 1 681 ? 30.619 21.134 -21.446 1.00 89.88 681 LEU A C 1
ATOM 5454 O O . LEU A 1 681 ? 31.842 21.258 -21.507 1.00 89.88 681 LEU A O 1
ATOM 5458 N N . ARG A 1 682 ? 29.779 22.180 -21.448 1.00 90.94 682 ARG A N 1
ATOM 5459 C CA . ARG A 1 682 ? 30.220 23.582 -21.428 1.00 90.94 682 ARG A CA 1
ATOM 5460 C C . ARG A 1 682 ? 30.960 23.909 -20.134 1.00 90.94 682 ARG A C 1
ATOM 5462 O O . ARG A 1 682 ? 32.092 24.374 -20.183 1.00 90.94 682 ARG A O 1
ATOM 5469 N N . ASN A 1 683 ? 30.330 23.656 -18.989 1.00 88.12 683 ASN A N 1
ATOM 5470 C CA . ASN A 1 683 ? 30.821 24.111 -17.687 1.00 88.12 683 ASN A CA 1
ATOM 5471 C C . ASN A 1 683 ? 32.089 23.368 -17.234 1.00 88.12 683 ASN A C 1
ATOM 5473 O O . ASN A 1 683 ? 32.872 23.919 -16.470 1.00 88.12 683 ASN A O 1
ATOM 5477 N N . THR A 1 684 ? 32.298 22.139 -17.711 1.00 87.19 684 THR A N 1
ATOM 5478 C CA . THR A 1 684 ? 33.512 21.345 -17.442 1.00 87.19 684 THR A CA 1
ATOM 5479 C C . THR A 1 684 ? 34.585 21.493 -18.517 1.00 87.19 684 THR A C 1
ATOM 5481 O O . THR A 1 684 ? 35.592 20.803 -18.457 1.00 87.19 684 THR A O 1
ATOM 5484 N N . ASN A 1 685 ? 34.366 22.326 -19.545 1.00 87.81 685 ASN A N 1
ATOM 5485 C CA . ASN A 1 685 ? 35.238 22.400 -20.722 1.00 87.81 685 ASN A CA 1
ATOM 5486 C C . ASN A 1 685 ? 35.578 21.015 -21.318 1.00 87.81 685 ASN A C 1
ATOM 5488 O O . ASN A 1 685 ? 36.649 20.831 -21.900 1.00 87.81 685 ASN A O 1
ATOM 5492 N N . TYR A 1 686 ? 34.661 20.043 -21.224 1.00 87.00 686 TYR A N 1
ATOM 5493 C CA . TYR A 1 686 ? 34.917 18.633 -21.542 1.00 87.00 686 TYR A CA 1
ATOM 5494 C C . TYR A 1 686 ? 35.512 18.440 -22.940 1.00 87.00 686 TYR A C 1
ATOM 5496 O O . TYR A 1 686 ? 36.427 17.650 -23.142 1.00 87.00 686 TYR A O 1
ATOM 5504 N N . THR A 1 687 ? 35.020 19.193 -23.925 1.00 81.62 687 THR A N 1
ATOM 5505 C CA . THR A 1 687 ? 35.485 19.112 -25.318 1.00 81.62 687 THR A CA 1
ATOM 5506 C C . THR A 1 687 ? 36.914 19.619 -25.527 1.00 81.62 687 THR A C 1
ATOM 5508 O O . THR A 1 687 ? 37.518 19.276 -26.544 1.00 81.62 687 THR A O 1
ATOM 5511 N N . LYS A 1 688 ? 37.445 20.420 -24.594 1.00 84.25 688 LYS A N 1
ATOM 5512 C CA . LYS A 1 688 ? 38.824 20.928 -24.587 1.00 84.25 688 LYS A CA 1
ATOM 5513 C C . LYS A 1 688 ? 39.749 20.072 -23.721 1.00 84.25 688 LYS A C 1
ATOM 5515 O O . LYS A 1 688 ? 40.899 19.881 -24.096 1.00 84.25 688 LYS A O 1
ATOM 5520 N N . GLU A 1 689 ? 39.255 19.580 -22.586 1.00 85.69 689 GLU A N 1
ATOM 5521 C CA . GLU A 1 689 ? 40.060 18.861 -21.588 1.00 85.69 689 GLU A CA 1
ATOM 5522 C C . GLU A 1 689 ? 40.171 17.353 -21.854 1.00 85.69 689 GLU A C 1
ATOM 5524 O O . GLU A 1 689 ? 41.140 16.725 -21.435 1.00 85.69 689 GLU A O 1
ATOM 5529 N N . GLN A 1 690 ? 39.208 16.760 -22.564 1.00 85.69 690 GLN A N 1
ATOM 5530 C CA . GLN A 1 690 ? 39.182 15.322 -22.845 1.00 85.69 690 GLN A CA 1
ATOM 5531 C C . GLN A 1 690 ? 39.683 14.988 -24.257 1.00 85.69 690 GLN A C 1
ATOM 5533 O O . GLN A 1 690 ? 39.642 15.836 -25.156 1.00 85.69 690 GLN A O 1
ATOM 5538 N N . PRO A 1 691 ? 40.115 13.734 -24.509 1.00 85.38 691 PRO A N 1
ATOM 5539 C CA . PRO A 1 691 ? 40.509 13.294 -25.842 1.00 85.38 691 PRO A CA 1
ATOM 5540 C C . PRO A 1 691 ? 39.426 13.575 -26.894 1.00 85.38 691 PRO A C 1
ATOM 5542 O O . PRO A 1 691 ? 38.244 13.310 -26.672 1.00 85.38 691 PRO A O 1
ATOM 5545 N N . LYS A 1 692 ? 39.829 14.034 -28.089 1.00 82.81 692 LYS A N 1
ATOM 5546 C CA . LYS A 1 692 ? 38.906 14.362 -29.200 1.00 82.81 692 LYS A CA 1
ATOM 5547 C C . LYS A 1 692 ? 37.962 13.212 -29.581 1.00 82.81 692 LYS A C 1
ATOM 5549 O O . LYS A 1 692 ? 36.869 13.453 -30.084 1.00 82.81 692 LYS A O 1
ATOM 5554 N N . VAL A 1 693 ? 38.362 11.964 -29.328 1.00 80.06 693 VAL A N 1
ATOM 5555 C CA . VAL A 1 693 ? 37.513 10.780 -29.535 1.00 80.06 693 VAL A CA 1
ATOM 5556 C C . VAL A 1 693 ? 36.269 10.785 -28.634 1.00 80.06 693 VAL A C 1
ATOM 5558 O O . VAL A 1 693 ? 35.205 10.357 -29.073 1.00 80.06 693 VAL A O 1
ATOM 5561 N N . CYS A 1 694 ? 36.354 11.336 -27.419 1.00 82.69 694 CYS A N 1
ATOM 5562 C CA . CYS A 1 694 ? 35.234 11.411 -26.481 1.00 82.69 694 CYS A CA 1
ATOM 5563 C C . CYS A 1 694 ? 34.176 12.416 -26.941 1.00 82.69 694 CYS A C 1
ATOM 5565 O O . CYS A 1 694 ? 32.990 12.093 -26.990 1.00 82.69 694 CYS A O 1
ATOM 5567 N N . SER A 1 695 ? 34.595 13.612 -27.360 1.00 81.19 695 SER A N 1
ATOM 5568 C CA . SER A 1 695 ? 33.677 14.614 -27.912 1.00 81.19 695 SER A CA 1
ATOM 5569 C C . SER A 1 695 ? 33.074 14.172 -29.252 1.00 81.19 695 SER A C 1
ATOM 5571 O O . SER A 1 695 ? 31.875 14.360 -29.470 1.00 81.19 695 SER A O 1
ATOM 5573 N N . ALA A 1 696 ? 33.852 13.503 -30.111 1.00 79.31 696 ALA A N 1
ATOM 5574 C CA . ALA A 1 696 ? 33.344 12.894 -31.342 1.00 79.31 696 ALA A CA 1
ATOM 5575 C C . ALA A 1 696 ? 32.313 11.782 -31.066 1.00 79.31 696 ALA A C 1
ATOM 5577 O O . ALA A 1 696 ? 31.276 11.736 -31.726 1.00 79.31 696 ALA A O 1
ATOM 5578 N N . GLY A 1 697 ? 32.555 10.928 -30.065 1.00 80.50 697 GLY A N 1
ATOM 5579 C CA . GLY A 1 697 ? 31.632 9.866 -29.654 1.00 80.50 697 GLY A CA 1
ATOM 5580 C C . GLY A 1 697 ? 30.306 10.395 -29.099 1.00 80.50 697 GLY A C 1
ATOM 5581 O O . GLY A 1 697 ? 29.242 9.869 -29.436 1.00 80.50 697 GLY A O 1
ATOM 5582 N N . ILE A 1 698 ? 30.348 11.477 -28.311 1.00 84.25 698 ILE A N 1
ATOM 5583 C CA . ILE A 1 698 ? 29.141 12.171 -27.834 1.00 84.25 698 ILE A CA 1
ATOM 5584 C C . ILE A 1 698 ? 28.352 12.724 -29.021 1.00 84.25 698 ILE A C 1
ATOM 5586 O O . ILE A 1 698 ? 27.163 12.434 -29.141 1.00 84.25 698 ILE A O 1
ATOM 5590 N N . LYS A 1 699 ? 29.009 13.458 -29.928 1.00 81.56 699 LYS A N 1
ATOM 5591 C CA . LYS A 1 699 ? 28.355 14.032 -31.112 1.00 81.56 699 LYS A CA 1
ATOM 5592 C C . LYS A 1 699 ? 27.708 12.950 -31.983 1.00 81.56 699 LYS A C 1
ATOM 5594 O O . LYS A 1 699 ? 26.522 13.041 -32.278 1.00 81.56 699 LYS A O 1
ATOM 5599 N N . ALA A 1 700 ? 28.443 11.880 -32.293 1.00 80.62 700 ALA A N 1
ATOM 5600 C CA . ALA A 1 700 ? 27.924 10.746 -33.058 1.00 80.62 700 ALA A CA 1
ATOM 5601 C C . ALA A 1 700 ? 26.716 10.081 -32.376 1.00 80.62 700 ALA A C 1
ATOM 5603 O O . ALA A 1 700 ? 25.777 9.648 -33.044 1.00 80.62 700 ALA A O 1
ATOM 5604 N N . THR A 1 701 ? 26.714 10.019 -31.042 1.00 82.56 701 THR A N 1
ATOM 5605 C CA . THR A 1 701 ? 25.590 9.480 -30.270 1.00 82.56 701 THR A CA 1
ATOM 5606 C C . THR A 1 701 ? 24.363 10.389 -30.352 1.00 82.56 701 THR A C 1
ATOM 5608 O O . THR A 1 701 ? 23.265 9.904 -30.618 1.00 82.56 701 THR A O 1
ATOM 5611 N N . VAL A 1 702 ? 24.534 11.700 -30.170 1.00 86.12 702 VAL A N 1
ATOM 5612 C CA . VAL A 1 702 ? 23.438 12.677 -30.288 1.00 86.12 702 VAL A CA 1
ATOM 5613 C C . VAL A 1 702 ? 22.825 12.640 -31.696 1.00 86.12 702 VAL A C 1
ATOM 5615 O O . VAL A 1 702 ? 21.598 12.596 -31.828 1.00 86.12 702 VAL A O 1
ATOM 5618 N N . ASP A 1 703 ? 23.664 12.566 -32.734 1.00 82.81 703 ASP A N 1
ATOM 5619 C CA . ASP A 1 703 ? 23.237 12.490 -34.136 1.00 82.81 703 ASP A CA 1
ATOM 5620 C C . ASP A 1 703 ? 22.492 11.174 -34.435 1.00 82.81 703 ASP A C 1
ATOM 5622 O O . ASP A 1 703 ? 21.428 11.189 -35.058 1.00 82.81 703 ASP A O 1
ATOM 5626 N N . LYS A 1 704 ? 22.984 10.034 -33.922 1.00 84.75 704 LYS A N 1
ATOM 5627 C CA . LYS A 1 704 ? 22.345 8.712 -34.074 1.00 84.75 704 LYS A CA 1
ATOM 5628 C C . LYS A 1 704 ? 20.907 8.695 -33.555 1.00 84.75 704 LYS A C 1
ATOM 5630 O O . LYS A 1 704 ? 20.027 8.137 -34.208 1.00 84.75 704 LYS A O 1
ATOM 5635 N N . PHE A 1 705 ? 20.674 9.281 -32.382 1.00 86.81 705 PHE A N 1
ATOM 5636 C CA . PHE A 1 705 ? 19.344 9.333 -31.768 1.00 86.81 705 PHE A CA 1
ATOM 5637 C C . PHE A 1 705 ? 18.478 10.486 -32.295 1.00 86.81 705 PHE A C 1
ATOM 5639 O O . PHE A 1 705 ? 17.335 10.620 -31.860 1.00 86.81 705 PHE A O 1
ATOM 5646 N N . LYS A 1 706 ? 18.994 11.297 -33.235 1.00 90.06 706 LYS A N 1
ATOM 5647 C CA . LYS A 1 706 ? 18.301 12.452 -33.832 1.00 90.06 706 LYS A CA 1
ATOM 5648 C C . LYS A 1 706 ? 17.686 13.367 -32.768 1.00 90.06 706 LYS A C 1
ATOM 5650 O O . LYS A 1 706 ? 16.531 13.781 -32.879 1.00 90.06 706 LYS A O 1
ATOM 5655 N N . LEU A 1 707 ? 18.437 13.630 -31.697 1.00 90.56 707 LEU A N 1
ATOM 5656 C CA . LEU A 1 707 ? 17.912 14.391 -30.569 1.00 90.56 707 LEU A CA 1
ATOM 5657 C C . LEU A 1 707 ? 17.627 15.842 -30.964 1.00 90.56 707 LEU A C 1
ATOM 5659 O O . LEU A 1 707 ? 18.389 16.464 -31.700 1.00 90.56 707 LEU A O 1
ATOM 5663 N N . LYS A 1 708 ? 16.542 16.387 -30.417 1.00 92.94 708 LYS A N 1
ATOM 5664 C CA . LYS A 1 708 ? 16.170 17.802 -30.507 1.00 92.94 708 LYS A CA 1
ATOM 5665 C C . LYS A 1 708 ? 16.117 18.421 -29.109 1.00 92.94 708 LYS A C 1
ATOM 5667 O O . LYS A 1 708 ? 15.858 17.699 -28.138 1.00 92.94 708 LYS A O 1
ATOM 5672 N N . LEU A 1 709 ? 16.330 19.740 -29.018 1.00 94.25 709 LEU A N 1
ATOM 5673 C CA . LEU A 1 709 ? 16.186 20.497 -27.767 1.00 94.25 709 LEU A CA 1
ATOM 5674 C C . LEU A 1 709 ? 14.753 20.459 -27.238 1.00 94.25 709 LEU A C 1
ATOM 5676 O O . LEU A 1 709 ? 14.563 20.317 -26.038 1.00 94.25 709 LEU A O 1
ATOM 5680 N N . PHE A 1 710 ? 13.759 20.516 -28.122 1.00 96.12 710 PHE A N 1
ATOM 5681 C CA . PHE A 1 710 ? 12.355 20.314 -27.776 1.00 96.12 710 PHE A CA 1
ATOM 5682 C C . PHE A 1 710 ? 11.907 18.925 -28.227 1.00 96.12 710 PHE A C 1
ATOM 5684 O O . PHE A 1 710 ? 12.137 18.523 -29.371 1.00 96.12 710 PHE A O 1
ATOM 5691 N N . ARG A 1 711 ? 11.287 18.168 -27.320 1.00 94.06 711 ARG A N 1
ATOM 5692 C CA . ARG A 1 711 ? 10.892 16.773 -27.539 1.00 94.06 711 ARG A CA 1
ATOM 5693 C C . ARG A 1 711 ? 9.461 16.548 -27.067 1.00 94.06 711 ARG A C 1
ATOM 5695 O O . ARG A 1 711 ? 9.021 17.125 -26.078 1.00 94.06 711 ARG A O 1
ATOM 5702 N N . ARG A 1 712 ? 8.759 15.663 -27.775 1.00 95.44 712 ARG A N 1
ATOM 5703 C CA . ARG A 1 712 ? 7.440 15.154 -27.391 1.00 95.44 712 ARG A CA 1
ATOM 5704 C C . ARG A 1 712 ? 7.573 13.964 -26.440 1.00 95.44 712 ARG A C 1
ATOM 5706 O O . ARG A 1 712 ? 8.325 13.031 -26.742 1.00 95.44 712 ARG A O 1
ATOM 5713 N N . LYS A 1 713 ? 6.824 13.976 -25.338 1.00 93.94 713 LYS A N 1
ATOM 5714 C CA . LYS A 1 713 ? 6.719 12.861 -24.383 1.00 93.94 713 LYS A CA 1
ATOM 5715 C C . LYS A 1 713 ? 5.307 12.734 -23.818 1.00 93.94 713 LYS A C 1
ATOM 5717 O O . LYS A 1 713 ? 4.549 13.699 -23.867 1.00 93.94 713 LYS A O 1
ATOM 5722 N N . THR A 1 714 ? 4.966 11.539 -23.333 1.00 94.62 714 THR A N 1
ATOM 5723 C CA . THR A 1 714 ? 3.703 11.300 -22.625 1.00 94.62 714 THR A CA 1
ATOM 5724 C C . THR A 1 714 ? 3.772 11.874 -21.213 1.00 94.62 714 THR A C 1
ATOM 5726 O O . THR A 1 714 ? 4.859 12.020 -20.642 1.00 94.62 714 THR A O 1
ATOM 5729 N N . VAL A 1 715 ? 2.615 12.193 -20.638 1.00 93.69 715 VAL A N 1
ATOM 5730 C CA . VAL A 1 715 ? 2.522 12.666 -19.249 1.00 93.69 715 VAL A CA 1
ATOM 5731 C C . VAL A 1 715 ? 3.011 11.593 -18.275 1.00 93.69 715 VAL A C 1
ATOM 5733 O O . VAL A 1 715 ? 3.810 11.890 -17.386 1.00 93.69 715 VAL A O 1
ATOM 5736 N N . TYR A 1 716 ? 2.605 10.339 -18.487 1.00 90.06 716 TYR A N 1
ATOM 5737 C CA . TYR A 1 716 ? 3.009 9.199 -17.666 1.00 90.06 716 TYR A CA 1
ATOM 5738 C C . TYR A 1 716 ? 4.530 9.004 -17.648 1.00 90.06 716 TYR A C 1
ATOM 5740 O O . TYR A 1 716 ? 5.109 8.898 -16.567 1.00 90.06 716 TYR A O 1
ATOM 5748 N N . ASP A 1 717 ? 5.183 9.014 -18.820 1.00 89.81 717 ASP A N 1
ATOM 5749 C CA . ASP A 1 717 ? 6.640 8.860 -18.929 1.00 89.81 717 ASP A CA 1
ATOM 5750 C C . ASP A 1 717 ? 7.365 9.926 -18.105 1.00 89.81 717 ASP A C 1
ATOM 5752 O O . ASP A 1 717 ? 8.334 9.636 -17.416 1.00 89.81 717 ASP A O 1
ATOM 5756 N N . ILE A 1 718 ? 6.916 11.178 -18.182 1.00 90.56 718 ILE A N 1
ATOM 5757 C CA . ILE A 1 718 ? 7.564 12.295 -17.491 1.00 90.56 718 ILE A CA 1
ATOM 5758 C C . ILE A 1 718 ? 7.371 12.212 -15.972 1.00 90.56 718 ILE A C 1
ATOM 5760 O O . ILE A 1 718 ? 8.320 12.449 -15.219 1.00 90.56 718 ILE A O 1
ATOM 5764 N N . LEU A 1 719 ? 6.161 11.879 -15.514 1.00 88.75 719 LEU A N 1
ATOM 5765 C CA . LEU A 1 719 ? 5.851 11.809 -14.088 1.00 88.75 719 LEU A CA 1
ATOM 5766 C C . LEU A 1 719 ? 6.485 10.579 -13.435 1.00 88.75 719 LEU A C 1
ATOM 5768 O O . LEU A 1 719 ? 7.285 10.730 -12.514 1.00 88.75 719 LEU A O 1
ATOM 5772 N N . TRP A 1 720 ? 6.159 9.381 -13.918 1.00 84.31 720 TRP A N 1
ATOM 5773 C CA . TRP A 1 720 ? 6.493 8.105 -13.262 1.00 84.31 720 TRP A CA 1
ATOM 5774 C C . TRP A 1 720 ? 7.748 7.446 -13.802 1.00 84.31 720 TRP A C 1
ATOM 5776 O O . TRP A 1 720 ? 8.325 6.570 -13.162 1.00 84.31 720 TRP A O 1
ATOM 5786 N N . GLY A 1 721 ? 8.197 7.930 -14.945 1.00 83.44 721 GLY A N 1
ATOM 5787 C CA . GLY A 1 721 ? 9.530 7.734 -15.437 1.00 83.44 721 GLY A CA 1
ATOM 5788 C C . GLY A 1 721 ? 9.610 6.898 -16.698 1.00 83.44 721 GLY A C 1
ATOM 5789 O O . GLY A 1 721 ? 8.752 6.070 -17.003 1.00 83.44 721 GLY A O 1
ATOM 5790 N N . TYR A 1 722 ? 10.688 7.125 -17.437 1.00 85.06 722 TYR A N 1
ATOM 5791 C CA . TYR A 1 722 ? 11.020 6.377 -18.638 1.00 85.06 722 TYR A CA 1
ATOM 5792 C C . TYR A 1 722 ? 12.515 6.096 -18.698 1.00 85.06 722 TYR A C 1
ATOM 5794 O O . TYR A 1 722 ? 13.351 6.874 -18.229 1.00 85.06 722 TYR A O 1
ATOM 5802 N N . GLN A 1 723 ? 12.856 4.984 -19.340 1.00 87.19 723 GLN A N 1
ATOM 5803 C CA . GLN A 1 723 ? 14.233 4.677 -19.683 1.00 87.19 723 GLN A CA 1
ATOM 5804 C C . GLN A 1 723 ? 14.671 5.554 -20.864 1.00 87.19 723 GLN A C 1
ATOM 5806 O O . GLN A 1 723 ? 14.117 5.459 -21.962 1.00 87.19 723 GLN A O 1
ATOM 5811 N N . ASP A 1 724 ? 15.671 6.412 -20.659 1.00 86.50 724 ASP A N 1
ATOM 5812 C CA . ASP A 1 724 ? 16.248 7.211 -21.734 1.00 86.50 724 ASP A CA 1
ATOM 5813 C C . ASP A 1 724 ? 17.340 6.414 -22.464 1.00 86.50 724 ASP A C 1
ATOM 5815 O O . ASP A 1 724 ? 18.454 6.195 -21.974 1.00 86.50 724 ASP A O 1
ATOM 5819 N N . GLU A 1 725 ? 16.993 5.945 -23.663 1.00 86.38 725 GLU A N 1
ATOM 5820 C CA . GLU A 1 725 ? 17.872 5.125 -24.503 1.00 86.38 725 GLU A CA 1
ATOM 5821 C C . GLU A 1 725 ? 19.149 5.861 -24.928 1.00 86.38 725 GLU A C 1
ATOM 5823 O O . GLU A 1 725 ? 20.196 5.231 -25.105 1.00 86.38 725 GLU A O 1
ATOM 5828 N N . PHE A 1 726 ? 19.095 7.192 -25.031 1.00 87.94 726 PHE A N 1
ATOM 5829 C CA . PHE A 1 726 ? 20.265 8.003 -25.331 1.00 87.94 726 PHE A CA 1
ATOM 5830 C C . PHE A 1 726 ? 21.269 7.976 -24.173 1.00 87.94 726 PHE A C 1
ATOM 5832 O O . PHE A 1 726 ? 22.431 7.632 -24.398 1.00 87.94 726 PHE A O 1
ATOM 5839 N N . LEU A 1 727 ? 20.837 8.259 -22.940 1.00 86.56 727 LEU A N 1
ATOM 5840 C CA . LEU A 1 727 ? 21.716 8.208 -21.766 1.00 86.56 727 LEU A CA 1
ATOM 5841 C C . LEU A 1 727 ? 22.259 6.794 -21.521 1.00 86.56 727 LEU A C 1
ATOM 5843 O O . LEU A 1 727 ? 23.442 6.624 -21.215 1.00 86.56 727 LEU A O 1
ATOM 5847 N N . LYS A 1 728 ? 21.426 5.763 -21.712 1.00 85.56 728 LYS A N 1
ATOM 5848 C CA . LYS A 1 728 ? 21.838 4.354 -21.596 1.00 85.56 728 LYS A CA 1
ATOM 5849 C C . LYS A 1 728 ? 22.938 3.999 -22.593 1.00 85.56 728 LYS A C 1
ATOM 5851 O O . LYS A 1 728 ? 23.942 3.386 -22.221 1.00 85.56 728 LYS A O 1
ATOM 5856 N N . PHE A 1 729 ? 22.767 4.392 -23.853 1.00 84.12 729 PHE A N 1
ATOM 5857 C CA . PHE A 1 729 ? 23.775 4.167 -24.881 1.00 84.12 729 PHE A CA 1
ATOM 5858 C C . PHE A 1 729 ? 25.042 4.990 -24.619 1.00 84.12 729 PHE A C 1
ATOM 5860 O O . PHE A 1 729 ? 26.143 4.456 -24.742 1.00 84.12 729 PHE A O 1
ATOM 5867 N N . LEU A 1 730 ? 24.899 6.246 -24.190 1.00 83.50 730 LEU A N 1
ATOM 5868 C CA . LEU A 1 730 ? 26.017 7.128 -23.862 1.00 83.50 730 LEU A CA 1
ATOM 5869 C C . LEU A 1 730 ? 26.900 6.542 -22.749 1.00 83.50 730 LEU A C 1
ATOM 5871 O O . LEU A 1 730 ? 28.119 6.491 -22.906 1.00 83.50 730 LEU A O 1
ATOM 5875 N N . LEU A 1 731 ? 26.303 6.022 -21.670 1.00 83.56 731 LEU A N 1
ATOM 5876 C CA . LEU A 1 731 ? 27.047 5.340 -20.604 1.00 83.56 731 LEU A CA 1
ATOM 5877 C C . LEU A 1 731 ? 27.741 4.066 -21.097 1.00 83.56 731 LEU A C 1
ATOM 5879 O O . LEU A 1 731 ? 28.862 3.773 -20.682 1.00 83.56 731 LEU A O 1
ATOM 5883 N N . LYS A 1 732 ? 27.097 3.306 -21.991 1.00 81.19 732 LYS A N 1
ATOM 5884 C CA . LYS A 1 732 ? 27.702 2.106 -22.585 1.00 81.19 732 LYS A CA 1
ATOM 5885 C C . LYS A 1 732 ? 28.937 2.458 -23.418 1.00 81.19 732 LYS A C 1
ATOM 5887 O O . LYS A 1 732 ? 29.954 1.780 -23.295 1.00 81.19 732 LYS A O 1
ATOM 5892 N N . ILE A 1 733 ? 28.859 3.515 -24.228 1.00 77.44 733 ILE A N 1
ATOM 5893 C CA . ILE A 1 733 ? 29.991 3.998 -25.030 1.00 77.44 733 ILE A CA 1
ATOM 5894 C C . ILE A 1 733 ? 31.096 4.552 -24.136 1.00 77.44 733 ILE A C 1
ATOM 5896 O O . ILE A 1 733 ? 32.239 4.157 -24.316 1.00 77.44 733 ILE A O 1
ATOM 5900 N N . SER A 1 734 ? 30.767 5.373 -23.138 1.00 80.81 734 SER A N 1
ATOM 5901 C CA . SER A 1 734 ? 31.743 5.900 -22.175 1.00 80.81 734 SER A CA 1
ATOM 5902 C C . SER A 1 734 ? 32.549 4.784 -21.497 1.00 80.81 734 SER A C 1
ATOM 5904 O O . SER A 1 734 ? 33.778 4.858 -21.466 1.00 80.81 734 SER A O 1
ATOM 5906 N N . LYS A 1 735 ? 31.884 3.707 -21.048 1.00 81.69 735 LYS A N 1
ATOM 5907 C CA . LYS A 1 735 ? 32.555 2.524 -20.480 1.00 81.69 735 LYS A CA 1
ATOM 5908 C C . LYS A 1 735 ? 33.447 1.802 -21.492 1.00 81.69 735 LYS A C 1
ATOM 5910 O O . LYS A 1 735 ? 34.519 1.340 -21.124 1.00 81.69 735 LYS A O 1
ATOM 5915 N N . LEU A 1 736 ? 33.011 1.698 -22.748 1.00 76.75 736 LEU A N 1
ATOM 5916 C CA . LEU A 1 736 ? 33.761 1.024 -23.811 1.00 76.75 736 LEU A CA 1
ATOM 5917 C C . LEU A 1 736 ? 35.004 1.816 -24.245 1.00 76.75 736 LEU A C 1
ATOM 5919 O O . LEU A 1 736 ? 36.033 1.221 -24.545 1.00 76.75 736 LEU A O 1
ATOM 5923 N N . THR A 1 737 ? 34.908 3.144 -24.303 1.00 75.94 737 THR A N 1
ATOM 5924 C CA . THR A 1 737 ? 35.975 4.021 -24.805 1.00 75.94 737 THR A CA 1
ATOM 5925 C C . THR A 1 737 ? 36.874 4.579 -23.703 1.00 75.94 737 THR A C 1
ATOM 5927 O O . THR A 1 737 ? 37.831 5.282 -24.013 1.00 75.94 737 THR A O 1
ATOM 5930 N N . GLY A 1 738 ? 36.559 4.326 -22.427 1.00 80.31 738 GLY A N 1
ATOM 5931 C CA . GLY A 1 738 ? 37.262 4.910 -21.278 1.00 80.31 738 GLY A CA 1
ATOM 5932 C C . GLY A 1 738 ? 37.043 6.420 -21.115 1.00 80.31 738 GLY A C 1
ATOM 5933 O O . GLY A 1 738 ? 37.768 7.068 -20.367 1.00 80.31 738 GLY A O 1
ATOM 5934 N N . CYS A 1 739 ? 36.065 6.999 -21.818 1.00 83.06 739 CYS A N 1
ATOM 5935 C CA . CYS A 1 739 ? 35.772 8.427 -21.733 1.00 83.06 739 CYS A CA 1
ATOM 5936 C C . CYS A 1 739 ? 35.041 8.729 -20.420 1.00 83.06 739 CYS A C 1
ATOM 5938 O O . CYS A 1 739 ? 34.019 8.084 -20.168 1.00 83.06 739 CYS A O 1
ATOM 5940 N N . PRO A 1 740 ? 35.479 9.711 -19.611 1.00 82.31 740 PRO A N 1
ATOM 5941 C CA . PRO A 1 740 ? 34.826 10.014 -18.342 1.00 82.31 740 PRO A CA 1
ATOM 5942 C C . PRO A 1 740 ? 33.358 10.391 -18.556 1.00 82.31 740 PRO A C 1
ATOM 5944 O O . PRO A 1 740 ? 33.056 11.306 -19.325 1.00 82.31 740 PRO A O 1
ATOM 5947 N N . ALA A 1 741 ? 32.448 9.677 -17.899 1.00 80.81 741 ALA A N 1
ATOM 5948 C CA . ALA A 1 741 ? 31.051 10.076 -17.784 1.00 80.81 741 ALA A CA 1
ATOM 5949 C C . ALA A 1 741 ? 30.859 10.901 -16.512 1.00 80.81 741 ALA A C 1
ATOM 5951 O O . ALA A 1 741 ? 31.610 10.762 -15.548 1.00 80.81 741 ALA A O 1
ATOM 5952 N N . ARG A 1 742 ? 29.823 11.741 -16.494 1.00 78.19 742 ARG A N 1
ATOM 5953 C CA . ARG A 1 742 ? 29.418 12.425 -15.269 1.00 78.19 742 ARG A CA 1
ATOM 5954 C C . ARG A 1 742 ? 29.029 11.392 -14.206 1.00 78.19 742 ARG A C 1
ATOM 5956 O O . ARG A 1 742 ? 28.260 10.472 -14.485 1.00 78.19 742 ARG A O 1
ATOM 5963 N N . GLU A 1 743 ? 29.538 11.558 -12.992 1.00 70.62 743 GLU A N 1
ATOM 5964 C CA . GLU A 1 743 ? 29.133 10.728 -11.859 1.00 70.62 743 GLU A CA 1
ATOM 5965 C C . GLU A 1 743 ? 27.647 10.928 -11.532 1.00 70.62 743 GLU A C 1
ATOM 5967 O O . GLU A 1 743 ? 27.100 12.025 -11.674 1.00 70.62 743 GLU A O 1
ATOM 5972 N N . GLY A 1 744 ? 26.975 9.847 -11.128 1.00 67.00 744 GLY A N 1
ATOM 5973 C CA . GLY A 1 744 ? 25.561 9.887 -10.750 1.00 67.00 744 GLY A CA 1
ATOM 5974 C C . GLY A 1 744 ? 24.569 10.050 -11.909 1.00 67.00 744 GLY A C 1
ATOM 5975 O O . GLY A 1 744 ? 23.420 10.405 -11.654 1.00 67.00 744 GLY A O 1
ATOM 5976 N N . ILE A 1 745 ? 24.963 9.804 -13.170 1.00 75.62 745 ILE A N 1
ATOM 5977 C CA . ILE A 1 745 ? 23.999 9.759 -14.287 1.00 75.62 745 ILE A CA 1
ATOM 5978 C C . ILE A 1 745 ? 22.973 8.653 -14.036 1.00 75.62 745 ILE A C 1
ATOM 5980 O O . ILE A 1 745 ? 23.315 7.469 -13.979 1.00 75.62 745 ILE A O 1
ATOM 5984 N N . THR A 1 746 ? 21.700 9.035 -13.988 1.00 76.19 746 THR A N 1
ATOM 5985 C CA . THR A 1 746 ? 20.582 8.097 -14.043 1.00 76.19 746 THR A CA 1
ATOM 5986 C C . THR A 1 746 ? 20.134 7.946 -15.493 1.00 76.19 746 THR A C 1
ATOM 5988 O O . THR A 1 746 ? 20.056 8.906 -16.252 1.00 76.19 746 THR A O 1
ATOM 5991 N N . THR A 1 747 ? 19.868 6.711 -15.915 1.00 81.38 747 THR A N 1
ATOM 5992 C CA . THR A 1 747 ? 19.315 6.443 -17.258 1.00 81.38 747 THR A CA 1
ATOM 5993 C C . THR A 1 747 ? 17.795 6.322 -17.241 1.00 81.38 747 THR A C 1
ATOM 5995 O O . THR A 1 747 ? 17.173 6.288 -18.296 1.00 81.38 747 THR A O 1
ATOM 5998 N N . PHE A 1 748 ? 17.209 6.286 -16.046 1.00 79.75 748 PHE A N 1
ATOM 5999 C CA . PHE A 1 748 ? 15.780 6.370 -15.810 1.00 79.75 748 PHE A CA 1
ATOM 6000 C C . PHE A 1 748 ? 15.463 7.799 -15.361 1.00 79.75 748 PHE A C 1
ATOM 6002 O O . PHE A 1 748 ? 16.019 8.278 -14.367 1.00 79.75 748 PHE A O 1
ATOM 6009 N N . ILE A 1 749 ? 14.638 8.497 -16.138 1.00 80.44 749 ILE A N 1
ATOM 6010 C CA . ILE A 1 749 ? 14.242 9.887 -15.889 1.00 80.44 749 ILE A CA 1
ATOM 6011 C C . ILE A 1 749 ? 12.851 9.862 -15.284 1.00 80.44 749 ILE A C 1
ATOM 6013 O O . ILE A 1 749 ? 11.961 9.321 -15.921 1.00 80.44 749 ILE A O 1
ATOM 6017 N N . GLN A 1 750 ? 12.671 10.441 -14.097 1.00 80.12 750 GLN A N 1
ATOM 6018 C CA . GLN A 1 750 ? 11.431 10.392 -13.317 1.00 80.12 750 GLN A CA 1
ATOM 6019 C C . GLN A 1 750 ? 11.304 11.660 -12.463 1.00 80.12 750 GLN A C 1
ATOM 6021 O O . GLN A 1 750 ? 12.282 12.070 -11.837 1.00 80.12 750 GLN A O 1
ATOM 6026 N N . LEU A 1 751 ? 10.114 12.271 -12.417 1.00 80.62 751 LEU A N 1
ATOM 6027 C CA . LEU A 1 751 ? 9.843 13.442 -11.567 1.00 80.62 751 LEU A CA 1
ATOM 6028 C C . LEU A 1 751 ? 9.114 13.089 -10.265 1.00 80.62 751 LEU A C 1
ATOM 6030 O O . LEU A 1 751 ? 9.236 13.809 -9.275 1.00 80.62 751 LEU A O 1
ATOM 6034 N N . GLN A 1 752 ? 8.334 12.011 -10.264 1.00 79.69 752 GLN A N 1
ATOM 6035 C CA . GLN A 1 752 ? 7.508 11.570 -9.145 1.00 79.69 752 GLN A CA 1
ATOM 6036 C C . GLN A 1 752 ? 7.723 10.089 -8.894 1.00 79.69 752 GLN A C 1
ATOM 6038 O O . GLN A 1 752 ? 7.780 9.299 -9.829 1.00 79.69 752 GLN A O 1
ATOM 6043 N N . TYR A 1 753 ? 7.793 9.704 -7.628 1.00 69.00 753 TYR A N 1
ATOM 6044 C CA . TYR A 1 753 ? 8.058 8.331 -7.236 1.00 69.00 753 TYR A CA 1
ATOM 6045 C C . TYR A 1 753 ? 6.773 7.662 -6.765 1.00 69.00 753 TYR A C 1
ATOM 6047 O O . TYR A 1 753 ? 6.071 8.197 -5.912 1.00 69.00 753 TYR A O 1
ATOM 6055 N N . ASN A 1 754 ? 6.451 6.505 -7.345 1.00 62.94 754 ASN A N 1
ATOM 6056 C CA . ASN A 1 754 ? 5.270 5.738 -6.967 1.00 62.94 754 ASN A CA 1
ATOM 6057 C C . ASN A 1 754 ? 5.679 4.491 -6.186 1.00 62.94 754 ASN A C 1
ATOM 6059 O O . ASN A 1 754 ? 6.572 3.766 -6.619 1.00 62.94 754 ASN A O 1
ATOM 6063 N N . ASN A 1 755 ? 5.009 4.238 -5.060 1.00 54.47 755 ASN A N 1
ATOM 6064 C CA . ASN A 1 755 ? 5.271 3.098 -4.181 1.00 54.47 755 ASN A CA 1
ATOM 6065 C C . ASN A 1 755 ? 6.727 3.048 -3.684 1.00 54.47 755 ASN A C 1
ATOM 6067 O O . ASN A 1 755 ? 7.377 2.002 -3.671 1.00 54.47 755 ASN A O 1
ATOM 6071 N N . THR A 1 756 ? 7.260 4.209 -3.309 1.00 52.00 756 THR A N 1
ATOM 6072 C CA . THR A 1 756 ? 8.641 4.335 -2.841 1.00 52.00 756 THR A CA 1
ATOM 6073 C C . THR A 1 756 ? 8.706 4.823 -1.410 1.00 52.00 756 THR A C 1
ATOM 6075 O O . THR A 1 756 ? 7.956 5.708 -0.997 1.00 52.00 756 THR A O 1
ATOM 6078 N N . PHE A 1 757 ? 9.694 4.311 -0.684 1.00 55.75 757 PHE A N 1
ATOM 6079 C CA . PHE A 1 757 ? 10.066 4.813 0.626 1.00 55.75 757 PHE A CA 1
ATOM 6080 C C . PHE A 1 757 ? 10.924 6.074 0.486 1.00 55.75 757 PHE A C 1
ATOM 6082 O O . PHE A 1 757 ? 11.953 6.068 -0.188 1.00 55.75 757 PHE A O 1
ATOM 6089 N N . TYR A 1 758 ? 10.512 7.164 1.134 1.00 55.69 758 TYR A N 1
ATOM 6090 C CA . TYR A 1 758 ? 11.110 8.497 0.958 1.00 55.69 758 TYR A CA 1
ATOM 6091 C C . TYR A 1 758 ? 12.364 8.755 1.821 1.00 55.69 758 TYR A C 1
ATOM 6093 O O . TYR A 1 758 ? 12.775 9.907 1.973 1.00 55.69 758 TYR A O 1
ATOM 6101 N N . GLY A 1 759 ? 13.011 7.689 2.309 1.00 64.19 759 GLY A N 1
ATOM 6102 C CA . GLY A 1 759 ? 14.116 7.722 3.274 1.00 64.19 759 GLY A CA 1
ATOM 6103 C C . GLY A 1 759 ? 13.632 7.798 4.725 1.00 64.19 759 GLY A C 1
ATOM 6104 O O . GLY A 1 759 ? 12.456 8.037 4.979 1.00 64.19 759 GLY A O 1
ATOM 6105 N N . ILE A 1 760 ? 14.525 7.546 5.685 1.00 76.44 760 ILE A N 1
ATOM 6106 C CA . ILE A 1 760 ? 14.180 7.547 7.114 1.00 76.44 760 ILE A CA 1
ATOM 6107 C C . ILE A 1 760 ? 14.107 8.990 7.622 1.00 76.44 760 ILE A C 1
ATOM 6109 O O . ILE A 1 760 ? 15.026 9.783 7.396 1.00 76.44 760 ILE A O 1
ATOM 6113 N N . SER A 1 761 ? 13.031 9.305 8.334 1.00 87.38 761 SER A N 1
ATOM 6114 C CA . SER A 1 761 ? 12.760 10.624 8.903 1.00 87.38 761 SER A CA 1
ATOM 6115 C C . SER A 1 761 ? 12.378 10.506 10.374 1.00 87.38 761 SER A C 1
ATOM 6117 O O . SER A 1 761 ? 11.954 9.445 10.832 1.00 87.38 761 SER A O 1
ATOM 6119 N N . SER A 1 762 ? 12.508 11.603 11.112 1.00 92.38 762 SER A N 1
ATOM 6120 C CA . SER A 1 762 ? 12.094 11.690 12.510 1.00 92.38 762 SER A CA 1
ATOM 6121 C C . SER A 1 762 ? 11.356 12.998 12.769 1.00 92.38 762 SER A C 1
ATOM 6123 O O . SER A 1 762 ? 11.755 14.043 12.249 1.00 92.38 762 SER A O 1
ATOM 6125 N N . VAL A 1 763 ? 10.304 12.941 13.587 1.00 95.31 763 VAL A N 1
ATOM 6126 C CA . VAL A 1 763 ? 9.541 14.116 14.040 1.00 95.31 763 VAL A CA 1
ATOM 6127 C C . VAL A 1 763 ? 9.360 14.100 15.554 1.00 95.31 763 VAL A C 1
ATOM 6129 O O . VAL A 1 763 ? 9.401 13.044 16.190 1.00 95.31 763 VAL A O 1
ATOM 6132 N N . ASN A 1 764 ? 9.148 15.280 16.129 1.00 96.81 764 ASN A N 1
ATOM 6133 C CA . ASN A 1 764 ? 8.754 15.423 17.528 1.00 96.81 764 ASN A CA 1
ATOM 6134 C C . ASN A 1 764 ? 7.296 14.988 17.726 1.00 96.81 764 ASN A C 1
ATOM 6136 O O . ASN A 1 764 ? 6.415 15.312 16.931 1.00 96.81 764 ASN A O 1
ATOM 6140 N N . THR A 1 765 ? 7.026 14.306 18.832 1.00 94.88 765 THR A N 1
ATOM 6141 C CA . THR A 1 765 ? 5.704 13.732 19.132 1.00 94.88 765 THR A CA 1
ATOM 6142 C C . THR A 1 765 ? 4.780 14.700 19.872 1.00 94.88 765 THR A C 1
ATOM 6144 O O . THR A 1 765 ? 3.591 14.428 20.036 1.00 94.88 765 THR A O 1
ATOM 6147 N N . GLY A 1 766 ? 5.331 15.824 20.343 1.00 93.31 766 GLY A N 1
ATOM 6148 C CA . GLY A 1 766 ? 4.648 16.804 21.189 1.00 93.31 766 GLY A CA 1
ATOM 6149 C C . GLY A 1 766 ? 4.539 16.404 22.665 1.00 93.31 766 GLY A C 1
ATOM 6150 O O . GLY A 1 766 ? 3.913 17.130 23.436 1.00 93.31 766 GLY A O 1
ATOM 6151 N N . ARG A 1 767 ? 5.123 15.265 23.075 1.00 90.81 767 ARG A N 1
ATOM 6152 C CA . ARG A 1 767 ? 5.010 14.735 24.446 1.00 90.81 767 ARG A CA 1
ATOM 6153 C C . ARG A 1 767 ? 5.734 15.579 25.493 1.00 90.81 767 ARG A C 1
ATOM 6155 O O . ARG A 1 767 ? 5.160 15.881 26.533 1.00 90.81 767 ARG A O 1
ATOM 6162 N N . THR A 1 768 ? 6.998 15.911 25.241 1.00 89.94 768 THR A N 1
ATOM 6163 C CA . THR A 1 768 ? 7.825 16.717 26.156 1.00 89.94 768 THR A CA 1
ATOM 6164 C C . THR A 1 768 ? 7.619 18.212 25.938 1.00 89.94 768 THR A C 1
ATOM 6166 O O . THR A 1 768 ? 7.621 18.981 26.893 1.00 89.94 768 THR A O 1
ATOM 6169 N N . ASP A 1 769 ? 7.410 18.614 24.685 1.00 92.75 769 ASP A N 1
ATOM 6170 C CA . ASP A 1 769 ? 7.185 19.995 24.278 1.00 92.75 769 ASP A CA 1
ATOM 6171 C C . ASP A 1 769 ? 6.154 20.038 23.145 1.00 92.75 769 ASP A C 1
ATOM 6173 O O . ASP A 1 769 ? 6.449 19.706 21.993 1.00 92.75 769 ASP A O 1
ATOM 6177 N N . ILE A 1 770 ? 4.928 20.446 23.481 1.00 93.25 770 ILE A N 1
ATOM 6178 C CA . ILE A 1 770 ? 3.806 20.491 22.538 1.00 93.25 770 ILE A CA 1
ATOM 6179 C C . ILE A 1 770 ? 4.013 21.530 21.426 1.00 93.25 770 ILE A C 1
ATOM 6181 O O . ILE A 1 770 ? 3.477 21.370 20.332 1.00 93.25 770 ILE A O 1
ATOM 6185 N N . SER A 1 771 ? 4.845 22.555 21.654 1.00 92.75 771 SER A N 1
ATOM 6186 C CA . SER A 1 771 ? 5.147 23.575 20.639 1.00 92.75 771 SER A CA 1
ATOM 6187 C C . SER A 1 771 ? 5.939 23.013 19.453 1.00 92.75 771 SER A C 1
ATOM 6189 O O . SER A 1 771 ? 5.926 23.584 18.361 1.00 92.75 771 SER A O 1
ATOM 6191 N N . LYS A 1 772 ? 6.597 21.864 19.651 1.00 94.69 772 LYS A N 1
ATOM 6192 C CA . LYS A 1 772 ? 7.382 21.166 18.631 1.00 94.69 772 LYS A CA 1
ATOM 6193 C C . LYS A 1 772 ? 6.608 20.075 17.906 1.00 94.69 772 LYS A C 1
ATOM 6195 O O . LYS A 1 772 ? 7.207 19.415 17.067 1.00 94.69 772 LYS A O 1
ATOM 6200 N N . LEU A 1 773 ? 5.329 19.864 18.216 1.00 95.25 773 LEU A N 1
ATOM 6201 C CA . LEU A 1 773 ? 4.512 18.794 17.639 1.00 95.25 773 LEU A CA 1
ATOM 6202 C C . LEU A 1 773 ? 4.698 18.683 16.112 1.00 95.25 773 LEU A C 1
ATOM 6204 O O . LEU A 1 773 ? 4.593 19.673 15.391 1.00 95.25 773 LEU A O 1
ATOM 6208 N N . GLU A 1 774 ? 5.030 17.473 15.659 1.00 93.94 774 GLU A N 1
ATOM 6209 C CA . GLU A 1 774 ? 5.302 17.081 14.268 1.00 93.94 774 GLU A CA 1
ATOM 6210 C C . GLU A 1 774 ? 6.449 17.808 13.549 1.00 93.94 774 GLU A C 1
ATOM 6212 O O . GLU A 1 774 ? 6.683 17.583 12.360 1.00 93.94 774 GLU A O 1
ATOM 6217 N N . GLN A 1 775 ? 7.230 18.640 14.243 1.00 95.88 775 GLN A N 1
ATOM 6218 C CA . GLN A 1 775 ? 8.387 19.281 13.625 1.00 95.88 775 GLN A CA 1
ATOM 6219 C C . GLN A 1 775 ? 9.474 18.251 13.315 1.00 95.88 775 GLN A C 1
ATOM 6221 O O . GLN A 1 775 ? 9.828 17.434 14.177 1.00 95.88 775 GLN A O 1
ATOM 6226 N N . PHE A 1 776 ? 10.031 18.324 12.105 1.00 94.19 776 PHE A N 1
ATOM 6227 C CA . PHE A 1 776 ? 11.123 17.458 11.671 1.00 94.19 776 PHE A CA 1
ATOM 6228 C C . PHE A 1 776 ? 12.376 17.665 12.526 1.00 94.19 776 PHE A C 1
ATOM 6230 O O . PHE A 1 776 ? 12.834 18.785 12.733 1.00 94.19 776 PHE A O 1
ATOM 6237 N N . THR A 1 777 ? 12.962 16.561 12.983 1.00 93.50 777 THR A N 1
ATOM 6238 C CA . THR A 1 777 ? 14.312 16.529 13.572 1.00 93.50 777 THR A CA 1
ATOM 6239 C C . THR A 1 777 ? 15.334 15.941 12.605 1.00 93.50 777 THR A C 1
ATOM 6241 O O . THR A 1 777 ? 16.526 16.228 12.704 1.00 93.50 777 THR A O 1
ATOM 6244 N N . MET A 1 778 ? 14.868 15.116 11.664 1.00 91.06 778 MET A N 1
ATOM 6245 C CA . MET A 1 778 ? 15.688 14.465 10.652 1.00 91.06 778 MET A CA 1
ATOM 6246 C C . MET A 1 778 ? 14.844 14.158 9.414 1.00 91.06 778 MET A C 1
ATOM 6248 O O . MET A 1 778 ? 13.711 13.684 9.533 1.00 91.06 778 MET A O 1
ATOM 6252 N N . TRP A 1 779 ? 15.410 14.358 8.229 1.00 86.94 779 TRP A N 1
ATOM 6253 C CA . TRP A 1 779 ? 14.827 13.966 6.950 1.00 86.94 779 TRP A CA 1
ATOM 6254 C C . TRP A 1 779 ? 15.893 13.269 6.104 1.00 86.94 779 TRP A C 1
ATOM 6256 O O . TRP A 1 779 ? 16.994 13.784 5.941 1.00 86.94 779 TRP A O 1
ATOM 6266 N N . ARG A 1 780 ? 15.581 12.077 5.582 1.00 78.12 780 ARG A N 1
ATOM 6267 C CA . ARG A 1 780 ? 16.519 11.237 4.809 1.00 78.12 780 ARG A CA 1
ATOM 6268 C C . ARG A 1 780 ? 17.866 10.996 5.502 1.00 78.12 780 ARG A C 1
ATOM 6270 O O . ARG A 1 780 ? 18.907 11.029 4.859 1.00 78.12 780 ARG A O 1
ATOM 6277 N N . ASN A 1 781 ? 17.836 10.693 6.798 1.00 79.50 781 ASN A N 1
ATOM 6278 C CA . ASN A 1 781 ? 19.025 10.533 7.650 1.00 79.50 781 ASN A CA 1
ATOM 6279 C C . ASN A 1 781 ? 19.872 11.803 7.858 1.00 79.50 781 ASN A C 1
ATOM 6281 O O . ASN A 1 781 ? 20.931 11.717 8.477 1.00 79.50 781 ASN A O 1
ATOM 6285 N N . GLU A 1 782 ? 19.416 12.973 7.407 1.00 84.38 782 GLU A N 1
ATOM 6286 C CA . GLU A 1 782 ? 20.112 14.245 7.603 1.00 84.38 782 GLU A CA 1
ATOM 6287 C C . GLU A 1 782 ? 19.313 15.173 8.529 1.00 84.38 782 GLU A C 1
ATOM 6289 O O . GLU A 1 782 ? 18.086 15.248 8.467 1.00 84.38 782 GLU A O 1
ATOM 6294 N N . SER A 1 783 ? 20.007 15.876 9.425 1.00 87.19 783 SER A N 1
ATOM 6295 C CA . SER A 1 783 ? 19.413 16.862 10.346 1.00 87.19 783 SER A CA 1
ATOM 6296 C C . SER A 1 783 ? 19.414 18.290 9.789 1.00 87.19 783 SER A C 1
ATOM 6298 O O . SER A 1 783 ? 18.805 19.191 10.361 1.00 87.19 783 SER A O 1
ATOM 6300 N N . HIS A 1 784 ? 20.121 18.505 8.684 1.00 90.50 784 HIS A N 1
ATOM 6301 C CA . HIS A 1 784 ? 20.230 19.759 7.950 1.00 90.50 784 HIS A CA 1
ATOM 6302 C C . HIS A 1 784 ? 20.529 19.433 6.487 1.00 90.50 784 HIS A C 1
ATOM 6304 O O . HIS A 1 784 ? 21.019 18.352 6.185 1.00 90.50 784 HIS A O 1
ATOM 6310 N N . LEU A 1 785 ? 20.235 20.365 5.590 1.00 91.31 785 LEU A N 1
ATOM 6311 C CA . LEU A 1 785 ? 20.564 20.244 4.173 1.00 91.31 785 LEU A CA 1
ATOM 6312 C C . LEU A 1 785 ? 22.042 20.595 3.939 1.00 91.31 785 LEU A C 1
ATOM 6314 O O . LEU A 1 785 ? 22.683 21.227 4.780 1.00 91.31 785 LEU A O 1
ATOM 6318 N N . SER A 1 786 ? 22.585 20.216 2.785 1.00 89.44 786 SER A N 1
ATOM 6319 C CA . SER A 1 786 ? 24.009 20.413 2.460 1.00 89.44 786 SER A CA 1
ATOM 6320 C C . SER A 1 786 ? 24.265 21.242 1.197 1.00 89.44 786 SER A C 1
ATOM 6322 O O . SER A 1 786 ? 25.415 21.511 0.856 1.00 89.44 786 SER A O 1
ATOM 6324 N N . TRP A 1 787 ? 23.215 21.659 0.489 1.00 88.00 787 TRP A N 1
ATOM 6325 C CA . TRP A 1 787 ? 23.329 22.269 -0.842 1.00 88.00 787 TRP A CA 1
ATOM 6326 C C . TRP A 1 787 ? 23.183 23.792 -0.872 1.00 88.00 787 TRP A C 1
ATOM 6328 O O . TRP A 1 787 ? 23.473 24.400 -1.903 1.00 88.00 787 TRP A O 1
ATOM 6338 N N . TRP A 1 788 ? 22.737 24.429 0.214 1.00 91.69 788 TRP A N 1
ATOM 6339 C CA . TRP A 1 788 ? 22.654 25.890 0.282 1.00 91.69 788 TRP A CA 1
ATOM 6340 C C . TRP A 1 788 ? 23.951 26.507 0.810 1.00 91.69 788 TRP A C 1
ATOM 6342 O O . TRP A 1 788 ? 24.738 25.845 1.487 1.00 91.69 788 TRP A O 1
ATOM 6352 N N . SER A 1 789 ? 24.188 27.784 0.508 1.00 88.12 789 SER A N 1
ATOM 6353 C CA . SER A 1 789 ? 25.462 28.449 0.824 1.00 88.12 789 SER A CA 1
ATOM 6354 C C . SER A 1 789 ? 25.579 28.911 2.278 1.00 88.12 789 SER A C 1
ATOM 6356 O O . SER A 1 789 ? 26.686 29.164 2.748 1.00 88.12 789 SER A O 1
ATOM 6358 N N . ASP A 1 790 ? 24.458 29.002 2.997 1.00 87.12 790 ASP A N 1
ATOM 6359 C CA . ASP A 1 790 ? 24.405 29.478 4.378 1.00 87.12 790 ASP A CA 1
ATOM 6360 C C . ASP A 1 790 ? 23.749 28.461 5.328 1.00 87.12 790 ASP A C 1
ATOM 6362 O O . ASP A 1 790 ? 22.895 27.656 4.942 1.00 87.12 790 ASP A O 1
ATOM 6366 N N . LYS A 1 791 ? 24.130 28.521 6.608 1.00 89.94 791 LYS A N 1
ATOM 6367 C CA . LYS A 1 791 ? 23.610 27.652 7.666 1.00 89.94 791 LYS A CA 1
ATOM 6368 C C . LYS A 1 791 ? 22.106 27.829 7.861 1.00 89.94 791 LYS A C 1
ATOM 6370 O O . LYS A 1 791 ? 21.422 26.828 8.046 1.00 89.94 791 LYS A O 1
ATOM 6375 N N . TYR A 1 792 ? 21.591 29.061 7.808 1.00 91.31 792 TYR A N 1
ATOM 6376 C CA . TYR A 1 792 ? 20.150 29.307 7.927 1.00 91.31 792 TYR A CA 1
ATOM 6377 C C . TYR A 1 792 ? 19.380 28.659 6.772 1.00 91.31 792 TYR A C 1
ATOM 6379 O O . TYR A 1 792 ? 18.373 27.991 6.996 1.00 91.31 792 TYR A O 1
ATOM 6387 N N . ALA A 1 793 ? 19.891 28.787 5.545 1.00 92.19 793 ALA A N 1
ATOM 6388 C CA . ALA A 1 793 ? 19.249 28.225 4.362 1.00 92.19 793 ALA A CA 1
ATOM 6389 C C . ALA A 1 793 ? 19.180 26.688 4.384 1.00 92.19 793 ALA A C 1
ATOM 6391 O O . ALA A 1 793 ? 18.232 26.096 3.870 1.00 92.19 793 ALA A O 1
ATOM 6392 N N . ASN A 1 794 ? 20.150 26.050 5.037 1.00 93.62 794 ASN A N 1
ATOM 6393 C CA . ASN A 1 794 ? 20.215 24.604 5.214 1.00 93.62 794 ASN A CA 1
ATOM 6394 C C . ASN A 1 794 ? 19.377 24.057 6.388 1.00 93.62 794 ASN A C 1
ATOM 6396 O O . ASN A 1 794 ? 19.372 22.847 6.614 1.00 93.62 794 ASN A O 1
ATOM 6400 N N . MET A 1 795 ? 18.658 24.893 7.144 1.00 94.44 795 MET A N 1
ATOM 6401 C CA . MET A 1 795 ? 17.818 24.412 8.248 1.00 94.44 795 MET A CA 1
ATOM 6402 C C . MET A 1 795 ? 16.562 23.682 7.747 1.00 94.44 795 MET A C 1
ATOM 6404 O O . MET A 1 795 ? 15.841 24.166 6.866 1.00 94.44 795 MET A O 1
ATOM 6408 N N . ILE A 1 796 ? 16.261 22.543 8.375 1.00 93.94 796 ILE A N 1
ATOM 6409 C CA . ILE A 1 796 ? 15.008 21.797 8.216 1.00 93.94 796 ILE A CA 1
ATOM 6410 C C . ILE A 1 796 ? 14.080 22.234 9.355 1.00 93.94 796 ILE A C 1
ATOM 6412 O O . ILE A 1 796 ? 14.241 21.797 10.489 1.00 93.94 796 ILE A O 1
ATOM 6416 N N . ASN A 1 797 ? 13.143 23.134 9.059 1.00 93.69 797 ASN A N 1
ATOM 6417 C CA . ASN A 1 797 ? 12.257 23.754 10.040 1.00 93.69 797 ASN A CA 1
ATOM 6418 C C . ASN A 1 797 ? 10.799 23.412 9.736 1.00 93.69 797 ASN A C 1
ATOM 6420 O O . ASN A 1 797 ? 10.368 23.480 8.584 1.00 93.69 797 ASN A O 1
ATOM 6424 N N . GLY A 1 798 ? 10.025 23.178 10.795 1.00 93.25 798 GLY A N 1
ATOM 6425 C CA . GLY A 1 798 ? 8.577 23.028 10.705 1.00 93.25 798 GLY A CA 1
ATOM 6426 C C . GLY A 1 798 ? 8.094 21.599 10.488 1.00 93.25 798 GLY A C 1
ATOM 6427 O O . GLY A 1 798 ? 8.857 20.642 10.625 1.00 93.25 798 GLY A O 1
ATOM 6428 N N . THR A 1 799 ? 6.801 21.480 10.191 1.00 94.44 799 THR A N 1
ATOM 6429 C CA . THR A 1 799 ? 6.096 20.202 9.997 1.00 94.44 799 THR A CA 1
ATOM 6430 C C . THR A 1 799 ? 5.947 19.885 8.504 1.00 94.44 799 THR A C 1
ATOM 6432 O O . THR A 1 799 ? 6.507 20.582 7.649 1.00 94.44 799 THR A O 1
ATOM 6435 N N . ASP A 1 800 ? 5.204 18.831 8.165 1.00 90.12 800 ASP A N 1
ATOM 6436 C CA . ASP A 1 800 ? 4.838 18.496 6.782 1.00 90.12 800 ASP A CA 1
ATOM 6437 C C . ASP A 1 800 ? 3.553 19.200 6.296 1.00 90.12 800 ASP A C 1
ATOM 6439 O O . ASP A 1 800 ? 3.057 18.898 5.210 1.00 90.12 800 ASP A O 1
ATOM 6443 N N . ALA A 1 801 ? 3.044 20.160 7.080 1.00 92.75 801 ALA A N 1
ATOM 6444 C CA . ALA A 1 801 ? 1.802 20.900 6.854 1.00 92.75 801 ALA A CA 1
ATOM 6445 C C . ALA A 1 801 ? 0.505 20.079 6.953 1.00 92.75 801 ALA A C 1
ATOM 6447 O O . ALA A 1 801 ? -0.521 20.514 6.427 1.00 92.75 801 ALA A O 1
ATOM 6448 N N . THR A 1 802 ? 0.517 18.921 7.616 1.00 91.12 802 THR A N 1
ATOM 6449 C CA . THR A 1 802 ? -0.724 18.206 7.971 1.00 91.12 802 THR A CA 1
ATOM 6450 C C . THR A 1 802 ? -1.248 18.610 9.349 1.00 91.12 802 THR A C 1
ATOM 6452 O O . THR A 1 802 ? -2.460 18.735 9.548 1.00 91.12 802 THR A O 1
ATOM 6455 N N . GLN A 1 803 ? -0.337 18.909 10.273 1.00 92.50 803 GLN A N 1
ATOM 6456 C CA . GLN A 1 803 ? -0.655 19.384 11.610 1.00 92.50 803 GLN A CA 1
ATOM 6457 C C . GLN A 1 803 ? 0.407 20.376 12.105 1.00 92.50 803 GLN A C 1
ATOM 6459 O O . GLN A 1 803 ? 1.582 20.311 11.734 1.00 92.50 803 GLN A O 1
ATOM 6464 N N . PHE A 1 804 ? -0.028 21.324 12.930 1.00 95.19 804 PHE A N 1
ATOM 6465 C CA . PHE A 1 804 ? 0.808 22.264 13.671 1.00 95.19 804 PHE A CA 1
ATOM 6466 C C . PHE A 1 804 ? 0.547 22.121 15.173 1.00 95.19 804 PHE A C 1
ATOM 6468 O O . PHE A 1 804 ? -0.362 21.406 15.597 1.00 95.19 804 PHE A O 1
ATOM 6475 N N . ALA A 1 805 ? 1.342 22.814 15.987 1.00 94.00 805 ALA A N 1
ATOM 6476 C CA . ALA A 1 805 ? 1.088 22.894 17.419 1.00 94.00 805 ALA A CA 1
ATOM 6477 C C . ALA A 1 805 ? -0.316 23.487 17.705 1.00 94.00 805 ALA A C 1
ATOM 6479 O O . ALA A 1 805 ? -0.749 24.392 16.982 1.00 94.00 805 ALA A O 1
ATOM 6480 N N . PRO A 1 806 ? -1.023 22.990 18.740 1.00 92.62 806 PRO A N 1
ATOM 6481 C CA . PRO A 1 806 ? -2.314 23.522 19.175 1.00 92.62 806 PRO A CA 1
ATOM 6482 C C . PRO A 1 806 ? -2.183 24.953 19.715 1.00 92.62 806 PRO A C 1
ATOM 6484 O O . PRO A 1 806 ? -1.078 25.416 19.999 1.00 92.62 806 PRO A O 1
ATOM 6487 N N . ASP A 1 807 ? -3.320 25.624 19.919 1.00 90.12 807 ASP A N 1
ATOM 6488 C CA . ASP A 1 807 ? -3.391 27.031 20.353 1.00 90.12 807 ASP A CA 1
ATOM 6489 C C . ASP A 1 807 ? -2.710 27.985 19.356 1.00 90.12 807 ASP A C 1
ATOM 6491 O O . ASP A 1 807 ? -1.749 28.697 19.650 1.00 90.12 807 ASP A O 1
ATOM 6495 N N . VAL A 1 808 ? -3.208 27.940 18.123 1.00 92.19 808 VAL A N 1
ATOM 6496 C CA . VAL A 1 808 ? -2.669 28.668 16.979 1.00 92.19 808 VAL A CA 1
ATOM 6497 C C . VAL A 1 808 ? -2.846 30.177 17.158 1.00 92.19 808 VAL A C 1
ATOM 6499 O O . VAL A 1 808 ? -3.965 30.694 17.152 1.00 92.19 808 VAL A O 1
ATOM 6502 N N . ASP A 1 809 ? -1.725 30.893 17.213 1.00 91.50 809 ASP A N 1
ATOM 6503 C CA . ASP A 1 809 ? -1.683 32.356 17.208 1.00 91.50 809 ASP A CA 1
ATOM 6504 C C . ASP A 1 809 ? -1.613 32.913 15.775 1.00 91.50 809 ASP A C 1
ATOM 6506 O O . ASP A 1 809 ? -0.884 32.399 14.924 1.00 91.50 809 ASP A O 1
ATOM 6510 N N . LYS A 1 810 ? -2.343 34.002 15.515 1.00 92.50 810 LYS A N 1
ATOM 6511 C CA . LYS A 1 810 ? -2.347 34.714 14.229 1.00 92.50 810 LYS A CA 1
ATOM 6512 C C . LYS A 1 810 ? -1.028 35.443 13.955 1.00 92.50 810 LYS A C 1
ATOM 6514 O O . LYS A 1 810 ? -0.722 35.690 12.790 1.00 92.50 810 LYS A O 1
ATOM 6519 N N . GLU A 1 811 ? -0.265 35.786 14.993 1.00 92.25 811 GLU A N 1
ATOM 6520 C CA . GLU A 1 811 ? 1.023 36.484 14.861 1.00 92.25 811 GLU A CA 1
ATOM 6521 C C . GLU A 1 811 ? 2.191 35.535 14.537 1.00 92.25 811 GLU A C 1
ATOM 6523 O O . GLU A 1 811 ? 3.250 35.974 14.080 1.00 92.25 811 GLU A O 1
ATOM 6528 N N . ASN A 1 812 ? 2.002 34.225 14.722 1.00 90.44 812 ASN A N 1
ATOM 6529 C CA . ASN A 1 812 ? 3.053 33.234 14.522 1.00 90.44 812 ASN A CA 1
ATOM 6530 C C . ASN A 1 812 ? 3.328 32.946 13.038 1.00 90.44 812 ASN A C 1
ATOM 6532 O O . ASN A 1 812 ? 2.435 32.926 12.189 1.00 90.44 812 ASN A O 1
ATOM 6536 N N . LYS A 1 813 ? 4.597 32.643 12.734 1.00 93.75 813 LYS A N 1
ATOM 6537 C CA . LYS A 1 813 ? 5.007 32.066 11.446 1.00 93.75 813 LYS A CA 1
ATOM 6538 C C . LYS A 1 813 ? 4.868 30.547 11.496 1.00 93.75 813 LYS A C 1
ATOM 6540 O O . LYS A 1 813 ? 5.420 29.900 12.385 1.00 93.75 813 LYS A O 1
ATOM 6545 N N . PHE A 1 814 ? 4.207 29.970 10.500 1.00 95.50 814 PHE A N 1
ATOM 6546 C CA . PHE A 1 814 ? 4.007 28.523 10.397 1.00 95.50 814 PHE A CA 1
ATOM 6547 C C . PHE A 1 814 ? 5.044 27.923 9.460 1.00 95.50 814 PHE A C 1
ATOM 6549 O O . PHE A 1 814 ? 4.907 28.021 8.241 1.00 95.50 814 PHE A O 1
ATOM 6556 N N . TYR A 1 815 ? 6.104 27.339 10.014 1.00 96.06 815 TYR A N 1
ATOM 6557 C CA . TYR A 1 815 ? 7.161 26.724 9.214 1.00 96.06 815 TYR A CA 1
ATOM 6558 C C . TYR A 1 815 ? 6.725 25.367 8.659 1.00 96.06 815 TYR A C 1
ATOM 6560 O O . TYR A 1 815 ? 6.136 24.551 9.367 1.00 96.06 815 TYR A O 1
ATOM 6568 N N . VAL A 1 816 ? 7.069 25.122 7.398 1.00 96.19 816 VAL A N 1
ATOM 6569 C CA . VAL A 1 816 ? 6.831 23.869 6.680 1.00 96.19 816 VAL A CA 1
ATOM 6570 C C . VAL A 1 816 ? 8.104 23.498 5.937 1.00 96.19 816 VAL A C 1
ATOM 6572 O O . VAL A 1 816 ? 8.644 24.306 5.173 1.00 96.19 816 VAL A O 1
ATOM 6575 N N . PHE A 1 817 ? 8.561 22.263 6.107 1.00 94.44 817 PHE A N 1
ATOM 6576 C CA . PHE A 1 817 ? 9.640 21.732 5.289 1.00 94.44 817 PHE A CA 1
ATOM 6577 C C . PHE A 1 817 ? 9.058 21.096 4.025 1.00 94.44 817 PHE A C 1
ATOM 6579 O O . PHE A 1 817 ? 8.272 20.154 4.108 1.00 94.44 817 PHE A O 1
ATOM 6586 N N . SER A 1 818 ? 9.438 21.602 2.847 1.00 91.44 818 SER A N 1
ATOM 6587 C CA . SER A 1 818 ? 8.944 21.090 1.566 1.00 91.44 818 SER A CA 1
ATOM 6588 C C . SER A 1 818 ? 10.069 20.414 0.774 1.00 91.44 818 SER A C 1
ATOM 6590 O O . SER A 1 818 ? 10.884 21.095 0.139 1.00 91.44 818 SER A O 1
ATOM 6592 N N . PRO A 1 819 ? 10.107 19.066 0.741 1.00 84.12 819 PRO A N 1
ATOM 6593 C CA . PRO A 1 819 ? 11.095 18.321 -0.036 1.00 84.12 819 PRO A CA 1
ATOM 6594 C C . PRO A 1 819 ? 11.072 18.645 -1.534 1.00 84.12 819 PRO A C 1
ATOM 6596 O O . PRO A 1 819 ? 12.107 18.586 -2.188 1.00 84.12 819 PRO A O 1
ATOM 6599 N N . GLY A 1 820 ? 9.904 19.000 -2.084 1.00 82.06 820 GLY A N 1
ATOM 6600 C CA . GLY A 1 820 ? 9.728 19.267 -3.516 1.00 82.06 820 GLY A CA 1
ATOM 6601 C C . GLY A 1 820 ? 10.438 20.528 -4.020 1.00 82.06 820 GLY A C 1
ATOM 6602 O O . GLY A 1 820 ? 10.768 20.601 -5.199 1.00 82.06 820 GLY A O 1
ATOM 6603 N N . ILE A 1 821 ? 10.703 21.493 -3.135 1.00 89.00 821 ILE A N 1
ATOM 6604 C CA . ILE A 1 821 ? 11.466 22.719 -3.439 1.00 89.00 821 ILE A CA 1
ATOM 6605 C C . ILE A 1 821 ? 12.775 22.808 -2.642 1.00 89.00 821 ILE A C 1
ATOM 6607 O O . ILE A 1 821 ? 13.439 23.843 -2.642 1.00 89.00 821 ILE A O 1
ATOM 6611 N N . CYS A 1 822 ? 13.150 21.718 -1.966 1.00 88.62 822 CYS A N 1
ATOM 6612 C CA . CYS A 1 822 ? 14.439 21.535 -1.302 1.00 88.62 822 CYS A CA 1
ATOM 6613 C C . CYS A 1 822 ? 14.781 22.562 -0.213 1.00 88.62 822 CYS A C 1
ATOM 6615 O O . CYS A 1 822 ? 15.959 22.862 0.005 1.00 88.62 822 CYS A O 1
ATOM 6617 N N . ARG A 1 823 ? 13.772 23.109 0.478 1.00 93.19 823 ARG A N 1
ATOM 6618 C CA . ARG A 1 823 ? 13.971 24.039 1.599 1.00 93.19 823 ARG A CA 1
ATOM 6619 C C . ARG A 1 823 ? 12.766 24.111 2.533 1.00 93.19 823 ARG A C 1
ATOM 6621 O O . ARG A 1 823 ? 11.657 23.700 2.195 1.00 93.19 823 ARG A O 1
ATOM 6628 N N . SER A 1 824 ? 12.999 24.727 3.685 1.00 95.12 824 SER A N 1
ATOM 6629 C CA . SER A 1 824 ? 11.947 25.177 4.592 1.00 95.12 824 SER A CA 1
ATOM 6630 C C . SER A 1 824 ? 11.336 26.496 4.106 1.00 95.12 824 SER A C 1
ATOM 6632 O O . SER A 1 824 ? 12.049 27.401 3.649 1.00 95.12 824 SER A O 1
ATOM 6634 N N . VAL A 1 825 ? 10.015 26.603 4.216 1.00 95.19 825 VAL A N 1
ATOM 6635 C CA . VAL A 1 825 ? 9.214 27.802 3.933 1.00 95.19 825 VAL A CA 1
ATOM 6636 C C . VAL A 1 825 ? 8.340 28.126 5.137 1.00 95.19 825 VAL A C 1
ATOM 6638 O O . VAL A 1 825 ? 8.272 27.343 6.082 1.00 95.19 825 VAL A O 1
ATOM 6641 N N . HIS A 1 826 ? 7.688 29.283 5.131 1.00 95.12 826 HIS A N 1
ATOM 6642 C CA . HIS A 1 826 ? 6.746 29.619 6.187 1.00 95.12 826 HIS A CA 1
ATOM 6643 C C . HIS A 1 826 ? 5.503 30.325 5.652 1.00 95.12 826 HIS A C 1
ATOM 6645 O O . HIS A 1 826 ? 5.537 31.000 4.619 1.00 95.12 826 HIS A O 1
ATOM 6651 N N . PHE A 1 827 ? 4.414 30.155 6.392 1.00 96.12 827 PHE A N 1
ATOM 6652 C CA . PHE A 1 827 ? 3.118 30.755 6.125 1.00 96.12 827 PHE A CA 1
ATOM 6653 C C . PHE A 1 827 ? 2.798 31.812 7.182 1.00 96.12 827 PHE A C 1
ATOM 6655 O O . PHE A 1 827 ? 3.281 31.740 8.316 1.00 96.12 827 PHE A O 1
ATOM 6662 N N . THR A 1 828 ? 1.967 32.775 6.802 1.00 96.25 828 THR A N 1
ATOM 6663 C CA . THR A 1 828 ? 1.450 33.838 7.671 1.00 96.25 828 THR A CA 1
ATOM 6664 C C . THR A 1 828 ? -0.070 33.878 7.590 1.00 96.25 828 THR A C 1
ATOM 6666 O O . THR A 1 828 ? -0.649 33.537 6.556 1.00 96.25 828 THR A O 1
ATOM 6669 N N . TYR A 1 829 ? -0.721 34.293 8.674 1.00 97.25 829 TYR A N 1
ATOM 6670 C CA . TYR A 1 829 ? -2.172 34.454 8.718 1.00 97.25 829 TYR A CA 1
ATOM 6671 C C . TYR A 1 829 ? -2.668 35.461 7.670 1.00 97.25 829 TYR A C 1
ATOM 6673 O O . TYR A 1 829 ? -2.135 36.562 7.552 1.00 97.25 829 TYR A O 1
ATOM 6681 N N . GLU A 1 830 ? -3.717 35.084 6.936 1.00 95.44 830 GLU A N 1
ATOM 6682 C CA . GLU A 1 830 ? -4.432 35.968 6.012 1.00 95.44 830 GLU A CA 1
ATOM 6683 C C . GLU A 1 830 ? -5.781 36.385 6.614 1.00 95.44 830 GLU A C 1
ATOM 6685 O O . GLU A 1 830 ? -6.056 37.572 6.797 1.00 95.44 830 GLU A O 1
ATOM 6690 N N . LYS A 1 831 ? -6.650 35.407 6.899 1.00 96.50 831 LYS A N 1
ATOM 6691 C CA . LYS A 1 831 ? -8.037 35.651 7.321 1.00 96.50 831 LYS A CA 1
ATOM 6692 C C . LYS A 1 831 ? -8.671 34.443 8.008 1.00 96.50 831 LYS A C 1
ATOM 6694 O O . LYS A 1 831 ? -8.191 33.319 7.895 1.00 96.50 831 LYS A O 1
ATOM 6699 N N . GLU A 1 832 ? -9.799 34.674 8.672 1.00 97.50 832 GLU A N 1
ATOM 6700 C CA . GLU A 1 832 ? -10.678 33.612 9.167 1.00 97.50 832 GLU A CA 1
ATOM 6701 C C . GLU A 1 832 ? -11.608 33.144 8.038 1.00 97.50 832 GLU A C 1
ATOM 6703 O O . GLU A 1 832 ? -12.138 33.955 7.274 1.00 97.50 832 GLU A O 1
ATOM 6708 N N . VAL A 1 833 ? -11.796 31.832 7.926 1.00 96.88 833 VAL A N 1
ATOM 6709 C CA . VAL A 1 833 ? -12.714 31.194 6.975 1.00 96.88 833 VAL A CA 1
ATOM 6710 C C . VAL A 1 833 ? -13.575 30.167 7.702 1.00 96.88 833 VAL A C 1
ATOM 6712 O O . VAL A 1 833 ? -13.293 29.778 8.833 1.00 96.88 833 VAL A O 1
ATOM 6715 N N . THR A 1 834 ? -14.666 29.744 7.074 1.00 95.75 834 THR A N 1
ATOM 6716 C CA . THR A 1 834 ? -15.525 28.684 7.607 1.00 95.75 834 THR A CA 1
ATOM 6717 C C . THR A 1 834 ? -15.643 27.574 6.577 1.00 95.75 834 THR A C 1
ATOM 6719 O O . THR A 1 834 ? -15.996 27.834 5.428 1.00 95.75 834 THR A O 1
ATOM 6722 N N . LEU A 1 835 ? -15.350 26.345 6.995 1.00 93.31 835 LEU A N 1
ATOM 6723 C CA . LEU A 1 835 ? -15.464 25.137 6.183 1.00 93.31 835 LEU A CA 1
ATOM 6724 C C . LEU A 1 835 ? -16.313 24.129 6.951 1.00 93.31 835 LEU A C 1
ATOM 6726 O O . LEU A 1 835 ? -15.959 23.765 8.069 1.00 93.31 835 LEU A O 1
ATOM 6730 N N . LYS A 1 836 ? -17.432 23.683 6.368 1.00 91.38 836 LYS A N 1
ATOM 6731 C CA . LYS A 1 836 ? -18.328 22.682 6.983 1.00 91.38 836 LYS A CA 1
ATOM 6732 C C . LYS A 1 836 ? -18.724 23.062 8.420 1.00 91.38 836 LYS A C 1
ATOM 6734 O O . LYS A 1 836 ? -18.692 22.237 9.328 1.00 91.38 836 LYS A O 1
ATOM 6739 N N . ASP A 1 837 ? -19.063 24.335 8.630 1.00 89.31 837 ASP A N 1
ATOM 6740 C CA . ASP A 1 837 ? -19.403 24.942 9.931 1.00 89.31 837 ASP A CA 1
ATOM 6741 C C . ASP A 1 837 ? -18.272 24.943 10.982 1.00 89.31 837 ASP A C 1
ATOM 6743 O O . ASP A 1 837 ? -18.519 25.154 12.170 1.00 89.31 837 ASP A O 1
ATOM 6747 N N . ILE A 1 838 ? -17.022 24.734 10.562 1.00 91.19 838 ILE A N 1
ATOM 6748 C CA . ILE A 1 838 ? -15.826 24.818 11.407 1.00 91.19 838 ILE A CA 1
ATOM 6749 C C . ILE A 1 838 ? -15.085 26.110 11.061 1.00 91.19 838 ILE A C 1
ATOM 6751 O O . ILE A 1 838 ? -14.806 26.383 9.892 1.00 91.19 838 ILE A O 1
ATOM 6755 N N . LYS A 1 839 ? -14.770 26.919 12.077 1.00 93.56 839 LYS A N 1
ATOM 6756 C CA . LYS A 1 839 ? -13.967 28.137 11.921 1.00 93.56 839 LYS A CA 1
ATOM 6757 C C . LYS A 1 839 ? -12.490 27.782 11.811 1.00 93.56 839 LYS A C 1
ATOM 6759 O O . LYS A 1 839 ? -11.970 27.087 12.677 1.00 93.56 839 LYS A O 1
ATOM 6764 N N . LEU A 1 840 ? -11.829 28.291 10.779 1.00 96.31 840 LEU A N 1
ATOM 6765 C CA . LEU A 1 840 ? -10.433 28.003 10.467 1.00 96.31 840 LEU A CA 1
ATOM 6766 C C . LEU A 1 840 ? -9.657 29.298 10.229 1.00 96.31 840 LEU A C 1
ATOM 6768 O O . LEU A 1 840 ? -10.207 30.303 9.772 1.00 96.31 840 LEU A O 1
ATOM 6772 N N . TYR A 1 841 ? -8.355 29.256 10.479 1.00 97.75 841 TYR A N 1
ATOM 6773 C CA . TYR A 1 841 ? -7.418 30.289 10.065 1.00 97.75 841 TYR A CA 1
ATOM 6774 C C . TYR A 1 841 ? -6.802 29.906 8.729 1.00 97.75 841 TYR A C 1
ATOM 6776 O O . TYR A 1 841 ? -6.116 28.891 8.610 1.00 97.75 841 TYR A O 1
ATOM 6784 N N . ARG A 1 842 ? -7.048 30.735 7.717 1.00 97.50 842 ARG A N 1
ATOM 6785 C CA . ARG A 1 842 ? -6.388 30.619 6.426 1.00 97.50 842 ARG A CA 1
ATOM 6786 C C . ARG A 1 842 ? -5.025 31.285 6.516 1.00 97.50 842 ARG A C 1
ATOM 6788 O O . ARG A 1 842 ? -4.932 32.485 6.784 1.00 97.50 842 ARG A O 1
ATOM 6795 N N . VAL A 1 843 ? -3.988 30.497 6.278 1.00 97.38 843 VAL A N 1
ATOM 6796 C CA . VAL A 1 843 ? -2.602 30.949 6.195 1.00 97.38 843 VAL A CA 1
ATOM 6797 C C . VAL A 1 843 ? -2.098 30.757 4.767 1.00 97.38 843 VAL A C 1
ATOM 6799 O O . VAL A 1 843 ? -2.436 29.776 4.100 1.00 97.38 843 VAL A O 1
ATOM 6802 N N . THR A 1 844 ? -1.293 31.695 4.286 1.00 96.19 844 THR A N 1
ATOM 6803 C CA . THR A 1 844 ? -0.735 31.695 2.925 1.00 96.19 844 THR A CA 1
ATOM 6804 C C . THR A 1 844 ? 0.778 31.778 2.993 1.00 96.19 844 THR A C 1
ATOM 6806 O O . THR A 1 844 ? 1.331 32.234 3.996 1.00 96.19 844 THR A O 1
ATOM 6809 N N . ILE A 1 845 ? 1.464 31.330 1.942 1.00 93.81 845 ILE A N 1
ATOM 6810 C CA . ILE A 1 845 ? 2.922 31.465 1.885 1.00 93.81 845 ILE A CA 1
ATOM 6811 C C . ILE A 1 845 ? 3.308 32.948 1.969 1.00 93.81 845 ILE A C 1
ATOM 6813 O O . ILE A 1 845 ? 2.700 33.790 1.306 1.00 93.81 845 ILE A O 1
ATOM 6817 N N . SER A 1 846 ? 4.276 33.270 2.826 1.00 92.38 846 SER A N 1
ATOM 6818 C CA . SER A 1 846 ? 4.696 34.658 3.025 1.00 92.38 846 SER A CA 1
ATOM 6819 C C . SER A 1 846 ? 5.376 35.208 1.769 1.00 92.38 846 SER A C 1
ATOM 6821 O O . SER A 1 846 ? 6.140 34.501 1.105 1.00 92.38 846 SER A O 1
ATOM 6823 N N . ASP A 1 847 ? 5.137 36.484 1.460 1.00 86.69 847 ASP A N 1
ATOM 6824 C CA . ASP A 1 847 ? 5.674 37.141 0.264 1.00 86.69 847 ASP A CA 1
ATOM 6825 C C . ASP A 1 847 ? 7.215 37.189 0.262 1.00 86.69 847 ASP A C 1
ATOM 6827 O O . ASP A 1 847 ? 7.842 37.234 -0.795 1.00 86.69 847 ASP A O 1
ATOM 6831 N N . GLU A 1 848 ? 7.843 37.135 1.438 1.00 91.69 848 GLU A N 1
ATOM 6832 C CA . GLU A 1 848 ? 9.295 37.140 1.603 1.00 91.69 848 GLU A CA 1
ATOM 6833 C C . GLU A 1 848 ? 9.968 35.822 1.198 1.00 91.69 848 GLU A C 1
ATOM 6835 O O . GLU A 1 848 ? 11.156 35.819 0.878 1.00 91.69 848 GLU A O 1
ATOM 6840 N N . VAL A 1 849 ? 9.229 34.707 1.136 1.00 91.75 849 VAL A N 1
ATOM 6841 C CA . VAL A 1 849 ? 9.798 33.373 0.862 1.00 91.75 849 VAL A CA 1
ATOM 6842 C C . VAL A 1 849 ? 10.452 33.293 -0.520 1.00 91.75 849 VAL A C 1
ATOM 6844 O O . VAL A 1 849 ? 11.518 32.689 -0.654 1.00 91.75 849 VAL A O 1
ATOM 6847 N N . PHE A 1 850 ? 9.847 33.925 -1.530 1.00 89.69 850 PHE A N 1
ATOM 6848 C CA . PHE A 1 850 ? 10.334 33.906 -2.913 1.00 89.69 850 PHE A CA 1
ATOM 6849 C C . PHE A 1 850 ? 10.976 35.225 -3.366 1.00 89.69 850 PHE A C 1
ATOM 6851 O O . PHE A 1 850 ? 11.330 35.354 -4.538 1.00 89.69 850 PHE A O 1
ATOM 6858 N N . LYS A 1 851 ? 11.163 36.214 -2.480 1.00 93.69 851 LYS A N 1
ATOM 6859 C CA . LYS A 1 851 ? 11.915 37.433 -2.830 1.00 93.69 851 LYS A CA 1
ATOM 6860 C C . LYS A 1 851 ? 13.363 37.085 -3.164 1.00 93.69 851 LYS A C 1
ATOM 6862 O O . LYS A 1 851 ? 13.985 36.286 -2.464 1.00 93.69 851 LYS A O 1
ATOM 6867 N N . SER A 1 852 ? 13.907 37.714 -4.206 1.00 92.94 852 SER A N 1
ATOM 6868 C CA . SER A 1 852 ? 15.334 37.594 -4.533 1.00 92.94 852 SER A CA 1
ATOM 6869 C C . SER A 1 852 ? 16.197 37.967 -3.324 1.00 92.94 852 SER A C 1
ATOM 6871 O O . SER A 1 852 ? 15.851 38.890 -2.587 1.00 92.94 852 SER A O 1
ATOM 6873 N N . GLY A 1 853 ? 17.345 37.305 -3.144 1.00 90.88 853 GLY A N 1
ATOM 6874 C CA . GLY A 1 853 ? 18.331 37.670 -2.119 1.00 90.88 853 GLY A CA 1
ATOM 6875 C C . GLY A 1 853 ? 18.914 39.082 -2.288 1.00 90.88 853 GLY A C 1
ATOM 6876 O O . GLY A 1 853 ? 19.478 39.639 -1.343 1.00 90.88 853 GLY A O 1
ATOM 6877 N N . ASP A 1 854 ? 18.742 39.689 -3.463 1.00 90.62 854 ASP A N 1
ATOM 6878 C CA . ASP A 1 854 ? 19.099 41.089 -3.706 1.00 90.62 854 ASP A CA 1
ATOM 6879 C C . ASP A 1 854 ? 18.068 42.061 -3.114 1.00 90.62 854 ASP A C 1
ATOM 6881 O O . ASP A 1 854 ? 18.422 43.160 -2.697 1.00 90.62 854 ASP A O 1
ATOM 6885 N N . VAL A 1 855 ? 16.802 41.637 -3.030 1.00 91.88 855 VAL A N 1
ATOM 6886 C CA . VAL A 1 855 ? 15.681 42.420 -2.482 1.00 91.88 855 VAL A CA 1
ATOM 6887 C C . VAL A 1 855 ? 15.473 42.122 -0.997 1.00 91.88 855 VAL A C 1
ATOM 6889 O O . VAL A 1 855 ? 15.195 43.022 -0.209 1.00 91.88 855 VAL A O 1
ATOM 6892 N N . TYR A 1 856 ? 15.614 40.856 -0.606 1.00 93.56 856 TYR A N 1
ATOM 6893 C CA . TYR A 1 856 ? 15.460 40.372 0.759 1.00 93.56 856 TYR A CA 1
ATOM 6894 C C . TYR A 1 856 ? 16.746 39.652 1.193 1.00 93.56 856 TYR A C 1
ATOM 6896 O O . TYR A 1 856 ? 16.898 38.454 0.938 1.00 93.56 856 TYR A O 1
ATOM 6904 N N . PRO A 1 857 ? 17.689 40.359 1.850 1.00 92.56 857 PRO A N 1
ATOM 6905 C CA . PRO A 1 857 ? 19.017 39.835 2.175 1.00 92.56 857 PRO A CA 1
ATOM 6906 C C . PRO A 1 857 ? 19.064 38.465 2.876 1.00 92.56 857 PRO A C 1
ATOM 6908 O O . PRO A 1 857 ? 19.976 37.699 2.556 1.00 92.56 857 PRO A O 1
ATOM 6911 N N . PRO A 1 858 ? 18.115 38.083 3.761 1.00 91.38 858 PRO A N 1
ATOM 6912 C CA . PRO A 1 858 ? 18.106 36.739 4.349 1.00 91.38 858 PRO A CA 1
ATOM 6913 C C . PRO A 1 858 ? 17.991 35.600 3.323 1.00 91.38 858 PRO A C 1
ATOM 6915 O O . PRO A 1 858 ? 18.420 34.482 3.600 1.00 91.38 858 PRO A O 1
ATOM 6918 N N . ASN A 1 859 ? 17.475 35.865 2.115 1.00 93.25 859 ASN A N 1
ATOM 6919 C CA . ASN A 1 859 ? 17.393 34.859 1.057 1.00 93.25 859 ASN A CA 1
ATOM 6920 C C . ASN A 1 859 ? 18.699 34.666 0.267 1.00 93.25 859 ASN A C 1
ATOM 6922 O O . ASN A 1 859 ? 18.755 33.776 -0.582 1.00 93.25 859 ASN A O 1
ATOM 6926 N N . ARG A 1 860 ? 19.770 35.429 0.543 1.00 91.56 860 ARG A N 1
ATOM 6927 C CA . ARG A 1 860 ? 21.067 35.270 -0.151 1.00 91.56 860 ARG A CA 1
ATOM 6928 C C . ARG A 1 860 ? 21.652 33.863 -0.022 1.00 91.56 860 ARG A C 1
ATOM 6930 O O . ARG A 1 860 ? 22.290 33.395 -0.960 1.00 91.56 860 ARG A O 1
ATOM 6937 N N . GLY A 1 861 ? 21.373 33.169 1.084 1.00 90.38 861 GLY A N 1
ATOM 6938 C CA . GLY A 1 861 ? 21.779 31.776 1.299 1.00 90.38 861 GLY A CA 1
ATOM 6939 C C . GLY A 1 861 ? 21.183 30.773 0.297 1.00 90.38 861 GLY A C 1
ATOM 6940 O O . GLY A 1 861 ? 21.736 29.693 0.102 1.00 90.38 861 GLY A O 1
ATOM 6941 N N . PHE A 1 862 ? 20.080 31.131 -0.371 1.00 91.06 862 PHE A N 1
ATOM 6942 C CA . PHE A 1 862 ? 19.428 30.308 -1.398 1.00 91.06 862 PHE A CA 1
ATOM 6943 C C . PHE A 1 862 ? 19.878 30.655 -2.825 1.00 91.06 862 PHE A C 1
ATOM 6945 O O . PHE A 1 862 ? 19.421 30.040 -3.789 1.00 91.06 862 PHE A O 1
ATOM 6952 N N . CYS A 1 863 ? 20.764 31.642 -2.982 1.00 88.44 863 CYS A N 1
ATOM 6953 C CA . CYS A 1 863 ? 21.317 32.015 -4.276 1.00 88.44 863 CYS A CA 1
ATOM 6954 C C . CYS A 1 863 ? 22.551 31.161 -4.588 1.00 88.44 863 CYS A C 1
ATOM 6956 O O . CYS A 1 863 ? 23.496 31.095 -3.801 1.00 88.44 863 CYS A O 1
ATOM 6958 N N . ILE A 1 864 ? 22.544 30.518 -5.755 1.00 78.38 864 ILE A N 1
ATOM 6959 C CA . ILE A 1 864 ? 23.663 29.720 -6.272 1.00 78.38 864 ILE A CA 1
ATOM 6960 C C . ILE A 1 864 ? 24.426 30.581 -7.286 1.00 78.38 864 ILE A C 1
ATOM 6962 O O . ILE A 1 864 ? 23.812 31.285 -8.081 1.00 78.38 864 ILE A O 1
ATOM 6966 N N . THR A 1 865 ? 25.759 30.547 -7.266 1.00 61.06 865 THR A N 1
ATOM 6967 C CA . THR A 1 865 ? 26.615 31.387 -8.119 1.00 61.06 865 THR A CA 1
ATOM 6968 C C . THR A 1 865 ? 26.385 31.175 -9.629 1.00 61.06 865 THR A C 1
ATOM 6970 O O . THR A 1 865 ? 26.214 30.032 -10.058 1.00 61.06 865 THR A O 1
ATOM 6973 N N . PRO A 1 866 ? 26.460 32.240 -10.464 1.00 64.62 866 PRO A N 1
ATOM 6974 C CA . PRO A 1 866 ? 26.701 33.645 -10.115 1.00 64.62 866 PRO A CA 1
ATOM 6975 C C . PRO A 1 866 ? 25.392 34.464 -10.008 1.00 64.62 866 PRO A C 1
ATOM 6977 O O . PRO A 1 866 ? 24.766 34.765 -11.020 1.00 64.62 866 PRO A O 1
ATOM 6980 N N . GLY A 1 867 ? 25.020 34.880 -8.790 1.00 80.56 867 GLY A N 1
ATOM 6981 C CA . GLY A 1 867 ? 23.932 35.843 -8.536 1.00 80.56 867 GLY A CA 1
ATOM 6982 C C . GLY A 1 867 ? 22.591 35.240 -8.097 1.00 80.56 867 GLY A C 1
ATOM 6983 O O . GLY A 1 867 ? 22.369 34.033 -8.166 1.00 80.56 867 GLY A O 1
ATOM 6984 N N . CYS A 1 868 ? 21.690 36.092 -7.604 1.00 89.06 868 CYS A N 1
ATOM 6985 C CA . CYS A 1 868 ? 20.336 35.695 -7.225 1.00 89.06 868 CYS A CA 1
ATOM 6986 C C . CYS A 1 868 ? 19.393 35.729 -8.436 1.00 89.06 868 CYS A C 1
ATOM 6988 O O . CYS A 1 868 ? 19.493 36.598 -9.300 1.00 89.06 868 CYS A O 1
ATOM 6990 N N . LEU A 1 869 ? 18.458 34.778 -8.499 1.00 91.62 869 LEU A N 1
ATOM 6991 C CA . LEU A 1 869 ? 17.390 34.817 -9.498 1.00 91.62 869 LEU A CA 1
ATOM 6992 C C . LEU A 1 869 ? 16.376 35.931 -9.172 1.00 91.62 869 LEU A C 1
ATOM 6994 O O . LEU A 1 869 ? 16.267 36.327 -8.008 1.00 91.62 869 LEU A O 1
ATOM 6998 N N . PRO A 1 870 ? 15.610 36.418 -10.168 1.00 92.62 870 PRO A N 1
ATOM 6999 C CA . PRO A 1 870 ? 14.498 37.337 -9.936 1.00 92.62 870 PRO A CA 1
ATOM 7000 C C . PRO A 1 870 ? 13.499 36.826 -8.887 1.00 92.62 870 PRO A C 1
ATOM 7002 O O . PRO A 1 870 ? 13.327 35.618 -8.705 1.00 92.62 870 PRO A O 1
ATOM 7005 N N . THR A 1 871 ? 12.803 37.756 -8.227 1.00 94.81 871 THR A N 1
ATOM 7006 C CA . THR A 1 871 ? 11.738 37.436 -7.263 1.00 94.81 871 THR A CA 1
ATOM 7007 C C . THR A 1 871 ? 10.704 36.492 -7.881 1.00 94.81 871 THR A C 1
ATOM 7009 O O . THR A 1 871 ? 10.232 36.717 -8.995 1.00 94.81 871 THR A O 1
ATOM 7012 N N . GLY A 1 872 ? 10.345 35.442 -7.144 1.00 92.44 872 GLY A N 1
ATOM 7013 C CA . GLY A 1 872 ? 9.433 34.382 -7.572 1.00 92.44 872 GLY A CA 1
ATOM 7014 C C . GLY A 1 872 ? 10.122 33.090 -8.010 1.00 92.44 872 GLY A C 1
ATOM 7015 O O . GLY A 1 872 ? 9.457 32.061 -8.115 1.00 92.44 872 GLY A O 1
ATOM 7016 N N . LEU A 1 873 ? 11.439 33.115 -8.241 1.00 93.69 873 LEU A N 1
ATOM 7017 C CA . LEU A 1 873 ? 12.206 31.968 -8.723 1.00 93.69 873 LEU A CA 1
ATOM 7018 C C . LEU A 1 873 ? 13.163 31.422 -7.659 1.00 93.69 873 LEU A C 1
ATOM 7020 O O . LEU A 1 873 ? 13.857 32.171 -6.975 1.00 93.69 873 LEU A O 1
ATOM 7024 N N . LEU A 1 874 ? 13.264 30.096 -7.583 1.00 92.69 874 LEU A N 1
ATOM 7025 C CA . LEU A 1 874 ? 14.226 29.389 -6.739 1.00 92.69 874 LEU A CA 1
ATOM 7026 C C . LEU A 1 874 ? 14.953 28.323 -7.559 1.00 92.69 874 LEU A C 1
ATOM 7028 O O . LEU A 1 874 ? 14.327 27.438 -8.137 1.00 92.69 874 LEU A O 1
ATOM 7032 N N . ASN A 1 875 ? 16.282 28.393 -7.610 1.00 91.94 875 ASN A N 1
ATOM 7033 C CA . ASN A 1 875 ? 17.091 27.396 -8.303 1.00 91.94 875 ASN A CA 1
ATOM 7034 C C . ASN A 1 875 ? 17.234 26.141 -7.433 1.00 91.94 875 ASN A C 1
ATOM 7036 O O . ASN A 1 875 ? 17.909 26.183 -6.409 1.00 91.94 875 ASN A O 1
ATOM 7040 N N . ILE A 1 876 ? 16.632 25.029 -7.857 1.00 91.38 876 ILE A N 1
ATOM 7041 C CA . ILE A 1 876 ? 16.680 23.751 -7.130 1.00 91.38 876 ILE A CA 1
ATOM 7042 C C . ILE A 1 876 ? 17.627 22.742 -7.788 1.00 91.38 876 ILE A C 1
ATOM 7044 O O . ILE A 1 876 ? 17.613 21.564 -7.453 1.00 91.38 876 ILE A O 1
ATOM 7048 N N . SER A 1 877 ? 18.462 23.182 -8.731 1.00 89.00 877 SER A N 1
ATOM 7049 C CA . SER A 1 877 ? 19.373 22.311 -9.476 1.00 89.00 877 SER A CA 1
ATOM 7050 C C . SER A 1 877 ? 20.223 21.423 -8.556 1.00 89.00 877 SER A C 1
ATOM 7052 O O . SER A 1 877 ? 20.289 20.220 -8.768 1.00 89.00 877 SER A O 1
ATOM 7054 N N . LEU A 1 878 ? 20.802 21.980 -7.485 1.00 86.25 878 LEU A N 1
ATOM 7055 C CA . LEU A 1 878 ? 21.744 21.265 -6.609 1.00 86.25 878 LEU A CA 1
ATOM 7056 C C . LEU A 1 878 ? 21.132 20.123 -5.789 1.00 86.25 878 LEU A C 1
ATOM 7058 O O . LEU A 1 878 ? 21.860 19.229 -5.373 1.00 86.25 878 LEU A O 1
ATOM 7062 N N . CYS A 1 879 ? 19.821 20.141 -5.546 1.00 83.69 879 CYS A N 1
ATOM 7063 C CA . CYS A 1 879 ? 19.152 19.068 -4.807 1.00 83.69 879 CYS A CA 1
ATOM 7064 C C . CYS A 1 879 ? 18.561 17.989 -5.728 1.00 83.69 879 CYS A C 1
ATOM 7066 O O . CYS A 1 879 ? 17.932 17.044 -5.248 1.00 83.69 879 CYS A O 1
ATOM 7068 N N . GLN A 1 880 ? 18.726 18.133 -7.047 1.00 83.56 880 GLN A N 1
ATOM 7069 C CA . GLN A 1 880 ? 18.239 17.186 -8.043 1.00 83.56 880 GLN A CA 1
ATOM 7070 C C . GLN A 1 880 ? 19.404 16.355 -8.604 1.00 83.56 880 GLN A C 1
ATOM 7072 O O . GLN A 1 880 ? 20.475 16.903 -8.882 1.00 83.56 880 GLN A O 1
ATOM 7077 N N . PRO A 1 881 ? 19.219 15.041 -8.837 1.00 73.69 881 PRO A N 1
ATOM 7078 C CA . PRO A 1 881 ? 20.239 14.215 -9.477 1.00 73.69 881 PRO A CA 1
ATOM 7079 C C . PRO A 1 881 ? 20.685 14.823 -10.809 1.00 73.69 881 PRO A C 1
ATOM 7081 O O . PRO A 1 881 ? 19.854 15.262 -11.597 1.00 73.69 881 PRO A O 1
ATOM 7084 N N . MET A 1 882 ? 21.993 14.821 -11.082 1.00 74.81 882 MET A N 1
ATOM 7085 C CA . MET A 1 882 ? 22.610 15.403 -12.287 1.00 74.81 882 MET A CA 1
ATOM 7086 C C . MET A 1 882 ? 22.555 16.938 -12.404 1.00 74.81 882 MET A C 1
ATOM 7088 O O . MET A 1 882 ? 22.905 17.464 -13.463 1.00 74.81 882 MET A O 1
ATOM 7092 N N . ASN A 1 883 ? 22.186 17.672 -11.353 1.00 85.88 883 ASN A N 1
ATOM 7093 C CA . ASN A 1 883 ? 22.048 19.135 -11.342 1.00 85.88 883 ASN A CA 1
ATOM 7094 C C . ASN A 1 883 ? 21.446 19.703 -12.647 1.00 85.88 883 ASN A C 1
ATOM 7096 O O . ASN A 1 883 ? 22.110 20.482 -13.342 1.00 85.88 883 ASN A O 1
ATOM 7100 N N . PRO A 1 884 ? 20.237 19.270 -13.051 1.00 89.75 884 PRO A N 1
ATOM 7101 C CA . PRO A 1 884 ? 19.568 19.791 -14.234 1.00 89.75 884 PRO A CA 1
ATOM 7102 C C . PRO A 1 884 ? 19.235 21.279 -14.041 1.00 89.75 884 PRO A C 1
ATOM 7104 O O . PRO A 1 884 ? 19.140 21.741 -12.900 1.00 89.75 884 PRO A O 1
ATOM 7107 N N . PRO A 1 885 ? 19.031 22.052 -15.119 1.00 92.31 885 PRO A N 1
ATOM 7108 C CA . PRO A 1 885 ? 18.730 23.483 -15.041 1.00 92.31 885 PRO A CA 1
ATOM 7109 C C . PRO A 1 885 ? 17.270 23.739 -14.619 1.00 92.31 885 PRO A C 1
ATOM 7111 O O . PRO A 1 885 ? 16.499 24.351 -15.353 1.00 92.31 885 PRO A O 1
ATOM 7114 N N . VAL A 1 886 ? 16.866 23.234 -13.452 1.00 92.88 886 VAL A N 1
ATOM 7115 C CA . VAL A 1 886 ? 15.491 23.298 -12.941 1.00 92.88 886 VAL A CA 1
ATOM 7116 C C . VAL A 1 886 ? 15.345 24.419 -11.914 1.00 92.88 886 VAL A C 1
ATOM 7118 O O . VAL A 1 886 ? 16.133 24.543 -10.975 1.00 92.88 886 VAL A O 1
ATOM 7121 N N . VAL A 1 887 ? 14.292 25.213 -12.085 1.00 93.81 887 VAL A N 1
ATOM 7122 C CA . VAL A 1 887 ? 13.939 26.356 -11.241 1.00 93.81 887 VAL A CA 1
ATOM 7123 C C . VAL A 1 887 ? 12.472 26.245 -10.850 1.00 93.81 887 VAL A C 1
ATOM 7125 O O . VAL A 1 887 ? 11.615 26.034 -11.704 1.00 93.81 887 VAL A O 1
ATOM 7128 N N . THR A 1 888 ? 12.152 26.418 -9.575 1.00 94.38 888 THR A N 1
ATOM 7129 C CA . THR A 1 888 ? 10.767 26.396 -9.094 1.00 94.38 888 THR A CA 1
ATOM 7130 C C . THR A 1 888 ? 10.198 27.796 -8.940 1.00 94.38 888 THR A C 1
ATOM 7132 O O . THR A 1 888 ? 10.935 28.734 -8.640 1.00 94.38 888 THR A O 1
ATOM 7135 N N . SER A 1 889 ? 8.885 27.917 -9.098 1.00 95.31 889 SER A N 1
ATOM 7136 C CA . SER A 1 889 ? 8.125 29.144 -8.855 1.00 95.31 889 SER A CA 1
ATOM 7137 C C . SER A 1 889 ? 6.715 28.816 -8.362 1.00 95.31 889 SER A C 1
ATOM 7139 O O . SER A 1 889 ? 6.291 27.660 -8.441 1.00 95.31 889 SER A O 1
ATOM 7141 N N . PRO A 1 890 ? 5.931 29.805 -7.916 1.00 95.44 890 PRO A N 1
ATOM 7142 C CA . PRO A 1 890 ? 4.482 29.659 -7.884 1.00 95.44 890 PRO A CA 1
ATOM 7143 C C . PRO A 1 890 ? 3.912 29.432 -9.304 1.00 95.44 890 PRO A C 1
ATOM 7145 O O . PRO A 1 890 ? 4.539 29.853 -10.290 1.00 95.44 890 PRO A O 1
ATOM 7148 N N . PRO A 1 891 ? 2.743 28.773 -9.443 1.00 97.00 891 PRO A N 1
ATOM 7149 C CA . PRO A 1 891 ? 2.112 28.548 -10.742 1.00 97.00 891 PRO A CA 1
ATOM 7150 C C . PRO A 1 891 ? 1.861 29.839 -11.519 1.00 97.00 891 PRO A C 1
ATOM 7152 O O . PRO A 1 891 ? 1.511 30.869 -10.945 1.00 97.00 891 PRO A O 1
ATOM 7155 N N . HIS A 1 892 ? 2.076 29.782 -12.833 1.00 97.19 892 HIS A N 1
ATOM 7156 C CA . HIS A 1 892 ? 1.983 30.908 -13.764 1.00 97.19 892 HIS A CA 1
ATOM 7157 C C . HIS A 1 892 ? 2.806 32.139 -13.363 1.00 97.19 892 HIS A C 1
ATOM 7159 O O . HIS A 1 892 ? 2.463 33.254 -13.746 1.00 97.19 892 HIS A O 1
ATOM 7165 N N . PHE A 1 893 ? 3.881 31.949 -12.590 1.00 96.19 893 PHE A N 1
ATOM 7166 C CA . PHE A 1 893 ? 4.658 33.045 -12.004 1.00 96.19 893 PHE A CA 1
ATOM 7167 C C . PHE A 1 893 ? 3.808 33.983 -11.127 1.00 96.19 893 PHE A C 1
ATOM 7169 O O . PHE A 1 893 ? 4.072 35.183 -11.024 1.00 96.19 893 PHE A O 1
ATOM 7176 N N . TYR A 1 894 ? 2.784 33.441 -10.457 1.00 94.62 894 TYR A N 1
ATOM 7177 C CA . TYR A 1 894 ? 2.038 34.159 -9.425 1.00 94.62 894 TYR A CA 1
ATOM 7178 C C . TYR A 1 894 ? 3.003 34.745 -8.375 1.00 94.62 894 TYR A C 1
ATOM 7180 O O . TYR A 1 894 ? 3.987 34.107 -8.006 1.00 94.62 894 TYR A O 1
ATOM 7188 N N . GLN A 1 895 ? 2.770 35.992 -7.945 1.00 89.94 895 GLN A N 1
ATOM 7189 C CA . GLN A 1 895 ? 3.640 36.738 -7.010 1.00 89.94 895 GLN A CA 1
ATOM 7190 C C . GLN A 1 895 ? 5.125 36.850 -7.421 1.00 89.94 895 GLN A C 1
ATOM 7192 O O . GLN A 1 895 ? 5.989 37.106 -6.584 1.00 89.94 895 GLN A O 1
ATOM 7197 N N . SER A 1 896 ? 5.437 36.676 -8.704 1.00 93.06 896 SER A N 1
ATOM 7198 C CA . SER A 1 896 ? 6.804 36.778 -9.222 1.00 93.06 896 SER A CA 1
ATOM 7199 C C . SER A 1 896 ? 7.043 38.115 -9.933 1.00 93.06 896 SER A C 1
ATOM 7201 O O . SER A 1 896 ? 6.118 38.907 -10.136 1.00 93.06 896 SER A O 1
ATOM 7203 N N . ASP A 1 897 ? 8.292 38.379 -10.316 1.00 93.50 897 ASP A N 1
ATOM 7204 C CA . ASP A 1 897 ? 8.654 39.568 -11.087 1.00 93.50 897 ASP A CA 1
ATOM 7205 C C . ASP A 1 897 ? 7.884 39.631 -12.421 1.00 93.50 897 ASP A C 1
ATOM 7207 O O . ASP A 1 897 ? 7.824 38.655 -13.174 1.00 93.50 897 ASP A O 1
ATOM 7211 N N . LYS A 1 898 ? 7.297 40.796 -12.733 1.00 90.94 898 LYS A N 1
ATOM 7212 C CA . LYS A 1 898 ? 6.471 40.992 -13.939 1.00 90.94 898 LYS A CA 1
ATOM 7213 C C . LYS A 1 898 ? 7.253 40.787 -15.237 1.00 90.94 898 LYS A C 1
ATOM 7215 O O . LYS A 1 898 ? 6.641 40.444 -16.247 1.00 90.94 898 LYS A O 1
ATOM 7220 N N . SER A 1 899 ? 8.574 40.972 -15.216 1.00 92.44 899 SER A N 1
ATOM 7221 C CA . SER A 1 899 ? 9.439 40.706 -16.372 1.00 92.44 899 SER A CA 1
ATOM 7222 C C . SER A 1 899 ? 9.356 39.249 -16.842 1.00 92.44 899 SER A C 1
ATOM 7224 O O . SER A 1 899 ? 9.406 38.998 -18.042 1.00 92.44 899 SER A O 1
ATOM 7226 N N . LEU A 1 900 ? 9.111 38.285 -15.945 1.00 92.62 900 LEU A N 1
ATOM 7227 C CA . LEU A 1 900 ? 9.001 36.864 -16.304 1.00 92.62 900 LEU A CA 1
ATOM 7228 C C . LEU A 1 900 ? 7.805 36.586 -17.226 1.00 92.62 900 LEU A C 1
ATOM 7230 O O . LEU A 1 900 ? 7.917 35.790 -18.158 1.00 92.62 900 LEU A O 1
ATOM 7234 N N . LEU A 1 901 ? 6.691 37.297 -17.029 1.00 91.81 901 LEU A N 1
ATOM 7235 C CA . LEU A 1 901 ? 5.487 37.182 -17.863 1.00 91.81 901 LEU A CA 1
ATOM 7236 C C . LEU A 1 901 ? 5.683 37.749 -19.278 1.00 91.81 901 LEU A C 1
ATOM 7238 O O . LEU A 1 901 ? 4.931 37.403 -20.181 1.00 91.81 901 LEU A O 1
ATOM 7242 N N . GLN A 1 902 ? 6.686 38.607 -19.483 1.00 90.31 902 GLN A N 1
ATOM 7243 C CA . GLN A 1 902 ? 7.019 39.151 -20.805 1.00 90.31 902 GLN A CA 1
ATOM 7244 C C . GLN A 1 902 ? 7.856 38.167 -21.635 1.00 90.31 902 GLN A C 1
ATOM 7246 O O . GLN A 1 902 ? 7.906 38.276 -22.856 1.00 90.31 902 GLN A O 1
ATOM 7251 N N . THR A 1 903 ? 8.497 37.193 -20.980 1.00 91.44 903 THR A N 1
ATOM 7252 C CA . THR A 1 903 ? 9.404 36.233 -21.630 1.00 91.44 903 THR A CA 1
ATOM 7253 C C . THR A 1 903 ? 8.726 34.944 -22.095 1.00 91.44 903 THR A C 1
ATOM 7255 O O . THR A 1 903 ? 9.338 34.178 -22.834 1.00 91.44 903 THR A O 1
ATOM 7258 N N . VAL A 1 904 ? 7.476 34.687 -21.686 1.00 95.00 904 VAL A N 1
ATOM 7259 C CA . VAL A 1 904 ? 6.697 33.501 -22.080 1.00 95.00 904 VAL A CA 1
ATOM 7260 C C . VAL A 1 904 ? 5.217 33.866 -22.211 1.00 95.00 904 VAL A C 1
ATOM 7262 O O . VAL A 1 904 ? 4.598 34.341 -21.260 1.00 95.00 904 VAL A O 1
ATOM 7265 N N . HIS A 1 905 ? 4.628 33.601 -23.376 1.00 95.69 905 HIS A N 1
ATOM 7266 C CA . HIS A 1 905 ? 3.200 33.790 -23.632 1.00 95.69 905 HIS A CA 1
ATOM 7267 C C . HIS A 1 905 ? 2.370 32.580 -23.175 1.00 95.69 905 HIS A C 1
ATOM 7269 O O . HIS A 1 905 ? 2.856 31.450 -23.151 1.00 95.69 905 HIS A O 1
ATOM 7275 N N . GLY A 1 906 ? 1.103 32.827 -22.824 1.00 94.44 906 GLY A N 1
ATOM 7276 C CA . GLY A 1 906 ? 0.148 31.794 -22.395 1.00 94.44 906 GLY A CA 1
ATOM 7277 C C . GLY A 1 906 ? -0.028 31.654 -20.878 1.00 94.44 906 GLY A C 1
ATOM 7278 O O . GLY A 1 906 ? -0.863 30.873 -20.421 1.00 94.44 906 GLY A O 1
ATOM 7279 N N . LEU A 1 907 ? 0.698 32.441 -20.076 1.00 96.44 907 LEU A N 1
ATOM 7280 C CA . LEU A 1 907 ? 0.588 32.430 -18.616 1.00 96.44 907 LEU A CA 1
ATOM 7281 C C . LEU A 1 907 ? -0.466 33.422 -18.099 1.00 96.44 907 LEU A C 1
ATOM 7283 O O . LEU A 1 907 ? -0.520 34.563 -18.548 1.00 96.44 907 LEU A O 1
ATOM 7287 N N . LYS A 1 908 ? -1.289 32.992 -17.133 1.00 95.38 908 LYS A N 1
ATOM 7288 C CA . LYS A 1 908 ? -2.375 33.782 -16.534 1.00 95.38 908 LYS A CA 1
ATOM 7289 C C . LYS A 1 908 ? -2.358 33.639 -15.004 1.00 95.38 908 LYS A C 1
ATOM 7291 O O . LYS A 1 908 ? -3.042 32.768 -14.481 1.00 95.38 908 LYS A O 1
ATOM 7296 N N . PRO A 1 909 ? -1.541 34.408 -14.267 1.00 95.25 909 PRO A N 1
ATOM 7297 C CA . PRO A 1 909 ? -1.439 34.266 -12.815 1.00 95.25 909 PRO A CA 1
ATOM 7298 C C . PRO A 1 909 ? -2.716 34.724 -12.093 1.00 95.25 909 PRO A C 1
ATOM 7300 O O . PRO A 1 909 ? -2.918 35.914 -11.881 1.00 95.25 909 PRO A O 1
ATOM 7303 N N . GLU A 1 910 ? -3.535 33.770 -11.651 1.00 95.62 910 GLU A N 1
ATOM 7304 C CA . GLU A 1 910 ? -4.743 34.008 -10.851 1.00 95.62 910 GLU A CA 1
ATOM 7305 C C . GLU A 1 910 ? -4.573 33.592 -9.384 1.00 95.62 910 GLU A C 1
ATOM 7307 O O . GLU A 1 910 ? -4.120 32.485 -9.087 1.00 95.62 910 GLU A O 1
ATOM 7312 N N . LYS A 1 911 ? -4.982 34.452 -8.440 1.00 93.44 911 LYS A N 1
ATOM 7313 C CA . LYS A 1 911 ? -4.836 34.173 -6.997 1.00 93.44 911 LYS A CA 1
ATOM 7314 C C . LYS A 1 911 ? -5.619 32.927 -6.561 1.00 93.44 911 LYS A C 1
ATOM 7316 O O . LYS A 1 911 ? -5.068 32.087 -5.859 1.00 93.44 911 LYS A O 1
ATOM 7321 N N . SER A 1 912 ? -6.880 32.786 -6.975 1.00 91.81 912 SER A N 1
ATOM 7322 C CA . SER A 1 912 ? -7.739 31.660 -6.566 1.00 91.81 912 SER A CA 1
ATOM 7323 C C . SER A 1 912 ? -7.187 30.297 -7.000 1.00 91.81 912 SER A C 1
ATOM 7325 O O . SER A 1 912 ? -7.279 29.318 -6.252 1.00 91.81 912 SER A O 1
ATOM 7327 N N . GLU A 1 913 ? -6.556 30.253 -8.173 1.00 92.75 913 GLU A N 1
ATOM 7328 C CA . GLU A 1 913 ? -6.039 29.026 -8.782 1.00 92.75 913 GLU A CA 1
ATOM 7329 C C . GLU A 1 913 ? -4.599 28.709 -8.364 1.00 92.75 913 GLU A C 1
ATOM 7331 O O . GLU A 1 913 ? -4.241 27.538 -8.250 1.00 92.75 913 GLU A O 1
ATOM 7336 N N . HIS A 1 914 ? -3.766 29.724 -8.111 1.00 95.69 914 HIS A N 1
ATOM 7337 C CA . HIS A 1 914 ? -2.311 29.542 -8.001 1.00 95.69 914 HIS A CA 1
ATOM 7338 C C . HIS A 1 914 ? -1.727 29.820 -6.614 1.00 95.69 914 HIS A C 1
ATOM 7340 O O . HIS A 1 914 ? -0.570 29.481 -6.364 1.00 95.69 914 HIS A O 1
ATOM 7346 N N . GLU A 1 915 ? -2.500 30.388 -5.689 1.00 95.31 915 GLU A N 1
ATOM 7347 C CA . GLU A 1 915 ? -2.036 30.627 -4.322 1.00 95.31 915 GLU A CA 1
ATOM 7348 C C . GLU A 1 915 ? -1.837 29.313 -3.550 1.00 95.31 915 GLU A C 1
ATOM 7350 O O . GLU A 1 915 ? -2.681 28.422 -3.592 1.00 95.31 915 GLU A O 1
ATOM 7355 N N . THR A 1 916 ? -0.745 29.197 -2.799 1.00 96.06 916 THR A N 1
ATOM 7356 C CA . THR A 1 916 ? -0.561 28.102 -1.836 1.00 96.06 916 THR A CA 1
ATOM 7357 C C . THR A 1 916 ? -1.111 28.525 -0.476 1.00 96.06 916 THR A C 1
ATOM 7359 O O . THR A 1 916 ? -0.696 29.556 0.061 1.00 96.06 916 THR A O 1
ATOM 7362 N N . PHE A 1 917 ? -2.030 27.737 0.086 1.00 96.81 917 PHE A N 1
ATOM 7363 C CA . PHE A 1 917 ? -2.708 28.053 1.345 1.00 96.81 917 PHE A CA 1
ATOM 7364 C C . PHE A 1 917 ? -2.986 26.808 2.194 1.00 96.81 917 PHE A C 1
ATOM 7366 O O . PHE A 1 917 ? -3.120 25.700 1.668 1.00 96.81 917 PHE A O 1
ATOM 7373 N N . LEU A 1 918 ? -3.133 27.017 3.501 1.00 97.62 918 LEU A N 1
ATOM 7374 C CA . LEU A 1 918 ? -3.564 26.017 4.479 1.00 97.62 918 LEU A CA 1
ATOM 7375 C C . LEU A 1 918 ? -4.683 26.622 5.337 1.00 97.62 918 LEU A C 1
ATOM 7377 O O . LEU A 1 918 ? -4.636 27.804 5.673 1.00 97.62 918 LEU A O 1
ATOM 7381 N N . GLU A 1 919 ? -5.691 25.831 5.685 1.00 97.75 919 GLU A N 1
ATOM 7382 C CA . GLU A 1 919 ? -6.805 26.229 6.549 1.00 97.75 919 GLU A CA 1
ATOM 7383 C C . GLU A 1 919 ? -6.746 25.390 7.830 1.00 97.75 919 GLU A C 1
ATOM 7385 O O . GLU A 1 919 ? -7.055 24.194 7.833 1.00 97.75 919 GLU A O 1
ATOM 7390 N N . ILE A 1 920 ? -6.278 26.031 8.901 1.00 96.88 920 ILE A N 1
ATOM 7391 C CA . ILE A 1 920 ? -5.892 25.407 10.170 1.00 96.88 920 ILE A CA 1
ATOM 7392 C C . ILE A 1 920 ? -7.005 25.618 11.197 1.00 96.88 920 ILE A C 1
ATOM 7394 O O . ILE A 1 920 ? -7.484 26.741 11.368 1.00 96.88 920 ILE A O 1
ATOM 7398 N N . GLU A 1 921 ? -7.406 24.567 11.908 1.00 94.75 921 GLU A N 1
ATOM 7399 C CA . GLU A 1 921 ? -8.298 24.710 13.058 1.00 94.75 921 GLU A CA 1
ATOM 7400 C C . GLU A 1 921 ? -7.505 25.245 14.265 1.00 94.75 921 GLU A C 1
ATOM 7402 O O . GLU A 1 921 ? -6.507 24.637 14.660 1.00 94.75 921 GLU A O 1
ATOM 7407 N N . PRO A 1 922 ? -7.900 26.393 14.843 1.00 92.56 922 PRO A N 1
ATOM 7408 C CA . PRO A 1 922 ? -7.027 27.143 15.736 1.00 92.56 922 PRO A CA 1
ATOM 7409 C C . PRO A 1 922 ? -6.781 26.496 17.102 1.00 92.56 922 PRO A C 1
ATOM 7411 O O . PRO A 1 922 ? -5.754 26.770 17.716 1.00 92.56 922 PRO A O 1
ATOM 7414 N N . ILE A 1 923 ? -7.684 25.652 17.608 1.00 89.69 923 ILE A N 1
ATOM 7415 C CA . ILE A 1 923 ? -7.507 25.035 18.929 1.00 89.69 923 ILE A CA 1
ATOM 7416 C C . ILE A 1 923 ? -6.551 23.843 18.851 1.00 89.69 923 ILE A C 1
ATOM 7418 O O . ILE A 1 923 ? -5.666 23.707 19.693 1.00 89.69 923 ILE A O 1
ATOM 7422 N N . THR A 1 924 ? -6.718 22.989 17.845 1.00 91.06 924 THR A N 1
ATOM 7423 C CA . THR A 1 924 ? -5.993 21.719 17.699 1.00 91.06 924 THR A CA 1
ATOM 7424 C C . THR A 1 924 ? -4.745 21.817 16.827 1.00 91.06 924 THR A C 1
ATOM 7426 O O . THR A 1 924 ? -3.862 20.972 16.953 1.00 91.06 924 THR A O 1
ATOM 7429 N N . GLY A 1 925 ? -4.667 22.816 15.942 1.00 92.81 925 GLY A N 1
ATOM 7430 C CA . GLY A 1 925 ? -3.585 22.951 14.963 1.00 92.81 925 GLY A CA 1
ATOM 7431 C C . GLY A 1 925 ? -3.718 22.023 13.748 1.00 92.81 925 GLY A C 1
ATOM 7432 O O . GLY A 1 925 ? -2.807 21.965 12.922 1.00 92.81 925 GLY A O 1
ATOM 7433 N N . ILE A 1 926 ? -4.831 21.294 13.607 1.00 93.56 926 ILE A N 1
ATOM 7434 C CA . ILE A 1 926 ? -5.067 20.362 12.493 1.00 93.56 926 ILE A CA 1
ATOM 7435 C C . ILE A 1 926 ? -5.398 21.136 11.211 1.00 93.56 926 ILE A C 1
ATOM 7437 O O . ILE A 1 926 ? -6.248 22.030 11.211 1.00 93.56 926 ILE A O 1
ATOM 7441 N N . VAL A 1 927 ? -4.767 20.760 10.096 1.00 95.44 927 VAL A N 1
ATOM 7442 C CA . VAL A 1 927 ? -5.072 21.321 8.773 1.00 95.44 927 VAL A CA 1
ATOM 7443 C C . VAL A 1 927 ? -6.273 20.587 8.179 1.00 95.44 927 VAL A C 1
ATOM 7445 O O . VAL A 1 927 ? -6.202 19.405 7.849 1.00 95.44 927 VAL A O 1
ATOM 7448 N N . MET A 1 928 ? -7.395 21.292 8.035 1.00 94.62 928 MET A N 1
ATOM 7449 C CA . MET A 1 928 ? -8.664 20.710 7.568 1.00 94.62 928 MET A CA 1
ATOM 7450 C C . MET A 1 928 ? -8.813 20.773 6.047 1.00 94.62 928 MET A C 1
ATOM 7452 O O . MET A 1 928 ? -9.507 19.951 5.445 1.00 94.62 928 MET A O 1
ATOM 7456 N N . ARG A 1 929 ? -8.169 21.760 5.423 1.00 96.19 929 ARG A N 1
ATOM 7457 C CA . ARG A 1 929 ? -8.110 21.924 3.973 1.00 96.19 929 ARG A CA 1
ATOM 7458 C C . ARG A 1 929 ? -6.820 22.627 3.591 1.00 96.19 929 ARG A C 1
ATOM 7460 O O . ARG A 1 929 ? -6.387 23.552 4.271 1.00 96.19 929 ARG A O 1
ATOM 7467 N N . GLY A 1 930 ? -6.214 22.220 2.487 1.00 95.75 930 GLY A N 1
ATOM 7468 C CA . GLY A 1 930 ? -4.993 22.847 2.000 1.00 95.75 930 GLY A CA 1
ATOM 7469 C C . GLY A 1 930 ? -4.790 22.633 0.511 1.00 95.75 930 GLY A C 1
ATOM 7470 O O . GLY A 1 930 ? -5.271 21.654 -0.063 1.00 95.75 930 GLY A O 1
ATOM 7471 N N . ALA A 1 931 ? -4.073 23.570 -0.103 1.00 96.00 931 ALA A N 1
ATOM 7472 C CA . ALA A 1 931 ? -3.577 23.451 -1.463 1.00 96.00 931 ALA A CA 1
ATOM 7473 C C . ALA A 1 931 ? -2.114 23.897 -1.500 1.00 96.00 931 ALA A C 1
ATOM 7475 O O . ALA A 1 931 ? -1.812 25.077 -1.309 1.00 96.00 931 ALA A O 1
ATOM 7476 N N . GLN A 1 932 ? -1.211 22.957 -1.760 1.00 94.69 932 GLN A N 1
ATOM 7477 C CA . GLN A 1 932 ? 0.206 23.223 -1.974 1.00 94.69 932 GLN A CA 1
ATOM 7478 C C . GLN A 1 932 ? 0.503 23.180 -3.467 1.00 94.69 932 GLN A C 1
ATOM 7480 O O . GLN A 1 932 ? 0.279 22.167 -4.131 1.00 94.69 932 GLN A O 1
ATOM 7485 N N . ARG A 1 933 ? 0.986 24.297 -4.009 1.00 95.00 933 ARG A N 1
ATOM 7486 C CA . ARG A 1 933 ? 1.129 24.490 -5.451 1.00 95.00 933 ARG A CA 1
ATOM 7487 C C . ARG A 1 933 ? 2.532 24.952 -5.796 1.00 95.00 933 ARG A C 1
ATOM 7489 O O . ARG A 1 933 ? 3.016 25.952 -5.270 1.00 95.00 933 ARG A O 1
ATOM 7496 N N . VAL A 1 934 ? 3.171 24.231 -6.708 1.00 94.88 934 VAL A N 1
ATOM 7497 C CA . VAL A 1 934 ? 4.534 24.518 -7.159 1.00 94.88 934 VAL A CA 1
ATOM 7498 C C . VAL A 1 934 ? 4.651 24.288 -8.655 1.00 94.88 934 VAL A C 1
ATOM 7500 O O . VAL A 1 934 ? 4.196 23.275 -9.182 1.00 94.88 934 VAL A O 1
ATOM 7503 N N . GLN A 1 935 ? 5.291 25.226 -9.338 1.00 96.69 935 GLN A N 1
ATOM 7504 C CA . GLN A 1 935 ? 5.645 25.133 -10.743 1.00 96.69 935 GLN A CA 1
ATOM 7505 C C . GLN A 1 935 ? 7.120 24.803 -10.905 1.00 96.69 935 GLN A C 1
ATOM 7507 O O . GLN A 1 935 ? 7.977 25.342 -10.208 1.00 96.69 935 GLN A O 1
ATOM 7512 N N . ILE A 1 936 ? 7.395 23.916 -11.854 1.00 95.62 936 ILE A N 1
ATOM 7513 C CA . ILE A 1 936 ? 8.720 23.540 -12.320 1.00 95.62 936 ILE A CA 1
ATOM 7514 C C . ILE A 1 936 ? 8.951 24.253 -13.650 1.00 95.62 936 ILE A C 1
ATOM 7516 O O . ILE A 1 936 ? 8.158 24.135 -14.588 1.00 95.62 936 ILE A O 1
ATOM 7520 N N . ASN A 1 937 ? 10.063 24.967 -13.728 1.00 96.56 937 ASN A N 1
ATOM 7521 C CA . ASN A 1 937 ? 10.527 25.687 -14.902 1.00 96.56 937 ASN A CA 1
ATOM 7522 C C . ASN A 1 937 ? 11.921 25.186 -15.277 1.00 96.56 937 ASN A C 1
ATOM 7524 O O . ASN A 1 937 ? 12.709 24.796 -14.411 1.00 96.56 937 ASN A O 1
ATOM 7528 N N . ILE A 1 938 ? 12.247 25.236 -16.562 1.00 96.19 938 ILE A N 1
ATOM 7529 C CA . ILE A 1 938 ? 13.583 24.942 -17.070 1.00 96.19 938 ILE A CA 1
ATOM 7530 C C . ILE A 1 938 ? 14.267 26.265 -17.402 1.00 96.19 938 ILE A C 1
ATOM 7532 O O . ILE A 1 938 ? 13.745 27.053 -18.188 1.00 96.19 938 ILE A O 1
ATOM 7536 N N . ALA A 1 939 ? 15.435 26.515 -16.808 1.00 94.19 939 ALA A N 1
ATOM 7537 C CA . ALA A 1 939 ? 16.307 27.618 -17.195 1.00 94.19 939 ALA A CA 1
ATOM 7538 C C . ALA A 1 939 ? 16.926 27.291 -18.562 1.00 94.19 939 ALA A C 1
ATOM 7540 O O . ALA A 1 939 ? 17.976 26.655 -18.665 1.00 94.19 939 ALA A O 1
ATOM 7541 N N . LEU A 1 940 ? 16.210 27.677 -19.610 1.00 94.25 940 LEU A N 1
ATOM 7542 C CA . LEU A 1 940 ? 16.543 27.422 -20.996 1.00 94.25 940 LEU A CA 1
ATOM 7543 C C . LEU A 1 940 ? 17.534 28.485 -21.474 1.00 94.25 940 LEU A C 1
ATOM 7545 O O . LEU A 1 940 ? 17.265 29.679 -21.385 1.00 94.25 940 LEU A O 1
ATOM 7549 N N . GLU A 1 941 ? 18.679 28.050 -21.990 1.00 91.81 941 GLU A N 1
ATOM 7550 C CA . GLU A 1 941 ? 19.688 28.913 -22.605 1.00 91.81 941 GLU A CA 1
ATOM 7551 C C . GLU A 1 941 ? 20.292 28.226 -23.835 1.00 91.81 941 GLU A C 1
ATOM 7553 O O . GLU A 1 941 ? 20.324 26.995 -23.911 1.00 91.81 941 GLU A O 1
ATOM 7558 N N . SER A 1 942 ? 20.759 29.021 -24.799 1.00 92.44 942 SER A N 1
ATOM 7559 C CA . SER A 1 942 ? 21.473 28.506 -25.968 1.00 92.44 942 SER A CA 1
ATOM 7560 C C . SER A 1 942 ? 22.871 28.024 -25.569 1.00 92.44 942 SER A C 1
ATOM 7562 O O . SER A 1 942 ? 23.614 28.725 -24.876 1.00 92.44 942 SER A O 1
ATOM 7564 N N . VAL A 1 943 ? 23.233 26.808 -25.988 1.00 92.50 943 VAL A N 1
ATOM 7565 C CA . VAL A 1 943 ? 24.521 26.184 -25.657 1.00 92.50 943 VAL A CA 1
ATOM 7566 C C . VAL A 1 943 ? 25.226 25.731 -26.931 1.00 92.50 943 VAL A C 1
ATOM 7568 O O . VAL A 1 943 ? 24.834 24.747 -27.557 1.00 92.50 943 VAL A O 1
ATOM 7571 N N . ASP A 1 944 ? 26.329 26.403 -27.261 1.00 90.00 944 ASP A N 1
ATOM 7572 C CA . ASP A 1 944 ? 27.085 26.212 -28.510 1.00 90.00 944 ASP A CA 1
ATOM 7573 C C . ASP A 1 944 ? 27.907 24.912 -28.593 1.00 90.00 944 ASP A C 1
ATOM 7575 O O . ASP A 1 944 ? 28.531 24.633 -29.617 1.00 90.00 944 ASP A O 1
ATOM 7579 N N . VAL A 1 945 ? 27.937 24.104 -27.530 1.00 89.56 945 VAL A N 1
ATOM 7580 C CA . VAL A 1 945 ? 28.755 22.877 -27.477 1.00 89.56 945 VAL A CA 1
ATOM 7581 C C . VAL A 1 945 ? 28.173 21.752 -28.340 1.00 89.56 945 VAL A C 1
ATOM 7583 O O . VAL A 1 945 ? 28.929 20.950 -28.889 1.00 89.56 945 VAL A O 1
ATOM 7586 N N . LEU A 1 946 ? 26.845 21.699 -28.490 1.00 90.50 946 LEU A N 1
ATOM 7587 C CA . LEU A 1 946 ? 26.147 20.752 -29.359 1.00 90.50 946 LEU A CA 1
ATOM 7588 C C . LEU A 1 946 ? 25.268 21.525 -30.356 1.00 90.50 946 LEU A C 1
ATOM 7590 O O . LEU A 1 946 ? 24.508 22.394 -29.931 1.00 90.50 946 LEU A O 1
ATOM 7594 N N . PRO A 1 947 ? 25.297 21.202 -31.665 1.00 89.81 947 PRO A N 1
ATOM 7595 C CA . PRO A 1 947 ? 24.441 21.863 -32.655 1.00 89.81 947 PRO A CA 1
ATOM 7596 C C . PRO A 1 947 ? 22.948 21.823 -32.302 1.00 89.81 947 PRO A C 1
ATOM 7598 O O . PRO A 1 947 ? 22.222 22.771 -32.562 1.00 89.81 947 PRO A O 1
ATOM 7601 N N . GLN A 1 948 ? 22.500 20.740 -31.666 1.00 91.06 948 GLN A N 1
ATOM 7602 C CA . GLN A 1 948 ? 21.110 20.503 -31.279 1.00 91.06 948 GLN A CA 1
ATOM 7603 C C . GLN A 1 948 ? 20.620 21.430 -30.160 1.00 91.06 948 GLN A C 1
ATOM 7605 O O . GLN A 1 948 ? 19.413 21.566 -29.985 1.00 91.06 948 GLN A O 1
ATOM 7610 N N . THR A 1 949 ? 21.534 22.025 -29.388 1.00 92.12 949 THR A N 1
ATOM 7611 C CA . THR A 1 949 ? 21.233 22.955 -28.285 1.00 92.12 949 THR A CA 1
ATOM 7612 C C . THR A 1 949 ? 21.615 24.397 -28.605 1.00 92.12 949 THR A C 1
ATOM 7614 O O . THR A 1 949 ? 21.418 25.282 -27.775 1.00 92.12 949 THR A O 1
ATOM 7617 N N . LYS A 1 950 ? 22.159 24.634 -29.801 1.00 92.06 950 LYS A N 1
ATOM 7618 C CA . LYS A 1 950 ? 22.491 25.959 -30.303 1.00 92.06 950 LYS A CA 1
ATOM 7619 C C . LYS A 1 950 ? 21.262 26.566 -30.974 1.00 92.06 950 LYS A C 1
ATOM 7621 O O . LYS A 1 950 ? 20.865 26.129 -32.051 1.00 92.06 950 LYS A O 1
ATOM 7626 N N . GLY A 1 951 ? 20.677 27.570 -30.336 1.00 88.06 951 GLY A N 1
ATOM 7627 C CA . GLY A 1 951 ? 19.610 28.394 -30.903 1.00 88.06 951 GLY A CA 1
ATOM 7628 C C . GLY A 1 951 ? 19.937 29.884 -30.849 1.00 88.06 951 GLY A C 1
ATOM 7629 O O . GLY A 1 951 ? 20.948 30.290 -30.272 1.00 88.06 951 GLY A O 1
ATOM 7630 N N . SER A 1 952 ? 19.062 30.694 -31.434 1.00 87.62 952 SER A N 1
ATOM 7631 C CA . SER A 1 952 ? 19.187 32.158 -31.478 1.00 87.62 952 SER A CA 1
ATOM 7632 C C . SER A 1 952 ? 18.241 32.843 -30.486 1.00 87.62 952 SER A C 1
ATOM 7634 O O . SER A 1 952 ? 17.665 33.877 -30.792 1.00 87.62 952 SER A O 1
ATOM 7636 N N . PHE A 1 953 ? 18.043 32.258 -29.304 1.00 87.62 953 PHE A N 1
ATOM 7637 C CA . PHE A 1 953 ? 17.158 32.787 -28.264 1.00 87.62 953 PHE A CA 1
ATOM 7638 C C . PHE A 1 953 ? 17.938 33.171 -27.002 1.00 87.62 953 PHE A C 1
ATOM 7640 O O . PHE A 1 953 ? 18.961 32.565 -26.668 1.00 87.62 953 PHE A O 1
ATOM 7647 N N . GLU A 1 954 ? 17.433 34.176 -26.289 1.00 85.25 954 GLU A N 1
ATOM 7648 C CA . GLU A 1 954 ? 17.964 34.590 -24.991 1.00 85.25 954 GLU A CA 1
ATOM 7649 C C . GLU A 1 954 ? 17.541 33.634 -23.869 1.00 85.25 954 GLU A C 1
ATOM 7651 O O . GLU A 1 954 ? 16.633 32.813 -24.015 1.00 85.25 954 GLU A O 1
ATOM 7656 N N . LYS A 1 955 ? 18.216 33.734 -22.720 1.00 89.38 955 LYS A N 1
ATOM 7657 C CA . LYS A 1 955 ? 17.912 32.901 -21.556 1.00 89.38 955 LYS A CA 1
ATOM 7658 C C . LYS A 1 955 ? 16.489 33.170 -21.057 1.00 89.38 955 LYS A C 1
ATOM 7660 O O . LYS A 1 955 ? 16.153 34.300 -20.719 1.00 89.38 955 LYS A O 1
ATOM 7665 N N . VAL A 1 956 ? 15.693 32.111 -20.926 1.00 93.44 956 VAL A N 1
ATOM 7666 C CA . VAL A 1 956 ? 14.295 32.167 -20.478 1.00 93.44 956 VAL A CA 1
ATOM 7667 C C . VAL A 1 956 ? 14.009 31.068 -19.456 1.00 93.44 956 VAL A C 1
ATOM 7669 O O . VAL A 1 956 ? 14.577 29.979 -19.515 1.00 93.44 956 VAL A O 1
ATOM 7672 N N . PHE A 1 957 ? 13.122 31.333 -18.499 1.00 95.56 957 PHE A N 1
ATOM 7673 C CA . PHE A 1 957 ? 12.635 30.319 -17.563 1.00 95.56 957 PHE A CA 1
ATOM 7674 C C . PHE A 1 957 ? 11.357 29.711 -18.129 1.00 95.56 957 PHE A C 1
ATOM 7676 O O . PHE A 1 957 ? 10.268 30.226 -17.899 1.00 95.56 957 PHE A O 1
ATOM 7683 N N . LEU A 1 958 ? 11.491 28.643 -18.915 1.00 97.06 958 LEU A N 1
ATOM 7684 C CA . LEU A 1 958 ? 10.359 28.043 -19.610 1.00 97.06 958 LEU A CA 1
ATOM 7685 C C . LEU A 1 958 ? 9.546 27.152 -18.652 1.00 97.06 958 LEU A C 1
ATOM 7687 O O . LEU A 1 958 ? 10.104 26.187 -18.121 1.00 97.06 958 LEU A O 1
ATOM 7691 N N . PRO A 1 959 ? 8.246 27.418 -18.437 1.00 97.69 959 PRO A N 1
ATOM 7692 C CA . PRO A 1 959 ? 7.378 26.554 -17.648 1.00 97.69 959 PRO A CA 1
ATOM 7693 C C . PRO A 1 959 ? 7.308 25.148 -18.242 1.00 97.69 959 PRO A C 1
ATOM 7695 O O . PRO A 1 959 ? 7.122 24.968 -19.448 1.00 97.69 959 PRO A O 1
ATOM 7698 N N . PHE A 1 960 ? 7.462 24.144 -17.383 1.00 97.00 960 PHE A N 1
ATOM 7699 C CA . PHE A 1 960 ? 7.424 22.737 -17.774 1.00 97.00 960 PHE A CA 1
ATOM 7700 C C . PHE A 1 960 ? 6.131 22.074 -17.306 1.00 97.00 960 PHE A C 1
ATOM 7702 O O . PHE A 1 960 ? 5.385 21.502 -18.098 1.00 97.00 960 PHE A O 1
ATOM 7709 N N . MET A 1 961 ? 5.837 22.212 -16.015 1.00 96.75 961 MET A N 1
ATOM 7710 C CA . MET A 1 961 ? 4.590 21.768 -15.397 1.00 96.75 961 MET A CA 1
ATOM 7711 C C . MET A 1 961 ? 4.367 22.505 -14.079 1.00 96.75 961 MET A C 1
ATOM 7713 O O . MET A 1 961 ? 5.326 23.000 -13.488 1.00 96.75 961 MET A O 1
ATOM 7717 N N . PHE A 1 962 ? 3.150 22.491 -13.548 1.00 96.25 962 PHE A N 1
ATOM 7718 C CA . PHE A 1 962 ? 2.937 22.715 -12.121 1.00 96.25 962 PHE A CA 1
ATOM 7719 C C . PHE A 1 962 ? 2.145 21.575 -11.488 1.00 96.25 962 PHE A C 1
ATOM 7721 O O . PHE A 1 962 ? 1.360 20.886 -12.141 1.00 96.25 962 PHE A O 1
ATOM 7728 N N . ALA A 1 963 ? 2.402 21.349 -10.206 1.00 95.75 963 ALA A N 1
ATOM 7729 C CA . ALA A 1 963 ? 1.704 20.385 -9.379 1.00 95.75 963 ALA A CA 1
ATOM 7730 C C . ALA A 1 963 ? 0.870 21.130 -8.334 1.00 95.75 963 ALA A C 1
ATOM 7732 O O . ALA A 1 963 ? 1.334 22.110 -7.750 1.00 95.75 963 ALA A O 1
ATOM 7733 N N . SER A 1 964 ? -0.345 20.648 -8.098 1.00 95.81 964 SER A N 1
ATOM 7734 C CA . SER A 1 964 ? -1.242 21.096 -7.038 1.00 95.81 964 SER A CA 1
ATOM 7735 C C . SER A 1 964 ? -1.616 19.889 -6.194 1.00 95.81 964 SER A C 1
ATOM 7737 O O . SER A 1 964 ? -2.386 19.033 -6.624 1.00 95.81 964 SER A O 1
ATOM 7739 N N . GLU A 1 965 ? -1.077 19.827 -4.990 1.00 94.12 965 GLU A N 1
ATOM 7740 C CA . GLU A 1 965 ? -1.482 18.861 -3.983 1.00 94.12 965 GLU A CA 1
ATOM 7741 C C . GLU A 1 965 ? -2.609 19.467 -3.152 1.00 94.12 965 GLU A C 1
ATOM 7743 O O . GLU A 1 965 ? -2.447 20.541 -2.571 1.00 94.12 965 GLU A O 1
ATOM 7748 N N . VAL A 1 966 ? -3.765 18.813 -3.141 1.00 95.06 966 VAL A N 1
ATOM 7749 C CA . VAL A 1 966 ? -4.952 19.279 -2.429 1.00 95.06 966 VAL A CA 1
ATOM 7750 C C . VAL A 1 966 ? -5.458 18.206 -1.483 1.00 95.06 966 VAL A C 1
ATOM 7752 O O . VAL A 1 966 ? -5.482 17.021 -1.817 1.00 95.06 966 VAL A O 1
ATOM 7755 N N . ALA A 1 967 ? -5.890 18.642 -0.311 1.00 94.25 967 ALA A N 1
ATOM 7756 C CA . ALA A 1 967 ? -6.564 17.802 0.660 1.00 94.25 967 ALA A CA 1
ATOM 7757 C C . ALA A 1 967 ? -7.704 18.589 1.291 1.00 94.25 967 ALA A C 1
ATOM 7759 O O . ALA A 1 967 ? -7.571 19.785 1.563 1.00 94.25 967 ALA A O 1
ATOM 7760 N N . GLU A 1 968 ? -8.816 17.907 1.526 1.00 93.62 968 GLU A N 1
ATOM 7761 C CA . GLU A 1 968 ? -9.954 18.436 2.263 1.00 93.62 968 GLU A CA 1
ATOM 7762 C C . GLU A 1 968 ? -10.528 17.327 3.143 1.00 93.62 968 GLU A C 1
ATOM 7764 O O . GLU A 1 968 ? -10.647 16.170 2.729 1.00 93.62 968 GLU A O 1
ATOM 7769 N N . ILE A 1 969 ? -10.882 17.680 4.374 1.00 92.12 969 ILE A N 1
ATOM 7770 C CA . ILE A 1 969 ? -11.572 16.784 5.294 1.00 92.12 969 ILE A CA 1
ATOM 7771 C C . ILE A 1 969 ? -12.932 16.345 4.723 1.00 92.12 969 ILE A C 1
ATOM 7773 O O . ILE A 1 969 ? -13.706 17.152 4.209 1.00 92.12 969 ILE A O 1
ATOM 7777 N N . THR A 1 970 ? -13.262 15.057 4.830 1.00 89.44 970 THR A N 1
ATOM 7778 C CA . THR A 1 970 ? -14.561 14.522 4.384 1.00 89.44 970 THR A CA 1
ATOM 7779 C C . THR A 1 970 ? -15.703 14.998 5.287 1.00 89.44 970 THR A C 1
ATOM 7781 O O . THR A 1 970 ? -15.476 15.393 6.430 1.00 89.44 970 THR A O 1
ATOM 7784 N N . ASP A 1 971 ? -16.946 14.970 4.796 1.00 88.31 971 ASP A N 1
ATOM 7785 C CA . ASP A 1 971 ? -18.111 15.408 5.588 1.00 88.31 971 ASP A CA 1
ATOM 7786 C C . ASP A 1 971 ? -18.305 14.576 6.859 1.00 88.31 971 ASP A C 1
ATOM 7788 O O . ASP A 1 971 ? -18.604 15.119 7.921 1.00 88.31 971 ASP A O 1
ATOM 7792 N N . GLU A 1 972 ? -18.060 13.270 6.769 1.00 86.81 972 GLU A N 1
ATOM 7793 C CA . GLU A 1 972 ? -18.106 12.344 7.901 1.00 86.81 972 GLU A CA 1
ATOM 7794 C C . GLU A 1 972 ? -17.106 12.739 8.994 1.00 86.81 972 GLU A C 1
ATOM 7796 O O . GLU A 1 972 ? -17.481 12.922 10.153 1.00 86.81 972 GLU A O 1
ATOM 7801 N N . LYS A 1 973 ? -15.843 12.962 8.614 1.00 86.38 973 LYS A N 1
ATOM 7802 C CA . LYS A 1 973 ? -14.788 13.363 9.550 1.00 86.38 973 LYS A CA 1
ATOM 7803 C C . LYS A 1 973 ? -15.020 14.754 10.123 1.00 86.38 973 LYS A C 1
ATOM 7805 O O . LYS A 1 973 ? -14.788 14.970 11.309 1.00 86.38 973 LYS A O 1
ATOM 7810 N N . ALA A 1 974 ? -15.497 15.691 9.305 1.00 88.81 974 ALA A N 1
ATOM 7811 C CA . ALA A 1 974 ? -15.882 17.013 9.782 1.00 88.81 974 ALA A CA 1
ATOM 7812 C C . ALA A 1 974 ? -17.033 16.912 10.797 1.00 88.81 974 ALA A C 1
ATOM 7814 O O . ALA A 1 974 ? -17.035 17.621 11.800 1.00 88.81 974 ALA A O 1
ATOM 7815 N N . SER A 1 975 ? -17.988 16.000 10.589 1.00 87.50 975 SER A N 1
ATOM 7816 C CA . SER A 1 975 ? -19.074 15.744 11.537 1.00 87.50 975 SER A CA 1
ATOM 7817 C C . SER A 1 975 ? -18.579 15.149 12.857 1.00 87.50 975 SER A C 1
ATOM 7819 O O . SER A 1 975 ? -18.944 15.667 13.912 1.00 87.50 975 SER A O 1
ATOM 7821 N N . ASP A 1 976 ? -17.720 14.128 12.817 1.00 86.12 976 ASP A N 1
ATOM 7822 C CA . ASP A 1 976 ? -17.109 13.538 14.021 1.00 86.12 976 ASP A CA 1
ATOM 7823 C C . ASP A 1 976 ? -16.275 14.575 14.792 1.00 86.12 976 ASP A C 1
ATOM 7825 O O . ASP A 1 976 ? -16.411 14.726 16.012 1.00 86.12 976 ASP A O 1
ATOM 7829 N N . PHE A 1 977 ? -15.480 15.375 14.072 1.00 87.25 977 PHE A N 1
ATOM 7830 C CA . PHE A 1 977 ? -14.743 16.489 14.661 1.00 87.25 977 PHE A CA 1
ATOM 7831 C C . PHE A 1 977 ? -15.690 17.480 15.346 1.00 87.25 977 PHE A C 1
ATOM 7833 O O . PHE A 1 977 ? -15.478 17.820 16.509 1.00 87.25 977 PHE A O 1
ATOM 7840 N N . ARG A 1 978 ? -16.775 17.898 14.676 1.00 86.38 978 ARG A N 1
ATOM 7841 C CA . ARG A 1 978 ? -17.782 18.801 15.257 1.00 86.38 978 ARG A CA 1
ATOM 7842 C C . ARG A 1 978 ? -18.455 18.211 16.484 1.00 86.38 978 ARG A C 1
ATOM 7844 O O . ARG A 1 978 ? -18.682 18.950 17.436 1.00 86.38 978 ARG A O 1
ATOM 7851 N N . GLU A 1 979 ? -18.775 16.922 16.498 1.00 84.19 979 GLU A N 1
ATOM 7852 C CA . GLU A 1 979 ? -19.396 16.285 17.659 1.00 84.19 979 GLU A CA 1
ATOM 7853 C C . GLU A 1 979 ? -18.455 16.317 18.872 1.00 84.19 979 GLU A C 1
ATOM 7855 O O . GLU A 1 979 ? -18.845 16.768 19.956 1.00 84.19 979 GLU A O 1
ATOM 7860 N N . LYS A 1 980 ? -17.197 15.902 18.682 1.00 81.06 980 LYS A N 1
ATOM 7861 C CA . LYS A 1 980 ? -16.163 15.927 19.730 1.00 81.06 980 LYS A CA 1
ATOM 7862 C C . LYS A 1 980 ? -15.892 17.350 20.212 1.00 81.06 980 LYS A C 1
ATOM 7864 O O . LYS A 1 980 ? -15.906 17.617 21.416 1.00 81.06 980 LYS A O 1
ATOM 7869 N N . PHE A 1 981 ? -15.732 18.278 19.276 1.00 76.62 981 PHE A N 1
ATOM 7870 C CA . PHE A 1 981 ? -15.465 19.680 19.563 1.00 76.62 981 PHE A CA 1
ATOM 7871 C C . PHE A 1 981 ? -16.657 20.377 20.232 1.00 76.62 981 PHE A C 1
ATOM 7873 O O . PHE A 1 981 ? -16.481 21.159 21.164 1.00 76.62 981 PHE A O 1
ATOM 7880 N N . SER A 1 982 ? -17.889 20.064 19.823 1.00 73.00 982 SER A N 1
ATOM 7881 C CA . SER A 1 982 ? -19.115 20.587 20.436 1.00 73.00 982 SER A CA 1
ATOM 7882 C C . SER A 1 982 ? -19.264 20.113 21.877 1.00 73.00 982 SER A C 1
ATOM 7884 O O . SER A 1 982 ? -19.574 20.927 22.749 1.00 73.00 982 SER A O 1
ATOM 7886 N N . LYS A 1 983 ? -18.966 18.839 22.170 1.00 74.75 983 LYS A N 1
ATOM 7887 C CA . LYS A 1 983 ? -18.920 18.328 23.551 1.00 74.75 983 LYS A CA 1
ATOM 7888 C C . LYS A 1 983 ? -17.890 19.088 24.386 1.00 74.75 983 LYS A C 1
ATOM 7890 O O . LYS A 1 983 ? -18.212 19.506 25.495 1.00 74.75 983 LYS A O 1
ATOM 7895 N N . MET A 1 984 ? -16.703 19.344 23.836 1.00 69.69 984 MET A N 1
ATOM 7896 C CA . MET A 1 984 ? -15.648 20.107 24.510 1.00 69.69 984 MET A CA 1
ATOM 7897 C C . MET A 1 984 ? -16.042 21.573 24.755 1.00 69.69 984 MET A C 1
ATOM 7899 O O . MET A 1 984 ? -15.887 22.082 25.863 1.00 69.69 984 MET A O 1
ATOM 7903 N N . ASN A 1 985 ? -16.617 22.253 23.761 1.00 70.44 985 ASN A N 1
ATOM 7904 C CA . ASN A 1 985 ? -17.071 23.639 23.897 1.00 70.44 985 ASN A CA 1
ATOM 7905 C C . ASN A 1 985 ? -18.284 23.760 24.835 1.00 70.44 985 ASN A C 1
ATOM 7907 O O . ASN A 1 985 ? -18.396 24.700 25.620 1.00 70.44 985 ASN A O 1
ATOM 7911 N N . THR A 1 986 ? -19.178 22.774 24.807 1.00 71.56 986 THR A N 1
ATOM 7912 C CA . THR A 1 986 ? -20.291 22.664 25.755 1.00 71.56 986 THR A CA 1
ATOM 7913 C C . THR A 1 986 ? -19.767 22.438 27.169 1.00 71.56 986 THR A C 1
ATOM 7915 O O . THR A 1 986 ? -20.215 23.126 28.081 1.00 71.56 986 THR A O 1
ATOM 7918 N N . ALA A 1 987 ? -18.762 21.576 27.354 1.00 68.69 987 ALA A N 1
ATOM 7919 C CA . ALA A 1 987 ? -18.086 21.407 28.637 1.00 68.69 987 ALA A CA 1
ATOM 7920 C C . ALA A 1 987 ? -17.452 22.724 29.118 1.00 68.69 987 ALA A C 1
ATOM 7922 O O . ALA A 1 987 ? -17.705 23.109 30.253 1.00 68.69 987 ALA A O 1
ATOM 7923 N N . MET A 1 988 ? -16.750 23.472 28.251 1.00 68.44 988 MET A N 1
ATOM 7924 C CA . MET A 1 988 ? -16.199 24.802 28.577 1.00 68.44 988 MET A CA 1
ATOM 7925 C C . MET A 1 988 ? -17.272 25.815 29.002 1.00 68.44 988 MET A C 1
ATOM 7927 O O . MET A 1 988 ? -17.047 26.638 29.890 1.00 68.44 988 MET A O 1
ATOM 7931 N N . LYS A 1 989 ? -18.446 25.790 28.363 1.00 73.50 989 LYS A N 1
ATOM 7932 C CA . LYS A 1 989 ? -19.569 26.661 28.740 1.00 73.50 989 LYS A CA 1
ATOM 7933 C C . LYS A 1 989 ? -20.190 26.229 30.065 1.00 73.50 989 LYS A C 1
ATOM 7935 O O . LYS A 1 989 ? -20.463 27.084 30.901 1.00 73.50 989 LYS A O 1
ATOM 7940 N N . ILE A 1 990 ? -20.392 24.926 30.269 1.00 73.75 990 ILE A N 1
ATOM 7941 C CA . ILE A 1 990 ? -20.963 24.368 31.500 1.00 73.75 990 ILE A CA 1
ATOM 7942 C C . ILE A 1 990 ? -20.042 24.627 32.691 1.00 73.75 990 ILE A C 1
ATOM 7944 O O . ILE A 1 990 ? -20.543 25.034 33.732 1.00 73.75 990 ILE A O 1
ATOM 7948 N N . THR A 1 991 ? -18.723 24.455 32.557 1.00 69.12 991 THR A N 1
ATOM 7949 C CA . THR A 1 991 ? -17.777 24.731 33.650 1.00 69.12 991 THR A CA 1
ATOM 7950 C C . THR A 1 991 ? -17.788 26.205 34.036 1.00 69.12 991 THR A C 1
ATOM 7952 O O . THR A 1 991 ? -17.920 26.510 35.216 1.00 69.12 991 THR A O 1
ATOM 7955 N N . LYS A 1 992 ? -17.787 27.126 33.061 1.00 74.62 992 LYS A N 1
ATOM 7956 C CA . LYS A 1 992 ? -17.948 28.564 33.340 1.00 74.62 992 LYS A CA 1
ATOM 7957 C C . LYS A 1 992 ? -19.287 28.873 34.006 1.00 74.62 992 LYS A C 1
ATOM 7959 O O . LYS A 1 992 ? -19.328 29.605 34.988 1.00 74.62 992 LYS A O 1
ATOM 7964 N N . MET A 1 993 ? -20.390 28.306 33.511 1.00 77.75 993 MET A N 1
ATOM 7965 C CA . MET A 1 993 ? -21.701 28.480 34.149 1.00 77.75 993 MET A CA 1
ATOM 7966 C C . MET A 1 993 ? -21.718 27.925 35.576 1.00 77.75 993 MET A C 1
ATOM 7968 O O . MET A 1 993 ? -22.291 28.559 36.457 1.00 77.75 993 MET A O 1
ATOM 7972 N N . PHE A 1 994 ? -21.071 26.786 35.817 1.00 77.62 994 PHE A N 1
ATOM 7973 C CA . PHE A 1 994 ? -20.932 26.189 37.140 1.00 77.62 994 PHE A CA 1
ATOM 7974 C C . PHE A 1 994 ? -20.142 27.107 38.082 1.00 77.62 994 PHE A C 1
ATOM 7976 O O . PHE A 1 994 ? -20.636 27.439 39.158 1.00 77.62 994 PHE A O 1
ATOM 7983 N N . GLU A 1 995 ? -18.986 27.612 37.651 1.00 74.75 995 GLU A N 1
ATOM 7984 C CA . GLU A 1 995 ? -18.177 28.583 38.398 1.00 74.75 995 GLU A CA 1
ATOM 7985 C C . GLU A 1 995 ? -18.979 29.843 38.772 1.00 74.75 995 GLU A C 1
ATOM 7987 O O . GLU A 1 995 ? -19.032 30.223 39.945 1.00 74.75 995 GLU A O 1
ATOM 7992 N N . TYR A 1 996 ? -19.676 30.452 37.805 1.00 81.88 996 TYR A N 1
ATOM 7993 C CA . TYR A 1 996 ? -20.525 31.618 38.067 1.00 81.88 996 TYR A CA 1
ATOM 7994 C C . TYR A 1 996 ? -21.719 31.276 38.965 1.00 81.88 996 TYR A C 1
ATOM 7996 O O . TYR A 1 996 ? -22.093 32.083 39.816 1.00 81.88 996 TYR A O 1
ATOM 8004 N N . SER A 1 997 ? -22.298 30.080 38.832 1.00 80.31 997 SER A N 1
ATOM 8005 C CA . SER A 1 997 ? -23.420 29.650 39.670 1.00 80.31 997 SER A CA 1
ATOM 8006 C C . SER A 1 997 ? -23.023 29.480 41.139 1.00 80.31 997 SER A C 1
ATOM 8008 O O . SER A 1 997 ? -23.803 29.862 42.006 1.00 80.31 997 SER A O 1
ATOM 8010 N N . LEU A 1 998 ? -21.801 29.018 41.441 1.00 81.81 998 LEU A N 1
ATOM 8011 C CA . LEU A 1 998 ? -21.286 28.951 42.816 1.00 81.81 998 LEU A CA 1
ATOM 8012 C C . LEU A 1 998 ? -21.183 30.345 43.449 1.00 81.81 998 LEU A C 1
ATOM 8014 O O . LEU A 1 998 ? -21.587 30.534 44.597 1.00 81.81 998 LEU A O 1
ATOM 8018 N N . ILE A 1 999 ? -20.713 31.333 42.679 1.00 86.62 999 ILE A N 1
ATOM 8019 C CA . ILE A 1 999 ? -20.617 32.731 43.122 1.00 86.62 999 ILE A CA 1
ATOM 8020 C C . ILE A 1 999 ? -22.016 33.318 43.350 1.00 86.62 999 ILE A C 1
ATOM 8022 O O . ILE A 1 999 ? -22.264 33.918 44.395 1.00 86.62 999 ILE A O 1
ATOM 8026 N N . VAL A 1 1000 ? -22.945 33.113 42.409 1.00 85.62 1000 VAL A N 1
ATOM 8027 C CA . VAL A 1 1000 ? -24.319 33.637 42.493 1.00 85.62 1000 VAL A CA 1
ATOM 8028 C C . VAL A 1 1000 ? -25.095 32.996 43.646 1.00 85.62 1000 VAL A C 1
ATOM 8030 O O . VAL A 1 1000 ? -25.733 33.714 44.413 1.00 85.62 1000 VAL A O 1
ATOM 8033 N N . ILE A 1 1001 ? -25.020 31.672 43.815 1.00 81.50 1001 ILE A N 1
ATOM 8034 C CA . ILE A 1 1001 ? -25.690 30.953 44.911 1.00 81.50 1001 ILE A CA 1
ATOM 8035 C C . ILE A 1 1001 ? -25.075 31.346 46.258 1.00 81.50 1001 ILE A C 1
ATOM 8037 O O . ILE A 1 1001 ? -25.814 31.614 47.204 1.00 81.50 1001 ILE A O 1
ATOM 8041 N N . GLY A 1 1002 ? -23.744 31.440 46.347 1.00 82.56 1002 GLY A N 1
ATOM 8042 C CA . GLY A 1 1002 ? -23.058 31.910 47.551 1.00 82.56 1002 GLY A CA 1
ATOM 8043 C C . GLY A 1 1002 ? -23.475 33.333 47.938 1.00 82.56 1002 GLY A C 1
ATOM 8044 O O . GLY A 1 1002 ? -23.846 33.577 49.086 1.00 82.56 1002 GLY A O 1
ATOM 8045 N N . ALA A 1 1003 ? -23.508 34.256 46.970 1.00 84.38 1003 ALA A N 1
ATOM 8046 C CA . ALA A 1 1003 ? -23.950 35.635 47.181 1.00 84.38 1003 ALA A CA 1
ATOM 8047 C C . ALA A 1 1003 ? -25.438 35.720 47.562 1.00 84.38 1003 ALA A C 1
ATOM 8049 O O . ALA A 1 1003 ? -25.801 36.481 48.459 1.00 84.38 1003 ALA A O 1
ATOM 8050 N N . PHE A 1 1004 ? -26.292 34.908 46.935 1.00 82.94 1004 PHE A N 1
ATOM 8051 C CA . PHE A 1 1004 ? -27.717 34.830 47.249 1.00 82.94 1004 PHE A CA 1
ATOM 8052 C C . PHE A 1 1004 ? -27.962 34.316 48.672 1.00 82.94 1004 PHE A C 1
ATOM 8054 O O . PHE A 1 1004 ? -28.718 34.934 49.416 1.00 82.94 1004 PHE A O 1
ATOM 8061 N N . LEU A 1 1005 ? -27.294 33.233 49.084 1.00 78.25 1005 LEU A N 1
ATOM 8062 C CA . LEU A 1 1005 ? -27.410 32.688 50.442 1.00 78.25 1005 LEU A CA 1
ATOM 8063 C C . LEU A 1 1005 ? -26.965 33.706 51.498 1.00 78.25 1005 LEU A C 1
ATOM 8065 O O . LEU A 1 1005 ? -27.641 33.867 52.514 1.00 78.25 1005 LEU A O 1
ATOM 8069 N N . LEU A 1 1006 ? -25.882 34.444 51.239 1.00 80.94 1006 LEU A N 1
ATOM 8070 C CA . LEU A 1 1006 ? -25.434 35.533 52.112 1.00 80.94 1006 LEU A CA 1
ATOM 8071 C C . LEU A 1 1006 ? -26.438 36.700 52.138 1.00 80.94 1006 LEU A C 1
ATOM 8073 O O . LEU A 1 1006 ? -26.718 37.237 53.209 1.00 80.94 1006 LEU A O 1
ATOM 8077 N N . GLY A 1 1007 ? -27.046 37.042 50.998 1.00 76.75 1007 GLY A N 1
ATOM 8078 C CA . GLY A 1 1007 ? -28.124 38.032 50.907 1.00 76.75 1007 GLY A CA 1
ATOM 8079 C C . GLY A 1 1007 ? -29.383 37.631 51.687 1.00 76.75 1007 GLY A C 1
ATOM 8080 O O . GLY A 1 1007 ? -29.951 38.454 52.400 1.00 76.75 1007 GLY A O 1
ATOM 8081 N N . VAL A 1 1008 ? -29.785 36.357 51.631 1.00 76.06 1008 VAL A N 1
ATOM 8082 C CA . VAL A 1 1008 ? -30.905 35.818 52.426 1.00 76.06 1008 VAL A CA 1
ATOM 8083 C C . VAL A 1 1008 ? -30.602 35.914 53.922 1.00 76.06 1008 VAL A C 1
ATOM 8085 O O . VAL A 1 1008 ? -31.464 36.347 54.684 1.00 76.06 1008 VAL A O 1
ATOM 8088 N N . VAL A 1 1009 ? -29.376 35.594 54.354 1.00 76.00 1009 VAL A N 1
ATOM 8089 C CA . VAL A 1 1009 ? -28.958 35.739 55.761 1.00 76.00 1009 VAL A CA 1
ATOM 8090 C C . VAL A 1 1009 ? -29.045 37.193 56.239 1.00 76.00 1009 VAL A C 1
ATOM 8092 O O . VAL A 1 1009 ? -29.468 37.426 57.370 1.00 76.00 1009 VAL A O 1
ATOM 8095 N N . LEU A 1 1010 ? -28.720 38.167 55.382 1.00 69.88 1010 LEU A N 1
ATOM 8096 C CA . LEU A 1 1010 ? -28.840 39.599 55.689 1.00 69.88 1010 LEU A CA 1
ATOM 8097 C C . LEU A 1 1010 ? -30.297 40.089 55.771 1.00 69.88 1010 LEU A C 1
ATOM 8099 O O . LEU A 1 1010 ? -30.566 41.052 56.485 1.00 69.88 1010 LEU A O 1
ATOM 8103 N N . LEU A 1 1011 ? -31.236 39.425 55.088 1.00 63.16 1011 LEU A N 1
ATOM 8104 C CA . LEU A 1 1011 ? -32.665 39.772 55.083 1.00 63.16 1011 LEU A CA 1
ATOM 8105 C C . LEU A 1 1011 ? -33.473 39.086 56.200 1.00 63.16 1011 LEU A C 1
ATOM 8107 O O . LEU A 1 1011 ? -34.532 39.582 56.581 1.00 63.16 1011 LEU A O 1
ATOM 8111 N N . LEU A 1 1012 ? -32.994 37.969 56.760 1.00 62.62 1012 LEU A N 1
ATOM 8112 C CA . LEU A 1 1012 ? -33.673 37.246 57.849 1.00 62.62 1012 LEU A CA 1
ATOM 8113 C C . LEU A 1 1012 ? -33.954 38.093 59.115 1.00 62.62 1012 LEU A C 1
ATOM 8115 O O . LEU A 1 1012 ? -35.013 37.887 59.710 1.00 62.62 1012 LEU A O 1
ATOM 8119 N N . PRO A 1 1013 ? -33.099 39.052 59.533 1.00 56.03 1013 PRO A N 1
ATOM 8120 C CA . PRO A 1 1013 ? -33.410 39.980 60.624 1.00 56.03 1013 PRO A CA 1
ATOM 8121 C C . PRO A 1 1013 ? -34.509 40.997 60.278 1.00 56.03 1013 PRO A C 1
ATOM 8123 O O . PRO A 1 1013 ? -35.210 41.463 61.173 1.00 56.03 1013 PRO A O 1
ATOM 8126 N N . CYS A 1 1014 ? -34.695 41.335 58.996 1.00 47.72 1014 CYS A N 1
ATOM 8127 C CA . CYS A 1 1014 ? -35.703 42.306 58.559 1.00 47.72 1014 CYS A CA 1
ATOM 8128 C C . CYS A 1 1014 ? -37.134 41.756 58.668 1.00 47.72 1014 CYS A C 1
ATOM 8130 O O . CYS A 1 1014 ? -38.051 42.519 58.949 1.00 47.72 1014 CYS A O 1
ATOM 8132 N N . PHE A 1 1015 ? -37.323 40.439 58.539 1.00 49.78 1015 PHE A N 1
ATOM 8133 C CA . PHE A 1 1015 ? -38.632 39.788 58.694 1.00 49.78 1015 PHE A CA 1
ATOM 8134 C C . PHE A 1 1015 ? -39.068 39.570 60.157 1.00 49.78 1015 PHE A C 1
ATOM 8136 O O . PHE A 1 1015 ? -40.222 39.213 60.394 1.00 49.78 1015 PHE A O 1
ATOM 8143 N N . ASP A 1 1016 ? -38.186 39.779 61.144 1.00 47.09 1016 ASP A N 1
ATOM 8144 C CA . ASP A 1 1016 ? -38.533 39.663 62.575 1.00 47.09 1016 ASP A CA 1
ATOM 8145 C C . ASP A 1 1016 ? -39.063 40.984 63.172 1.00 47.09 1016 ASP A C 1
ATOM 8147 O O . ASP A 1 1016 ? -39.723 40.965 64.214 1.00 47.09 1016 ASP A O 1
ATOM 8151 N N . ASN A 1 1017 ? -38.849 42.129 62.510 1.00 40.28 1017 ASN A N 1
ATOM 8152 C CA . ASN A 1 1017 ? -39.360 43.417 62.999 1.00 40.28 1017 ASN A CA 1
ATOM 8153 C C . ASN A 1 1017 ? -40.866 43.610 62.760 1.00 40.28 1017 ASN A C 1
ATOM 8155 O O . ASN A 1 1017 ? -41.507 44.296 63.552 1.00 40.28 1017 ASN A O 1
ATOM 8159 N N . ASP A 1 1018 ? -41.460 42.938 61.770 1.00 39.72 1018 ASP A N 1
ATOM 8160 C CA . ASP A 1 1018 ? -42.906 43.040 61.511 1.00 39.72 1018 ASP A CA 1
ATOM 8161 C C . ASP A 1 1018 ? -43.765 42.233 62.501 1.00 39.72 1018 ASP A C 1
ATOM 8163 O O . ASP A 1 1018 ? -44.953 42.509 62.665 1.00 39.72 1018 ASP A O 1
ATOM 8167 N N . LYS A 1 1019 ? -43.183 41.268 63.230 1.00 41.06 1019 LYS A N 1
ATOM 8168 C CA . LYS A 1 1019 ? -43.927 40.455 64.213 1.00 41.06 1019 LYS A CA 1
ATOM 8169 C C . LYS A 1 1019 ? -43.956 41.023 65.629 1.00 41.06 1019 LYS A C 1
ATOM 8171 O O . LYS A 1 1019 ? -44.810 40.613 66.408 1.00 41.06 1019 LYS A O 1
ATOM 8176 N N . LYS A 1 1020 ? -43.097 41.990 65.970 1.00 35.47 1020 LYS A N 1
ATOM 8177 C CA . LYS A 1 1020 ? -43.142 42.660 67.286 1.00 35.47 1020 LYS A CA 1
ATOM 8178 C C . LYS A 1 1020 ? -44.145 43.814 67.371 1.00 35.47 1020 LYS A C 1
ATOM 8180 O O . LYS A 1 1020 ? -44.384 44.313 68.465 1.00 35.47 1020 LYS A O 1
ATOM 8185 N N . VAL A 1 1021 ? -44.758 44.219 66.257 1.00 41.19 1021 VAL A N 1
ATOM 8186 C CA . VAL A 1 1021 ? -45.670 45.379 66.210 1.00 41.19 1021 VAL A CA 1
ATOM 8187 C C . VAL A 1 1021 ? -47.153 44.985 66.355 1.00 41.19 1021 VAL A C 1
ATOM 8189 O O . VAL A 1 1021 ? -47.986 45.845 66.622 1.00 41.19 1021 VAL A O 1
ATOM 8192 N N . GLN A 1 1022 ? -47.510 43.694 66.292 1.00 37.41 1022 GLN A N 1
ATOM 8193 C CA . GLN A 1 1022 ? -48.912 43.243 66.396 1.00 37.41 1022 GLN A CA 1
ATOM 8194 C C . GLN A 1 1022 ? -49.415 42.882 67.811 1.00 37.41 1022 GLN A C 1
ATOM 8196 O O . GLN A 1 1022 ? -50.605 42.616 67.952 1.00 37.41 1022 GLN A O 1
ATOM 8201 N N . GLU A 1 1023 ? -48.585 42.920 68.864 1.00 39.94 1023 GLU A N 1
ATOM 8202 C CA . GLU A 1 1023 ? -49.026 42.560 70.233 1.00 39.94 1023 GLU A CA 1
ATOM 8203 C C . GLU A 1 1023 ? -49.349 43.739 71.171 1.00 39.94 1023 GLU A C 1
ATOM 8205 O O . GLU A 1 1023 ? -49.925 43.509 72.227 1.00 39.94 1023 GLU A O 1
ATOM 8210 N N . ASN A 1 1024 ? -49.094 45.000 70.798 1.00 33.03 1024 ASN A N 1
ATOM 8211 C CA . ASN A 1 1024 ? -49.335 46.156 71.685 1.00 33.03 1024 ASN A CA 1
ATOM 8212 C C . ASN A 1 1024 ? -50.281 47.215 71.089 1.00 33.03 1024 ASN A C 1
ATOM 8214 O O . ASN A 1 1024 ? -50.006 48.412 71.124 1.00 33.03 1024 ASN A O 1
ATOM 8218 N N . GLY A 1 1025 ? -51.424 46.783 70.556 1.00 31.55 1025 GLY A N 1
ATOM 8219 C CA . GLY A 1 1025 ? -52.508 47.672 70.133 1.00 31.55 1025 GLY A CA 1
ATOM 8220 C C . GLY A 1 1025 ? -53.746 47.556 71.021 1.00 31.55 1025 GLY A C 1
ATOM 8221 O O . GLY A 1 1025 ? -54.657 46.819 70.665 1.00 31.55 1025 GLY A O 1
ATOM 8222 N N . THR A 1 1026 ? -53.803 48.276 72.153 1.00 31.92 1026 THR A N 1
ATOM 8223 C CA . THR A 1 1026 ? -55.036 48.900 72.705 1.00 31.92 1026 THR A CA 1
ATOM 8224 C C . THR A 1 1026 ? -54.758 49.701 73.989 1.00 31.92 1026 THR A C 1
ATOM 8226 O O . THR A 1 1026 ? -54.620 49.128 75.066 1.00 31.92 1026 THR A O 1
ATOM 8229 N N . LYS A 1 1027 ? -54.720 51.037 73.875 1.00 28.67 1027 LYS A N 1
ATOM 8230 C CA . LYS A 1 1027 ? -55.441 52.038 74.703 1.00 28.67 1027 LYS A CA 1
ATOM 8231 C C . LYS A 1 1027 ? -54.986 53.444 74.264 1.00 28.67 1027 LYS A C 1
ATOM 8233 O O . LYS A 1 1027 ? -53.820 53.766 74.414 1.00 28.67 1027 LYS A O 1
ATOM 8238 N N . ILE A 1 1028 ? -55.790 54.122 73.439 1.00 32.62 1028 ILE A N 1
ATOM 8239 C CA . ILE A 1 1028 ? -56.772 55.174 73.801 1.00 32.62 1028 ILE A CA 1
ATOM 8240 C C . ILE A 1 1028 ? -56.132 56.583 73.788 1.00 32.62 1028 ILE A C 1
ATOM 8242 O O . ILE A 1 1028 ? -55.243 56.851 74.585 1.00 32.62 1028 ILE A O 1
ATOM 8246 N N . GLU A 1 1029 ? -56.690 57.418 72.887 1.00 29.48 1029 GLU A N 1
ATOM 8247 C CA . GLU A 1 1029 ? -56.845 58.898 72.916 1.00 29.48 1029 GLU A CA 1
ATOM 8248 C C . GLU A 1 1029 ? -55.595 59.788 72.751 1.00 29.48 1029 GLU A C 1
ATOM 8250 O O . GLU A 1 1029 ? -54.510 59.443 73.187 1.00 29.48 1029 GLU A O 1
ATOM 8255 N N . GLU A 1 1030 ? -55.627 60.971 72.128 1.00 30.08 1030 GLU A N 1
ATOM 8256 C CA . GLU A 1 1030 ? -56.673 61.811 71.521 1.00 30.08 1030 GLU A CA 1
ATOM 8257 C C . GLU A 1 1030 ? -55.964 62.877 70.642 1.00 30.08 1030 GLU A C 1
ATOM 8259 O O . GLU A 1 1030 ? -54.848 63.268 70.967 1.00 30.08 1030 GLU A O 1
ATOM 8264 N N . LYS A 1 1031 ? -56.675 63.382 69.618 1.00 28.66 1031 LYS A N 1
ATOM 8265 C CA . LYS A 1 1031 ? -56.688 64.778 69.105 1.00 28.66 1031 LYS A CA 1
ATOM 8266 C C . LYS A 1 1031 ? -55.412 65.418 68.529 1.00 28.66 1031 LYS A C 1
ATOM 8268 O O . LYS A 1 1031 ? -54.382 65.520 69.174 1.00 28.66 1031 LYS A O 1
ATOM 8273 N N . ASP A 1 1032 ? -55.474 65.798 67.248 1.00 30.03 1032 ASP A N 1
ATOM 8274 C CA . ASP A 1 1032 ? -55.672 67.184 66.737 1.00 30.03 1032 ASP A CA 1
ATOM 8275 C C . ASP A 1 1032 ? -54.298 67.858 66.523 1.00 30.03 1032 ASP A C 1
ATOM 8277 O O . ASP A 1 1032 ? -53.376 67.642 67.288 1.00 30.03 1032 ASP A O 1
ATOM 8281 N N . GLU A 1 1033 ? -53.988 68.656 65.509 1.00 30.66 1033 GLU A N 1
ATOM 8282 C CA . GLU A 1 1033 ? -54.732 69.293 64.438 1.00 30.66 1033 GLU A CA 1
ATOM 8283 C C . GLU A 1 1033 ? -53.703 69.703 63.352 1.00 30.66 1033 GLU A C 1
ATOM 8285 O O . GLU A 1 1033 ? -52.576 70.082 63.657 1.00 30.66 1033 GLU A O 1
ATOM 8290 N N . LYS A 1 1034 ? -54.115 69.638 62.080 1.00 28.98 1034 LYS A N 1
ATOM 8291 C CA . LYS A 1 1034 ? -53.920 70.664 61.033 1.00 28.98 1034 LYS A CA 1
ATOM 8292 C C . LYS A 1 1034 ? -52.577 71.432 60.940 1.00 28.98 1034 LYS A C 1
ATOM 8294 O O . LYS A 1 1034 ? -52.384 72.422 61.627 1.00 28.98 1034 LYS A O 1
ATOM 8299 N N . HIS A 1 1035 ? -51.869 71.176 59.824 1.00 29.81 1035 HIS A N 1
ATOM 8300 C CA . HIS A 1 1035 ? -51.616 72.108 58.689 1.00 29.81 1035 HIS A CA 1
ATOM 8301 C C . HIS A 1 1035 ? -50.546 73.214 58.928 1.00 29.81 1035 HIS A C 1
ATOM 8303 O O . HIS A 1 1035 ? -50.220 73.492 60.073 1.00 29.81 1035 HIS A O 1
ATOM 8309 N N . PRO A 1 1036 ? -50.046 73.951 57.905 1.00 45.09 1036 PRO A N 1
ATOM 8310 C CA . PRO A 1 1036 ? -50.095 73.717 56.455 1.00 45.09 1036 PRO A CA 1
ATOM 8311 C C . PRO A 1 1036 ? -48.834 74.146 55.630 1.00 45.09 1036 PRO A C 1
ATOM 8313 O O . PRO A 1 1036 ? -47.989 74.898 56.089 1.00 45.09 1036 PRO A O 1
ATOM 8316 N N . LEU A 1 1037 ? -48.848 73.746 54.345 1.00 31.62 1037 LEU A N 1
ATOM 8317 C CA . LEU A 1 1037 ? -48.625 74.550 53.117 1.00 31.62 1037 LEU A CA 1
ATOM 8318 C C . LEU A 1 1037 ? -47.251 75.174 52.714 1.00 31.62 1037 LEU A C 1
ATOM 8320 O O . LEU A 1 1037 ? -46.522 75.755 53.506 1.00 31.62 1037 LEU A O 1
ATOM 8324 N N . ILE A 1 1038 ? -47.117 75.221 51.369 1.00 34.66 1038 ILE A N 1
ATOM 8325 C CA . ILE A 1 1038 ? -46.377 76.145 50.461 1.00 34.66 1038 ILE A CA 1
ATOM 8326 C C . ILE A 1 1038 ? -44.896 75.817 50.196 1.00 34.66 1038 ILE A C 1
ATOM 8328 O O . ILE A 1 1038 ? -44.153 75.554 51.126 1.00 34.66 1038 ILE A O 1
ATOM 8332 N N . ASP A 1 1039 ? -44.306 75.955 49.003 1.00 33.69 1039 ASP A N 1
ATOM 8333 C CA . ASP A 1 1039 ? -44.658 75.970 47.564 1.00 33.69 1039 ASP A CA 1
ATOM 8334 C C . ASP A 1 1039 ? -43.331 76.301 46.834 1.00 33.69 1039 ASP A C 1
ATOM 8336 O O . ASP A 1 1039 ? -42.453 76.974 47.380 1.00 33.69 1039 ASP A O 1
ATOM 8340 N N . SER A 1 1040 ? -43.284 75.953 45.549 1.00 31.77 1040 SER A N 1
ATOM 8341 C CA . SER A 1 1040 ? -42.508 76.592 44.482 1.00 31.77 1040 SER A CA 1
ATOM 8342 C C . SER A 1 1040 ? -41.040 76.137 44.351 1.00 31.77 1040 SER A C 1
ATOM 8344 O O . SER A 1 1040 ? -40.308 76.022 45.320 1.00 31.77 1040 SER A O 1
ATOM 8346 N N . SER A 1 1041 ? -40.491 75.879 43.161 1.00 29.95 1041 SER A N 1
ATOM 8347 C CA . SER A 1 1041 ? -40.908 76.303 41.826 1.00 29.95 1041 SER A CA 1
ATOM 8348 C C . SER A 1 1041 ? -40.196 75.503 40.712 1.00 29.95 1041 SER A C 1
ATOM 8350 O O . SER A 1 1041 ? -39.042 75.117 40.844 1.00 29.95 1041 SER A O 1
ATOM 8352 N N . ARG A 1 1042 ? -40.914 75.331 39.587 1.00 32.78 1042 ARG A N 1
ATOM 8353 C CA . ARG A 1 1042 ? -40.474 75.457 38.174 1.00 32.78 1042 ARG A CA 1
ATOM 8354 C C . ARG A 1 1042 ? -39.152 74.799 37.711 1.00 32.78 1042 ARG A C 1
ATOM 8356 O O . ARG A 1 1042 ? -38.086 75.339 37.967 1.00 32.78 1042 ARG A O 1
ATOM 8363 N N . LYS A 1 1043 ? -39.231 73.900 36.715 1.00 32.25 1043 LYS A N 1
ATOM 8364 C CA . LYS A 1 1043 ? -39.220 74.221 35.260 1.00 32.25 1043 LYS A CA 1
ATOM 8365 C C . LYS A 1 1043 ? -39.225 72.949 34.390 1.00 32.25 1043 LYS A C 1
ATOM 8367 O O . LYS A 1 1043 ? -38.506 71.994 34.636 1.00 32.25 1043 LYS A O 1
ATOM 8372 N N . THR A 1 1044 ? -40.033 73.023 33.341 1.00 35.00 1044 THR A N 1
ATOM 8373 C CA . THR A 1 1044 ? -40.041 72.266 32.078 1.00 35.00 1044 THR A CA 1
ATOM 8374 C C . THR A 1 1044 ? -38.681 72.204 31.370 1.00 35.00 1044 THR A C 1
ATOM 8376 O O . THR A 1 1044 ? -37.988 73.218 31.365 1.00 35.00 1044 THR A O 1
ATOM 8379 N N . PHE A 1 1045 ? -38.373 71.116 30.649 1.00 32.62 1045 PHE A N 1
ATOM 8380 C CA . PHE A 1 1045 ? -38.353 71.064 29.170 1.00 32.62 1045 PHE A CA 1
ATOM 8381 C C . PHE A 1 1045 ? -37.999 69.661 28.638 1.00 32.62 1045 PHE A C 1
ATOM 8383 O O . PHE A 1 1045 ? -37.424 68.834 29.335 1.00 32.62 1045 PHE A O 1
ATOM 8390 N N . ALA A 1 1046 ? -38.431 69.422 27.402 1.00 37.69 1046 ALA A N 1
ATOM 8391 C CA . ALA A 1 1046 ? -38.468 68.169 26.661 1.00 37.69 1046 ALA A CA 1
ATOM 8392 C C . ALA A 1 1046 ? -37.215 67.884 25.796 1.00 37.69 1046 ALA A C 1
ATOM 8394 O O . ALA A 1 1046 ? -36.338 68.732 25.669 1.00 37.69 1046 ALA A O 1
ATOM 8395 N N . HIS A 1 1047 ? -37.292 66.735 25.103 1.00 35.66 1047 HIS A N 1
ATOM 8396 C CA . HIS A 1 1047 ? -36.712 66.353 23.796 1.00 35.66 1047 HIS A CA 1
ATOM 8397 C C . HIS A 1 1047 ? -35.460 65.445 23.702 1.00 35.66 1047 HIS A C 1
ATOM 8399 O O . HIS A 1 1047 ? -34.335 65.871 23.903 1.00 35.66 1047 HIS A O 1
ATOM 8405 N N . GLN A 1 1048 ? -35.750 64.195 23.290 1.00 39.50 1048 GLN A N 1
ATOM 8406 C CA . GLN A 1 1048 ? -35.368 63.461 22.056 1.00 39.50 1048 GLN A CA 1
ATOM 8407 C C . GLN A 1 1048 ? -33.913 63.215 21.596 1.00 39.50 1048 GLN A C 1
ATOM 8409 O O . GLN A 1 1048 ? -33.116 64.130 21.440 1.00 39.50 1048 GLN A O 1
ATOM 8414 N N . SER A 1 1049 ? -33.772 61.978 21.077 1.00 40.50 1049 SER A N 1
ATOM 8415 C CA . SER A 1 1049 ? -32.798 61.422 20.106 1.00 40.50 1049 SER A CA 1
ATOM 8416 C C . SER A 1 1049 ? -31.380 61.205 20.647 1.00 40.50 1049 SER A C 1
ATOM 8418 O O . SER A 1 1049 ? -30.893 62.026 21.411 1.00 40.50 1049 SER A O 1
ATOM 8420 N N . THR A 1 1050 ? -30.680 60.100 20.384 1.00 42.41 1050 THR A N 1
ATOM 8421 C CA . THR A 1 1050 ? -30.712 59.053 19.334 1.00 42.41 1050 THR A CA 1
ATOM 8422 C C . THR A 1 1050 ? -30.284 57.718 19.926 1.00 42.41 1050 THR A C 1
ATOM 8424 O O . THR A 1 1050 ? -29.495 57.759 20.897 1.00 42.41 1050 THR A O 1
#